Protein AF-0000000086613962 (afdb_homodimer)

Nearest PDB structures (foldseek):
  6dww-assembly1_A  TM=7.544E-01  e=2.314E-14  Musca domestica
  4d1q-assembly1_H-2  TM=7.057E-01  e=2.034E-14  Musca domestica
  4d1q-assembly1_A-2  TM=7.268E-01  e=8.062E-14  Musca domestica
  5hoo-assembly1_B  TM=3.182E-01  e=1.825E-01  Drosophila mauritiana
  3k9j-assembly3_B  TM=3.219E-01  e=1.989E-01  Homo sapiens

Foldseek 3Di:
DCPPPDPDPPDDPPPPDPPPDDLDLLNLCVQWAWDDDPPDDDDDPFFIWIHGNLPQDPDTDGHDSQLSLCQDQRDPPPDDRPPHHHRPRADPVNNVVVVVSNVVSCVVVPPVPPPPPDDPPPPDPPPVVVVVVVVVVCVVVVVVVVVVVVVVVCVVVVNDPLLCLDPVVVVVVVDVVPDDPPDDDDDPVCVLPVVLVVLLVVLVVLCVVVLVCLLQQFWEWEKEWDAAPVRFIKMWIWIFGLLFIATDFIDGQRVPDLALVVVLVVVVVVCVVSPVLSHQEYEYALDPRPVSNQVVNCVVQVNYHYFYFPLNLLLVLLVCLLPPPDPVSPLNVVLLVLLQLLLCVQVVDPLSVVLLVVQDVAHQDHQDPVDRPSSLVNLVVCLVCLVSLLCSCPDPSLVVDDADPVCNVSSVSSNCLSPDPVSSVSSVLSNQLCVLSVVLSVVQLHSHQCLLCNVVSLQLSLLSNCVSCVVPVPSNVVSVVSSVVSCVSGDALLSLLSNLLQLQLLAPVNQPDAGRNGDTRDRSCPDPVSVVSPLVSLVRNDVDVVLSVLLVVVSVCCSVCHDLCVPPVLNVCSNPDGSLVSLVVRVVVRPSNSSVNSHSSRYHNRNNVNVLLVVLLCVQCDPVNVVDDPVSSRSVSSSVVSVLSSLCPDPCSVSSVVSSPSPPVVQVSPDPVVVVVVVVPPDPPPCPPPPPPCPVPPPPDDDDDDDDDDDDDDDDDDDPDDCVDDDVDDDPDDDPDDD/DPPPDDPPPDDDPPPPDPPPDDLDLLNLCVQWAFDDDPPPDDDDPFFTWIHGNLPQDPDTDGHDSQLSLCQDQRDPPPDDRPPHHHRPSQDPVNNVVVVVSNVVSCVVVVPVPVPPDDPPPPPDPPPVVVVVVVVVVVVVVVVVVVVVVVVVVCVVVVNDPLLCLDPVVVVVVVPVVPDDPPDDDDDPVCVLPVVLVVLLVVLVVLCVVVLVCLLQQFWEWEKEWDAAPVRFIKIWIWIFFQLFIATDFIDGQRVPDLALVVVLVVVVVVCVVSPVLSHQEYEYALDPRPVSNQVVNCVVQVNYHYFYFPLNLLLVLLVCLLPPPDPVSPLNVVLLVLLQLLLCVQVVDPLSVVLLVVQDVAHQDHQDPVDRPSSLVNLVVCLVCLVSLLCSCPDPSLVVDDADPVCNVSSVSSNCLSPDPVSNVSSVLSNQLCVLSVVLSVVQLHSHQCLLCNVVSLQLSLLSNCVSCVVPVPSNVVSVVSSVVSCVSGDALLSLLSNLLQLQLLAPVNQVDAGRNGDTRDRSCPDPVSVVSPLVSLVRNDVDVVLSVLLVVVSVCCSVCHDLNVDPVLNVCSNPDGSLVSCVVRVVVRVSNSSVNSNSSRYHNRNNVNVLLVVLLCVQCDPVNVVDDPVSSRSVSSSVVSVLSSLCPDPCSVSSVVSSPSPPVVVVSPDPVVVVVVVVVPPPPPDPPPPVPCPVPVPDDDDDDDDDDDDDDYDDDDDDDDPPPVPPPDDPPDDPDDD

Radius of gyration: 42.51 Å; Cα contacts (8 Å, |Δi|>4): 1776; chains: 2; bounding box: 122×171×122 Å

InterPro domains:
  IPR007021 Domain of unknown function DUF659 [PF04937] (186-340)
  IPR008906 HAT, C-terminal dimerisation domain [PF05699] (574-642)
  IPR012337 Ribonuclease H-like superfamily [SSF53098] (216-646)

Secondary structure (DSSP, 8-state):
------------------------S-GGGGGEEEE-----SSS-----EEEETT-S-SSPEE--HHHHHHHHT-PPTTSPP-S-PPPTT--HHHHHHHHHHHHHHHHHHGGGGG------------THHHHHHHHHHHHHHHHHHHHHHHHHHHHHTT--GGGGGSHHHHHHHHHHHHSPTT--PPPHHHHHTHHHHHHHHHHHHHHHHHHHTHHHH-EEEEEEEEE-TT--EEEEEEEEETTEEEEEEEEE-TTS---HHHHHHHHHHHHHHH-GGGEEEEEE-S-HHHHHHHHHHHHHSTT-EEEE-HHHHHHHHHHHHHT--SGGGHHHHHHHHHHHHHHHHHHHSHHHHHHHHHH-SSPP----TTSTTHHHHHHHHHHHTHHHHHHHHHSHHHHHSPPPSS-THHHHHHHHHHH-HHHHHHHHHHHHHHHHHHHHHHHHSSSS--GGGHHHHHHHHHHHHHHHTTT-HHHHHHHHHHHHHHHHHH--HHHHHHHHT-GGGGSHHHHTSPPTTS-----GGGSHHHHHHHHHHHHHH---HHHHHHHHHHHHHHHTT-GGGGSHHHHHHHHHS-HHHHHHHHGGGSHHHHHHHHHHHT-----HHHHHHHHHHHHHS-STTTT--HHHHHHHHHHHHHHHHHHTTSTTGGGGTTT-----GGGTTS-HHHHHHHHHHHH---------------------------------------TT---S-----------/------------------------S-GGGGGEEEE-----SSS-----EEEETT-S-SSPEE--HHHHHHHHT-PPTTSPP-S----TTS-HHHHHHHHHHHHHHHHHHGGGGG------------THHHHHHHHHHHHHHHHHHHHHHHHHHHHHTT--GGGGGSHHHHHHHHHHHTSPTT--PPPHHHHHTHHHHHHHHHHHHHTHHHHHTHHHH-EEEEEEEEE-TT--EEEEEEEEETTEEEEEEEEE-TTS---HHHHHHHHHHHHHHH-GGGEEEEEE-S-HHHHHHHHHHHHHSTT-EEEE-HHHHHHHHHHHHHT--SGGGHHHHHHHHHHHHHHHHHHHSHHHHHHHHHH-SSPP----TTSTTHHHHHHHHHHHTHHHHHHHHHSHHHHHSPPPSS-THHHHHHHHHHH-HHHHHHHHHHHHHHHHHHHHHHHHSSSS--GGGHHHHHHHHHHHHHHHTTT-HHHHHHHHHHHHHHHHHH--HHHHHHHHT-GGGGSHHHHTSPPTTS-----GGGSHHHHHH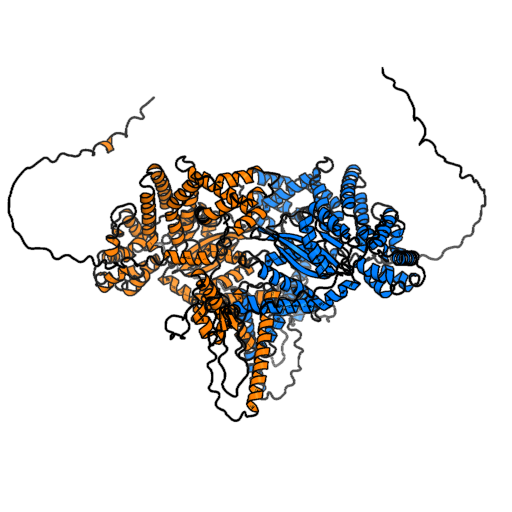HHHHHHHH---HHHHHHHHHHHHHHHTT-GGGGSHHHHHHHHHS-HHHHHHHHGGGSHHHHHHHHHHHT-----HHHHHHHHHHHHHS-GGGTT--HHHHHHHHHHHHHHHHHHTTSTTGGGGTTT-----GGGTTS-HHHHHHHHHHHH----TT-----------------------------------TTGGGS-TT------

Structure (mmCIF, N/CA/C/O backbone):
data_AF-0000000086613962-model_v1
#
loop_
_entity.id
_entity.type
_entity.pdbx_description
1 polymer 'DUF659 domain-containing protein'
#
loop_
_atom_site.group_PDB
_atom_site.id
_atom_site.type_symbol
_atom_site.label_atom_id
_atom_site.label_alt_id
_atom_site.label_comp_id
_atom_site.label_asym_id
_atom_site.label_entity_id
_atom_site.label_seq_id
_atom_site.pdbx_PDB_ins_code
_atom_site.Cartn_x
_atom_site.Cartn_y
_atom_site.Cartn_z
_atom_site.occupancy
_atom_site.B_iso_or_equiv
_atom_site.auth_seq_id
_atom_site.auth_comp_id
_atom_site.auth_asym_id
_atom_site.auth_atom_id
_atom_site.pdbx_PDB_model_num
ATOM 1 N N . MET A 1 1 ? -9.891 -33.281 -58.125 1 18.77 1 MET A N 1
ATOM 2 C CA . MET A 1 1 ? -9.953 -32.562 -59.375 1 18.77 1 MET A CA 1
ATOM 3 C C . MET A 1 1 ? -8.672 -31.75 -59.594 1 18.77 1 MET A C 1
ATOM 5 O O . MET A 1 1 ? -8.023 -31.328 -58.656 1 18.77 1 MET A O 1
ATOM 9 N N . ASP A 1 2 ? -8.07 -31.812 -60.844 1 21.56 2 ASP A N 1
ATOM 10 C CA . ASP A 1 2 ? -6.754 -31.625 -61.438 1 21.56 2 ASP A CA 1
ATOM 11 C C . ASP A 1 2 ? -6.387 -30.141 -61.5 1 21.56 2 ASP A C 1
ATOM 13 O O . ASP A 1 2 ? -5.426 -29.766 -62.188 1 21.56 2 ASP A O 1
ATOM 17 N N . LEU A 1 3 ? -7.367 -29.234 -61.094 1 21.19 3 LEU A N 1
ATOM 18 C CA . LEU A 1 3 ? -7.285 -27.922 -61.719 1 21.19 3 LEU A CA 1
ATOM 19 C C . LEU A 1 3 ? -5.906 -27.297 -61.5 1 21.19 3 LEU A C 1
ATOM 21 O O . LEU A 1 3 ? -5.375 -27.328 -60.375 1 21.19 3 LEU A O 1
ATOM 25 N N . ASP A 1 4 ? -5.148 -27.047 -62.5 1 21.02 4 ASP A N 1
ATOM 26 C CA . ASP A 1 4 ? -3.822 -26.656 -62.969 1 21.02 4 ASP A CA 1
ATOM 27 C C . ASP A 1 4 ? -3.479 -25.234 -62.562 1 21.02 4 ASP A C 1
ATOM 29 O O . ASP A 1 4 ? -2.514 -24.656 -63.062 1 21.02 4 ASP A O 1
ATOM 33 N N . GLN A 1 5 ? -4.359 -24.578 -61.719 1 21.78 5 GLN A N 1
ATOM 34 C CA . GLN A 1 5 ? -4.422 -23.141 -61.906 1 21.78 5 GLN A CA 1
ATOM 35 C C . GLN A 1 5 ? -3.057 -22.484 -61.688 1 21.78 5 GLN A C 1
ATOM 37 O O . GLN A 1 5 ? -2.312 -22.891 -60.781 1 21.78 5 GLN A O 1
ATOM 42 N N . SER A 1 6 ? -2.604 -21.812 -62.688 1 22.75 6 SER A N 1
ATOM 43 C CA . SER A 1 6 ? -1.377 -21.125 -63.062 1 22.75 6 SER A CA 1
ATOM 44 C C . SER A 1 6 ? -0.992 -20.047 -62.062 1 22.75 6 SER A C 1
ATOM 46 O O . SER A 1 6 ? -1.781 -19.141 -61.75 1 22.75 6 SER A O 1
ATOM 48 N N . ILE A 1 7 ? -0.251 -20.328 -60.969 1 22.7 7 ILE A N 1
ATOM 49 C CA . ILE A 1 7 ? 0.154 -19.594 -59.781 1 22.7 7 ILE A CA 1
ATOM 50 C C . ILE A 1 7 ? 1.069 -18.438 -60.188 1 22.7 7 ILE A C 1
ATOM 52 O O . ILE A 1 7 ? 2.186 -18.656 -60.656 1 22.7 7 ILE A O 1
ATOM 56 N N . HIS A 1 8 ? 0.434 -17.422 -60.938 1 21.61 8 HIS A N 1
ATOM 57 C CA . HIS A 1 8 ? 1.252 -16.328 -61.438 1 21.61 8 HIS A CA 1
ATOM 58 C C . HIS A 1 8 ? 2.1 -15.711 -60.344 1 21.61 8 HIS A C 1
ATOM 60 O O . HIS A 1 8 ? 1.687 -15.68 -59.188 1 21.61 8 HIS A O 1
ATOM 66 N N . SER A 1 9 ? 3.373 -15.492 -60.531 1 23.2 9 SER A N 1
ATOM 67 C CA . SER A 1 9 ? 4.605 -15.125 -59.844 1 23.2 9 SER A CA 1
ATOM 68 C C . SER A 1 9 ? 4.594 -13.656 -59.438 1 23.2 9 SER A C 1
ATOM 70 O O . SER A 1 9 ? 5.641 -13.078 -59.125 1 23.2 9 SER A O 1
ATOM 72 N N . GLU A 1 10 ? 3.412 -13.07 -59 1 22.53 10 GLU A N 1
ATOM 73 C CA . GLU A 1 10 ? 3.453 -11.609 -58.969 1 22.53 10 GLU A CA 1
ATOM 74 C C . GLU A 1 10 ? 4.652 -11.109 -58.156 1 22.53 10 GLU A C 1
ATOM 76 O O . GLU A 1 10 ? 5.02 -11.703 -57.156 1 22.53 10 GLU A O 1
ATOM 81 N N . GLU A 1 11 ? 5.43 -10.188 -58.719 1 22.3 11 GLU A N 1
ATOM 82 C CA . GLU A 1 11 ? 6.66 -9.438 -58.5 1 22.3 11 GLU A CA 1
ATOM 83 C C . GLU A 1 11 ? 6.578 -8.633 -57.219 1 22.3 11 GLU A C 1
ATOM 85 O O . GLU A 1 11 ? 5.559 -8.008 -56.938 1 22.3 11 GLU A O 1
ATOM 90 N N . GLU A 1 12 ? 7.316 -8.961 -56.156 1 22.47 12 GLU A N 1
ATOM 91 C CA . GLU A 1 12 ? 7.496 -8.523 -54.781 1 22.47 12 GLU A CA 1
ATOM 92 C C . GLU A 1 12 ? 7.867 -7.047 -54.719 1 22.47 12 GLU A C 1
ATOM 94 O O . GLU A 1 12 ? 8.93 -6.648 -55.188 1 22.47 12 GLU A O 1
ATOM 99 N N . ASP A 1 13 ? 6.938 -6.094 -55.031 1 24.02 13 ASP A N 1
ATOM 100 C CA . ASP A 1 13 ? 7.262 -4.672 -54.969 1 24.02 13 ASP A CA 1
ATOM 101 C C . ASP A 1 13 ? 7.895 -4.309 -53.625 1 24.02 13 ASP A C 1
ATOM 103 O O . ASP A 1 13 ? 7.41 -4.727 -52.562 1 24.02 13 ASP A O 1
ATOM 107 N N . ASP A 1 14 ? 9.148 -3.871 -53.594 1 24.06 14 ASP A N 1
ATOM 108 C CA . ASP A 1 14 ? 10.094 -3.439 -52.562 1 24.06 14 ASP A CA 1
ATOM 109 C C . ASP A 1 14 ? 9.539 -2.262 -51.75 1 24.06 14 ASP A C 1
ATOM 111 O O . ASP A 1 14 ? 9.281 -1.192 -52.312 1 24.06 14 ASP A O 1
ATOM 115 N N . ILE A 1 15 ? 8.531 -2.41 -50.906 1 27.62 15 ILE A N 1
ATOM 116 C CA . ILE A 1 15 ? 8.008 -1.311 -50.125 1 27.62 15 ILE A CA 1
ATOM 117 C C . ILE A 1 15 ? 9.156 -0.613 -49.375 1 27.62 15 ILE A C 1
ATOM 119 O O . ILE A 1 15 ? 9.906 -1.25 -48.625 1 27.62 15 ILE A O 1
ATOM 123 N N . GLN A 1 16 ? 9.664 0.506 -49.938 1 24.83 16 GLN A N 1
ATOM 124 C CA . GLN A 1 16 ? 10.656 1.443 -49.438 1 24.83 16 GLN A CA 1
ATOM 125 C C . GLN A 1 16 ? 10.391 1.8 -48 1 24.83 16 GLN A C 1
ATOM 127 O O . GLN A 1 16 ? 9.258 2.117 -47.625 1 24.83 16 GLN A O 1
ATOM 132 N N . GLU A 1 17 ? 11.188 1.311 -47.125 1 27.25 17 GLU A N 1
ATOM 133 C CA . GLU A 1 17 ? 11.258 1.518 -45.688 1 27.25 17 GLU A CA 1
ATOM 134 C C . GLU A 1 17 ? 11.156 3 -45.344 1 27.25 17 GLU A C 1
ATOM 136 O O . GLU A 1 17 ? 11.938 3.812 -45.844 1 27.25 17 GLU A O 1
ATOM 141 N N . ASP A 1 18 ? 9.984 3.57 -45.188 1 28.91 18 ASP A N 1
ATOM 142 C CA . ASP A 1 18 ? 9.773 4.926 -44.656 1 28.91 18 ASP A CA 1
ATOM 143 C C . ASP A 1 18 ? 10.703 5.223 -43.5 1 28.91 18 ASP A C 1
ATOM 145 O O . ASP A 1 18 ? 10.711 4.488 -42.5 1 28.91 18 ASP A O 1
ATOM 149 N N . ASP A 1 19 ? 11.867 5.82 -43.719 1 29.89 19 ASP A N 1
ATOM 150 C CA . ASP A 1 19 ? 12.898 6.305 -42.812 1 29.89 19 ASP A CA 1
ATOM 151 C C . ASP A 1 19 ? 12.281 7.066 -41.625 1 29.89 19 ASP A C 1
ATOM 153 O O . ASP A 1 19 ? 11.57 8.047 -41.844 1 29.89 19 ASP A O 1
ATOM 157 N N . ILE A 1 20 ? 11.852 6.43 -40.688 1 34.34 20 ILE A N 1
ATOM 158 C CA . ILE A 1 20 ? 11.484 7.086 -39.438 1 34.34 20 ILE A CA 1
ATOM 159 C C . ILE A 1 20 ? 12.523 8.148 -39.094 1 34.34 20 ILE A C 1
ATOM 161 O O . ILE A 1 20 ? 13.695 7.836 -38.875 1 34.34 20 ILE A O 1
ATOM 165 N N . GLU A 1 21 ? 12.328 9.336 -39.562 1 36.06 21 GLU A N 1
ATOM 166 C CA . GLU A 1 21 ? 13.156 10.516 -39.344 1 36.06 21 GLU A CA 1
ATOM 167 C C . GLU A 1 21 ? 13.539 10.688 -37.875 1 36.06 21 GLU A C 1
ATOM 169 O O . GLU A 1 21 ? 12.68 10.656 -37 1 36.06 21 GLU A O 1
ATOM 174 N N . GLU A 1 22 ? 14.664 10.406 -37.531 1 41.59 22 GLU A N 1
ATOM 175 C CA . GLU A 1 22 ? 15.281 10.633 -36.219 1 41.59 22 GLU A CA 1
ATOM 176 C C . GLU A 1 22 ? 15.031 12.062 -35.75 1 41.59 22 GLU A C 1
ATOM 178 O O . GLU A 1 22 ? 15.047 13 -36.531 1 41.59 22 GLU A O 1
ATOM 183 N N . PRO A 1 23 ? 14.5 12.297 -34.625 1 47.81 23 PRO A N 1
ATOM 184 C CA . PRO A 1 23 ? 14.266 13.648 -34.094 1 47.81 23 PRO A CA 1
ATOM 185 C C . PRO A 1 23 ? 15.523 14.508 -34.094 1 47.81 23 PRO A C 1
ATOM 187 O O . PRO A 1 23 ? 16.594 14.047 -33.656 1 47.81 23 PRO A O 1
ATOM 190 N N . SER A 1 24 ? 15.758 15.43 -34.906 1 61.28 24 SER A N 1
ATOM 191 C CA . SER A 1 24 ? 16.891 16.312 -35.125 1 61.28 24 SER A CA 1
ATOM 192 C C . SER A 1 24 ? 16.781 17.578 -34.281 1 61.28 24 SER A C 1
ATOM 194 O O . SER A 1 24 ? 15.688 17.984 -33.906 1 61.28 24 SER A O 1
ATOM 196 N N . ALA A 1 25 ? 17.891 18.156 -33.812 1 67.62 25 ALA A N 1
ATOM 197 C CA . ALA A 1 25 ? 18.016 19.422 -33.062 1 67.62 25 ALA A CA 1
ATOM 198 C C . ALA A 1 25 ? 17.422 20.578 -33.875 1 67.62 25 ALA A C 1
ATOM 200 O O . ALA A 1 25 ? 17.125 21.641 -33.312 1 67.62 25 ALA A O 1
ATOM 201 N N . THR A 1 26 ? 17.172 20.312 -35.125 1 74.81 26 THR A N 1
ATOM 202 C CA . THR A 1 26 ? 16.641 21.297 -36.062 1 74.81 26 THR A CA 1
ATOM 203 C C . THR A 1 26 ? 15.406 20.75 -36.781 1 74.81 26 THR A C 1
ATOM 205 O O . THR A 1 26 ? 15.453 20.438 -37.969 1 74.81 26 THR A O 1
ATOM 208 N N . PRO A 1 27 ? 14.312 20.672 -36 1 79.25 27 PRO A N 1
ATOM 209 C CA . PRO A 1 27 ? 13.148 19.922 -36.5 1 79.25 27 PRO A CA 1
ATOM 210 C C . PRO A 1 27 ? 12.438 20.609 -37.656 1 79.25 27 PRO A C 1
ATOM 212 O O . PRO A 1 27 ? 11.734 19.969 -38.438 1 79.25 27 PRO A O 1
ATOM 215 N N . LEU A 1 28 ? 12.648 21.828 -37.75 1 81.88 28 LEU A N 1
ATOM 216 C CA . LEU A 1 28 ? 11.875 22.594 -38.719 1 81.88 28 LEU A CA 1
ATOM 217 C C . LEU A 1 28 ? 12.367 22.312 -40.125 1 81.88 28 LEU A C 1
ATOM 219 O O . LEU A 1 28 ? 11.695 22.656 -41.125 1 81.88 28 LEU A O 1
ATOM 223 N N . TRP A 1 29 ? 13.484 21.594 -40.281 1 80.38 29 TRP A N 1
ATOM 224 C CA . TRP A 1 29 ? 14.031 21.219 -41.594 1 80.38 29 TRP A CA 1
ATOM 225 C C . TRP A 1 29 ? 13.086 20.281 -42.312 1 80.38 29 TRP A C 1
ATOM 227 O O . TRP A 1 29 ? 13.047 20.266 -43.562 1 80.38 29 TRP A O 1
ATOM 237 N N . LYS A 1 30 ? 12.344 19.578 -41.594 1 79.5 30 LYS A N 1
ATOM 238 C CA . LYS A 1 30 ? 11.484 18.578 -42.219 1 79.5 30 LYS A CA 1
ATOM 239 C C . LYS A 1 30 ? 10.352 19.219 -43 1 79.5 30 LYS A C 1
ATOM 241 O O . LYS A 1 30 ? 9.766 18.578 -43.875 1 79.5 30 LYS A O 1
ATOM 246 N N . TYR A 1 31 ? 10.133 20.453 -42.75 1 82.19 31 TYR A N 1
ATOM 247 C CA . TYR A 1 31 ? 9.023 21.156 -43.375 1 82.19 31 TYR A CA 1
ATOM 248 C C . TYR A 1 31 ? 9.508 21.938 -44.594 1 82.19 31 TYR A C 1
ATOM 250 O O . TYR A 1 31 ? 8.727 22.656 -45.219 1 82.19 31 TYR A O 1
ATOM 258 N N . VAL A 1 32 ? 10.789 21.75 -44.812 1 82.94 32 VAL A N 1
ATOM 259 C CA . VAL A 1 32 ? 11.352 22.391 -46 1 82.94 32 VAL A CA 1
ATOM 260 C C . VAL A 1 32 ? 12.156 21.375 -46.812 1 82.94 32 VAL A C 1
ATOM 262 O O . VAL A 1 32 ? 12.664 20.406 -46.25 1 82.94 32 VAL A O 1
ATOM 265 N N . THR A 1 33 ? 12.203 21.516 -48.125 1 80.75 33 THR A N 1
ATOM 266 C CA . THR A 1 33 ? 13.008 20.672 -49 1 80.75 33 THR A CA 1
ATOM 267 C C . THR A 1 33 ? 14.289 21.375 -49.406 1 80.75 33 THR A C 1
ATOM 269 O O . THR A 1 33 ? 14.25 22.469 -50 1 80.75 33 THR A O 1
ATOM 272 N N . LYS A 1 34 ? 15.383 20.766 -49 1 77.81 34 LYS A N 1
ATOM 273 C CA . LYS A 1 34 ? 16.688 21.297 -49.375 1 77.81 34 LYS A CA 1
ATOM 274 C C . LYS A 1 34 ? 16.938 21.109 -50.875 1 77.81 34 LYS A C 1
ATOM 276 O O . LYS A 1 34 ? 16.734 20.031 -51.406 1 77.81 34 LYS A O 1
ATOM 281 N N . VAL A 1 35 ? 17.109 22.156 -51.562 1 75.94 35 VAL A N 1
ATOM 282 C CA . VAL A 1 35 ? 17.422 22.109 -52.969 1 75.94 35 VAL A CA 1
ATOM 283 C C . VAL A 1 35 ? 18.938 21.969 -53.156 1 75.94 35 VAL A C 1
ATOM 285 O O . VAL A 1 35 ? 19.719 22.734 -52.562 1 75.94 35 VAL A O 1
ATOM 288 N N . PRO A 1 36 ? 19.359 20.797 -53.656 1 64.31 36 PRO A N 1
ATOM 289 C CA . PRO A 1 36 ? 20.781 20.594 -53.875 1 64.31 36 PRO A CA 1
ATOM 290 C C . PRO A 1 36 ? 21.375 21.672 -54.781 1 64.31 36 PRO A C 1
ATOM 292 O O . PRO A 1 36 ? 20.781 22.031 -55.812 1 64.31 36 PRO A O 1
ATOM 295 N N . VAL A 1 37 ? 22.172 22.516 -54.219 1 55.16 37 VAL A N 1
ATOM 296 C CA . VAL A 1 37 ? 22.875 23.453 -55.094 1 55.16 37 VAL A CA 1
ATOM 297 C C . VAL A 1 37 ? 23.938 22.719 -55.906 1 55.16 37 VAL A C 1
ATOM 299 O O . VAL A 1 37 ? 24.609 21.828 -55.375 1 55.16 37 VAL A O 1
ATOM 302 N N . GLU A 1 38 ? 23.891 22.734 -57.188 1 48.16 38 GLU A N 1
ATOM 303 C CA . GLU A 1 38 ? 24.906 22.203 -58.062 1 48.16 38 GLU A CA 1
ATOM 304 C C . GLU A 1 38 ? 26.297 22.719 -57.656 1 48.16 38 GLU A C 1
ATOM 306 O O . GLU A 1 38 ? 26.469 23.891 -57.375 1 48.16 38 GLU A O 1
ATOM 311 N N . LYS A 1 39 ? 27.203 21.828 -57.281 1 46.12 39 LYS A N 1
ATOM 312 C CA . LYS A 1 39 ? 28.609 22.016 -56.906 1 46.12 39 LYS A CA 1
ATOM 313 C C . LYS A 1 39 ? 29.344 22.844 -57.969 1 46.12 39 LYS A C 1
ATOM 315 O O . LYS A 1 39 ? 30.172 22.312 -58.719 1 46.12 39 LYS A O 1
ATOM 320 N N . GLY A 1 40 ? 28.703 23.672 -58.625 1 36.06 40 GLY A N 1
ATOM 321 C CA . GLY A 1 40 ? 29.719 24.188 -59.562 1 36.06 40 GLY A CA 1
ATOM 322 C C . GLY A 1 40 ? 30.984 24.609 -58.875 1 36.06 40 GLY A C 1
ATOM 323 O O . GLY A 1 40 ? 31.938 23.844 -58.75 1 36.06 40 GLY A O 1
ATOM 324 N N . SER A 1 41 ? 31.328 25.953 -58.906 1 33.53 41 SER A N 1
ATOM 325 C CA . SER A 1 41 ? 32.656 26.562 -58.844 1 33.53 41 SER A CA 1
ATOM 326 C C . SER A 1 41 ? 33.219 26.469 -57.406 1 33.53 41 SER A C 1
ATOM 328 O O . SER A 1 41 ? 32.469 26.312 -56.469 1 33.53 41 SER A O 1
ATOM 330 N N . LYS A 1 42 ? 34.531 27.266 -57.219 1 34.34 42 LYS A N 1
ATOM 331 C CA . LYS A 1 42 ? 35.594 27.234 -56.188 1 34.34 42 LYS A CA 1
ATOM 332 C C . LYS A 1 42 ? 34.969 27.188 -54.812 1 34.34 42 LYS A C 1
ATOM 334 O O . LYS A 1 42 ? 33.75 27.281 -54.625 1 34.34 42 LYS A O 1
ATOM 339 N N . GLY A 1 43 ? 35.531 27.844 -53.781 1 34.56 43 GLY A N 1
ATOM 340 C CA . GLY A 1 43 ? 35.844 27.828 -52.375 1 34.56 43 GLY A CA 1
ATOM 341 C C . GLY A 1 43 ? 34.625 28.047 -51.5 1 34.56 43 GLY A C 1
ATOM 342 O O . GLY A 1 43 ? 34.75 28.031 -50.25 1 34.56 43 GLY A O 1
ATOM 343 N N . GLY A 1 44 ? 33.719 28.906 -51.969 1 35.94 44 GLY A N 1
ATOM 344 C CA . GLY A 1 44 ? 32.938 29.594 -50.969 1 35.94 44 GLY A CA 1
ATOM 345 C C . GLY A 1 44 ? 31.859 28.734 -50.344 1 35.94 44 GLY A C 1
ATOM 346 O O . GLY A 1 44 ? 31.359 27.797 -50.969 1 35.94 44 GLY A O 1
ATOM 347 N N . GLY A 1 45 ? 31.891 28.422 -49 1 42.38 45 GLY A N 1
ATOM 348 C CA . GLY A 1 45 ? 30.906 27.812 -48.125 1 42.38 45 GLY A CA 1
ATOM 349 C C . GLY A 1 45 ? 29.469 28.109 -48.531 1 42.38 45 GLY A C 1
ATOM 350 O O . GLY A 1 45 ? 28.953 29.188 -48.25 1 42.38 45 GLY A O 1
ATOM 351 N N . GLY A 1 46 ? 29 27.781 -49.781 1 46.19 46 GLY A N 1
ATOM 352 C CA . GLY A 1 46 ? 27.688 28.141 -50.312 1 46.19 46 GLY A CA 1
ATOM 353 C C . GLY A 1 46 ? 26.547 27.766 -49.375 1 46.19 46 GLY A C 1
ATOM 354 O O . GLY A 1 46 ? 26.562 26.703 -48.75 1 46.19 46 GLY A O 1
ATOM 355 N N . SER A 1 47 ? 25.766 28.734 -48.938 1 55.44 47 SER A N 1
ATOM 356 C CA . SER A 1 47 ? 24.625 28.688 -48.031 1 55.44 47 SER A CA 1
ATOM 357 C C . SER A 1 47 ? 23.531 27.766 -48.594 1 55.44 47 SER A C 1
ATOM 359 O O . SER A 1 47 ? 23.266 27.75 -49.781 1 55.44 47 SER A O 1
ATOM 361 N N . ALA A 1 48 ? 23.188 26.656 -48.062 1 68.38 48 ALA A N 1
ATOM 362 C CA . ALA A 1 48 ? 22.094 25.734 -48.375 1 68.38 48 ALA A CA 1
ATOM 363 C C . ALA A 1 48 ? 20.828 26.5 -48.719 1 68.38 48 ALA A C 1
ATOM 365 O O . ALA A 1 48 ? 20.578 27.594 -48.219 1 68.38 48 ALA A O 1
ATOM 366 N N . LYS A 1 49 ? 20.188 26.156 -49.969 1 77.25 49 LYS A N 1
ATOM 367 C CA . LYS A 1 49 ? 18.891 26.734 -50.375 1 77.25 49 LYS A CA 1
ATOM 368 C C . LYS A 1 49 ? 17.75 25.797 -50 1 77.25 49 LYS A C 1
ATOM 370 O O . LYS A 1 49 ? 17.922 24.578 -50 1 77.25 49 LYS A O 1
ATOM 375 N N . PHE A 1 50 ? 16.609 26.406 -49.5 1 83.19 50 PHE A N 1
ATOM 376 C CA . PHE A 1 50 ? 15.477 25.562 -49.125 1 83.19 50 PHE A CA 1
ATOM 377 C C . PHE A 1 50 ? 14.18 26.094 -49.719 1 83.19 50 PHE A C 1
ATOM 379 O O . PHE A 1 50 ? 14.07 27.297 -50 1 83.19 50 PHE A O 1
ATOM 386 N N . ILE A 1 51 ? 13.242 25.156 -50.062 1 81.19 51 ILE A N 1
ATOM 387 C CA . ILE A 1 51 ? 11.883 25.469 -50.5 1 81.19 51 ILE A CA 1
ATOM 388 C C . ILE A 1 51 ? 10.883 25.031 -49.438 1 81.19 51 ILE A C 1
ATOM 390 O O . ILE A 1 51 ? 11.008 23.953 -48.844 1 81.19 51 ILE A O 1
ATOM 394 N N . CYS A 1 52 ? 9.977 25.859 -49.094 1 80.62 52 CYS A N 1
ATOM 395 C CA . CYS A 1 52 ? 8.945 25.578 -48.094 1 80.62 52 CYS A CA 1
ATOM 396 C C . CYS A 1 52 ? 7.969 24.531 -48.594 1 80.62 52 CYS A C 1
ATOM 398 O O . CYS A 1 52 ? 7.379 24.688 -49.688 1 80.62 52 CYS A O 1
ATOM 400 N N . ASN A 1 53 ? 7.742 23.531 -47.906 1 80.44 53 ASN A N 1
ATOM 401 C CA . ASN A 1 53 ? 6.883 22.422 -48.312 1 80.44 53 ASN A CA 1
ATOM 402 C C . ASN A 1 53 ? 5.406 22.812 -48.25 1 80.44 53 ASN A C 1
ATOM 404 O O . ASN A 1 53 ? 4.547 22.062 -48.719 1 80.44 53 ASN A O 1
ATOM 408 N N . PHE A 1 54 ? 5.094 23.969 -47.656 1 79 54 PHE A N 1
ATOM 409 C CA . PHE A 1 54 ? 3.707 24.422 -47.562 1 79 54 PHE A CA 1
ATOM 410 C C . PHE A 1 54 ? 3.295 25.172 -48.812 1 79 54 PHE A C 1
ATOM 412 O O . PHE A 1 54 ? 2.131 25.531 -48.969 1 79 54 PHE A O 1
ATOM 419 N N . GLY A 1 55 ? 4.27 25.391 -49.781 1 77.44 55 GLY A N 1
ATOM 420 C CA . GLY A 1 55 ? 4.004 25.891 -51.094 1 77.44 55 GLY A CA 1
ATOM 421 C C . GLY A 1 55 ? 3.756 27.391 -51.125 1 77.44 55 GLY A C 1
ATOM 422 O O . GLY A 1 55 ? 3.016 27.891 -52 1 77.44 55 GLY A O 1
ATOM 423 N N . CYS A 1 56 ? 4.219 28.156 -50.219 1 76.75 56 CYS A N 1
ATOM 424 C CA . CYS A 1 56 ? 3.977 29.594 -50.188 1 76.75 56 CYS A CA 1
ATOM 425 C C . CYS A 1 56 ? 4.801 30.312 -51.25 1 76.75 56 CYS A C 1
ATOM 427 O O . CYS A 1 56 ? 4.379 31.328 -51.781 1 76.75 56 CYS A O 1
ATOM 429 N N . HIS A 1 57 ? 6.066 29.844 -51.5 1 75.12 57 HIS A N 1
ATOM 430 C CA . HIS A 1 57 ? 6.914 30.438 -52.531 1 75.12 57 HIS A CA 1
ATOM 431 C C . HIS A 1 57 ? 7.617 29.359 -53.344 1 75.12 57 HIS A C 1
ATOM 433 O O . HIS A 1 57 ? 8.07 28.344 -52.812 1 75.12 57 HIS A O 1
ATOM 439 N N . VAL A 1 58 ? 7.602 29.5 -54.719 1 74.44 58 VAL A N 1
ATOM 440 C CA . VAL A 1 58 ? 8.148 28.531 -55.656 1 74.44 58 VAL A CA 1
ATOM 441 C C . VAL A 1 58 ? 9.672 28.672 -55.719 1 74.44 58 VAL A C 1
ATOM 443 O O . VAL A 1 58 ? 10.383 27.703 -56 1 74.44 58 VAL A O 1
ATOM 446 N N . LYS A 1 59 ? 10.219 29.891 -55.5 1 77.5 59 LYS A N 1
ATOM 447 C CA . LYS A 1 59 ? 11.664 30.078 -55.625 1 77.5 59 LYS A CA 1
ATOM 448 C C . LYS A 1 59 ? 12.367 29.734 -54.312 1 77.5 59 LYS A C 1
ATOM 450 O O . LYS A 1 59 ? 11.891 30.094 -53.219 1 77.5 59 LYS A O 1
ATOM 455 N N . PRO A 1 60 ? 13.469 29.062 -54.375 1 77.75 60 PRO A N 1
ATOM 456 C CA . PRO A 1 60 ? 14.172 28.641 -53.188 1 77.75 60 PRO A CA 1
ATOM 457 C C . PRO A 1 60 ? 14.727 29.797 -52.375 1 77.75 60 PRO A C 1
ATOM 459 O O . PRO A 1 60 ? 15.133 30.812 -52.938 1 77.75 60 PRO A O 1
ATOM 462 N N . TYR A 1 61 ? 14.492 29.844 -51.031 1 79.75 61 TYR A N 1
ATOM 463 C CA . TYR A 1 61 ? 15.156 30.766 -50.125 1 79.75 61 TYR A CA 1
ATOM 464 C C . TYR A 1 61 ? 16.594 30.344 -49.844 1 79.75 61 TYR A C 1
ATOM 466 O O . TYR A 1 61 ? 16.906 29.141 -49.875 1 79.75 61 TYR A O 1
ATOM 474 N N . THR A 1 62 ? 17.547 31.234 -49.844 1 74.5 62 THR A N 1
ATOM 475 C CA . THR A 1 62 ? 18.922 30.922 -49.438 1 74.5 62 THR A CA 1
ATOM 476 C C . THR A 1 62 ? 19.031 30.906 -47.906 1 74.5 62 THR A C 1
ATOM 478 O O . THR A 1 62 ? 18.484 31.781 -47.25 1 74.5 62 THR A O 1
ATOM 481 N N . GLY A 1 63 ? 19.469 29.922 -47.25 1 70.06 63 GLY A N 1
ATOM 482 C CA . GLY A 1 63 ? 19.75 30.312 -45.875 1 70.06 63 GLY A CA 1
ATOM 483 C C . GLY A 1 63 ? 19.969 29.125 -44.969 1 70.06 63 GLY A C 1
ATOM 484 O O . GLY A 1 63 ? 19.969 27.984 -45.406 1 70.06 63 GLY A O 1
ATOM 485 N N . SER A 1 64 ? 20.312 29.359 -43.688 1 74.81 64 SER A N 1
ATOM 486 C CA . SER A 1 64 ? 20.578 28.562 -42.5 1 74.81 64 SER A CA 1
ATOM 487 C C . SER A 1 64 ? 19.297 28.219 -41.75 1 74.81 64 SER A C 1
ATOM 489 O O . SER A 1 64 ? 18.219 28.688 -42.125 1 74.81 64 SER A O 1
ATOM 491 N N . TYR A 1 65 ? 19.453 27.312 -40.781 1 77.62 65 TYR A N 1
ATOM 492 C CA . TYR A 1 65 ? 18.312 26.922 -39.969 1 77.62 65 TYR A CA 1
ATOM 493 C C . TYR A 1 65 ? 17.609 28.156 -39.375 1 77.62 65 TYR A C 1
ATOM 495 O O . TYR A 1 65 ? 16.391 28.172 -39.25 1 77.62 65 TYR A O 1
ATOM 503 N N . SER A 1 66 ? 18.359 29.172 -39.125 1 79.69 66 SER A N 1
ATOM 504 C CA . SER A 1 66 ? 17.781 30.391 -38.562 1 79.69 66 SER A CA 1
ATOM 505 C C . SER A 1 66 ? 16.828 31.062 -39.562 1 79.69 66 SER A C 1
ATOM 507 O O . SER A 1 66 ? 15.82 31.625 -39.156 1 79.69 66 SER A O 1
ATOM 509 N N . ARG A 1 67 ? 17.047 30.859 -40.781 1 80.5 67 ARG A N 1
ATOM 510 C CA . ARG A 1 67 ? 16.203 31.453 -41.844 1 80.5 67 ARG A CA 1
ATOM 511 C C . ARG A 1 67 ? 14.969 30.594 -42.094 1 80.5 67 ARG A C 1
ATOM 513 O O . ARG A 1 67 ? 13.883 31.109 -42.344 1 80.5 67 ARG A O 1
ATOM 520 N N . VAL A 1 68 ? 15.172 29.266 -42 1 82.56 68 VAL A N 1
ATOM 521 C CA . VAL A 1 68 ? 14.031 28.359 -42.031 1 82.56 68 VAL A CA 1
ATOM 522 C C . VAL A 1 68 ? 13.07 28.688 -40.906 1 82.56 68 VAL A C 1
ATOM 524 O O . VAL A 1 68 ? 11.859 28.766 -41.125 1 82.56 68 VAL A O 1
ATOM 527 N N . ARG A 1 69 ? 13.711 28.859 -39.781 1 84.19 69 ARG A N 1
ATOM 528 C CA . ARG A 1 69 ? 12.938 29.219 -38.594 1 84.19 69 ARG A CA 1
ATOM 529 C C . ARG A 1 69 ? 12.219 30.547 -38.781 1 84.19 69 ARG A C 1
ATOM 531 O O . ARG A 1 69 ? 11.031 30.672 -38.469 1 84.19 69 ARG A O 1
ATOM 538 N N . ALA A 1 70 ? 12.852 31.531 -39.219 1 84.88 70 ALA A N 1
ATOM 539 C CA . ALA A 1 70 ? 12.297 32.875 -39.469 1 84.88 70 ALA A CA 1
ATOM 540 C C . ALA A 1 70 ? 11.164 32.812 -40.5 1 84.88 70 ALA A C 1
ATOM 542 O O . ALA A 1 70 ? 10.172 33.531 -40.375 1 84.88 70 ALA A O 1
ATOM 543 N N . HIS A 1 71 ? 11.25 31.922 -41.406 1 83.44 71 HIS A N 1
ATOM 544 C CA . HIS A 1 71 ? 10.234 31.734 -42.438 1 83.44 71 HIS A CA 1
ATOM 545 C C . HIS A 1 71 ? 8.984 31.078 -41.875 1 83.44 71 HIS A C 1
ATOM 547 O O . HIS A 1 71 ? 7.867 31.469 -42.188 1 83.44 71 HIS A O 1
ATOM 553 N N . LEU A 1 72 ? 9.188 30.078 -41.062 1 84.88 72 LEU A N 1
ATOM 554 C CA . LEU A 1 72 ? 8.062 29.234 -40.625 1 84.88 72 LEU A CA 1
ATOM 555 C C . LEU A 1 72 ? 7.402 29.797 -39.375 1 84.88 72 LEU A C 1
ATOM 557 O O . LEU A 1 72 ? 6.176 29.797 -39.281 1 84.88 72 LEU A O 1
ATOM 561 N N . ILE A 1 73 ? 8.227 30.25 -38.344 1 84.06 73 ILE A N 1
ATOM 562 C CA . ILE A 1 73 ? 7.637 30.641 -37.062 1 84.06 73 ILE A CA 1
ATOM 563 C C . ILE A 1 73 ? 7.996 32.094 -36.75 1 84.06 73 ILE A C 1
ATOM 565 O O . ILE A 1 73 ? 7.684 32.594 -35.656 1 84.06 73 ILE A O 1
ATOM 569 N N . GLY A 1 74 ? 8.633 32.781 -37.469 1 80.06 74 GLY A N 1
ATOM 570 C CA . GLY A 1 74 ? 8.984 34.188 -37.281 1 80.06 74 GLY A CA 1
ATOM 571 C C . GLY A 1 74 ? 10.258 34.406 -36.5 1 80.06 74 GLY A C 1
ATOM 572 O O . GLY A 1 74 ? 10.828 33.438 -35.969 1 80.06 74 GLY A O 1
ATOM 573 N N . VAL A 1 75 ? 10.789 35.5 -36.406 1 75.5 75 VAL A N 1
ATOM 574 C CA . VAL A 1 75 ? 11.992 35.906 -35.688 1 75.5 75 VAL A CA 1
ATOM 575 C C . VAL A 1 75 ? 11.641 36.188 -34.219 1 75.5 75 VAL A C 1
ATOM 577 O O . VAL A 1 75 ? 10.648 36.875 -33.969 1 75.5 75 VAL A O 1
ATOM 580 N N . PRO A 1 76 ? 12.273 35.5 -33.281 1 68.19 76 PRO A N 1
ATOM 581 C CA . PRO A 1 76 ? 11.984 35.844 -31.875 1 68.19 76 PRO A CA 1
ATOM 582 C C . PRO A 1 76 ? 12.117 37.344 -31.609 1 68.19 76 PRO A C 1
ATOM 584 O O . PRO A 1 76 ? 12.875 38.031 -32.281 1 68.19 76 PRO A O 1
ATOM 587 N N . PRO A 1 77 ? 11.469 37.844 -30.5 1 67.5 77 PRO A N 1
ATOM 588 C CA . PRO A 1 77 ? 11.586 39.25 -30.156 1 67.5 77 PRO A CA 1
ATOM 589 C C . PRO A 1 77 ? 13 39.656 -29.75 1 67.5 77 PRO A C 1
ATOM 591 O O . PRO A 1 77 ? 13.633 38.938 -28.953 1 67.5 77 PRO A O 1
ATOM 594 N N . GLY A 1 78 ? 13.758 40.719 -30.391 1 68.19 78 GLY A N 1
ATOM 595 C CA . GLY A 1 78 ? 15.086 41.219 -30.094 1 68.19 78 GLY A CA 1
ATOM 596 C C . GLY A 1 78 ? 16.125 40.812 -31.109 1 68.19 78 GLY A C 1
ATOM 597 O O . GLY A 1 78 ? 17.281 41.25 -31.031 1 68.19 78 GLY A O 1
ATOM 598 N N . GLN A 1 79 ? 15.734 39.781 -31.953 1 66.44 79 GLN A N 1
ATOM 599 C CA . GLN A 1 79 ? 16.75 39.375 -32.938 1 66.44 79 GLN A CA 1
ATOM 600 C C . GLN A 1 79 ? 16.562 40.125 -34.25 1 66.44 79 GLN A C 1
ATOM 602 O O . GLN A 1 79 ? 15.453 40.562 -34.562 1 66.44 79 GLN A O 1
ATOM 607 N N . LYS A 1 80 ? 17.562 40.375 -35 1 69.19 80 LYS A N 1
ATOM 608 C CA . LYS A 1 80 ? 17.578 41.125 -36.25 1 69.19 80 LYS A CA 1
ATOM 609 C C . LYS A 1 80 ? 16.766 40.406 -37.312 1 69.19 80 LYS A C 1
ATOM 611 O O . LYS A 1 80 ? 16.719 39.156 -37.344 1 69.19 80 LYS A O 1
ATOM 616 N N . LYS A 1 81 ? 16.141 41 -38.188 1 70.06 81 LYS A N 1
ATOM 617 C CA . LYS A 1 81 ? 15.352 40.469 -39.312 1 70.06 81 LYS A CA 1
ATOM 618 C C . LYS A 1 81 ? 16.234 39.688 -40.312 1 70.06 81 LYS A C 1
ATOM 620 O O . LYS A 1 81 ? 17.328 40.156 -40.656 1 70.06 81 LYS A O 1
ATOM 625 N N . GLN A 1 82 ? 15.906 38.406 -40.562 1 71.81 82 GLN A N 1
ATOM 626 C CA . GLN A 1 82 ? 16.766 37.531 -41.375 1 71.81 82 GLN A CA 1
ATOM 627 C C . GLN A 1 82 ? 16.391 37.625 -42.844 1 71.81 82 GLN A C 1
ATOM 629 O O . GLN A 1 82 ? 16.734 36.719 -43.625 1 71.81 82 GLN A O 1
ATOM 634 N N . GLY A 1 83 ? 15.68 38.656 -43.312 1 75 83 GLY A N 1
ATOM 635 C CA . GLY A 1 83 ? 15.391 38.969 -44.719 1 75 83 GLY A CA 1
ATOM 636 C C . GLY A 1 83 ? 14.508 37.906 -45.375 1 75 83 GLY A C 1
ATOM 637 O O . GLY A 1 83 ? 14.539 37.75 -46.594 1 75 83 GLY A O 1
ATOM 638 N N . VAL A 1 84 ? 13.945 37 -44.688 1 78.31 84 VAL A N 1
ATOM 639 C CA . VAL A 1 84 ? 13.031 36 -45.25 1 78.31 84 VAL A CA 1
ATOM 640 C C . VAL A 1 84 ? 11.602 36.312 -44.812 1 78.31 84 VAL A C 1
ATOM 642 O O . VAL A 1 84 ? 11.375 36.656 -43.625 1 78.31 84 VAL A O 1
ATOM 645 N N . GLN A 1 85 ? 10.672 36.25 -45.688 1 79.88 85 GLN A N 1
ATOM 646 C CA . GLN A 1 85 ? 9.266 36.469 -45.406 1 79.88 85 GLN A CA 1
ATOM 647 C C . GLN A 1 85 ? 8.656 35.25 -44.688 1 79.88 85 GLN A C 1
ATOM 649 O O . GLN A 1 85 ? 8.992 34.094 -45.031 1 79.88 85 GLN A O 1
ATOM 654 N N . VAL A 1 86 ? 7.848 35.5 -43.688 1 81.19 86 VAL A N 1
ATOM 655 C CA . VAL A 1 86 ? 7.152 34.438 -43 1 81.19 86 VAL A CA 1
ATOM 656 C C . VAL A 1 86 ? 6.203 33.719 -43.938 1 81.19 86 VAL A C 1
ATOM 658 O O . VAL A 1 86 ? 5.617 34.344 -44.844 1 81.19 86 VAL A O 1
ATOM 661 N N . CYS A 1 87 ? 6.078 32.375 -43.844 1 79 87 CYS A N 1
ATOM 662 C CA . CYS A 1 87 ? 5.25 31.562 -44.719 1 79 87 CYS A CA 1
ATOM 663 C C . CYS A 1 87 ? 3.791 31.984 -44.625 1 79 87 CYS A C 1
ATOM 665 O O . CYS A 1 87 ? 3.182 31.969 -43.562 1 79 87 CYS A O 1
ATOM 667 N N . ALA A 1 88 ? 3.188 32.438 -45.688 1 79.62 88 ALA A N 1
ATOM 668 C CA . ALA A 1 88 ? 1.826 32.969 -45.781 1 79.62 88 ALA A CA 1
ATOM 669 C C . ALA A 1 88 ? 0.803 31.828 -45.719 1 79.62 88 ALA A C 1
ATOM 671 O O . ALA A 1 88 ? -0.389 32.062 -45.531 1 79.62 88 ALA A O 1
ATOM 672 N N . LYS A 1 89 ? 1.202 30.641 -45.812 1 79.12 89 LYS A N 1
ATOM 673 C CA . LYS A 1 89 ? 0.268 29.516 -45.875 1 79.12 89 LYS A CA 1
ATOM 674 C C . LYS A 1 89 ? 0.062 28.906 -44.5 1 79.12 89 LYS A C 1
ATOM 676 O O . LYS A 1 89 ? -0.859 28.125 -44.281 1 79.12 89 LYS A O 1
ATOM 681 N N . LEU A 1 90 ? 0.905 29.234 -43.656 1 77.12 90 LEU A N 1
ATOM 682 C CA . LEU A 1 90 ? 0.763 28.703 -42.312 1 77.12 90 LEU A CA 1
ATOM 683 C C . LEU A 1 90 ? -0.231 29.531 -41.5 1 77.12 90 LEU A C 1
ATOM 685 O O . LEU A 1 90 ? -0.191 30.766 -41.531 1 77.12 90 LEU A O 1
ATOM 689 N N . THR A 1 91 ? -1.236 28.922 -40.906 1 78.31 91 THR A N 1
ATOM 690 C CA . THR A 1 91 ? -2.189 29.562 -40.031 1 78.31 91 THR A CA 1
ATOM 691 C C . THR A 1 91 ? -1.551 29.875 -38.656 1 78.31 91 THR A C 1
ATOM 693 O O . THR A 1 91 ? -0.507 29.312 -38.312 1 78.31 91 THR A O 1
ATOM 696 N N . HIS A 1 92 ? -2.119 30.688 -37.812 1 75.44 92 HIS A N 1
ATOM 697 C CA . HIS A 1 92 ? -1.627 31.016 -36.5 1 75.44 92 HIS A CA 1
ATOM 698 C C . HIS A 1 92 ? -1.503 29.75 -35.625 1 75.44 92 HIS A C 1
ATOM 700 O O . HIS A 1 92 ? -0.566 29.625 -34.844 1 75.44 92 HIS A O 1
ATOM 706 N N . ASP A 1 93 ? -2.35 28.922 -35.875 1 72.62 93 ASP A N 1
ATOM 707 C CA . ASP A 1 93 ? -2.336 27.688 -35.094 1 72.62 93 ASP A CA 1
ATOM 708 C C . ASP A 1 93 ? -1.181 26.781 -35.531 1 72.62 93 ASP A C 1
ATOM 710 O O . ASP A 1 93 ? -0.55 26.125 -34.719 1 72.62 93 ASP A O 1
ATOM 714 N N . ASP A 1 94 ? -0.913 26.797 -36.812 1 76.94 94 ASP A N 1
ATOM 715 C CA . ASP A 1 94 ? 0.217 26.016 -37.312 1 76.94 94 ASP A CA 1
ATOM 716 C C . ASP A 1 94 ? 1.539 26.562 -36.781 1 76.94 94 ASP A C 1
ATOM 718 O O . ASP A 1 94 ? 2.426 25.797 -36.406 1 76.94 94 ASP A O 1
ATOM 722 N N . ILE A 1 95 ? 1.569 27.781 -36.688 1 78.81 95 ILE A N 1
ATOM 723 C CA . ILE A 1 95 ? 2.77 28.453 -36.219 1 78.81 95 ILE A CA 1
ATOM 724 C C . ILE A 1 95 ? 2.994 28.141 -34.75 1 78.81 95 ILE A C 1
ATOM 726 O O . ILE A 1 95 ? 4.121 27.859 -34.344 1 78.81 95 ILE A O 1
ATOM 730 N N . GLU A 1 96 ? 2.037 28.078 -34.031 1 77.38 96 GLU A N 1
ATOM 731 C CA . GLU A 1 96 ? 2.15 27.75 -32.594 1 77.38 96 GLU A CA 1
ATOM 732 C C . GLU A 1 96 ? 2.549 26.281 -32.406 1 77.38 96 GLU A C 1
ATOM 734 O O . GLU A 1 96 ? 3.326 25.969 -31.516 1 77.38 96 GLU A O 1
ATOM 739 N N . LEU A 1 97 ? 2.129 25.438 -33.219 1 77.44 97 LEU A N 1
ATOM 740 C CA . LEU A 1 97 ? 2.523 24.031 -33.156 1 77.44 97 LEU A CA 1
ATOM 741 C C . LEU A 1 97 ? 3.992 23.859 -33.531 1 77.44 97 LEU A C 1
ATOM 743 O O . LEU A 1 97 ? 4.711 23.078 -32.906 1 77.44 97 LEU A O 1
ATOM 747 N N . LEU A 1 98 ? 4.426 24.609 -34.469 1 79.5 98 LEU A N 1
ATOM 748 C CA . LEU A 1 98 ? 5.824 24.562 -34.875 1 79.5 98 LEU A CA 1
ATOM 749 C C . LEU A 1 98 ? 6.723 25.203 -33.812 1 79.5 98 LEU A C 1
ATOM 751 O O . LEU A 1 98 ? 7.82 24.703 -33.562 1 79.5 98 LEU A O 1
ATOM 755 N N . LYS A 1 99 ? 6.234 26.203 -33.156 1 78.56 99 LYS A N 1
ATOM 756 C CA . LYS A 1 99 ? 6.934 26.781 -32.031 1 78.56 99 LYS A CA 1
ATOM 757 C C . LYS A 1 99 ? 7.062 25.781 -30.875 1 78.56 99 LYS A C 1
ATOM 759 O O . LYS A 1 99 ? 8.117 25.672 -30.25 1 78.56 99 LYS A O 1
ATOM 764 N N . LYS A 1 100 ? 6.086 25.109 -30.703 1 75.75 100 LYS A N 1
ATOM 765 C CA . LYS A 1 100 ? 6.102 24.078 -29.672 1 75.75 100 LYS A CA 1
ATOM 766 C C . LYS A 1 100 ? 7.059 22.953 -30.031 1 75.75 100 LYS A C 1
ATOM 768 O O . LYS A 1 100 ? 7.801 22.453 -29.188 1 75.75 100 LYS A O 1
ATOM 773 N N . GLU A 1 101 ? 7.043 22.594 -31.203 1 76.56 101 GLU A N 1
ATOM 774 C CA . GLU A 1 101 ? 7.973 21.562 -31.656 1 76.56 101 GLU A CA 1
ATOM 775 C C . GLU A 1 101 ? 9.422 22.031 -31.547 1 76.56 101 GLU A C 1
ATOM 777 O O . GLU A 1 101 ? 10.297 21.266 -31.125 1 76.56 101 GLU A O 1
ATOM 782 N N . GLU A 1 102 ? 9.641 23.234 -31.859 1 76.56 102 GLU A N 1
ATOM 783 C CA . GLU A 1 102 ? 10.969 23.812 -31.672 1 76.56 102 GLU A CA 1
ATOM 784 C C . GLU A 1 102 ? 11.328 23.922 -30.203 1 76.56 102 GLU A C 1
ATOM 786 O O . GLU A 1 102 ? 12.453 23.609 -29.797 1 76.56 102 GLU A O 1
ATOM 791 N N . SER A 1 103 ? 10.422 24.391 -29.406 1 73.56 103 SER A N 1
ATOM 792 C CA . SER A 1 103 ? 10.641 24.484 -27.969 1 73.56 103 SER A CA 1
ATOM 793 C C . SER A 1 103 ? 10.867 23.094 -27.359 1 73.56 103 SER A C 1
ATOM 795 O O . SER A 1 103 ? 11.727 22.938 -26.484 1 73.56 103 SER A O 1
ATOM 797 N N . ASP A 1 104 ? 10.219 22.172 -27.812 1 68 104 ASP A N 1
ATOM 798 C CA . ASP A 1 104 ? 10.391 20.781 -27.359 1 68 104 ASP A CA 1
ATOM 799 C C . ASP A 1 104 ? 11.742 20.234 -27.797 1 68 104 ASP A C 1
ATOM 801 O O . ASP A 1 104 ? 12.414 19.547 -27.031 1 68 104 ASP A O 1
ATOM 805 N N . ALA A 1 105 ? 12.164 20.547 -28.969 1 69.75 105 ALA A N 1
ATOM 806 C CA . ALA A 1 105 ? 13.484 20.156 -29.453 1 69.75 105 ALA A CA 1
ATOM 807 C C . ALA A 1 105 ? 14.586 20.906 -28.703 1 69.75 105 ALA A C 1
ATOM 809 O O . ALA A 1 105 ? 15.602 20.328 -28.328 1 69.75 105 ALA A O 1
ATOM 810 N N . LYS A 1 106 ? 14.438 22.141 -28.438 1 66.06 106 LYS A N 1
ATOM 811 C CA . LYS A 1 106 ? 15.383 22.938 -27.641 1 66.06 106 LYS A CA 1
ATOM 812 C C . LYS A 1 106 ? 15.477 22.406 -26.219 1 66.06 106 LYS A C 1
ATOM 814 O O . LYS A 1 106 ? 16.562 22.359 -25.641 1 66.06 106 LYS A O 1
ATOM 819 N N . ARG A 1 107 ? 14.406 22.172 -25.641 1 61.12 107 ARG A N 1
ATOM 820 C CA . ARG A 1 107 ? 14.367 21.594 -24.312 1 61.12 107 ARG A CA 1
ATOM 821 C C . ARG A 1 107 ? 15.039 20.219 -24.281 1 61.12 107 ARG A C 1
ATOM 823 O O . ARG A 1 107 ? 15.758 19.891 -23.328 1 61.12 107 ARG A O 1
ATOM 830 N N . MET A 1 108 ? 14.812 19.484 -25.328 1 55.88 108 MET A N 1
ATOM 831 C CA . MET A 1 108 ? 15.391 18.141 -25.438 1 55.88 108 MET A CA 1
ATOM 832 C C . MET A 1 108 ? 16.875 18.219 -25.781 1 55.88 108 MET A C 1
ATOM 834 O O . MET A 1 108 ? 17.672 17.438 -25.266 1 55.88 108 MET A O 1
ATOM 838 N N . PHE A 1 109 ? 17.312 19.234 -26.641 1 51.72 109 PHE A N 1
ATOM 839 C CA . PHE A 1 109 ? 18.688 19.312 -27.109 1 51.72 109 PHE A CA 1
ATOM 840 C C . PHE A 1 109 ? 19.375 20.578 -26.594 1 51.72 109 PHE A C 1
ATOM 842 O O . PHE A 1 109 ? 20.594 20.734 -26.719 1 51.72 109 PHE A O 1
ATOM 849 N N . GLY A 1 110 ? 18.672 21.453 -26 1 43.47 110 GLY A N 1
ATOM 850 C CA . GLY A 1 110 ? 19.141 22.797 -25.75 1 43.47 110 GLY A CA 1
ATOM 851 C C . GLY A 1 110 ? 20.078 22.891 -24.562 1 43.47 110 GLY A C 1
ATOM 852 O O . GLY A 1 110 ? 20.688 23.938 -24.328 1 43.47 110 GLY A O 1
ATOM 853 N N . ASN A 1 111 ? 20.062 22.141 -23.5 1 36.62 111 ASN A N 1
ATOM 854 C CA . ASN A 1 111 ? 20.891 22.578 -22.391 1 36.62 111 ASN A CA 1
ATOM 855 C C . ASN A 1 111 ? 22.375 22.641 -22.781 1 36.62 111 ASN A C 1
ATOM 857 O O . ASN A 1 111 ? 23.234 22.781 -21.922 1 36.62 111 ASN A O 1
ATOM 861 N N . SER A 1 112 ? 22.734 22.266 -23.969 1 34.19 112 SER A N 1
ATOM 862 C CA . SER A 1 112 ? 24.172 22.344 -24.156 1 34.19 112 SER A CA 1
ATOM 863 C C . SER A 1 112 ? 24.625 23.781 -24.422 1 34.19 112 SER A C 1
ATOM 865 O O . SER A 1 112 ? 25.656 24.016 -25.031 1 34.19 112 SER A O 1
ATOM 867 N N . LYS A 1 113 ? 23.844 24.797 -24.219 1 32.66 113 LYS A N 1
ATOM 868 C CA . LYS A 1 113 ? 24.375 26.094 -24.625 1 32.66 113 LYS A CA 1
ATOM 869 C C . LYS A 1 113 ? 25.609 26.469 -23.812 1 32.66 113 LYS A C 1
ATOM 871 O O . LYS A 1 113 ? 26.234 27.5 -24.078 1 32.66 113 LYS A O 1
ATOM 876 N N . ALA A 1 114 ? 25.781 26.094 -22.625 1 30.42 114 ALA A N 1
ATOM 877 C CA . ALA A 1 114 ? 26.922 26.766 -22 1 30.42 114 ALA A CA 1
ATOM 878 C C . ALA A 1 114 ? 28.219 26.391 -22.703 1 30.42 114 ALA A C 1
ATOM 880 O O . ALA A 1 114 ? 29.312 26.672 -22.188 1 30.42 114 ALA A O 1
ATOM 881 N N . ARG A 1 115 ? 28.25 25.594 -23.703 1 28.25 115 ARG A N 1
ATOM 882 C CA . ARG A 1 115 ? 29.625 25.531 -24.188 1 28.25 115 ARG A CA 1
ATOM 883 C C . ARG A 1 115 ? 30 26.812 -24.922 1 28.25 115 ARG A C 1
ATOM 885 O O . ARG A 1 115 ? 29.391 27.156 -25.938 1 28.25 115 ARG A O 1
ATOM 892 N N . LYS A 1 116 ? 30.406 27.859 -24.172 1 27.64 116 LYS A N 1
ATOM 893 C CA . LYS A 1 116 ? 31.125 29.031 -24.688 1 27.64 116 LYS A CA 1
ATOM 894 C C . LYS A 1 116 ? 32 28.656 -25.875 1 27.64 116 LYS A C 1
ATOM 896 O O . LYS A 1 116 ? 32.656 27.594 -25.859 1 27.64 116 LYS A O 1
ATOM 901 N N . LYS A 1 117 ? 31.875 29.156 -26.953 1 25.95 117 LYS A N 1
ATOM 902 C CA . LYS A 1 117 ? 32.656 29.219 -28.188 1 25.95 117 LYS A CA 1
ATOM 903 C C . LYS A 1 117 ? 34.125 29.5 -27.891 1 25.95 117 LYS A C 1
ATOM 905 O O . LYS A 1 117 ? 34.469 30.625 -27.516 1 25.95 117 LYS A O 1
ATOM 910 N N . LEU A 1 118 ? 34.938 28.656 -27.297 1 26.42 118 LEU A N 1
ATOM 911 C CA . LEU A 1 118 ? 36.375 28.922 -27.266 1 26.42 118 LEU A CA 1
ATOM 912 C C . LEU A 1 118 ? 36.906 29.219 -28.656 1 26.42 118 LEU A C 1
ATOM 914 O O . LEU A 1 118 ? 36.5 28.578 -29.625 1 26.42 118 LEU A O 1
ATOM 918 N N . PRO A 1 119 ? 37.375 30.328 -28.875 1 25.62 119 PRO A N 1
ATOM 919 C CA . PRO A 1 119 ? 38.031 30.75 -30.125 1 25.62 119 PRO A CA 1
ATOM 920 C C . PRO A 1 119 ? 39 29.688 -30.656 1 25.62 119 PRO A C 1
ATOM 922 O O . PRO A 1 119 ? 39.656 29.016 -29.891 1 25.62 119 PRO A O 1
ATOM 925 N N . ILE A 1 120 ? 38.781 29.094 -31.797 1 27.06 120 ILE A N 1
ATOM 926 C CA . ILE A 1 120 ? 39.562 28.125 -32.562 1 27.06 120 ILE A CA 1
ATOM 927 C C . ILE A 1 120 ? 40.938 28.703 -32.812 1 27.06 120 ILE A C 1
ATOM 929 O O . ILE A 1 120 ? 41.156 29.484 -33.75 1 27.06 120 ILE A O 1
ATOM 933 N N . GLU A 1 121 ? 41.625 29.422 -31.906 1 26.19 121 GLU A N 1
ATOM 934 C CA . GLU A 1 121 ? 43 29.766 -32.312 1 26.19 121 GLU A CA 1
ATOM 935 C C . GLU A 1 121 ? 43.75 28.516 -32.75 1 26.19 121 GLU A C 1
ATOM 937 O O . GLU A 1 121 ? 43.562 27.438 -32.188 1 26.19 121 GLU A O 1
ATOM 942 N N . HIS A 1 122 ? 44.312 28.469 -34 1 25.98 122 HIS A N 1
ATOM 943 C CA . HIS A 1 122 ? 45.156 27.578 -34.781 1 25.98 122 HIS A CA 1
ATOM 944 C C . HIS A 1 122 ? 46.312 27.016 -33.938 1 25.98 122 HIS A C 1
ATOM 946 O O . HIS A 1 122 ? 47.469 27.406 -34.156 1 25.98 122 HIS A O 1
ATOM 952 N N . GLN A 1 123 ? 46.281 27 -32.594 1 27 123 GLN A N 1
ATOM 953 C CA . GLN A 1 123 ? 47.562 26.578 -32 1 27 123 GLN A CA 1
ATOM 954 C C . GLN A 1 123 ? 47.938 25.188 -32.469 1 27 123 GLN A C 1
ATOM 956 O O . GLN A 1 123 ? 47.094 24.391 -32.875 1 27 123 GLN A O 1
ATOM 961 N N . VAL A 1 124 ? 49.312 24.906 -32.719 1 28.69 124 VAL A N 1
ATOM 962 C CA . VAL A 1 124 ? 50.156 23.734 -33 1 28.69 124 VAL A CA 1
ATOM 963 C C . VAL A 1 124 ? 49.688 22.562 -32.125 1 28.69 124 VAL A C 1
ATOM 965 O O . VAL A 1 124 ? 49.625 22.688 -30.906 1 28.69 124 VAL A O 1
ATOM 968 N N . CYS A 1 125 ? 48.844 21.719 -32.625 1 28.41 125 CYS A N 1
ATOM 969 C CA . CYS A 1 125 ? 48.156 20.562 -32.125 1 28.41 125 CYS A CA 1
ATOM 970 C C . CYS A 1 125 ? 49.125 19.578 -31.469 1 28.41 125 CYS A C 1
ATOM 972 O O . CYS A 1 125 ? 49.844 18.844 -32.156 1 28.41 125 CYS A O 1
ATOM 974 N N . ASP A 1 126 ? 49.875 20.047 -30.438 1 27.83 126 ASP A N 1
ATOM 975 C CA . ASP A 1 126 ? 50.844 19.156 -29.781 1 27.83 126 ASP A CA 1
ATOM 976 C C . ASP A 1 126 ? 50.156 17.844 -29.375 1 27.83 126 ASP A C 1
ATOM 978 O O . ASP A 1 126 ? 48.938 17.812 -29.156 1 27.83 126 ASP A O 1
ATOM 982 N N . GLN A 1 127 ? 50.875 16.625 -29.406 1 30.8 127 GLN A N 1
ATOM 983 C CA . GLN A 1 127 ? 50.625 15.211 -29.125 1 30.8 127 GLN A CA 1
ATOM 984 C C . GLN A 1 127 ? 49.781 15.047 -27.844 1 30.8 127 GLN A C 1
ATOM 986 O O . GLN A 1 127 ? 49.281 13.961 -27.578 1 30.8 127 GLN A O 1
ATOM 991 N N . ALA A 1 128 ? 49.844 15.984 -26.938 1 33.19 128 ALA A N 1
ATOM 992 C CA . ALA A 1 128 ? 49.188 15.898 -25.641 1 33.19 128 ALA A CA 1
ATOM 993 C C . ALA A 1 128 ? 47.656 15.969 -25.812 1 33.19 128 ALA A C 1
ATOM 995 O O . ALA A 1 128 ? 46.906 15.602 -24.906 1 33.19 128 ALA A O 1
ATOM 996 N N . THR A 1 129 ? 47.156 16.547 -26.844 1 35.22 129 THR A N 1
ATOM 997 C CA . THR A 1 129 ? 45.719 16.828 -26.984 1 35.22 129 THR A CA 1
ATOM 998 C C . THR A 1 129 ? 44.969 15.562 -27.359 1 35.22 129 THR A C 1
ATOM 1000 O O . THR A 1 129 ? 43.75 15.469 -27.156 1 35.22 129 THR A O 1
ATOM 1003 N N . VAL A 1 130 ? 45.594 14.727 -28.125 1 34.78 130 VAL A N 1
ATOM 1004 C CA . VAL A 1 130 ? 44.906 13.492 -28.469 1 34.78 130 VAL A CA 1
ATOM 1005 C C . VAL A 1 130 ? 44.719 12.633 -27.234 1 34.78 130 VAL A C 1
ATOM 1007 O O . VAL A 1 130 ? 43.719 11.953 -27.078 1 34.78 130 VAL A O 1
ATOM 1010 N N . LYS A 1 131 ? 45.75 12.484 -26.344 1 37.22 131 LYS A N 1
ATOM 1011 C CA . LYS A 1 131 ? 45.594 11.758 -25.094 1 37.22 131 LYS A CA 1
ATOM 1012 C C . LYS A 1 131 ? 44.5 12.375 -24.234 1 37.22 131 LYS A C 1
ATOM 1014 O O . LYS A 1 131 ? 43.812 11.664 -23.469 1 37.22 131 LYS A O 1
ATOM 1019 N N . GLY A 1 132 ? 44.281 13.602 -24.234 1 35.88 132 GLY A N 1
ATOM 1020 C CA . GLY A 1 132 ? 43.219 14.25 -23.5 1 35.88 132 GLY A CA 1
ATOM 1021 C C . GLY A 1 132 ? 41.844 13.875 -24 1 35.88 132 GLY A C 1
ATOM 1022 O O . GLY A 1 132 ? 40.938 13.672 -23.203 1 35.88 132 GLY A O 1
ATOM 1023 N N . THR A 1 133 ? 41.688 13.781 -25.312 1 43.81 133 THR A N 1
ATOM 1024 C CA . THR A 1 133 ? 40.375 13.43 -25.891 1 43.81 133 THR A CA 1
ATOM 1025 C C . THR A 1 133 ? 40.062 11.961 -25.625 1 43.81 133 THR A C 1
ATOM 1027 O O . THR A 1 133 ? 38.906 11.617 -25.344 1 43.81 133 THR A O 1
ATOM 1030 N N . VAL A 1 134 ? 41.031 11.102 -25.859 1 42 134 VAL A N 1
ATOM 1031 C CA . VAL A 1 134 ? 40.844 9.695 -25.547 1 42 134 VAL A CA 1
ATOM 1032 C C . VAL A 1 134 ? 40.594 9.539 -24.047 1 42 134 VAL A C 1
ATOM 1034 O O . VAL A 1 134 ? 39.719 8.773 -23.625 1 42 134 VAL A O 1
ATOM 1037 N N . ASP A 1 135 ? 41.375 10.227 -23.281 1 45.38 135 ASP A N 1
ATOM 1038 C CA . ASP A 1 135 ? 41.156 10.195 -21.844 1 45.38 135 ASP A CA 1
ATOM 1039 C C . ASP A 1 135 ? 39.781 10.75 -21.469 1 45.38 135 ASP A C 1
ATOM 1041 O O . ASP A 1 135 ? 39.125 10.219 -20.578 1 45.38 135 ASP A O 1
ATOM 1045 N N . ASN A 1 136 ? 39.406 11.75 -22.203 1 48.66 136 ASN A N 1
ATOM 1046 C CA . ASN A 1 136 ? 38.094 12.32 -21.969 1 48.66 136 ASN A CA 1
ATOM 1047 C C . ASN A 1 136 ? 36.969 11.352 -22.406 1 48.66 136 ASN A C 1
ATOM 1049 O O . ASN A 1 136 ? 35.969 11.227 -21.734 1 48.66 136 ASN A O 1
ATOM 1053 N N . MET A 1 137 ? 37.188 10.719 -23.625 1 46.41 137 MET A N 1
ATOM 1054 C CA . MET A 1 137 ? 36.219 9.734 -24.078 1 46.41 137 MET A CA 1
ATOM 1055 C C . MET A 1 137 ? 36.125 8.562 -23.109 1 46.41 137 MET A C 1
ATOM 1057 O O . MET A 1 137 ? 35.031 8.047 -22.844 1 46.41 137 MET A O 1
ATOM 1061 N N . PHE A 1 138 ? 37.312 8.117 -22.688 1 46.59 138 PHE A N 1
ATOM 1062 C CA . PHE A 1 138 ? 37.312 7.059 -21.688 1 46.59 138 PHE A CA 1
ATOM 1063 C C . PHE A 1 138 ? 36.656 7.52 -20.391 1 46.59 138 PHE A C 1
ATOM 1065 O O . PHE A 1 138 ? 35.938 6.742 -19.75 1 46.59 138 PHE A O 1
ATOM 1072 N N . HIS A 1 139 ? 36.875 8.812 -20.234 1 57.12 139 HIS A N 1
ATOM 1073 C CA . HIS A 1 139 ? 36.25 9.359 -19.031 1 57.12 139 HIS A CA 1
ATOM 1074 C C . HIS A 1 139 ? 34.719 9.438 -19.203 1 57.12 139 HIS A C 1
ATOM 1076 O O . HIS A 1 139 ? 33.969 9.164 -18.25 1 57.12 139 HIS A O 1
ATOM 1082 N N . ILE A 1 140 ? 34.344 9.805 -20.438 1 58.09 140 ILE A N 1
ATOM 1083 C CA . ILE A 1 140 ? 32.938 9.922 -20.688 1 58.09 140 ILE A CA 1
ATOM 1084 C C . ILE A 1 140 ? 32.281 8.539 -20.656 1 58.09 140 ILE A C 1
ATOM 1086 O O . ILE A 1 140 ? 31.219 8.352 -20.062 1 58.09 140 ILE A O 1
ATOM 1090 N N . THR A 1 141 ? 33.031 7.641 -21.328 1 67.19 141 THR A N 1
ATOM 1091 C CA . THR A 1 141 ? 32.5 6.281 -21.359 1 67.19 141 THR A CA 1
ATOM 1092 C C . THR A 1 141 ? 32.438 5.684 -19.953 1 67.19 141 THR A C 1
ATOM 1094 O O . THR A 1 141 ? 31.5 4.973 -19.609 1 67.19 141 THR A O 1
ATOM 1097 N N . ARG A 1 142 ? 33.438 6.113 -19.234 1 75.62 142 ARG A N 1
ATOM 1098 C CA . ARG A 1 142 ? 33.469 5.598 -17.875 1 75.62 142 ARG A CA 1
ATOM 1099 C C . ARG A 1 142 ? 32.344 6.199 -17.031 1 75.62 142 ARG A C 1
ATOM 1101 O O . ARG A 1 142 ? 31.719 5.496 -16.234 1 75.62 142 ARG A O 1
ATOM 1108 N N . ARG A 1 143 ? 32.094 7.418 -17.359 1 86.56 143 ARG A N 1
ATOM 1109 C CA . ARG A 1 143 ? 31.016 8.086 -16.625 1 86.56 143 ARG A CA 1
ATOM 1110 C C . ARG A 1 143 ? 29.656 7.48 -16.969 1 86.56 143 ARG A C 1
ATOM 1112 O O . ARG A 1 143 ? 28.812 7.277 -16.078 1 86.56 143 ARG A O 1
ATOM 1119 N N . GLU A 1 144 ? 29.516 7.207 -18.188 1 88.94 144 GLU A N 1
ATOM 1120 C CA . GLU A 1 144 ? 28.25 6.629 -18.625 1 88.94 144 GLU A CA 1
ATOM 1121 C C . GLU A 1 144 ? 28.047 5.234 -18.047 1 88.94 144 GLU A C 1
ATOM 1123 O O . GLU A 1 144 ? 26.906 4.844 -17.734 1 88.94 144 GLU A O 1
ATOM 1128 N N . ASP A 1 145 ? 29.125 4.59 -17.922 1 91.75 145 ASP A N 1
ATOM 1129 C CA . ASP A 1 145 ? 29.047 3.256 -17.344 1 91.75 145 ASP A CA 1
ATOM 1130 C C . ASP A 1 145 ? 28.625 3.322 -15.875 1 91.75 145 ASP A C 1
ATOM 1132 O O . ASP A 1 145 ? 27.844 2.498 -15.406 1 91.75 145 ASP A O 1
ATOM 1136 N N . VAL A 1 146 ? 29.203 4.297 -15.188 1 95.25 146 VAL A N 1
ATOM 1137 C CA . VAL A 1 146 ? 28.844 4.473 -13.789 1 95.25 146 VAL A CA 1
ATOM 1138 C C . VAL A 1 146 ? 27.375 4.871 -13.672 1 95.25 146 VAL A C 1
ATOM 1140 O O . VAL A 1 146 ? 26.641 4.348 -12.828 1 95.25 146 VAL A O 1
ATOM 1143 N N . ASP A 1 147 ? 26.953 5.766 -14.57 1 96.12 147 ASP A N 1
ATOM 1144 C CA . ASP A 1 147 ? 25.562 6.191 -14.594 1 96.12 147 ASP A CA 1
ATOM 1145 C C . ASP A 1 147 ? 24.625 5 -14.789 1 96.12 147 ASP A C 1
ATOM 1147 O O . ASP A 1 147 ? 23.594 4.898 -14.125 1 96.12 147 ASP A O 1
ATOM 1151 N N . GLN A 1 148 ? 25 4.145 -15.672 1 95.81 148 GLN A N 1
ATOM 1152 C CA . GLN A 1 148 ? 24.172 2.986 -15.984 1 95.81 148 GLN A CA 1
ATOM 1153 C C . GLN A 1 148 ? 24.109 2.018 -14.812 1 95.81 148 GLN A C 1
ATOM 1155 O O . GLN A 1 148 ? 23.078 1.397 -14.555 1 95.81 148 GLN A O 1
ATOM 1160 N N . LYS A 1 149 ? 25.234 1.883 -14.148 1 96.06 149 LYS A N 1
ATOM 1161 C CA . LYS A 1 149 ? 25.266 0.997 -12.992 1 96.06 149 LYS A CA 1
ATOM 1162 C C . LYS A 1 149 ? 24.375 1.537 -11.867 1 96.06 149 LYS A C 1
ATOM 1164 O O . LYS A 1 149 ? 23.703 0.77 -11.18 1 96.06 149 LYS A O 1
ATOM 1169 N N . ILE A 1 150 ? 24.391 2.822 -11.672 1 96.81 150 ILE A N 1
ATOM 1170 C CA . ILE A 1 150 ? 23.516 3.463 -10.688 1 96.81 150 ILE A CA 1
ATOM 1171 C C . ILE A 1 150 ? 22.062 3.229 -11.062 1 96.81 150 ILE A C 1
ATOM 1173 O O . ILE A 1 150 ? 21.266 2.779 -10.234 1 96.81 150 ILE A O 1
ATOM 1177 N N . ALA A 1 151 ? 21.734 3.496 -12.289 1 96.94 151 ALA A N 1
ATOM 1178 C CA . ALA A 1 151 ? 20.359 3.352 -12.766 1 96.94 151 ALA A CA 1
ATOM 1179 C C . ALA A 1 151 ? 19.906 1.901 -12.664 1 96.94 151 ALA A C 1
ATOM 1181 O O . ALA A 1 151 ? 18.781 1.633 -12.227 1 96.94 151 ALA A O 1
ATOM 1182 N N . SER A 1 152 ? 20.75 0.983 -13.023 1 96.25 152 SER A N 1
ATOM 1183 C CA . SER A 1 152 ? 20.438 -0.439 -12.969 1 96.25 152 SER A CA 1
ATOM 1184 C C . SER A 1 152 ? 20.078 -0.87 -11.547 1 96.25 152 SER A C 1
ATOM 1186 O O . SER A 1 152 ? 19.172 -1.68 -11.344 1 96.25 152 SER A O 1
ATOM 1188 N N . CYS A 1 153 ? 20.797 -0.335 -10.625 1 96.75 153 CYS A N 1
ATOM 1189 C CA . CYS A 1 153 ? 20.547 -0.66 -9.227 1 96.75 153 CYS A CA 1
ATOM 1190 C C . CYS A 1 153 ? 19.172 -0.157 -8.805 1 96.75 153 CYS A C 1
ATOM 1192 O O . CYS A 1 153 ? 18.422 -0.871 -8.125 1 96.75 153 CYS A O 1
ATOM 1194 N N . LEU A 1 154 ? 18.875 1.048 -9.203 1 96.12 154 LEU A N 1
ATOM 1195 C CA . LEU A 1 154 ? 17.578 1.624 -8.844 1 96.12 154 LEU A CA 1
ATOM 1196 C C . LEU A 1 154 ? 16.438 0.826 -9.461 1 96.12 154 LEU A C 1
ATOM 1198 O O . LEU A 1 154 ? 15.43 0.554 -8.797 1 96.12 154 LEU A O 1
ATOM 1202 N N . TYR A 1 155 ? 16.609 0.384 -10.734 1 95.69 155 TYR A N 1
ATOM 1203 C CA . TYR A 1 155 ? 15.57 -0.346 -11.445 1 95.69 155 TYR A CA 1
ATOM 1204 C C . TYR A 1 155 ? 15.383 -1.739 -10.859 1 95.69 155 TYR A C 1
ATOM 1206 O O . TYR A 1 155 ? 14.25 -2.17 -10.617 1 95.69 155 TYR A O 1
ATOM 1214 N N . GLN A 1 156 ? 16.453 -2.416 -10.594 1 93.38 156 GLN A N 1
ATOM 1215 C CA . GLN A 1 156 ? 16.422 -3.799 -10.125 1 93.38 156 GLN A CA 1
ATOM 1216 C C . GLN A 1 156 ? 15.789 -3.896 -8.742 1 93.38 156 GLN A C 1
ATOM 1218 O O . GLN A 1 156 ? 15.188 -4.914 -8.398 1 93.38 156 GLN A O 1
ATOM 1223 N N . ASN A 1 157 ? 15.906 -2.84 -7.977 1 92.88 157 ASN A N 1
ATOM 1224 C CA . ASN A 1 157 ? 15.414 -2.885 -6.605 1 92.88 157 ASN A CA 1
ATOM 1225 C C . ASN A 1 157 ? 14.117 -2.094 -6.449 1 92.88 157 ASN A C 1
ATOM 1227 O O . ASN A 1 157 ? 13.594 -1.957 -5.34 1 92.88 157 ASN A O 1
ATOM 1231 N N . GLY A 1 158 ? 13.602 -1.594 -7.52 1 90.38 158 GLY A N 1
ATOM 1232 C CA . GLY A 1 158 ? 12.336 -0.882 -7.492 1 90.38 158 GLY A CA 1
ATOM 1233 C C . GLY A 1 158 ? 12.383 0.39 -6.668 1 90.38 158 GLY A C 1
ATOM 1234 O O . GLY A 1 158 ? 11.406 0.743 -6.008 1 90.38 158 GLY A O 1
ATOM 1235 N N . VAL A 1 159 ? 13.484 1.089 -6.582 1 92.81 159 VAL A N 1
ATOM 1236 C CA . VAL A 1 159 ? 13.656 2.309 -5.797 1 92.81 159 VAL A CA 1
ATOM 1237 C C . VAL A 1 159 ? 13.102 3.502 -6.574 1 92.81 159 VAL A C 1
ATOM 1239 O O . VAL A 1 159 ? 13.414 3.68 -7.754 1 92.81 159 VAL A O 1
ATOM 1242 N N . PRO A 1 160 ? 12.227 4.324 -5.957 1 89.56 160 PRO A N 1
ATOM 1243 C CA . PRO A 1 160 ? 11.75 5.527 -6.637 1 89.56 160 PRO A CA 1
ATOM 1244 C C . PRO A 1 160 ? 12.883 6.445 -7.082 1 89.56 160 PRO A C 1
ATOM 1246 O O . PRO A 1 160 ? 13.875 6.602 -6.359 1 89.56 160 PRO A O 1
ATOM 1249 N N . PHE A 1 161 ? 12.758 7.129 -8.203 1 91.69 161 PHE A N 1
ATOM 1250 C CA . PHE A 1 161 ? 13.82 7.918 -8.812 1 91.69 161 PHE A CA 1
ATOM 1251 C C . PHE A 1 161 ? 14.055 9.203 -8.031 1 91.69 161 PHE A C 1
ATOM 1253 O O . PHE A 1 161 ? 15.102 9.836 -8.172 1 91.69 161 PHE A O 1
ATOM 1260 N N . ASN A 1 162 ? 13.078 9.578 -7.215 1 89.81 162 ASN A N 1
ATOM 1261 C CA . ASN A 1 162 ? 13.203 10.805 -6.434 1 89.81 162 ASN A CA 1
ATOM 1262 C C . ASN A 1 162 ? 14.43 10.766 -5.523 1 89.81 162 ASN A C 1
ATOM 1264 O O . ASN A 1 162 ? 14.898 11.805 -5.059 1 89.81 162 ASN A O 1
ATOM 1268 N N . ILE A 1 163 ? 14.984 9.578 -5.289 1 93.19 163 ILE A N 1
ATOM 1269 C CA . ILE A 1 163 ? 16.125 9.406 -4.398 1 93.19 163 ILE A CA 1
ATOM 1270 C C . ILE A 1 163 ? 17.328 10.172 -4.945 1 93.19 163 ILE A C 1
ATOM 1272 O O . ILE A 1 163 ? 18.141 10.688 -4.176 1 93.19 163 ILE A O 1
ATOM 1276 N N . VAL A 1 164 ? 17.469 10.305 -6.246 1 95 164 VAL A N 1
ATOM 1277 C CA . VAL A 1 164 ? 18.641 10.938 -6.848 1 95 164 VAL A CA 1
ATOM 1278 C C . VAL A 1 164 ? 18.594 12.445 -6.629 1 95 164 VAL A C 1
ATOM 1280 O O . VAL A 1 164 ? 19.594 13.133 -6.773 1 95 164 VAL A O 1
ATOM 1283 N N . ARG A 1 165 ? 17.406 12.938 -6.27 1 92.31 165 ARG A N 1
ATOM 1284 C CA . ARG A 1 165 ? 17.234 14.359 -5.996 1 92.31 165 ARG A CA 1
ATOM 1285 C C . ARG A 1 165 ? 17.547 14.68 -4.535 1 92.31 165 ARG A C 1
ATOM 1287 O O . ARG A 1 165 ? 17.625 15.844 -4.148 1 92.31 165 ARG A O 1
ATOM 1294 N N . SER A 1 166 ? 17.688 13.703 -3.725 1 93.25 166 SER A N 1
ATOM 1295 C CA . SER A 1 166 ? 17.828 13.906 -2.287 1 93.25 166 SER A CA 1
ATOM 1296 C C . SER A 1 166 ? 19.234 14.398 -1.938 1 93.25 166 SER A C 1
ATOM 1298 O O . SER A 1 166 ? 20.203 14 -2.57 1 93.25 166 SER A O 1
ATOM 1300 N N . PRO A 1 167 ? 19.359 15.289 -0.949 1 92.81 167 PRO A N 1
ATOM 1301 C CA . PRO A 1 167 ? 20.672 15.742 -0.504 1 92.81 167 PRO A CA 1
ATOM 1302 C C . PRO A 1 167 ? 21.547 14.609 0.03 1 92.81 167 PRO A C 1
ATOM 1304 O O . PRO A 1 167 ? 22.766 14.617 -0.16 1 92.81 167 PRO A O 1
ATOM 1307 N N . SER A 1 168 ? 20.906 13.609 0.649 1 94.31 168 SER A N 1
ATOM 1308 C CA . SER A 1 168 ? 21.656 12.492 1.203 1 94.31 168 SER A CA 1
ATOM 1309 C C . SER A 1 168 ? 22.234 11.617 0.099 1 94.31 168 SER A C 1
ATOM 1311 O O . SER A 1 168 ? 23.266 10.961 0.293 1 94.31 168 SER A O 1
ATOM 1313 N N . TRP A 1 169 ? 21.547 11.547 -1.048 1 96.12 169 TRP A N 1
ATOM 1314 C CA . TRP A 1 169 ? 22.094 10.812 -2.191 1 96.12 169 TRP A CA 1
ATOM 1315 C C . TRP A 1 169 ? 23.375 11.461 -2.697 1 96.12 169 TRP A C 1
ATOM 1317 O O . TRP A 1 169 ? 24.344 10.773 -2.994 1 96.12 169 TRP A O 1
ATOM 1327 N N . ALA A 1 170 ? 23.344 12.797 -2.812 1 93.88 170 ALA A N 1
ATOM 1328 C CA . ALA A 1 170 ? 24.547 13.523 -3.215 1 93.88 170 ALA A CA 1
ATOM 1329 C C . ALA A 1 170 ? 25.688 13.258 -2.246 1 93.88 170 ALA A C 1
ATOM 1331 O O . ALA A 1 170 ? 26.828 13.047 -2.67 1 93.88 170 ALA A O 1
ATOM 1332 N N . ASP A 1 171 ? 25.359 13.281 -0.954 1 94.12 171 ASP A N 1
ATOM 1333 C CA . ASP A 1 171 ? 26.359 13.016 0.073 1 94.12 171 ASP A CA 1
ATOM 1334 C C . ASP A 1 171 ? 26.906 11.594 -0.047 1 94.12 171 ASP A C 1
ATOM 1336 O O . ASP A 1 171 ? 28.109 11.359 0.131 1 94.12 171 ASP A O 1
ATOM 1340 N N . LEU A 1 172 ? 26.016 10.633 -0.283 1 96.56 172 LEU A N 1
ATOM 1341 C CA . LEU A 1 172 ? 26.391 9.234 -0.441 1 96.56 172 LEU A CA 1
ATOM 1342 C C . LEU A 1 172 ? 27.344 9.055 -1.615 1 96.56 172 LEU A C 1
ATOM 1344 O O . LEU A 1 172 ? 28.375 8.398 -1.484 1 96.56 172 LEU A O 1
ATOM 1348 N N . VAL A 1 173 ? 27.016 9.609 -2.783 1 96.5 173 VAL A N 1
ATOM 1349 C CA . VAL A 1 173 ? 27.828 9.469 -3.986 1 96.5 173 VAL A CA 1
ATOM 1350 C C . VAL A 1 173 ? 29.219 10.086 -3.75 1 96.5 173 VAL A C 1
ATOM 1352 O O . VAL A 1 173 ? 30.234 9.469 -4.07 1 96.5 173 VAL A O 1
ATOM 1355 N N . HIS A 1 174 ? 29.219 11.266 -3.16 1 94.94 174 HIS A N 1
ATOM 1356 C CA . HIS A 1 174 ? 30.469 11.938 -2.859 1 94.94 174 HIS A CA 1
ATOM 1357 C C . HIS A 1 174 ? 31.312 11.109 -1.896 1 94.94 174 HIS A C 1
ATOM 1359 O O . HIS A 1 174 ? 32.531 10.953 -2.094 1 94.94 174 HIS A O 1
ATOM 1365 N N . ALA A 1 175 ? 30.672 10.578 -0.877 1 95.94 175 ALA A N 1
ATOM 1366 C CA . ALA A 1 175 ? 31.391 9.805 0.144 1 95.94 175 ALA A CA 1
ATOM 1367 C C . ALA A 1 175 ? 31.984 8.531 -0.445 1 95.94 175 ALA A C 1
ATOM 1369 O O . ALA A 1 175 ? 33.156 8.203 -0.172 1 95.94 175 ALA A O 1
ATOM 1370 N N . ILE A 1 176 ? 31.25 7.801 -1.245 1 96 176 ILE A N 1
ATOM 1371 C CA . ILE A 1 176 ? 31.734 6.562 -1.842 1 96 176 ILE A CA 1
ATOM 1372 C C . ILE A 1 176 ? 32.875 6.875 -2.816 1 96 176 ILE A C 1
ATOM 1374 O O . ILE A 1 176 ? 33.875 6.156 -2.869 1 96 176 ILE A O 1
ATOM 1378 N N . ASN A 1 177 ? 32.688 7.906 -3.646 1 94.38 177 ASN A N 1
ATOM 1379 C CA . ASN A 1 177 ? 33.688 8.289 -4.633 1 94.38 177 ASN A CA 1
ATOM 1380 C C . ASN A 1 177 ? 35.031 8.656 -3.975 1 94.38 177 ASN A C 1
ATOM 1382 O O . ASN A 1 177 ? 36.094 8.414 -4.539 1 94.38 177 ASN A O 1
ATOM 1386 N N . THR A 1 178 ? 34.969 9.242 -2.754 1 92.62 178 THR A N 1
ATOM 1387 C CA . THR A 1 178 ? 36.156 9.688 -2.059 1 92.62 178 THR A CA 1
ATOM 1388 C C . THR A 1 178 ? 36.656 8.617 -1.085 1 92.62 178 THR A C 1
ATOM 1390 O O . THR A 1 178 ? 37.656 8.797 -0.408 1 92.62 178 THR A O 1
ATOM 1393 N N . ALA A 1 179 ? 36 7.527 -0.967 1 93.62 179 ALA A N 1
ATOM 1394 C CA . ALA A 1 179 ? 36.375 6.441 -0.075 1 93.62 179 ALA A CA 1
ATOM 1395 C C . ALA A 1 179 ? 37.625 5.73 -0.591 1 93.62 179 ALA A C 1
ATOM 1397 O O . ALA A 1 179 ? 38 5.879 -1.76 1 93.62 179 ALA A O 1
ATOM 1398 N N . PRO A 1 180 ? 38.281 5.023 0.303 1 89.31 180 PRO A N 1
ATOM 1399 C CA . PRO A 1 180 ? 39.438 4.258 -0.161 1 89.31 180 PRO A CA 1
ATOM 1400 C C . PRO A 1 180 ? 39.062 3.234 -1.236 1 89.31 180 PRO A C 1
ATOM 1402 O O . PRO A 1 180 ? 37.969 2.689 -1.229 1 89.31 180 PRO A O 1
ATOM 1405 N N . LYS A 1 181 ? 40 3.053 -2.16 1 89.12 181 LYS A N 1
ATOM 1406 C CA . LYS A 1 181 ? 39.781 2.09 -3.23 1 89.12 181 LYS A CA 1
ATOM 1407 C C . LYS A 1 181 ? 39.469 0.702 -2.67 1 89.12 181 LYS A C 1
ATOM 1409 O O . LYS A 1 181 ? 40.125 0.262 -1.716 1 89.12 181 LYS A O 1
ATOM 1414 N N . GLY A 1 182 ? 38.5 0.095 -3.258 1 90.06 182 GLY A N 1
ATOM 1415 C CA . GLY A 1 182 ? 38.094 -1.227 -2.793 1 90.06 182 GLY A CA 1
ATOM 1416 C C . GLY A 1 182 ? 37.094 -1.189 -1.654 1 90.06 182 GLY A C 1
ATOM 1417 O O . GLY A 1 182 ? 36.875 -2.203 -0.994 1 90.06 182 GLY A O 1
ATOM 1418 N N . TYR A 1 183 ? 36.594 -0.029 -1.454 1 93.12 183 TYR A N 1
ATOM 1419 C CA . TYR A 1 183 ? 35.594 0.14 -0.396 1 93.12 183 TYR A CA 1
ATOM 1420 C C . TYR A 1 183 ? 34.438 -0.814 -0.59 1 93.12 183 TYR A C 1
ATOM 1422 O O . TYR A 1 183 ? 33.938 -0.991 -1.71 1 93.12 183 TYR A O 1
ATOM 1430 N N . LYS A 1 184 ? 34.031 -1.431 0.557 1 91.5 184 LYS A N 1
ATOM 1431 C CA . LYS A 1 184 ? 32.844 -2.295 0.555 1 91.5 184 LYS A CA 1
ATOM 1432 C C . LYS A 1 184 ? 31.734 -1.704 1.413 1 91.5 184 LYS A C 1
ATOM 1434 O O . LYS A 1 184 ? 31.984 -1.231 2.525 1 91.5 184 LYS A O 1
ATOM 1439 N N . SER A 1 185 ? 30.547 -1.762 0.916 1 94.31 185 SER A N 1
ATOM 1440 C CA . SER A 1 185 ? 29.359 -1.227 1.592 1 94.31 185 SER A CA 1
ATOM 1441 C C . SER A 1 185 ? 29.078 -1.99 2.879 1 94.31 185 SER A C 1
ATOM 1443 O O . SER A 1 185 ? 29.484 -3.145 3.029 1 94.31 185 SER A O 1
ATOM 1445 N N . PRO A 1 186 ? 28.438 -1.277 3.848 1 94.81 186 PRO A N 1
ATOM 1446 C CA . PRO A 1 186 ? 28.016 -1.999 5.055 1 94.81 186 PRO A CA 1
ATOM 1447 C C . PRO A 1 186 ? 27.016 -3.113 4.762 1 94.81 186 PRO A C 1
ATOM 1449 O O . PRO A 1 186 ? 26.266 -3.033 3.785 1 94.81 186 PRO A O 1
ATOM 1452 N N . ASN A 1 187 ? 27.062 -4.133 5.602 1 92.88 187 ASN A N 1
ATOM 1453 C CA . ASN A 1 187 ? 26.156 -5.262 5.391 1 92.88 187 ASN A CA 1
ATOM 1454 C C . ASN A 1 187 ? 24.766 -4.977 5.93 1 92.88 187 ASN A C 1
ATOM 1456 O O . ASN A 1 187 ? 24.531 -3.93 6.539 1 92.88 187 ASN A O 1
ATOM 1460 N N . TYR A 1 188 ? 23.891 -5.863 5.625 1 93.25 188 TYR A N 1
ATOM 1461 C CA . TYR A 1 188 ? 22.469 -5.754 5.949 1 93.25 188 TYR A CA 1
ATOM 1462 C C . TYR A 1 188 ? 22.266 -5.582 7.449 1 93.25 188 TYR A C 1
ATOM 1464 O O . TYR A 1 188 ? 21.5 -4.715 7.883 1 93.25 188 TYR A O 1
ATOM 1472 N N . GLU A 1 189 ? 22.953 -6.266 8.305 1 92.44 189 GLU A N 1
ATOM 1473 C CA . GLU A 1 189 ? 22.766 -6.227 9.758 1 92.44 189 GLU A CA 1
ATOM 1474 C C . GLU A 1 189 ? 23.281 -4.914 10.344 1 92.44 189 GLU A C 1
ATOM 1476 O O . GLU A 1 189 ? 22.656 -4.34 11.234 1 92.44 189 GLU A O 1
ATOM 1481 N N . LYS A 1 190 ? 24.344 -4.461 9.828 1 94.81 190 LYS A N 1
ATOM 1482 C CA . LYS A 1 190 ? 24.922 -3.209 10.305 1 94.81 190 LYS A CA 1
ATOM 1483 C C . LYS A 1 190 ? 24 -2.027 10.016 1 94.81 190 LYS A C 1
ATOM 1485 O O . LYS A 1 190 ? 23.812 -1.15 10.859 1 94.81 190 LYS A O 1
ATOM 1490 N N . VAL A 1 191 ? 23.391 -2.01 8.859 1 95.44 191 VAL A N 1
ATOM 1491 C CA . VAL A 1 191 ? 22.547 -0.904 8.43 1 95.44 191 VAL A CA 1
ATOM 1492 C C . VAL A 1 191 ? 21.266 -0.882 9.266 1 95.44 191 VAL A C 1
ATOM 1494 O O . VAL A 1 191 ? 20.734 0.188 9.57 1 95.44 191 VAL A O 1
ATOM 1497 N N . ARG A 1 192 ? 20.766 -2.037 9.695 1 92.88 192 ARG A N 1
ATOM 1498 C CA . ARG A 1 192 ? 19.453 -2.102 10.344 1 92.88 192 ARG A CA 1
ATOM 1499 C C . ARG A 1 192 ? 19.578 -1.921 11.852 1 92.88 192 ARG A C 1
ATOM 1501 O O . ARG A 1 192 ? 18.594 -1.677 12.539 1 92.88 192 ARG A O 1
ATOM 1508 N N . THR A 1 193 ? 20.781 -2.002 12.406 1 93.88 193 THR A N 1
ATOM 1509 C CA . THR A 1 193 ? 20.938 -1.975 13.852 1 93.88 193 THR A CA 1
ATOM 1510 C C . THR A 1 193 ? 21.844 -0.827 14.289 1 93.88 193 THR A C 1
ATOM 1512 O O . THR A 1 193 ? 21.391 0.309 14.438 1 93.88 193 THR A O 1
ATOM 1515 N N . SER A 1 194 ? 23.172 -1.072 14.203 1 94.69 194 SER A N 1
ATOM 1516 C CA . SER A 1 194 ? 24.141 -0.155 14.797 1 94.69 194 SER A CA 1
ATOM 1517 C C . SER A 1 194 ? 24.141 1.191 14.078 1 94.69 194 SER A C 1
ATOM 1519 O O . SER A 1 194 ? 24.156 2.242 14.727 1 94.69 194 SER A O 1
ATOM 1521 N N . LEU A 1 195 ? 24.188 1.16 12.805 1 96.81 195 LEU A N 1
ATOM 1522 C CA . LEU A 1 195 ? 24.219 2.418 12.062 1 96.81 195 LEU A CA 1
ATOM 1523 C C . LEU A 1 195 ? 22.922 3.205 12.273 1 96.81 195 LEU A C 1
ATOM 1525 O O . LEU A 1 195 ? 22.938 4.438 12.281 1 96.81 195 LEU A O 1
ATOM 1529 N N . LEU A 1 196 ? 21.781 2.529 12.398 1 96.56 196 LEU A N 1
ATOM 1530 C CA . LEU A 1 196 ? 20.516 3.197 12.656 1 96.56 196 LEU A CA 1
ATOM 1531 C C . LEU A 1 196 ? 20.516 3.859 14.023 1 96.56 196 LEU A C 1
ATOM 1533 O O . LEU A 1 196 ? 20.047 4.996 14.172 1 96.56 196 LEU A O 1
ATOM 1537 N N . ASP A 1 197 ? 21.016 3.135 15.047 1 96.38 197 ASP A N 1
ATOM 1538 C CA . ASP A 1 197 ? 21.109 3.697 16.391 1 96.38 197 ASP A CA 1
ATOM 1539 C C . ASP A 1 197 ? 21.984 4.949 16.406 1 96.38 197 ASP A C 1
ATOM 1541 O O . ASP A 1 197 ? 21.625 5.957 17.016 1 96.38 197 ASP A O 1
ATOM 1545 N N . LYS A 1 198 ? 23.062 4.824 15.711 1 96.06 198 LYS A N 1
ATOM 1546 C CA . LYS A 1 198 ? 23.969 5.965 15.625 1 96.06 198 LYS A CA 1
ATOM 1547 C C . LYS A 1 198 ? 23.297 7.145 14.922 1 96.06 198 LYS A C 1
ATOM 1549 O O . LYS A 1 198 ? 23.469 8.297 15.32 1 96.06 198 LYS A O 1
ATOM 1554 N N . GLU A 1 199 ? 22.562 6.832 13.844 1 96.81 199 GLU A N 1
ATOM 1555 C CA . GLU A 1 199 ? 21.891 7.887 13.094 1 96.81 199 GLU A CA 1
ATOM 1556 C C . GLU A 1 199 ? 20.828 8.57 13.953 1 96.81 199 GLU A C 1
ATOM 1558 O O . GLU A 1 199 ? 20.641 9.789 13.859 1 96.81 199 GLU A O 1
ATOM 1563 N N . GLN A 1 200 ? 20.078 7.824 14.727 1 96.62 200 GLN A N 1
ATOM 1564 C CA . GLN A 1 200 ? 19.062 8.398 15.609 1 96.62 200 GLN A CA 1
ATOM 1565 C C . GLN A 1 200 ? 19.688 9.398 16.578 1 96.62 200 GLN A C 1
ATOM 1567 O O . GLN A 1 200 ? 19.141 10.477 16.812 1 96.62 200 GLN A O 1
ATOM 1572 N N . ILE A 1 201 ? 20.812 9.039 17.109 1 96.31 201 ILE A N 1
ATOM 1573 C CA . ILE A 1 201 ? 21.516 9.906 18.047 1 96.31 201 ILE A CA 1
ATOM 1574 C C . ILE A 1 201 ? 21.984 11.172 17.328 1 96.31 201 ILE A C 1
ATOM 1576 O O . ILE A 1 201 ? 21.844 12.281 17.859 1 96.31 201 ILE A O 1
ATOM 1580 N N . LYS A 1 202 ? 22.484 10.969 16.188 1 95.69 202 LYS A N 1
ATOM 1581 C CA . LYS A 1 202 ? 22.953 12.102 15.398 1 95.69 202 LYS A CA 1
ATOM 1582 C C . LYS A 1 202 ? 21.812 13.07 15.117 1 95.69 202 LYS A C 1
ATOM 1584 O O . LYS A 1 202 ? 21.969 14.289 15.242 1 95.69 202 LYS A O 1
ATOM 1589 N N . VAL A 1 203 ? 20.719 12.539 14.664 1 96.5 203 VAL A N 1
ATOM 1590 C CA . VAL A 1 203 ? 19.562 13.367 14.352 1 96.5 203 VAL A CA 1
ATOM 1591 C C . VAL A 1 203 ? 19.062 14.07 15.617 1 96.5 203 VAL A C 1
ATOM 1593 O O . VAL A 1 203 ? 18.734 15.258 15.586 1 96.5 203 VAL A O 1
ATOM 1596 N N . GLN A 1 204 ? 19.031 13.359 16.734 1 95.88 204 GLN A N 1
ATOM 1597 C CA . GLN A 1 204 ? 18.625 13.945 18.016 1 95.88 204 GLN A CA 1
ATOM 1598 C C . GLN A 1 204 ? 19.516 15.133 18.391 1 95.88 204 GLN A C 1
ATOM 1600 O O . GLN A 1 204 ? 19.016 16.172 18.828 1 95.88 204 GLN A O 1
ATOM 1605 N N . GLN A 1 205 ? 20.75 14.977 18.156 1 95.44 205 GLN A N 1
ATOM 1606 C CA . GLN A 1 205 ? 21.703 16.047 18.453 1 95.44 205 GLN A CA 1
ATOM 1607 C C . GLN A 1 205 ? 21.516 17.234 17.516 1 95.44 205 GLN A C 1
ATOM 1609 O O . GLN A 1 205 ? 21.578 18.391 17.938 1 95.44 205 GLN A O 1
ATOM 1614 N N . ALA A 1 206 ? 21.266 16.875 16.297 1 95.44 206 ALA A N 1
ATOM 1615 C CA . ALA A 1 206 ? 21.094 17.922 15.297 1 95.44 206 ALA A CA 1
ATOM 1616 C C . ALA A 1 206 ? 19.812 18.719 15.562 1 95.44 206 ALA A C 1
ATOM 1618 O O . ALA A 1 206 ? 19.688 19.859 15.125 1 95.44 206 ALA A O 1
ATOM 1619 N N . LEU A 1 207 ? 18.828 18.172 16.281 1 96.31 207 LEU A N 1
ATOM 1620 C CA . LEU A 1 207 ? 17.562 18.828 16.578 1 96.31 207 LEU A CA 1
ATOM 1621 C C . LEU A 1 207 ? 17.703 19.781 17.75 1 96.31 207 LEU A C 1
ATOM 1623 O O . LEU A 1 207 ? 16.844 20.625 17.969 1 96.31 207 LEU A O 1
ATOM 1627 N N . THR A 1 208 ? 18.766 19.75 18.484 1 94.12 208 THR A N 1
ATOM 1628 C CA . THR A 1 208 ? 18.938 20.469 19.734 1 94.12 208 THR A CA 1
ATOM 1629 C C . THR A 1 208 ? 18.844 21.984 19.5 1 94.12 208 THR A C 1
ATOM 1631 O O . THR A 1 208 ? 18.172 22.688 20.266 1 94.12 208 THR A O 1
ATOM 1634 N N . PRO A 1 209 ? 19.484 22.484 18.453 1 92.06 209 PRO A N 1
ATOM 1635 C CA . PRO A 1 209 ? 19.359 23.922 18.234 1 92.06 209 PRO A CA 1
ATOM 1636 C C . PRO A 1 209 ? 17.906 24.359 18 1 92.06 209 PRO A C 1
ATOM 1638 O O . PRO A 1 209 ? 17.516 25.453 18.422 1 92.06 209 PRO A O 1
ATOM 1641 N N . LEU A 1 210 ? 17.141 23.562 17.359 1 92.75 210 LEU A N 1
ATOM 1642 C CA . LEU A 1 210 ? 15.734 23.891 17.141 1 92.75 210 LEU A CA 1
ATOM 1643 C C . LEU A 1 210 ? 14.945 23.812 18.453 1 92.75 210 LEU A C 1
ATOM 1645 O O . LEU A 1 210 ? 14.047 24.625 18.688 1 92.75 210 LEU A O 1
ATOM 1649 N N . MET A 1 211 ? 15.32 22.906 19.266 1 94.94 211 MET A N 1
ATOM 1650 C CA . MET A 1 211 ? 14.617 22.703 20.531 1 94.94 211 MET A CA 1
ATOM 1651 C C . MET A 1 211 ? 14.938 23.812 21.516 1 94.94 211 MET A C 1
ATOM 1653 O O . MET A 1 211 ? 14.133 24.109 22.406 1 94.94 211 MET A O 1
ATOM 1657 N N . GLN A 1 212 ? 16.062 24.422 21.375 1 93.06 212 GLN A N 1
ATOM 1658 C CA . GLN A 1 212 ? 16.438 25.531 22.25 1 93.06 212 GLN A CA 1
ATOM 1659 C C . GLN A 1 212 ? 15.508 26.734 22.031 1 93.06 212 GLN A C 1
ATOM 1661 O O . GLN A 1 212 ? 15.297 27.516 22.953 1 93.06 212 GLN A O 1
ATOM 1666 N N . ASP A 1 213 ? 14.922 26.797 20.938 1 92.88 213 ASP A N 1
ATOM 1667 C CA . ASP A 1 213 ? 14.016 27.891 20.609 1 92.88 213 ASP A CA 1
ATOM 1668 C C . ASP A 1 213 ? 12.648 27.688 21.25 1 92.88 213 ASP A C 1
ATOM 1670 O O . ASP A 1 213 ? 11.805 28.578 21.234 1 92.88 213 ASP A O 1
ATOM 1674 N N . TRP A 1 214 ? 12.43 26.547 21.922 1 96.56 214 TRP A N 1
ATOM 1675 C CA . TRP A 1 214 ? 11.133 26.219 22.484 1 96.56 214 TRP A CA 1
ATOM 1676 C C . TRP A 1 214 ? 10.781 27.172 23.625 1 96.56 214 TRP A C 1
ATOM 1678 O O . TRP A 1 214 ? 9.602 27.484 23.844 1 96.56 214 TRP A O 1
ATOM 1688 N N . SER A 1 215 ? 11.758 27.703 24.312 1 94.94 215 SER A N 1
ATOM 1689 C CA . SER A 1 215 ? 11.5 28.609 25.422 1 94.94 215 SER A CA 1
ATOM 1690 C C . SER A 1 215 ? 10.992 29.953 24.922 1 94.94 215 SER A C 1
ATOM 1692 O O . SER A 1 215 ? 10.195 30.625 25.594 1 94.94 215 SER A O 1
ATOM 1694 N N . THR A 1 216 ? 11.344 30.297 23.719 1 94.69 216 THR A N 1
ATOM 1695 C CA . THR A 1 216 ? 10.992 31.594 23.156 1 94.69 216 THR A CA 1
ATOM 1696 C C . THR A 1 216 ? 9.633 31.531 22.453 1 94.69 216 THR A C 1
ATOM 1698 O O . THR A 1 216 ? 8.805 32.438 22.609 1 94.69 216 THR A O 1
ATOM 1701 N N . HIS A 1 217 ? 9.414 30.5 21.766 1 95.94 217 HIS A N 1
ATOM 1702 C CA . HIS A 1 217 ? 8.25 30.453 20.891 1 95.94 217 HIS A CA 1
ATOM 1703 C C . HIS A 1 217 ? 7.16 29.547 21.453 1 95.94 217 HIS A C 1
ATOM 1705 O O . HIS A 1 217 ? 6.047 29.5 20.922 1 95.94 217 HIS A O 1
ATOM 1711 N N . GLY A 1 218 ? 7.43 28.859 22.516 1 96.94 218 GLY A N 1
ATOM 1712 C CA . GLY A 1 218 ? 6.461 27.922 23.062 1 96.94 218 GLY A CA 1
ATOM 1713 C C . GLY A 1 218 ? 6.238 26.719 22.172 1 96.94 218 GLY A C 1
ATOM 1714 O O . GLY A 1 218 ? 6.738 26.656 21.047 1 96.94 218 GLY A O 1
ATOM 1715 N N . VAL A 1 219 ? 5.543 25.703 22.688 1 98.06 219 VAL A N 1
ATOM 1716 C CA . VAL A 1 219 ? 5.371 24.453 21.953 1 98.06 219 VAL A CA 1
ATOM 1717 C C . VAL A 1 219 ? 3.914 24 22.016 1 98.06 219 VAL A C 1
ATOM 1719 O O . VAL A 1 219 ? 3.285 24.078 23.078 1 98.06 219 VAL A O 1
ATOM 1722 N N . SER A 1 220 ? 3.369 23.672 20.891 1 97.75 220 SER A N 1
ATOM 1723 C CA . SER A 1 220 ? 2.135 22.891 20.828 1 97.75 220 SER A CA 1
ATOM 1724 C C . SER A 1 220 ? 2.422 21.406 20.719 1 97.75 220 SER A C 1
ATOM 1726 O O . SER A 1 220 ? 3.059 20.953 19.766 1 97.75 220 SER A O 1
ATOM 1728 N N . ILE A 1 221 ? 1.969 20.656 21.672 1 98.19 221 ILE A N 1
ATOM 1729 C CA . ILE A 1 221 ? 2.064 19.203 21.578 1 98.19 221 ILE A CA 1
ATOM 1730 C C . ILE A 1 221 ? 0.876 18.656 20.781 1 98.19 221 ILE A C 1
ATOM 1732 O O . ILE A 1 221 ? -0.279 18.906 21.141 1 98.19 221 ILE A O 1
ATOM 1736 N N . ILE A 1 222 ? 1.181 18 19.734 1 97.31 222 ILE A N 1
ATOM 1737 C CA . ILE A 1 222 ? 0.145 17.469 18.859 1 97.31 222 ILE A CA 1
ATOM 1738 C C . ILE A 1 222 ? 0.174 15.945 18.875 1 97.31 222 ILE A C 1
ATOM 1740 O O . ILE A 1 222 ? 1.246 15.336 18.844 1 97.31 222 ILE A O 1
ATOM 1744 N N . SER A 1 223 ? -0.974 15.344 18.969 1 96.38 223 SER A N 1
ATOM 1745 C CA . SER A 1 223 ? -1.058 13.891 19 1 96.38 223 SER A CA 1
ATOM 1746 C C . SER A 1 223 ? -2.266 13.383 18.219 1 96.38 223 SER A C 1
ATOM 1748 O O . SER A 1 223 ? -3.287 14.062 18.141 1 96.38 223 SER A O 1
ATOM 1750 N N . ASP A 1 224 ? -2.109 12.281 17.609 1 93.69 224 ASP A N 1
ATOM 1751 C CA . ASP A 1 224 ? -3.162 11.625 16.844 1 93.69 224 ASP A CA 1
ATOM 1752 C C . ASP A 1 224 ? -3.02 10.109 16.891 1 93.69 224 ASP A C 1
ATOM 1754 O O . ASP A 1 224 ? -1.932 9.594 17.156 1 93.69 224 ASP A O 1
ATOM 1758 N N . GLY A 1 225 ? -4.148 9.453 16.766 1 91.62 225 GLY A N 1
ATOM 1759 C CA . GLY A 1 225 ? -4.148 8 16.75 1 91.62 225 GLY A CA 1
ATOM 1760 C C . GLY A 1 225 ? -4.223 7.406 15.359 1 91.62 225 GLY A C 1
ATOM 1761 O O . GLY A 1 225 ? -4.812 8 14.461 1 91.62 225 GLY A O 1
ATOM 1762 N N . TRP A 1 226 ? -3.609 6.227 15.234 1 89.12 226 TRP A N 1
ATOM 1763 C CA . TRP A 1 226 ? -3.607 5.5 13.969 1 89.12 226 TRP A CA 1
ATOM 1764 C C . TRP A 1 226 ? -3.412 4.004 14.195 1 89.12 226 TRP A C 1
ATOM 1766 O O . TRP A 1 226 ? -2.836 3.596 15.211 1 89.12 226 TRP A O 1
ATOM 1776 N N . SER A 1 227 ? -3.939 3.213 13.328 1 86.81 227 SER A N 1
ATOM 1777 C CA . SER A 1 227 ? -3.695 1.774 13.344 1 86.81 227 SER A CA 1
ATOM 1778 C C . SER A 1 227 ? -2.857 1.341 12.148 1 86.81 227 SER A C 1
ATOM 1780 O O . SER A 1 227 ? -3.125 1.748 11.016 1 86.81 227 SER A O 1
ATOM 1782 N N . ASN A 1 228 ? -1.875 0.546 12.406 1 83.62 228 ASN A N 1
ATOM 1783 C CA . ASN A 1 228 ? -1.019 0.091 11.32 1 83.62 228 ASN A CA 1
ATOM 1784 C C . ASN A 1 228 ? -1.625 -1.104 10.586 1 83.62 228 ASN A C 1
ATOM 1786 O O . ASN A 1 228 ? -2.775 -1.47 10.836 1 83.62 228 ASN A O 1
ATOM 1790 N N . LEU A 1 229 ? -0.847 -1.633 9.664 1 75.44 229 LEU A N 1
ATOM 1791 C CA . LEU A 1 229 ? -1.321 -2.717 8.812 1 75.44 229 LEU A CA 1
ATOM 1792 C C . LEU A 1 229 ? -1.63 -3.963 9.633 1 75.44 229 LEU A C 1
ATOM 1794 O O . LEU A 1 229 ? -2.469 -4.777 9.242 1 75.44 229 LEU A O 1
ATOM 1798 N N . ARG A 1 230 ? -1.001 -4.117 10.75 1 77 230 ARG A N 1
ATOM 1799 C CA . ARG A 1 230 ? -1.218 -5.266 11.625 1 77 230 ARG A CA 1
ATOM 1800 C C . ARG A 1 230 ? -2.354 -5.004 12.609 1 77 230 ARG A C 1
ATOM 1802 O O . ARG A 1 230 ? -2.564 -5.777 13.547 1 77 230 ARG A O 1
ATOM 1809 N N . ASN A 1 231 ? -2.947 -3.809 12.484 1 79.44 231 ASN A N 1
ATOM 1810 C CA . ASN A 1 231 ? -4.066 -3.377 13.32 1 79.44 231 ASN A CA 1
ATOM 1811 C C . ASN A 1 231 ? -3.615 -3.08 14.75 1 79.44 231 ASN A C 1
ATOM 1813 O O . ASN A 1 231 ? -4.355 -3.332 15.703 1 79.44 231 ASN A O 1
ATOM 1817 N N . GLU A 1 232 ? -2.449 -2.801 14.828 1 86.12 232 GLU A N 1
ATOM 1818 C CA . GLU A 1 232 ? -1.951 -2.295 16.109 1 86.12 232 GLU A CA 1
ATOM 1819 C C . GLU A 1 232 ? -2.244 -0.805 16.25 1 86.12 232 GLU A C 1
ATOM 1821 O O . GLU A 1 232 ? -2.072 -0.032 15.312 1 86.12 232 GLU A O 1
ATOM 1826 N N . ALA A 1 233 ? -2.721 -0.462 17.406 1 90.12 233 ALA A N 1
ATOM 1827 C CA . ALA A 1 233 ? -3.062 0.935 17.656 1 90.12 233 ALA A CA 1
ATOM 1828 C C . ALA A 1 233 ? -1.835 1.731 18.094 1 90.12 233 ALA A C 1
ATOM 1830 O O . ALA A 1 233 ? -1.128 1.336 19.031 1 90.12 233 ALA A O 1
ATOM 1831 N N . LEU A 1 234 ? -1.618 2.811 17.406 1 92.38 234 LEU A N 1
ATOM 1832 C CA . LEU A 1 234 ? -0.488 3.68 17.719 1 92.38 234 LEU A CA 1
ATOM 1833 C C . LEU A 1 234 ? -0.954 5.109 17.969 1 92.38 234 LEU A C 1
ATOM 1835 O O . LEU A 1 234 ? -1.974 5.539 17.422 1 92.38 234 LEU A O 1
ATOM 1839 N N . VAL A 1 235 ? -0.277 5.859 18.844 1 94.44 235 VAL A N 1
ATOM 1840 C CA . VAL A 1 235 ? -0.48 7.285 19.094 1 94.44 235 VAL A CA 1
ATOM 1841 C C . VAL A 1 235 ? 0.846 8.031 18.969 1 94.44 235 VAL A C 1
ATOM 1843 O O . VAL A 1 235 ? 1.837 7.664 19.609 1 94.44 235 VAL A O 1
ATOM 1846 N N . ASN A 1 236 ? 0.848 8.938 18.078 1 95.38 236 ASN A N 1
ATOM 1847 C CA . ASN A 1 236 ? 2.094 9.672 17.922 1 95.38 236 ASN A CA 1
ATOM 1848 C C . ASN A 1 236 ? 2.076 10.984 18.703 1 95.38 236 ASN A C 1
ATOM 1850 O O . ASN A 1 236 ? 1.016 11.445 19.125 1 95.38 236 ASN A O 1
ATOM 1854 N N . VAL A 1 237 ? 3.219 11.492 19 1 96.94 237 VAL A N 1
ATOM 1855 C CA . VAL A 1 237 ? 3.42 12.758 19.688 1 96.94 237 VAL A CA 1
ATOM 1856 C C . VAL A 1 237 ? 4.383 13.641 18.891 1 96.94 237 VAL A C 1
ATOM 1858 O O . VAL A 1 237 ? 5.512 13.234 18.609 1 96.94 237 VAL A O 1
ATOM 1861 N N . MET A 1 238 ? 3.871 14.781 18.578 1 97.19 238 MET A N 1
ATOM 1862 C CA . MET A 1 238 ? 4.66 15.773 17.844 1 97.19 238 MET A CA 1
ATOM 1863 C C . MET A 1 238 ? 4.844 17.031 18.672 1 97.19 238 MET A C 1
ATOM 1865 O O . MET A 1 238 ? 3.959 17.406 19.453 1 97.19 238 MET A O 1
ATOM 1869 N N . ALA A 1 239 ? 5.949 17.641 18.578 1 97.56 239 ALA A N 1
ATOM 1870 C CA . ALA A 1 239 ? 6.191 18.969 19.141 1 97.56 239 ALA A CA 1
ATOM 1871 C C . ALA A 1 239 ? 6.324 20.016 18.047 1 97.56 239 ALA A C 1
ATOM 1873 O O . ALA A 1 239 ? 7.227 19.953 17.203 1 97.56 239 ALA A O 1
ATOM 1874 N N . VAL A 1 240 ? 5.406 20.953 18.031 1 96.75 240 VAL A N 1
ATOM 1875 C CA . VAL A 1 240 ? 5.398 21.969 16.984 1 96.75 240 VAL A CA 1
ATOM 1876 C C . VAL A 1 240 ? 5.676 23.344 17.594 1 96.75 240 VAL A C 1
ATOM 1878 O O . VAL A 1 240 ? 5.008 23.766 18.547 1 96.75 240 VAL A O 1
ATOM 1881 N N . SER A 1 241 ? 6.672 24.047 17.094 1 95.12 241 SER A N 1
ATOM 1882 C CA . SER A 1 241 ? 7.051 25.375 17.531 1 95.12 241 SER A CA 1
ATOM 1883 C C . SER A 1 241 ? 7.418 26.266 16.344 1 95.12 241 SER A C 1
ATOM 1885 O O . SER A 1 241 ? 8.375 25.969 15.617 1 95.12 241 SER A O 1
ATOM 1887 N N . GLY A 1 242 ? 6.703 27.297 16.125 1 91.31 242 GLY A N 1
ATOM 1888 C CA . GLY A 1 242 ? 7.016 28.234 15.047 1 91.31 242 GLY A CA 1
ATOM 1889 C C . GLY A 1 242 ? 6.914 27.594 13.672 1 91.31 242 GLY A C 1
ATOM 1890 O O . GLY A 1 242 ? 7.758 27.844 12.805 1 91.31 242 GLY A O 1
ATOM 1891 N N . GLY A 1 243 ? 6.012 26.688 13.539 1 89.62 243 GLY A N 1
ATOM 1892 C CA . GLY A 1 243 ? 5.816 26.031 12.25 1 89.62 243 GLY A CA 1
ATOM 1893 C C . GLY A 1 243 ? 6.734 24.844 12.031 1 89.62 243 GLY A C 1
ATOM 1894 O O . GLY A 1 243 ? 6.684 24.203 10.977 1 89.62 243 GLY A O 1
ATOM 1895 N N . ARG A 1 244 ? 7.598 24.578 12.93 1 92.62 244 ARG A N 1
ATOM 1896 C CA . ARG A 1 244 ? 8.516 23.438 12.859 1 92.62 244 ARG A CA 1
ATOM 1897 C C . ARG A 1 244 ? 7.988 22.266 13.672 1 92.62 244 ARG A C 1
ATOM 1899 O O . ARG A 1 244 ? 7.914 22.328 14.898 1 92.62 244 ARG A O 1
ATOM 1906 N N . ALA A 1 245 ? 7.68 21.188 12.938 1 95.31 245 ALA A N 1
ATOM 1907 C CA . ALA A 1 245 ? 7.125 20 13.594 1 95.31 245 ALA A CA 1
ATOM 1908 C C . ALA A 1 245 ? 8.188 18.922 13.781 1 95.31 245 ALA A C 1
ATOM 1910 O O . ALA A 1 245 ? 8.82 18.5 12.812 1 95.31 245 ALA A O 1
ATOM 1911 N N . ILE A 1 246 ? 8.453 18.562 14.977 1 96.94 246 ILE A N 1
ATOM 1912 C CA . ILE A 1 246 ? 9.414 17.531 15.312 1 96.94 246 ILE A CA 1
ATOM 1913 C C . ILE A 1 246 ? 8.68 16.266 15.773 1 96.94 246 ILE A C 1
ATOM 1915 O O . ILE A 1 246 ? 7.797 16.344 16.641 1 96.94 246 ILE A O 1
ATOM 1919 N N . PHE A 1 247 ? 9.008 15.219 15.164 1 97.19 247 PHE A N 1
ATOM 1920 C CA . PHE A 1 247 ? 8.492 13.938 15.641 1 97.19 247 PHE A CA 1
ATOM 1921 C C . PHE A 1 247 ? 9.25 13.469 16.875 1 97.19 247 PHE A C 1
ATOM 1923 O O . PHE A 1 247 ? 10.469 13.273 16.812 1 97.19 247 PHE A O 1
ATOM 1930 N N . ILE A 1 248 ? 8.484 13.234 17.906 1 96.44 248 ILE A N 1
ATOM 1931 C CA . ILE A 1 248 ? 9.117 12.844 19.172 1 96.44 248 ILE A CA 1
ATOM 1932 C C . ILE A 1 248 ? 9.102 11.32 19.297 1 96.44 248 ILE A C 1
ATOM 1934 O O . ILE A 1 248 ? 10.156 10.688 19.375 1 96.44 248 ILE A O 1
ATOM 1938 N N . ARG A 1 249 ? 7.859 10.805 19.281 1 94.75 249 ARG A N 1
ATOM 1939 C CA . ARG A 1 249 ? 7.73 9.367 19.484 1 94.75 249 ARG A CA 1
ATOM 1940 C C . ARG A 1 249 ? 6.336 8.883 19.094 1 94.75 249 ARG A C 1
ATOM 1942 O O . ARG A 1 249 ? 5.414 9.688 18.953 1 94.75 249 ARG A O 1
ATOM 1949 N N . ALA A 1 250 ? 6.258 7.586 18.828 1 94.75 250 ALA A N 1
ATOM 1950 C CA . ALA A 1 250 ? 4.977 6.898 18.656 1 94.75 250 ALA A CA 1
ATOM 1951 C C . ALA A 1 250 ? 4.812 5.785 19.688 1 94.75 250 ALA A C 1
ATOM 1953 O O . ALA A 1 250 ? 5.723 4.977 19.891 1 94.75 250 ALA A O 1
ATOM 1954 N N . TYR A 1 251 ? 3.68 5.801 20.391 1 92.75 251 TYR A N 1
ATOM 1955 C CA . TYR A 1 251 ? 3.408 4.801 21.422 1 92.75 251 TYR A CA 1
ATOM 1956 C C . TYR A 1 251 ? 2.445 3.738 20.906 1 92.75 251 TYR A C 1
ATOM 1958 O O . TYR A 1 251 ? 1.427 4.062 20.281 1 92.75 251 TYR A O 1
ATOM 1966 N N . GLU A 1 252 ? 2.814 2.529 21.062 1 89.94 252 GLU A N 1
ATOM 1967 C CA . GLU A 1 252 ? 1.846 1.46 20.844 1 89.94 252 GLU A CA 1
ATOM 1968 C C . GLU A 1 252 ? 0.886 1.333 22.016 1 89.94 252 GLU A C 1
ATOM 1970 O O . GLU A 1 252 ? 1.311 1.085 23.156 1 89.94 252 GLU A O 1
ATOM 1975 N N . VAL A 1 253 ? -0.36 1.48 21.75 1 90.56 253 VAL A N 1
ATOM 1976 C CA . VAL A 1 253 ? -1.326 1.518 22.844 1 90.56 253 VAL A CA 1
ATOM 1977 C C . VAL A 1 253 ? -2.375 0.426 22.656 1 90.56 253 VAL A C 1
ATOM 1979 O O . VAL A 1 253 ? -3.525 0.577 23.078 1 90.56 253 VAL A O 1
ATOM 1982 N N . SER A 1 254 ? -2.055 -0.565 21.984 1 85.25 254 SER A N 1
ATOM 1983 C CA . SER A 1 254 ? -3.002 -1.634 21.688 1 85.25 254 SER A CA 1
ATOM 1984 C C . SER A 1 254 ? -3.533 -2.275 22.969 1 85.25 254 SER A C 1
ATOM 1986 O O . SER A 1 254 ? -4.703 -2.648 23.031 1 85.25 254 SER A O 1
ATOM 1988 N N . ALA A 1 255 ? -2.711 -2.34 24 1 81.81 255 ALA A N 1
ATOM 1989 C CA . ALA A 1 255 ? -3.062 -3.039 25.234 1 81.81 255 ALA A CA 1
ATOM 1990 C C . ALA A 1 255 ? -3.684 -2.082 26.25 1 81.81 255 ALA A C 1
ATOM 1992 O O . ALA A 1 255 ? -4.098 -2.502 27.328 1 81.81 255 ALA A O 1
ATOM 1993 N N . VAL A 1 256 ? -3.744 -0.84 25.875 1 83 256 VAL A N 1
ATOM 1994 C CA . VAL A 1 256 ? -4.238 0.167 26.812 1 83 256 VAL A CA 1
ATOM 1995 C C . VAL A 1 256 ? -5.574 0.719 26.312 1 83 256 VAL A C 1
ATOM 1997 O O . VAL A 1 256 ? -5.742 0.972 25.125 1 83 256 VAL A O 1
ATOM 2000 N N . GLU A 1 257 ? -6.453 0.759 27.219 1 80.88 257 GLU A N 1
ATOM 2001 C CA . GLU A 1 257 ? -7.734 1.36 26.859 1 80.88 257 GLU A CA 1
ATOM 2002 C C . GLU A 1 257 ? -7.574 2.842 26.531 1 80.88 257 GLU A C 1
ATOM 2004 O O . GLU A 1 257 ? -6.844 3.561 27.219 1 80.88 257 GLU A O 1
ATOM 2009 N N . LYS A 1 258 ? -8.203 3.219 25.531 1 83.44 258 LYS A N 1
ATOM 2010 C CA . LYS A 1 258 ? -8.102 4.605 25.094 1 83.44 258 LYS A CA 1
ATOM 2011 C C . LYS A 1 258 ? -9.055 5.504 25.891 1 83.44 258 LYS A C 1
ATOM 2013 O O . LYS A 1 258 ? -9.844 6.242 25.297 1 83.44 258 LYS A O 1
ATOM 2018 N N . ASN A 1 259 ? -8.906 5.473 27.156 1 87.38 259 ASN A N 1
ATOM 2019 C CA . ASN A 1 259 ? -9.703 6.367 27.984 1 87.38 259 ASN A CA 1
ATOM 2020 C C . ASN A 1 259 ? -8.961 7.668 28.281 1 87.38 259 ASN A C 1
ATOM 2022 O O . ASN A 1 259 ? -7.797 7.824 27.906 1 87.38 259 ASN A O 1
ATOM 2026 N N . ALA A 1 260 ? -9.648 8.586 28.875 1 93.81 260 ALA A N 1
ATOM 2027 C CA . ALA A 1 260 ? -9.125 9.922 29.109 1 93.81 260 ALA A CA 1
ATOM 2028 C C . ALA A 1 260 ? -7.871 9.883 29.984 1 93.81 260 ALA A C 1
ATOM 2030 O O . ALA A 1 260 ? -6.895 10.578 29.703 1 93.81 260 ALA A O 1
ATOM 2031 N N . ALA A 1 261 ? -7.844 9.031 30.953 1 94.25 261 ALA A N 1
ATOM 2032 C CA . ALA A 1 261 ? -6.727 8.945 31.891 1 94.25 261 ALA A CA 1
ATOM 2033 C C . ALA A 1 261 ? -5.465 8.445 31.188 1 94.25 261 ALA A C 1
ATOM 2035 O O . ALA A 1 261 ? -4.383 9.008 31.375 1 94.25 261 ALA A O 1
ATOM 2036 N N . ASN A 1 262 ? -5.613 7.398 30.406 1 92.81 262 ASN A N 1
ATOM 2037 C CA . ASN A 1 262 ? -4.465 6.824 29.719 1 92.81 262 ASN A CA 1
ATOM 2038 C C . ASN A 1 262 ? -3.916 7.773 28.656 1 92.81 262 ASN A C 1
ATOM 2040 O O . ASN A 1 262 ? -2.701 7.863 28.469 1 92.81 262 ASN A O 1
ATOM 2044 N N . ILE A 1 263 ? -4.801 8.422 27.969 1 94.12 263 ILE A N 1
ATOM 2045 C CA . ILE A 1 263 ? -4.367 9.398 26.984 1 94.12 263 ILE A CA 1
ATOM 2046 C C . ILE A 1 263 ? -3.617 10.539 27.672 1 94.12 263 ILE A C 1
ATOM 2048 O O . ILE A 1 263 ? -2.566 10.977 27.188 1 94.12 263 ILE A O 1
ATOM 2052 N N . ALA A 1 264 ? -4.195 11.031 28.781 1 96.88 264 ALA A N 1
ATOM 2053 C CA . ALA A 1 264 ? -3.543 12.094 29.531 1 96.88 264 ALA A CA 1
ATOM 2054 C C . ALA A 1 264 ? -2.148 11.672 29.984 1 96.88 264 ALA A C 1
ATOM 2056 O O . ALA A 1 264 ? -1.205 12.461 29.938 1 96.88 264 ALA A O 1
ATOM 2057 N N . GLU A 1 265 ? -2.045 10.414 30.406 1 95.75 265 GLU A N 1
ATOM 2058 C CA . GLU A 1 265 ? -0.753 9.914 30.859 1 95.75 265 GLU A CA 1
ATOM 2059 C C . GLU A 1 265 ? 0.282 9.953 29.75 1 95.75 265 GLU A C 1
ATOM 2061 O O . GLU A 1 265 ? 1.44 10.305 29.969 1 95.75 265 GLU A O 1
ATOM 2066 N N . LEU A 1 266 ? -0.12 9.562 28.625 1 94.81 266 LEU A N 1
ATOM 2067 C CA . LEU A 1 266 ? 0.767 9.602 27.469 1 94.81 266 LEU A CA 1
ATOM 2068 C C . LEU A 1 266 ? 1.192 11.031 27.156 1 94.81 266 LEU A C 1
ATOM 2070 O O . LEU A 1 266 ? 2.361 11.281 26.859 1 94.81 266 LEU A O 1
ATOM 2074 N N . LEU A 1 267 ? 0.302 11.953 27.234 1 96.69 267 LEU A N 1
ATOM 2075 C CA . LEU A 1 267 ? 0.579 13.352 26.922 1 96.69 267 LEU A CA 1
ATOM 2076 C C . LEU A 1 267 ? 1.407 14 28.016 1 96.69 267 LEU A C 1
ATOM 2078 O O . LEU A 1 267 ? 2.184 14.922 27.75 1 96.69 267 LEU A O 1
ATOM 2082 N N . PHE A 1 268 ? 1.267 13.516 29.312 1 97.5 268 PHE A N 1
ATOM 2083 C CA . PHE A 1 268 ? 2.109 13.984 30.406 1 97.5 268 PHE A CA 1
ATOM 2084 C C . PHE A 1 268 ? 3.576 13.688 30.125 1 97.5 268 PHE A C 1
ATOM 2086 O O . PHE A 1 268 ? 4.449 14.523 30.391 1 97.5 268 PHE A O 1
ATOM 2093 N N . LYS A 1 269 ? 3.768 12.508 29.562 1 96.12 269 LYS A N 1
ATOM 2094 C CA . LYS A 1 269 ? 5.141 12.156 29.203 1 96.12 269 LYS A CA 1
ATOM 2095 C C . LYS A 1 269 ? 5.719 13.133 28.188 1 96.12 269 LYS A C 1
ATOM 2097 O O . LYS A 1 269 ? 6.891 13.508 28.266 1 96.12 269 LYS A O 1
ATOM 2102 N N . ALA A 1 270 ? 4.891 13.492 27.266 1 96.44 270 ALA A N 1
ATOM 2103 C CA . ALA A 1 270 ? 5.312 14.453 26.25 1 96.44 270 ALA A CA 1
ATOM 2104 C C . ALA A 1 270 ? 5.57 15.828 26.859 1 96.44 270 ALA A C 1
ATOM 2106 O O . ALA A 1 270 ? 6.551 16.5 26.516 1 96.44 270 ALA A O 1
ATOM 2107 N N . ILE A 1 271 ? 4.707 16.281 27.734 1 97.81 271 ILE A N 1
ATOM 2108 C CA . ILE A 1 271 ? 4.832 17.578 28.406 1 97.81 271 ILE A CA 1
ATOM 2109 C C . ILE A 1 271 ? 6.117 17.609 29.219 1 97.81 271 ILE A C 1
ATOM 2111 O O . ILE A 1 271 ? 6.852 18.594 29.203 1 97.81 271 ILE A O 1
ATOM 2115 N N . ASP A 1 272 ? 6.387 16.5 29.875 1 97.19 272 ASP A N 1
ATOM 2116 C CA . ASP A 1 272 ? 7.605 16.406 30.672 1 97.19 272 ASP A CA 1
ATOM 2117 C C . ASP A 1 272 ? 8.852 16.453 29.797 1 97.19 272 ASP A C 1
ATOM 2119 O O . ASP A 1 272 ? 9.844 17.094 30.141 1 97.19 272 ASP A O 1
ATOM 2123 N N . TYR A 1 273 ? 8.758 15.781 28.75 1 96.06 273 TYR A N 1
ATOM 2124 C CA . TYR A 1 273 ? 9.883 15.742 27.828 1 96.06 273 TYR A CA 1
ATOM 2125 C C . TYR A 1 273 ? 10.188 17.141 27.281 1 96.06 273 TYR A C 1
ATOM 2127 O O . TYR A 1 273 ? 11.352 17.547 27.203 1 96.06 273 TYR A O 1
ATOM 2135 N N . VAL A 1 274 ? 9.195 17.891 26.828 1 96.81 274 VAL A N 1
ATOM 2136 C CA . VAL A 1 274 ? 9.344 19.219 26.25 1 96.81 274 VAL A CA 1
ATOM 2137 C C . VAL A 1 274 ? 9.68 20.234 27.344 1 96.81 274 VAL A C 1
ATOM 2139 O O . VAL A 1 274 ? 10.383 21.219 27.094 1 96.81 274 VAL A O 1
ATOM 2142 N N . GLY A 1 275 ? 9.305 19.969 28.547 1 96.62 275 GLY A N 1
ATOM 2143 C CA . GLY A 1 275 ? 9.336 20.922 29.641 1 96.62 275 GLY A CA 1
ATOM 2144 C C . GLY A 1 275 ? 8.031 21.688 29.812 1 96.62 275 GLY A C 1
ATOM 2145 O O . GLY A 1 275 ? 7.645 22.469 28.938 1 96.62 275 GLY A O 1
ATOM 2146 N N . PRO A 1 276 ? 7.363 21.5 30.875 1 96.31 276 PRO A N 1
ATOM 2147 C CA . PRO A 1 276 ? 6.027 22.078 31.062 1 96.31 276 PRO A CA 1
ATOM 2148 C C . PRO A 1 276 ? 5.996 23.578 30.844 1 96.31 276 PRO A C 1
ATOM 2150 O O . PRO A 1 276 ? 5 24.109 30.344 1 96.31 276 PRO A O 1
ATOM 2153 N N . SER A 1 277 ? 7.062 24.266 31.172 1 94.69 277 SER A N 1
ATOM 2154 C CA . SER A 1 277 ? 7.094 25.719 31.016 1 94.69 277 SER A CA 1
ATOM 2155 C C . SER A 1 277 ? 7.113 26.141 29.547 1 94.69 277 SER A C 1
ATOM 2157 O O . SER A 1 277 ? 6.762 27.266 29.219 1 94.69 277 SER A O 1
ATOM 2159 N N . ASN A 1 278 ? 7.508 25.219 28.672 1 96.94 278 ASN A N 1
ATOM 2160 C CA . ASN A 1 278 ? 7.582 25.5 27.25 1 96.94 278 ASN A CA 1
ATOM 2161 C C . ASN A 1 278 ? 6.262 25.203 26.547 1 96.94 278 ASN A C 1
ATOM 2163 O O . ASN A 1 278 ? 6.031 25.656 25.422 1 96.94 278 ASN A O 1
ATOM 2167 N N . VAL A 1 279 ? 5.41 24.438 27.188 1 98.06 279 VAL A N 1
ATOM 2168 C CA . VAL A 1 279 ? 4.195 23.953 26.531 1 98.06 279 VAL A CA 1
ATOM 2169 C C . VAL A 1 279 ? 3.084 25 26.688 1 98.06 279 VAL A C 1
ATOM 2171 O O . VAL A 1 279 ? 2.771 25.422 27.797 1 98.06 279 VAL A O 1
ATOM 2174 N N . VAL A 1 280 ? 2.516 25.375 25.594 1 97.69 280 VAL A N 1
ATOM 2175 C CA . VAL A 1 280 ? 1.421 26.344 25.594 1 97.69 280 VAL A CA 1
ATOM 2176 C C . VAL A 1 280 ? 0.086 25.609 25.484 1 97.69 280 VAL A C 1
ATOM 2178 O O . VAL A 1 280 ? -0.887 25.969 26.156 1 97.69 280 VAL A O 1
ATOM 2181 N N . GLN A 1 281 ? 0.135 24.609 24.641 1 97.5 281 GLN A N 1
ATOM 2182 C CA . GLN A 1 281 ? -1.12 23.875 24.469 1 97.5 281 GLN A CA 1
ATOM 2183 C C . GLN A 1 281 ? -0.869 22.453 23.984 1 97.5 281 GLN A C 1
ATOM 2185 O O . GLN A 1 281 ? 0.226 22.125 23.516 1 97.5 281 GLN A O 1
ATOM 2190 N N . VAL A 1 282 ? -1.921 21.641 24.141 1 97.5 282 VAL A N 1
ATOM 2191 C CA . VAL A 1 282 ? -2.025 20.297 23.578 1 97.5 282 VAL A CA 1
ATOM 2192 C C . VAL A 1 282 ? -3.17 20.25 22.562 1 97.5 282 VAL A C 1
ATOM 2194 O O . VAL A 1 282 ? -4.289 20.672 22.859 1 97.5 282 VAL A O 1
ATOM 2197 N N . VAL A 1 283 ? -2.82 19.828 21.375 1 96.31 283 VAL A N 1
ATOM 2198 C CA . VAL A 1 283 ? -3.82 19.766 20.312 1 96.31 283 VAL A CA 1
ATOM 2199 C C . VAL A 1 283 ? -4.09 18.312 19.938 1 96.31 283 VAL A C 1
ATOM 2201 O O . VAL A 1 283 ? -3.16 17.578 19.609 1 96.31 283 VAL A O 1
ATOM 2204 N N . THR A 1 284 ? -5.262 17.812 19.969 1 94.44 284 THR A N 1
ATOM 2205 C CA . THR A 1 284 ? -5.688 16.469 19.562 1 94.44 284 THR A CA 1
ATOM 2206 C C . THR A 1 284 ? -6.957 16.531 18.719 1 94.44 284 THR A C 1
ATOM 2208 O O . THR A 1 284 ? -7.422 17.625 18.375 1 94.44 284 THR A O 1
ATOM 2211 N N . ASP A 1 285 ? -7.402 15.422 18.312 1 86.06 285 ASP A N 1
ATOM 2212 C CA . ASP A 1 285 ? -8.695 15.445 17.625 1 86.06 285 ASP A CA 1
ATOM 2213 C C . ASP A 1 285 ? -9.82 15.781 18.609 1 86.06 285 ASP A C 1
ATOM 2215 O O . ASP A 1 285 ? -9.578 16 19.797 1 86.06 285 ASP A O 1
ATOM 2219 N N . ASN A 1 286 ? -11.016 15.898 18.172 1 84.25 286 ASN A N 1
ATOM 2220 C CA . ASN A 1 286 ? -12.133 16.406 18.969 1 84.25 286 ASN A CA 1
ATOM 2221 C C . ASN A 1 286 ? -12.922 15.266 19.609 1 84.25 286 ASN A C 1
ATOM 2223 O O . ASN A 1 286 ? -14.062 15.453 20.031 1 84.25 286 ASN A O 1
ATOM 2227 N N . ALA A 1 287 ? -12.297 14.125 19.719 1 85.19 287 ALA A N 1
ATOM 2228 C CA . ALA A 1 287 ? -13 13 20.328 1 85.19 287 ALA A CA 1
ATOM 2229 C C . ALA A 1 287 ? -13.266 13.266 21.812 1 85.19 287 ALA A C 1
ATOM 2231 O O . ALA A 1 287 ? -12.523 14 22.453 1 85.19 287 ALA A O 1
ATOM 2232 N N . ALA A 1 288 ? -14.312 12.711 22.359 1 86.81 288 ALA A N 1
ATOM 2233 C CA . ALA A 1 288 ? -14.742 12.945 23.734 1 86.81 288 ALA A CA 1
ATOM 2234 C C . ALA A 1 288 ? -13.656 12.531 24.719 1 86.81 288 ALA A C 1
ATOM 2236 O O . ALA A 1 288 ? -13.43 13.227 25.719 1 86.81 288 ALA A O 1
ATOM 2237 N N . ASN A 1 289 ? -13.016 11.477 24.422 1 90.56 289 ASN A N 1
ATOM 2238 C CA . ASN A 1 289 ? -11.961 11.016 25.312 1 90.56 289 ASN A CA 1
ATOM 2239 C C . ASN A 1 289 ? -10.766 11.969 25.312 1 90.56 289 ASN A C 1
ATOM 2241 O O . ASN A 1 289 ? -10.133 12.172 26.359 1 90.56 289 ASN A O 1
ATOM 2245 N N . CYS A 1 290 ? -10.469 12.57 24.188 1 92.31 290 CYS A N 1
ATOM 2246 C CA . CYS A 1 290 ? -9.367 13.523 24.094 1 92.31 290 CYS A CA 1
ATOM 2247 C C . CYS A 1 290 ? -9.703 14.805 24.844 1 92.31 290 CYS A C 1
ATOM 2249 O O . CYS A 1 290 ? -8.836 15.391 25.5 1 92.31 290 CYS A O 1
ATOM 2251 N N . LYS A 1 291 ? -10.992 15.227 24.734 1 91.44 291 LYS A N 1
ATOM 2252 C CA . LYS A 1 291 ? -11.438 16.406 25.469 1 91.44 291 LYS A CA 1
ATOM 2253 C C . LYS A 1 291 ? -11.328 16.188 26.969 1 91.44 291 LYS A C 1
ATOM 2255 O O . LYS A 1 291 ? -10.859 17.062 27.703 1 91.44 291 LYS A O 1
ATOM 2260 N N . ALA A 1 292 ? -11.781 15 27.375 1 95 292 ALA A N 1
ATOM 2261 C CA . ALA A 1 292 ? -11.688 14.656 28.781 1 95 292 ALA A CA 1
ATOM 2262 C C . ALA A 1 292 ? -10.234 14.586 29.234 1 95 292 ALA A C 1
ATOM 2264 O O . ALA A 1 292 ? -9.898 14.992 30.344 1 95 292 ALA A O 1
ATOM 2265 N N . ALA A 1 293 ? -9.383 14.062 28.406 1 96.25 293 ALA A N 1
ATOM 2266 C CA . ALA A 1 293 ? -7.953 14.031 28.688 1 96.25 293 ALA A CA 1
ATOM 2267 C C . ALA A 1 293 ? -7.391 15.445 28.812 1 96.25 293 ALA A C 1
ATOM 2269 O O . ALA A 1 293 ? -6.539 15.703 29.672 1 96.25 293 ALA A O 1
ATOM 2270 N N . GLY A 1 294 ? -7.848 16.359 27.969 1 95.31 294 GLY A N 1
ATOM 2271 C CA . GLY A 1 294 ? -7.465 17.75 28.078 1 95.31 294 GLY A CA 1
ATOM 2272 C C . GLY A 1 294 ? -7.812 18.375 29.406 1 95.31 294 GLY A C 1
ATOM 2273 O O . GLY A 1 294 ? -7.031 19.172 29.953 1 95.31 294 GLY A O 1
ATOM 2274 N N . GLY A 1 295 ? -9.008 18.016 29.906 1 95.25 295 GLY A N 1
ATOM 2275 C CA . GLY A 1 295 ? -9.398 18.484 31.234 1 95.25 295 GLY A CA 1
ATOM 2276 C C . GLY A 1 295 ? -8.445 18.047 32.312 1 95.25 295 GLY A C 1
ATOM 2277 O O . GLY A 1 295 ? -8.109 18.828 33.219 1 95.25 295 GLY A O 1
ATOM 2278 N N . ILE A 1 296 ? -8.023 16.844 32.219 1 97.5 296 ILE A N 1
ATOM 2279 C CA . ILE A 1 296 ? -7.094 16.297 33.219 1 97.5 296 ILE A CA 1
ATOM 2280 C C . ILE A 1 296 ? -5.758 17.031 33.125 1 97.5 296 ILE A C 1
ATOM 2282 O O . ILE A 1 296 ? -5.16 17.359 34.156 1 97.5 296 ILE A O 1
ATOM 2286 N N . ILE A 1 297 ? -5.297 17.312 31.984 1 97.19 297 ILE A N 1
ATOM 2287 C CA . ILE A 1 297 ? -4.023 17.984 31.75 1 97.19 297 ILE A CA 1
ATOM 2288 C C . ILE A 1 297 ? -4.082 19.406 32.312 1 97.19 297 ILE A C 1
ATOM 2290 O O . ILE A 1 297 ? -3.146 19.859 32.969 1 97.19 297 ILE A O 1
ATOM 2294 N N . GLN A 1 298 ? -5.184 20.078 32.031 1 95.62 298 GLN A N 1
ATOM 2295 C CA . GLN A 1 298 ? -5.344 21.453 32.469 1 95.62 298 GLN A CA 1
ATOM 2296 C C . GLN A 1 298 ? -5.434 21.562 34 1 95.62 298 GLN A C 1
ATOM 2298 O O . GLN A 1 298 ? -5.086 22.578 34.594 1 95.62 298 GLN A O 1
ATOM 2303 N N . ARG A 1 299 ? -5.863 20.516 34.656 1 95.94 299 ARG A N 1
ATOM 2304 C CA . ARG A 1 299 ? -5.895 20.484 36.125 1 95.94 299 ARG A CA 1
ATOM 2305 C C . ARG A 1 299 ? -4.488 20.359 36.688 1 95.94 299 ARG A C 1
ATOM 2307 O O . ARG A 1 299 ? -4.145 21.047 37.656 1 95.94 299 ARG A O 1
ATOM 2314 N N . LYS A 1 300 ? -3.748 19.531 36.062 1 96.19 300 LYS A N 1
ATOM 2315 C CA . LYS A 1 300 ? -2.383 19.312 36.531 1 96.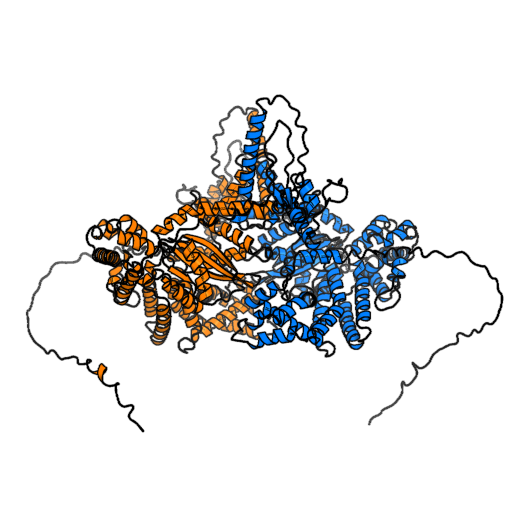19 300 LYS A CA 1
ATOM 2316 C C . LYS A 1 300 ? -1.478 20.484 36.125 1 96.19 300 LYS A C 1
ATOM 2318 O O . LYS A 1 300 ? -0.589 20.875 36.906 1 96.19 300 LYS A O 1
ATOM 2323 N N . HIS A 1 301 ? -1.646 20.938 34.969 1 96.56 301 HIS A N 1
ATOM 2324 C CA . HIS A 1 301 ? -0.932 22.094 34.406 1 96.56 301 HIS A CA 1
ATOM 2325 C C . HIS A 1 301 ? -1.899 23.188 34 1 96.56 301 HIS A C 1
ATOM 2327 O O . HIS A 1 301 ? -2.197 23.328 32.812 1 96.56 301 HIS A O 1
ATOM 2333 N N . PRO A 1 302 ? -2.227 24.078 34.844 1 94.5 302 PRO A N 1
ATOM 2334 C CA . PRO A 1 302 ? -3.289 25.047 34.562 1 94.5 302 PRO A CA 1
ATOM 2335 C C . PRO A 1 302 ? -2.93 26.031 33.469 1 94.5 302 PRO A C 1
ATOM 2337 O O . PRO A 1 302 ? -3.818 26.578 32.812 1 94.5 302 PRO A O 1
ATOM 2340 N N . HIS A 1 303 ? -1.684 26.266 33.219 1 95.38 303 HIS A N 1
ATOM 2341 C CA . HIS A 1 303 ? -1.283 27.219 32.188 1 95.38 303 HIS A CA 1
ATOM 2342 C C . HIS A 1 303 ? -1.366 26.609 30.797 1 95.38 303 HIS A C 1
ATOM 2344 O O . HIS A 1 303 ? -1.315 27.328 29.797 1 95.38 303 HIS A O 1
ATOM 2350 N N . VAL A 1 304 ? -1.479 25.297 30.703 1 97 304 VAL A N 1
ATOM 2351 C CA . VAL A 1 304 ? -1.506 24.594 29.422 1 97 304 VAL A CA 1
ATOM 2352 C C . VAL A 1 304 ? -2.941 24.516 28.906 1 97 304 VAL A C 1
ATOM 2354 O O . VAL A 1 304 ? -3.859 24.188 29.656 1 97 304 VAL A O 1
ATOM 2357 N N . PHE A 1 305 ? -3.119 24.891 27.688 1 97.19 305 PHE A N 1
ATOM 2358 C CA . PHE A 1 305 ? -4.441 24.812 27.078 1 97.19 305 PHE A CA 1
ATOM 2359 C C . PHE A 1 305 ? -4.621 23.484 26.344 1 97.19 305 PHE A C 1
ATOM 2361 O O . PHE A 1 305 ? -3.646 22.875 25.906 1 97.19 305 PHE A O 1
ATOM 2368 N N . TRP A 1 306 ? -5.805 22.969 26.281 1 96.06 306 TRP A N 1
ATOM 2369 C CA . TRP A 1 306 ? -6.184 21.938 25.328 1 96.06 306 TRP A CA 1
ATOM 2370 C C . TRP A 1 306 ? -7.039 22.516 24.203 1 96.06 306 TRP A C 1
ATOM 2372 O O . TRP A 1 306 ? -7.938 23.312 24.453 1 96.06 306 TRP A O 1
ATOM 2382 N N . SER A 1 307 ? -6.723 22.203 23.031 1 93.88 307 SER A N 1
ATOM 2383 C CA . SER A 1 307 ? -7.504 22.656 21.891 1 93.88 307 SER A CA 1
ATOM 2384 C C . SER A 1 307 ? -7.805 21.516 20.938 1 93.88 307 SER A C 1
ATOM 2386 O O . SER A 1 307 ? -6.953 20.656 20.703 1 93.88 307 SER A O 1
ATOM 2388 N N . GLY A 1 308 ? -9.008 21.469 20.438 1 92.81 308 GLY A N 1
ATOM 2389 C CA . GLY A 1 308 ? -9.336 20.547 19.359 1 92.81 308 GLY A CA 1
ATOM 2390 C C . GLY A 1 308 ? -8.828 21.031 18.016 1 92.81 308 GLY A C 1
ATOM 2391 O O . GLY A 1 308 ? -8.797 22.234 17.734 1 92.81 308 GLY A O 1
ATOM 2392 N N . CYS A 1 309 ? -8.438 20.094 17.141 1 92.88 309 CYS A N 1
ATOM 2393 C CA . CYS A 1 309 ? -7.934 20.422 15.82 1 92.88 309 CYS A CA 1
ATOM 2394 C C . CYS A 1 309 ? -8.977 21.188 15.016 1 92.88 309 CYS A C 1
ATOM 2396 O O . CYS A 1 309 ? -10.102 20.719 14.828 1 92.88 309 CYS A O 1
ATOM 2398 N N . LEU A 1 310 ? -8.609 22.344 14.539 1 92.88 310 LEU A N 1
ATOM 2399 C CA . LEU A 1 310 ? -9.508 23.188 13.766 1 92.88 310 LEU A CA 1
ATOM 2400 C C . LEU A 1 310 ? -9.875 22.531 12.438 1 92.88 310 LEU A C 1
ATOM 2402 O O . LEU A 1 310 ? -11.031 22.594 12.008 1 92.88 310 LEU A O 1
ATOM 2406 N N . ALA A 1 311 ? -8.898 21.953 11.766 1 90.31 311 ALA A N 1
ATOM 2407 C CA . ALA A 1 311 ? -9.148 21.281 10.492 1 90.31 311 ALA A CA 1
ATOM 2408 C C . ALA A 1 311 ? -10.148 20.141 10.664 1 90.31 311 ALA A C 1
ATOM 2410 O O . ALA A 1 311 ? -11.062 19.984 9.844 1 90.31 311 ALA A O 1
ATOM 2411 N N . HIS A 1 312 ? -10.023 19.375 11.688 1 89.25 312 HIS A N 1
ATOM 2412 C CA . HIS A 1 312 ? -10.961 18.297 11.961 1 89.25 312 HIS A CA 1
ATOM 2413 C C . HIS A 1 312 ? -12.367 18.828 12.234 1 89.25 312 HIS A C 1
ATOM 2415 O O . HIS A 1 312 ? -13.359 18.234 11.805 1 89.25 312 HIS A O 1
ATOM 2421 N N . THR A 1 313 ? -12.414 19.875 12.961 1 91.56 313 THR A N 1
ATOM 2422 C CA . THR A 1 313 ? -13.695 20.484 13.297 1 91.56 313 THR A CA 1
ATOM 2423 C C . THR A 1 313 ? -14.414 20.953 12.039 1 91.56 313 THR A C 1
ATOM 2425 O O . THR A 1 313 ? -15.617 20.734 11.891 1 91.56 313 THR A O 1
ATOM 2428 N N . LEU A 1 314 ? -13.68 21.609 11.188 1 92.38 314 LEU A N 1
ATOM 2429 C CA . LEU A 1 314 ? -14.266 22.109 9.945 1 92.38 314 LEU A CA 1
ATOM 2430 C C . LEU A 1 314 ? -14.688 20.938 9.047 1 92.38 314 LEU A C 1
ATOM 2432 O O . LEU A 1 314 ? -15.695 21.031 8.336 1 92.38 314 LEU A O 1
ATOM 2436 N N . ASN A 1 315 ? -13.93 19.906 9.062 1 90.25 315 ASN A N 1
ATOM 2437 C CA . ASN A 1 315 ? -14.312 18.703 8.32 1 90.25 315 ASN A CA 1
ATOM 2438 C C . ASN A 1 315 ? -15.609 18.094 8.859 1 90.25 315 ASN A C 1
ATOM 2440 O O . ASN A 1 315 ? -16.453 17.641 8.094 1 90.25 315 ASN A O 1
ATOM 2444 N N . LEU A 1 316 ? -15.75 18.078 10.164 1 89.62 316 LEU A N 1
ATOM 2445 C CA . LEU A 1 316 ? -16.984 17.594 10.781 1 89.62 316 LEU A CA 1
ATOM 2446 C C . LEU A 1 316 ? -18.156 18.5 10.43 1 89.62 316 LEU A C 1
ATOM 2448 O O . LEU A 1 316 ? -19.281 18.016 10.258 1 89.62 316 LEU A O 1
ATOM 2452 N N . LEU A 1 317 ? -17.875 19.781 10.367 1 92.81 317 LEU A N 1
ATOM 2453 C CA . LEU A 1 317 ? -18.906 20.734 9.953 1 92.81 317 LEU A CA 1
ATOM 2454 C C . LEU A 1 317 ? -19.422 20.391 8.562 1 92.81 317 LEU A C 1
ATOM 2456 O O . LEU A 1 317 ? -20.641 20.391 8.336 1 92.81 317 LEU A O 1
ATOM 2460 N N . MET A 1 318 ? -18.5 20.109 7.68 1 90.94 318 MET A N 1
ATOM 2461 C CA . MET A 1 318 ? -18.891 19.719 6.32 1 90.94 318 MET A CA 1
ATOM 2462 C C . MET A 1 318 ? -19.734 18.453 6.336 1 90.94 318 MET A C 1
ATOM 2464 O O . MET A 1 318 ? -20.719 18.359 5.586 1 90.94 318 MET A O 1
ATOM 2468 N N . LYS A 1 319 ? -19.422 17.531 7.148 1 89.06 319 LYS A N 1
ATOM 2469 C CA . LYS A 1 319 ? -20.188 16.297 7.277 1 89.06 319 LYS A CA 1
ATOM 2470 C C . LYS A 1 319 ? -21.578 16.562 7.852 1 89.06 319 LYS A C 1
ATOM 2472 O O . LYS A 1 319 ? -22.547 15.93 7.441 1 89.06 319 LYS A O 1
ATOM 2477 N N . ASP A 1 320 ? -21.609 17.516 8.82 1 91.38 320 ASP A N 1
ATOM 2478 C CA . ASP A 1 320 ? -22.891 17.875 9.414 1 91.38 320 ASP A CA 1
ATOM 2479 C C . ASP A 1 320 ? -23.844 18.453 8.359 1 91.38 320 ASP A C 1
ATOM 2481 O O . ASP A 1 320 ? -25.047 18.172 8.375 1 91.38 320 ASP A O 1
ATOM 2485 N N . ILE A 1 321 ? -23.266 19.203 7.516 1 93.25 321 ILE A N 1
ATOM 2486 C CA . ILE A 1 321 ? -24.062 19.828 6.457 1 93.25 321 ILE A CA 1
ATOM 2487 C C . ILE A 1 321 ? -24.5 18.766 5.461 1 93.25 321 ILE A C 1
ATOM 2489 O O . ILE A 1 321 ? -25.672 18.719 5.066 1 93.25 321 ILE A O 1
ATOM 2493 N N . ALA A 1 322 ? -23.625 17.906 5.109 1 89.38 322 ALA A N 1
ATOM 2494 C CA . ALA A 1 322 ? -23.891 16.891 4.105 1 89.38 322 ALA A CA 1
ATOM 2495 C C . ALA A 1 322 ? -24.891 15.852 4.625 1 89.38 322 ALA A C 1
ATOM 2497 O O . ALA A 1 322 ? -25.688 15.312 3.857 1 89.38 322 ALA A O 1
ATOM 2498 N N . LYS A 1 323 ? -24.922 15.617 5.914 1 87.62 323 LYS A N 1
ATOM 2499 C CA . LYS A 1 323 ? -25.766 14.562 6.473 1 87.62 323 LYS A CA 1
ATOM 2500 C C . LYS A 1 323 ? -26.906 15.148 7.305 1 87.62 323 LYS A C 1
ATOM 2502 O O . LYS A 1 323 ? -27.516 14.438 8.109 1 87.62 323 LYS A O 1
ATOM 2507 N N . SER A 1 324 ? -27.109 16.359 7.168 1 89.56 324 SER A N 1
ATOM 2508 C CA . SER A 1 324 ? -28.172 16.984 7.938 1 89.56 324 SER A CA 1
ATOM 2509 C C . SER A 1 324 ? -29.516 16.312 7.68 1 89.56 324 SER A C 1
ATOM 2511 O O . SER A 1 324 ? -29.828 15.945 6.547 1 89.56 324 SER A O 1
ATOM 2513 N N . LYS A 1 325 ? -30.312 16.141 8.695 1 87.75 325 LYS A N 1
ATOM 2514 C CA . LYS A 1 325 ? -31.625 15.523 8.586 1 87.75 325 LYS A CA 1
ATOM 2515 C C . LYS A 1 325 ? -32.688 16.578 8.289 1 87.75 325 LYS A C 1
ATOM 2517 O O . LYS A 1 325 ? -33.844 16.234 8.008 1 87.75 325 LYS A O 1
ATOM 2522 N N . ASP A 1 326 ? -32.281 17.859 8.375 1 91.94 326 ASP A N 1
ATOM 2523 C CA . ASP A 1 326 ? -33.25 18.922 8.07 1 91.94 326 ASP A CA 1
ATOM 2524 C C . ASP A 1 326 ? -33.594 18.938 6.59 1 91.94 326 ASP A C 1
ATOM 2526 O O . ASP A 1 326 ? -32.719 18.875 5.727 1 91.94 326 ASP A O 1
ATOM 2530 N N . PRO A 1 327 ? -34.812 18.984 6.23 1 92.31 327 PRO A N 1
ATOM 2531 C CA . PRO A 1 327 ? -35.281 18.938 4.836 1 92.31 327 PRO A CA 1
ATOM 2532 C C . PRO A 1 327 ? -34.688 20.062 3.986 1 92.31 327 PRO A C 1
ATOM 2534 O O . PRO A 1 327 ? -34.5 19.906 2.777 1 92.31 327 PRO A O 1
ATOM 2537 N N . ALA A 1 328 ? -34.406 21.219 4.633 1 92.56 328 ALA A N 1
ATOM 2538 C CA . ALA A 1 328 ? -33.906 22.375 3.893 1 92.56 328 ALA A CA 1
ATOM 2539 C C . ALA A 1 328 ? -32.5 22.078 3.357 1 92.56 328 ALA A C 1
ATOM 2541 O O . ALA A 1 328 ? -32.031 22.734 2.406 1 92.56 328 ALA A O 1
ATOM 2542 N N . LEU A 1 329 ? -31.844 21.094 3.957 1 94.44 329 LEU A N 1
ATOM 2543 C CA . LEU A 1 329 ? -30.484 20.766 3.537 1 94.44 329 LEU A CA 1
ATOM 2544 C C . LEU A 1 329 ? -30.422 19.359 2.947 1 94.44 329 LEU A C 1
ATOM 2546 O O . LEU A 1 329 ? -29.328 18.844 2.658 1 94.44 329 LEU A O 1
ATOM 2550 N N . SER A 1 330 ? -31.516 18.75 2.74 1 93.25 330 SER A N 1
ATOM 2551 C CA . SER A 1 330 ? -31.562 17.359 2.262 1 93.25 330 SER A CA 1
ATOM 2552 C C . SER A 1 330 ? -30.969 17.25 0.863 1 93.25 330 SER A C 1
ATOM 2554 O O . SER A 1 330 ? -30.438 16.188 0.498 1 93.25 330 SER A O 1
ATOM 2556 N N . PHE A 1 331 ? -31.078 18.344 0.153 1 94.06 331 PHE A N 1
ATOM 2557 C CA . PHE A 1 331 ? -30.578 18.312 -1.22 1 94.06 331 PHE A CA 1
ATOM 2558 C C . PHE A 1 331 ? -29.078 18.078 -1.25 1 94.06 331 PHE A C 1
ATOM 2560 O O . PHE A 1 331 ? -28.547 17.578 -2.242 1 94.06 331 PHE A O 1
ATOM 2567 N N . VAL A 1 332 ? -28.359 18.391 -0.177 1 94.94 332 VAL A N 1
ATOM 2568 C CA . VAL A 1 332 ? -26.922 18.219 -0.142 1 94.94 332 VAL A CA 1
ATOM 2569 C C . VAL A 1 332 ? -26.562 16.734 -0.118 1 94.94 332 VAL A C 1
ATOM 2571 O O . VAL A 1 332 ? -25.766 16.266 -0.935 1 94.94 332 VAL A O 1
ATOM 2574 N N . ASP A 1 333 ? -27.094 15.961 0.734 1 93.12 333 ASP A N 1
ATOM 2575 C CA . ASP A 1 333 ? -26.828 14.531 0.882 1 93.12 333 ASP A CA 1
ATOM 2576 C C . ASP A 1 333 ? -27.266 13.758 -0.36 1 93.12 333 ASP A C 1
ATOM 2578 O O . ASP A 1 333 ? -26.547 12.875 -0.83 1 93.12 333 ASP A O 1
ATOM 2582 N N . GLU A 1 334 ? -28.406 14.086 -0.808 1 94.5 334 GLU A N 1
ATOM 2583 C CA . GLU A 1 334 ? -28.953 13.398 -1.978 1 94.5 334 GLU A CA 1
ATOM 2584 C C . GLU A 1 334 ? -28.062 13.602 -3.199 1 94.5 334 GLU A C 1
ATOM 2586 O O . GLU A 1 334 ? -27.75 12.648 -3.92 1 94.5 334 GLU A O 1
ATOM 2591 N N . THR A 1 335 ? -27.703 14.836 -3.395 1 95.81 335 THR A N 1
ATOM 2592 C CA . THR A 1 335 ? -26.859 15.164 -4.543 1 95.81 335 THR A CA 1
ATOM 2593 C C . THR A 1 335 ? -25.5 14.5 -4.418 1 95.81 335 THR A C 1
ATOM 2595 O O . THR A 1 335 ? -24.953 13.984 -5.398 1 95.81 335 THR A O 1
ATOM 2598 N N . TYR A 1 336 ? -24.984 14.539 -3.244 1 93.12 336 TYR A N 1
ATOM 2599 C CA . TYR A 1 336 ? -23.688 13.93 -3.008 1 93.12 336 TYR A CA 1
ATOM 2600 C C . TYR A 1 336 ? -23.734 12.422 -3.254 1 93.12 336 TYR A C 1
ATOM 2602 O O . TYR A 1 336 ? -22.828 11.859 -3.867 1 93.12 336 TYR A O 1
ATOM 2610 N N . LYS A 1 337 ? -24.719 11.781 -2.762 1 92.69 337 LYS A N 1
ATOM 2611 C CA . LYS A 1 337 ? -24.875 10.336 -2.939 1 92.69 337 LYS A CA 1
ATOM 2612 C C . LYS A 1 337 ? -24.984 9.977 -4.418 1 92.69 337 LYS A C 1
ATOM 2614 O O . LYS A 1 337 ? -24.406 8.984 -4.863 1 92.69 337 LYS A O 1
ATOM 2619 N N . LYS A 1 338 ? -25.703 10.773 -5.141 1 94.69 338 LYS A N 1
ATOM 2620 C CA . LYS A 1 338 ? -25.844 10.555 -6.582 1 94.69 338 LYS A CA 1
ATOM 2621 C C . LYS A 1 338 ? -24.5 10.727 -7.281 1 94.69 338 LYS A C 1
ATOM 2623 O O . LYS A 1 338 ? -24.125 9.922 -8.141 1 94.69 338 LYS A O 1
ATOM 2628 N N . GLY A 1 339 ? -23.844 11.828 -6.93 1 94.19 339 GLY A N 1
ATOM 2629 C CA . GLY A 1 339 ? -22.516 12.047 -7.5 1 94.19 339 GLY A CA 1
ATOM 2630 C C . GLY A 1 339 ? -21.531 10.945 -7.18 1 94.19 339 GLY A C 1
ATOM 2631 O O . GLY A 1 339 ? -20.797 10.484 -8.055 1 94.19 339 GLY A O 1
ATOM 2632 N N . LYS A 1 340 ? -21.531 10.539 -5.957 1 91.19 340 LYS A N 1
ATOM 2633 C CA . LYS A 1 340 ? -20.656 9.461 -5.5 1 91.19 340 LYS A CA 1
ATOM 2634 C C . LYS A 1 340 ? -20.953 8.164 -6.25 1 91.19 340 LYS A C 1
ATOM 2636 O O . LYS A 1 340 ? -20.031 7.441 -6.637 1 91.19 340 LYS A O 1
ATOM 2641 N N . ALA A 1 341 ? -22.188 7.832 -6.395 1 92.38 341 ALA A N 1
ATOM 2642 C CA . ALA A 1 341 ? -22.594 6.621 -7.102 1 92.38 341 ALA A CA 1
ATOM 2643 C C . ALA A 1 341 ? -22.125 6.656 -8.555 1 92.38 341 ALA A C 1
ATOM 2645 O O . ALA A 1 341 ? -21.688 5.641 -9.102 1 92.38 341 ALA A O 1
ATOM 2646 N N . MET A 1 342 ? -22.281 7.793 -9.141 1 94 342 MET A N 1
ATOM 2647 C CA . MET A 1 342 ? -21.844 7.977 -10.523 1 94 342 MET A CA 1
ATOM 2648 C C . MET A 1 342 ? -20.344 7.75 -10.664 1 94 342 MET A C 1
ATOM 2650 O O . MET A 1 342 ? -19.906 7.016 -11.547 1 94 342 MET A O 1
ATOM 2654 N N . VAL A 1 343 ? -19.594 8.359 -9.781 1 92.5 343 VAL A N 1
ATOM 2655 C CA . VAL A 1 343 ? -18.141 8.227 -9.812 1 92.5 343 VAL A CA 1
ATOM 2656 C C . VAL A 1 343 ? -17.734 6.773 -9.57 1 92.5 343 VAL A C 1
ATOM 2658 O O . VAL A 1 343 ? -16.875 6.242 -10.266 1 92.5 343 VAL A O 1
ATOM 2661 N N . LYS A 1 344 ? -18.344 6.176 -8.602 1 90 344 LYS A N 1
ATOM 2662 C CA . LYS A 1 344 ? -18.062 4.781 -8.273 1 90 344 LYS A CA 1
ATOM 2663 C C . LYS A 1 344 ? -18.328 3.877 -9.477 1 90 344 LYS A C 1
ATOM 2665 O O . LYS A 1 344 ? -17.531 2.99 -9.781 1 90 344 LYS A O 1
ATOM 2670 N N . TYR A 1 345 ? -19.422 4.074 -10.195 1 91.69 345 TYR A N 1
ATOM 2671 C CA . TYR A 1 345 ? -19.781 3.266 -11.359 1 91.69 345 TYR A CA 1
ATOM 2672 C C . TYR A 1 345 ? -18.719 3.4 -12.453 1 91.69 345 TYR A C 1
ATOM 2674 O O . TYR A 1 345 ? -18.25 2.398 -13 1 91.69 345 TYR A O 1
ATOM 2682 N N . ILE A 1 346 ? -18.406 4.59 -12.742 1 91.44 346 ILE A N 1
ATOM 2683 C CA . ILE A 1 346 ? -17.484 4.852 -13.844 1 91.44 346 ILE A CA 1
ATOM 2684 C C . ILE A 1 346 ? -16.094 4.297 -13.508 1 91.44 346 ILE A C 1
ATOM 2686 O O . ILE A 1 346 ? -15.453 3.674 -14.359 1 91.44 346 ILE A O 1
ATOM 2690 N N . LYS A 1 347 ? -15.68 4.488 -12.328 1 88 347 LYS A N 1
ATOM 2691 C CA . LYS A 1 347 ? -14.344 4.059 -11.93 1 88 347 LYS A CA 1
ATOM 2692 C C . LYS A 1 347 ? -14.273 2.543 -11.781 1 88 347 LYS A C 1
ATOM 2694 O O . LYS A 1 347 ? -13.227 1.937 -12.016 1 88 347 LYS A O 1
ATOM 2699 N N . ASN A 1 348 ? -15.359 1.931 -11.391 1 85.44 348 ASN A N 1
ATOM 2700 C CA . ASN A 1 348 ? -15.367 0.495 -11.133 1 85.44 348 ASN A CA 1
ATOM 2701 C C . ASN A 1 348 ? -15.516 -0.308 -12.422 1 85.44 348 ASN A C 1
ATOM 2703 O O . ASN A 1 348 ? -15.281 -1.517 -12.438 1 85.44 348 ASN A O 1
ATOM 2707 N N . HIS A 1 349 ? -15.938 0.324 -13.445 1 86.06 349 HIS A N 1
ATOM 2708 C CA . HIS A 1 349 ? -16.047 -0.32 -14.75 1 86.06 349 HIS A CA 1
ATOM 2709 C C . HIS A 1 349 ? -14.945 0.169 -15.695 1 86.06 349 HIS A C 1
ATOM 2711 O O . HIS A 1 349 ? -14.992 1.306 -16.172 1 86.06 349 HIS A O 1
ATOM 2717 N N . SER A 1 350 ? -14.055 -0.726 -16 1 83.88 350 SER A N 1
ATOM 2718 C CA . SER A 1 350 ? -12.844 -0.371 -16.75 1 83.88 350 SER A CA 1
ATOM 2719 C C . SER A 1 350 ? -13.188 0.22 -18.109 1 83.88 350 SER A C 1
ATOM 2721 O O . SER A 1 350 ? -12.539 1.164 -18.562 1 83.88 350 SER A O 1
ATOM 2723 N N . SER A 1 351 ? -14.219 -0.282 -18.797 1 86.69 351 SER A N 1
ATOM 2724 C CA . SER A 1 351 ? -14.602 0.22 -20.125 1 86.69 351 SER A CA 1
ATOM 2725 C C . SER A 1 351 ? -15.148 1.641 -20.031 1 86.69 351 SER A C 1
ATOM 2727 O O . SER A 1 351 ? -14.844 2.48 -20.891 1 86.69 351 SER A O 1
ATOM 2729 N N . SER A 1 352 ? -15.953 1.818 -18.984 1 89.56 352 SER A N 1
ATOM 2730 C CA . SER A 1 352 ? -16.5 3.158 -18.766 1 89.56 352 SER A CA 1
ATOM 2731 C C . SER A 1 352 ? -15.391 4.156 -18.438 1 89.56 352 SER A C 1
ATOM 2733 O O . SER A 1 352 ? -15.406 5.293 -18.922 1 89.56 352 SER A O 1
ATOM 2735 N N . GLN A 1 353 ? -14.492 3.758 -17.656 1 89.88 353 GLN A N 1
ATOM 2736 C CA . GLN A 1 353 ? -13.375 4.617 -17.266 1 89.88 353 GLN A CA 1
ATOM 2737 C C . GLN A 1 353 ? -12.508 4.961 -18.484 1 89.88 353 GLN A C 1
ATOM 2739 O O . GLN A 1 353 ? -12.07 6.102 -18.625 1 89.88 353 GLN A O 1
ATOM 2744 N N . ALA A 1 354 ? -12.25 3.957 -19.25 1 88.25 354 ALA A N 1
ATOM 2745 C CA . ALA A 1 354 ? -11.453 4.184 -20.453 1 88.25 354 ALA A CA 1
ATOM 2746 C C . ALA A 1 354 ? -12.148 5.164 -21.391 1 88.25 354 ALA A C 1
ATOM 2748 O O . ALA A 1 354 ? -11.5 6.027 -21.984 1 88.25 354 ALA A O 1
ATOM 2749 N N . LEU A 1 355 ? -13.422 4.965 -21.578 1 91.62 355 LEU A N 1
ATOM 2750 C CA . LEU A 1 355 ? -14.195 5.887 -22.406 1 91.62 355 LEU A CA 1
ATOM 2751 C C . LEU A 1 355 ? -14.125 7.305 -21.844 1 91.62 355 LEU A C 1
ATOM 2753 O O . LEU A 1 355 ? -13.938 8.266 -22.609 1 91.62 355 LEU A O 1
ATOM 2757 N N . PHE A 1 356 ? -14.281 7.465 -20.531 1 94 356 PHE A N 1
ATOM 2758 C CA . PHE A 1 356 ? -14.203 8.773 -19.906 1 94 356 PHE A CA 1
ATOM 2759 C C . PHE A 1 356 ? -12.859 9.438 -20.172 1 94 356 PHE A C 1
ATOM 2761 O O . PHE A 1 356 ? -12.797 10.633 -20.469 1 94 356 PHE A O 1
ATOM 2768 N N . LYS A 1 357 ? -11.828 8.688 -20.094 1 89.44 357 LYS A N 1
ATOM 2769 C CA . LYS A 1 357 ? -10.477 9.203 -20.297 1 89.44 357 LYS A CA 1
ATOM 2770 C C . LYS A 1 357 ? -10.289 9.742 -21.703 1 89.44 357 LYS A C 1
ATOM 2772 O O . LYS A 1 357 ? -9.438 10.594 -21.953 1 89.44 357 LYS A O 1
ATOM 2777 N N . SER A 1 358 ? -11.039 9.266 -22.641 1 91.75 358 SER A N 1
ATOM 2778 C CA . SER A 1 358 ? -10.945 9.742 -24.016 1 91.75 358 SER A CA 1
ATOM 2779 C C . SER A 1 358 ? -11.562 11.133 -24.156 1 91.75 358 SER A C 1
ATOM 2781 O O . SER A 1 358 ? -11.273 11.844 -25.125 1 91.75 358 SER A O 1
ATOM 2783 N N . PHE A 1 359 ? -12.375 11.516 -23.188 1 94.12 359 PHE A N 1
ATOM 2784 C CA . PHE A 1 359 ? -13.07 12.797 -23.281 1 94.12 359 PHE A CA 1
ATOM 2785 C C . PHE A 1 359 ? -12.477 13.805 -22.312 1 94.12 359 PHE A C 1
ATOM 2787 O O . PHE A 1 359 ? -12.758 15 -22.391 1 94.12 359 PHE A O 1
ATOM 2794 N N . SER A 1 360 ? -11.719 13.242 -21.375 1 92 360 SER A N 1
ATOM 2795 C CA . SER A 1 360 ? -11.258 14.141 -20.328 1 92 360 SER A CA 1
ATOM 2796 C C . SER A 1 360 ? -9.773 13.938 -20.031 1 92 360 SER A C 1
ATOM 2798 O O . SER A 1 360 ? -9.281 12.805 -20.031 1 92 360 SER A O 1
ATOM 2800 N N . GLN A 1 361 ? -9.109 14.984 -19.734 1 84.44 361 GLN A N 1
ATOM 2801 C CA . GLN A 1 361 ? -7.719 14.914 -19.312 1 84.44 361 GLN A CA 1
ATOM 2802 C C . GLN A 1 361 ? -7.613 14.773 -17.797 1 84.44 361 GLN A C 1
ATOM 2804 O O . GLN A 1 361 ? -6.578 14.352 -17.266 1 84.44 361 GLN A O 1
ATOM 2809 N N . LEU A 1 362 ? -8.68 15.102 -17.125 1 86.69 362 LEU A N 1
ATOM 2810 C CA . LEU A 1 362 ? -8.719 14.992 -15.672 1 86.69 362 LEU A CA 1
ATOM 2811 C C . LEU A 1 362 ? -9.344 13.664 -15.25 1 86.69 362 LEU A C 1
ATOM 2813 O O . LEU A 1 362 ? -10.234 13.148 -15.93 1 86.69 362 LEU A O 1
ATOM 2817 N N . GLN A 1 363 ? -8.875 13.203 -14.148 1 83.94 363 GLN A N 1
ATOM 2818 C CA . GLN A 1 363 ? -9.422 11.953 -13.617 1 83.94 363 GLN A CA 1
ATOM 2819 C C . GLN A 1 363 ? -10.555 12.227 -12.633 1 83.94 363 GLN A C 1
ATOM 2821 O O . GLN A 1 363 ? -10.578 13.273 -11.984 1 83.94 363 GLN A O 1
ATOM 2826 N N . LEU A 1 364 ? -11.414 11.258 -12.617 1 84.94 364 LEU A N 1
ATOM 2827 C CA . LEU A 1 364 ? -12.445 11.305 -11.594 1 84.94 364 LEU A CA 1
ATOM 2828 C C . LEU A 1 364 ? -11.875 10.93 -10.227 1 84.94 364 LEU A C 1
ATOM 2830 O O . LEU A 1 364 ? -10.977 10.094 -10.141 1 84.94 364 LEU A O 1
ATOM 2834 N N . LEU A 1 365 ? -12.344 11.578 -9.203 1 78.19 365 LEU A N 1
ATOM 2835 C CA . LEU A 1 365 ? -11.836 11.344 -7.855 1 78.19 365 LEU A CA 1
ATOM 2836 C C . LEU A 1 365 ? -12.852 10.578 -7.016 1 78.19 365 LEU A C 1
ATOM 2838 O O . LEU A 1 365 ? -14.039 10.891 -7.027 1 78.19 365 LEU A O 1
ATOM 2842 N N . LYS A 1 366 ? -12.242 9.516 -6.406 1 75.06 366 LYS A N 1
ATOM 2843 C CA . LYS A 1 366 ? -13.086 8.758 -5.48 1 75.06 366 LYS A CA 1
ATOM 2844 C C . LYS A 1 366 ? -13.031 9.359 -4.078 1 75.06 366 LYS A C 1
ATOM 2846 O O . LYS A 1 366 ? -12.008 9.906 -3.666 1 75.06 366 LYS A O 1
ATOM 2851 N N . ALA A 1 367 ? -14.125 9.344 -3.439 1 67.19 367 ALA A N 1
ATOM 2852 C CA . ALA A 1 367 ? -14.234 9.844 -2.07 1 67.19 367 ALA A CA 1
ATOM 2853 C C . ALA A 1 367 ? -13.367 9.023 -1.119 1 67.19 367 ALA A C 1
ATOM 2855 O O . ALA A 1 367 ? -13.375 7.789 -1.167 1 67.19 367 ALA A O 1
ATOM 2856 N N . LYS A 1 368 ? -12.312 9.641 -0.526 1 63.16 368 LYS A N 1
ATOM 2857 C CA . LYS A 1 368 ? -11.594 8.977 0.558 1 63.16 368 LYS A CA 1
ATOM 2858 C C . LYS A 1 368 ? -12 9.547 1.915 1 63.16 368 LYS A C 1
ATOM 2860 O O . LYS A 1 368 ? -11.914 10.758 2.139 1 63.16 368 LYS A O 1
ATOM 2865 N N . LYS A 1 369 ? -12.492 8.711 2.748 1 56.59 369 LYS A N 1
ATOM 2866 C CA . LYS A 1 369 ? -13.062 9.109 4.035 1 56.59 369 LYS A CA 1
ATOM 2867 C C . LYS A 1 369 ? -12.031 9.844 4.887 1 56.59 369 LYS A C 1
ATOM 2869 O O . LYS A 1 369 ? -12.383 10.703 5.695 1 56.59 369 LYS A O 1
ATOM 2874 N N . THR A 1 370 ? -10.828 9.609 4.625 1 57.88 370 THR A N 1
ATOM 2875 C CA . THR A 1 370 ? -9.828 10.133 5.547 1 57.88 370 THR A CA 1
ATOM 2876 C C . THR A 1 370 ? -9.359 11.516 5.109 1 57.88 370 THR A C 1
ATOM 2878 O O . THR A 1 370 ? -8.711 12.234 5.875 1 57.88 370 THR A O 1
ATOM 2881 N N . ARG A 1 371 ? -9.891 11.953 4.016 1 59.97 371 ARG A N 1
ATOM 2882 C CA . ARG A 1 371 ? -9.398 13.234 3.529 1 59.97 371 ARG A CA 1
ATOM 2883 C C . ARG A 1 371 ? -10.336 14.367 3.92 1 59.97 371 ARG A C 1
ATOM 2885 O O . ARG A 1 371 ? -11.555 14.266 3.742 1 59.97 371 ARG A O 1
ATOM 2892 N N . PHE A 1 372 ? -9.711 15.367 4.348 1 70 372 PHE A N 1
ATOM 2893 C CA . PHE A 1 372 ? -10.477 16.547 4.738 1 70 372 PHE A CA 1
ATOM 2894 C C . PHE A 1 372 ? -11.125 17.203 3.521 1 70 372 PHE A C 1
ATOM 2896 O O . PHE A 1 372 ? -10.477 17.391 2.49 1 70 372 PHE A O 1
ATOM 2903 N N . GLY A 1 373 ? -12.328 17.438 3.605 1 79.56 373 GLY A N 1
ATOM 2904 C CA . GLY A 1 373 ? -13.031 18.188 2.58 1 79.56 373 GLY A CA 1
ATOM 2905 C C . GLY A 1 373 ? -13.391 17.359 1.369 1 79.56 373 GLY A C 1
ATOM 2906 O O . GLY A 1 373 ? -13.562 17.891 0.269 1 79.56 373 GLY A O 1
ATOM 2907 N N . HIS A 1 374 ? -13.445 16.109 1.546 1 82.38 374 HIS A N 1
ATOM 2908 C CA . HIS A 1 374 ? -13.648 15.203 0.422 1 82.38 374 HIS A CA 1
ATOM 2909 C C . HIS A 1 374 ? -14.961 15.508 -0.297 1 82.38 374 HIS A C 1
ATOM 2911 O O . HIS A 1 374 ? -15.047 15.383 -1.521 1 82.38 374 HIS A O 1
ATOM 2917 N N . HIS A 1 375 ? -15.969 15.977 0.398 1 85.75 375 HIS A N 1
ATOM 2918 C CA . HIS A 1 375 ? -17.25 16.297 -0.221 1 85.75 375 HIS A CA 1
ATOM 2919 C C . HIS A 1 375 ? -17.109 17.422 -1.243 1 85.75 375 HIS A C 1
ATOM 2921 O O . HIS A 1 375 ? -17.625 17.328 -2.357 1 85.75 375 HIS A O 1
ATOM 2927 N N . TYR A 1 376 ? -16.375 18.438 -0.794 1 90.5 376 TYR A N 1
ATOM 2928 C CA . TYR A 1 376 ? -16.172 19.578 -1.685 1 90.5 376 TYR A CA 1
ATOM 2929 C C . TYR A 1 376 ? -15.305 19.188 -2.879 1 90.5 376 TYR A C 1
ATOM 2931 O O . TYR A 1 376 ? -15.609 19.547 -4.02 1 90.5 376 TYR A O 1
ATOM 2939 N N . ILE A 1 377 ? -14.297 18.406 -2.66 1 88.62 377 ILE A N 1
ATOM 2940 C CA . ILE A 1 377 ? -13.328 18.047 -3.691 1 88.62 377 ILE A CA 1
ATOM 2941 C C . ILE A 1 377 ? -14 17.203 -4.766 1 88.62 377 ILE A C 1
ATOM 2943 O O . ILE A 1 377 ? -13.812 17.438 -5.961 1 88.62 377 ILE A O 1
ATOM 2947 N N . VAL A 1 378 ? -14.758 16.266 -4.375 1 89 378 VAL A N 1
ATOM 2948 C CA . VAL A 1 378 ? -15.422 15.352 -5.305 1 89 378 VAL A CA 1
ATOM 2949 C C . VAL A 1 378 ? -16.422 16.141 -6.152 1 89 378 VAL A C 1
ATOM 2951 O O . VAL A 1 378 ? -16.453 16 -7.379 1 89 378 VAL A O 1
ATOM 2954 N N . MET A 1 379 ? -17.234 17 -5.535 1 92.38 379 MET A N 1
ATOM 2955 C CA . MET A 1 379 ? -18.234 17.766 -6.25 1 92.38 379 MET A CA 1
ATOM 2956 C C . MET A 1 379 ? -17.578 18.797 -7.176 1 92.38 379 MET A C 1
ATOM 2958 O O . MET A 1 379 ? -18.062 19.031 -8.281 1 92.38 379 MET A O 1
ATOM 2962 N N . HIS A 1 380 ? -16.562 19.344 -6.664 1 93.88 380 HIS A N 1
ATOM 2963 C CA . HIS A 1 380 ? -15.828 20.328 -7.473 1 93.88 380 HIS A CA 1
ATOM 2964 C C . HIS A 1 380 ? -15.25 19.672 -8.719 1 93.88 380 HIS A C 1
ATOM 2966 O O . HIS A 1 380 ? -15.305 20.25 -9.812 1 93.88 380 HIS A O 1
ATOM 2972 N N . ARG A 1 381 ? -14.695 18.5 -8.578 1 92.81 381 ARG A N 1
ATOM 2973 C CA . ARG A 1 381 ? -14.148 17.766 -9.711 1 92.81 381 ARG A CA 1
ATOM 2974 C C . ARG A 1 381 ? -15.242 17.391 -10.703 1 92.81 381 ARG A C 1
ATOM 2976 O O . ARG A 1 381 ? -15.047 17.484 -11.914 1 92.81 381 ARG A O 1
ATOM 2983 N N . LEU A 1 382 ? -16.359 17 -10.18 1 94.44 382 LEU A N 1
ATOM 2984 C CA . LEU A 1 382 ? -17.484 16.656 -11.039 1 94.44 382 LEU A CA 1
ATOM 2985 C C . LEU A 1 382 ? -17.906 17.844 -11.891 1 94.44 382 LEU A C 1
ATOM 2987 O O . LEU A 1 382 ? -18.156 17.703 -13.086 1 94.44 382 LEU A O 1
ATOM 2991 N N . GLU A 1 383 ? -17.969 18.953 -11.258 1 95.56 383 GLU A N 1
ATOM 2992 C CA . GLU A 1 383 ? -18.359 20.156 -11.977 1 95.56 383 GLU A CA 1
ATOM 2993 C C . GLU A 1 383 ? -17.344 20.5 -13.062 1 95.56 383 GLU A C 1
ATOM 2995 O O . GLU A 1 383 ? -17.703 20.969 -14.148 1 95.56 383 GLU A O 1
ATOM 3000 N N . LYS A 1 384 ? -16.094 20.312 -12.789 1 94.25 384 LYS A N 1
ATOM 3001 C CA . LYS A 1 384 ? -15.031 20.641 -13.727 1 94.25 384 LYS A CA 1
ATOM 3002 C C . LYS A 1 384 ? -15.078 19.734 -14.953 1 94.25 384 LYS A C 1
ATOM 3004 O O . LYS A 1 384 ? -14.734 20.156 -16.062 1 94.25 384 LYS A O 1
ATOM 3009 N N . VAL A 1 385 ? -15.516 18.5 -14.727 1 95.81 385 VAL A N 1
ATOM 3010 C CA . VAL A 1 385 ? -15.484 17.547 -15.836 1 95.81 385 VAL A CA 1
ATOM 3011 C C . VAL A 1 385 ? -16.891 17.328 -16.375 1 95.81 385 VAL A C 1
ATOM 3013 O O . VAL A 1 385 ? -17.172 16.328 -17.016 1 95.81 385 VAL A O 1
ATOM 3016 N N . ARG A 1 386 ? -17.812 18.203 -16.078 1 96.56 386 ARG A N 1
ATOM 3017 C CA . ARG A 1 386 ? -19.203 18.062 -16.484 1 96.56 386 ARG A CA 1
ATOM 3018 C C . ARG A 1 386 ? -19.328 17.906 -18 1 96.56 386 ARG A C 1
ATOM 3020 O O . ARG A 1 386 ? -20.031 17.016 -18.484 1 96.56 386 ARG A O 1
ATOM 3027 N N . SER A 1 387 ? -18.609 18.719 -18.703 1 96 387 SER A N 1
ATOM 3028 C CA . SER A 1 387 ? -18.672 18.688 -20.156 1 96 387 SER A CA 1
ATOM 3029 C C . SER A 1 387 ? -18.188 17.344 -20.703 1 96 387 SER A C 1
ATOM 3031 O O . SER A 1 387 ? -18.797 16.797 -21.625 1 96 387 SER A O 1
ATOM 3033 N N . ALA A 1 388 ? -17.125 16.875 -20.125 1 96.31 388 ALA A N 1
ATOM 3034 C CA . ALA A 1 388 ? -16.594 15.578 -20.547 1 96.31 388 ALA A CA 1
ATOM 3035 C C . ALA A 1 388 ? -17.578 14.453 -20.25 1 96.31 388 ALA A C 1
ATOM 3037 O O . ALA A 1 388 ? -17.75 13.539 -21.062 1 96.31 388 ALA A O 1
ATOM 3038 N N . LEU A 1 389 ? -18.234 14.508 -19.125 1 97.25 389 LEU A N 1
ATOM 3039 C CA . LEU A 1 389 ? -19.219 13.5 -18.75 1 97.25 389 LEU A CA 1
ATOM 3040 C C . LEU A 1 389 ? -20.406 13.5 -19.688 1 97.25 389 LEU A C 1
ATOM 3042 O O . LEU A 1 389 ? -20.875 12.445 -20.125 1 97.25 389 LEU A O 1
ATOM 3046 N N . VAL A 1 390 ? -20.891 14.688 -20.016 1 96.81 390 VAL A N 1
ATOM 3047 C CA . VAL A 1 390 ? -22.016 14.836 -20.906 1 96.81 390 VAL A CA 1
ATOM 3048 C C . VAL A 1 390 ? -21.656 14.305 -22.297 1 96.81 390 VAL A C 1
ATOM 3050 O O . VAL A 1 390 ? -22.422 13.555 -22.906 1 96.81 390 VAL A O 1
ATOM 3053 N N . SER A 1 391 ? -20.453 14.641 -22.75 1 96.56 391 SER A N 1
ATOM 3054 C CA . SER A 1 391 ? -20 14.164 -24.047 1 96.56 391 SER A CA 1
ATOM 3055 C C . SER A 1 391 ? -19.859 12.648 -24.047 1 96.56 391 SER A C 1
ATOM 3057 O O . SER A 1 391 ? -20.172 12 -25.062 1 96.56 391 SER A O 1
ATOM 3059 N N . MET A 1 392 ? -19.422 12.133 -22.984 1 95.88 392 MET A N 1
ATOM 3060 C CA . MET A 1 392 ? -19.234 10.688 -22.859 1 95.88 392 MET A CA 1
ATOM 3061 C C . MET A 1 392 ? -20.547 9.945 -23.016 1 95.88 392 MET A C 1
ATOM 3063 O O . MET A 1 392 ? -20.656 9 -23.797 1 95.88 392 MET A O 1
ATOM 3067 N N . VAL A 1 393 ? -21.594 10.375 -22.344 1 95.56 393 VAL A N 1
ATOM 3068 C CA . VAL A 1 393 ? -22.859 9.648 -22.312 1 95.56 393 VAL A CA 1
ATOM 3069 C C . VAL A 1 393 ? -23.609 9.875 -23.625 1 95.56 393 VAL A C 1
ATOM 3071 O O . VAL A 1 393 ? -24.469 9.07 -24 1 95.56 393 VAL A O 1
ATOM 3074 N N . LEU A 1 394 ? -23.281 10.922 -24.328 1 94.81 394 LEU A N 1
ATOM 3075 C CA . LEU A 1 394 ? -23.922 11.195 -25.625 1 94.81 394 LEU A CA 1
ATOM 3076 C C . LEU A 1 394 ? -23.219 10.461 -26.75 1 94.81 394 LEU A C 1
ATOM 3078 O O . LEU A 1 394 ? -23.734 10.359 -27.859 1 94.81 394 LEU A O 1
ATOM 3082 N N . SER A 1 395 ? -22.078 10.008 -26.484 1 93.94 395 SER A N 1
ATOM 3083 C CA . SER A 1 395 ? -21.312 9.297 -27.5 1 93.94 395 SER A CA 1
ATOM 3084 C C . SER A 1 395 ? -21.969 7.969 -27.859 1 93.94 395 SER A C 1
ATOM 3086 O O . SER A 1 395 ? -22.672 7.375 -27.031 1 93.94 395 SER A O 1
ATOM 3088 N N . SER A 1 396 ? -21.703 7.473 -29.031 1 92.44 396 SER A N 1
ATOM 3089 C CA . SER A 1 396 ? -22.203 6.18 -29.484 1 92.44 396 SER A CA 1
ATOM 3090 C C . SER A 1 396 ? -21.547 5.031 -28.734 1 92.44 396 SER A C 1
ATOM 3092 O O . SER A 1 396 ? -22.172 3.992 -28.516 1 92.44 396 SER A O 1
ATOM 3094 N N . GLN A 1 397 ? -20.375 5.262 -28.328 1 90.5 397 GLN A N 1
ATOM 3095 C CA . GLN A 1 397 ? -19.625 4.238 -27.609 1 90.5 397 GLN A CA 1
ATOM 3096 C C . GLN A 1 397 ? -20.281 3.912 -26.266 1 90.5 397 GLN A C 1
ATOM 3098 O O . GLN A 1 397 ? -20.312 2.754 -25.844 1 90.5 397 GLN A O 1
ATOM 3103 N N . TRP A 1 398 ? -20.828 4.949 -25.625 1 92.62 398 TRP A N 1
ATOM 3104 C CA . TRP A 1 398 ? -21.484 4.738 -24.344 1 92.62 398 TRP A CA 1
ATOM 3105 C C . TRP A 1 398 ? -22.672 3.787 -24.484 1 92.62 398 TRP A C 1
ATOM 3107 O O . TRP A 1 398 ? -22.875 2.916 -23.641 1 92.62 398 TRP A O 1
ATOM 3117 N N . GLY A 1 399 ? -23.375 3.939 -25.516 1 88.88 399 GLY A N 1
ATOM 3118 C CA . GLY A 1 399 ? -24.531 3.092 -25.75 1 88.88 399 GLY A CA 1
ATOM 3119 C C . GLY A 1 399 ? -24.172 1.646 -26.031 1 88.88 399 GLY A C 1
ATOM 3120 O O . GLY A 1 399 ? -24.953 0.736 -25.734 1 88.88 399 GLY A O 1
ATOM 3121 N N . ASN A 1 400 ? -22.953 1.453 -26.453 1 86.12 400 ASN A N 1
ATOM 3122 C CA . ASN A 1 400 ? -22.516 0.12 -26.859 1 86.12 400 ASN A CA 1
ATOM 3123 C C . ASN A 1 400 ? -21.781 -0.598 -25.719 1 86.12 400 ASN A C 1
ATOM 3125 O O . ASN A 1 400 ? -21.406 -1.765 -25.859 1 86.12 400 ASN A O 1
ATOM 3129 N N . LEU A 1 401 ? -21.594 0.092 -24.625 1 86.44 401 LEU A N 1
ATOM 3130 C CA . LEU A 1 401 ? -20.875 -0.542 -23.516 1 86.44 401 LEU A CA 1
ATOM 3131 C C . LEU A 1 401 ? -21.703 -1.681 -22.938 1 86.44 401 LEU A C 1
ATOM 3133 O O . LEU A 1 401 ? -22.938 -1.592 -22.859 1 86.44 401 LEU A O 1
ATOM 3137 N N . ARG A 1 402 ? -20.984 -2.725 -22.547 1 78.38 402 ARG A N 1
ATOM 3138 C CA . ARG A 1 402 ? -21.656 -3.869 -21.922 1 78.38 402 ARG A CA 1
ATOM 3139 C C . ARG A 1 402 ? -22.203 -3.506 -20.547 1 78.38 402 ARG A C 1
ATOM 3141 O O . ARG A 1 402 ? -21.516 -2.834 -19.766 1 78.38 402 ARG A O 1
ATOM 3148 N N . ARG A 1 403 ? -23.391 -3.877 -20.312 1 79.06 403 ARG A N 1
ATOM 3149 C CA . ARG A 1 403 ? -24.016 -3.617 -19.031 1 79.06 403 ARG A CA 1
ATOM 3150 C C . ARG A 1 403 ? -23.797 -4.777 -18.062 1 79.06 403 ARG A C 1
ATOM 3152 O O . ARG A 1 403 ? -23.641 -5.926 -18.484 1 79.06 403 ARG A O 1
ATOM 3159 N N . SER A 1 404 ? -23.516 -4.352 -16.812 1 73.06 404 SER A N 1
ATOM 3160 C CA . SER A 1 404 ? -23.391 -5.402 -15.805 1 73.06 404 SER A CA 1
ATOM 3161 C C . SER A 1 404 ? -24.641 -6.27 -15.75 1 73.06 404 SER A C 1
ATOM 3163 O O . SER A 1 404 ? -25.766 -5.766 -15.891 1 73.06 404 SER A O 1
ATOM 3165 N N . SER A 1 405 ? -24.469 -7.594 -15.594 1 69.06 405 SER A N 1
ATOM 3166 C CA . SER A 1 405 ? -25.594 -8.531 -15.531 1 69.06 405 SER A CA 1
ATOM 3167 C C . SER A 1 405 ? -26.375 -8.375 -14.234 1 69.06 405 SER A C 1
ATOM 3169 O O . SER A 1 405 ? -27.594 -8.523 -14.219 1 69.06 405 SER A O 1
ATOM 3171 N N . SER A 1 406 ? -25.609 -8.008 -13.211 1 68.44 406 SER A N 1
ATOM 3172 C CA . SER A 1 406 ? -26.219 -7.973 -11.883 1 68.44 406 SER A CA 1
ATOM 3173 C C . SER A 1 406 ? -27.016 -6.691 -11.68 1 68.44 406 SER A C 1
ATOM 3175 O O . SER A 1 406 ? -28.047 -6.699 -11 1 68.44 406 SER A O 1
ATOM 3177 N N . ALA A 1 407 ? -26.609 -5.551 -12.281 1 78.81 407 ALA A N 1
ATOM 3178 C CA . ALA A 1 407 ? -27.312 -4.281 -12.07 1 78.81 407 ALA A CA 1
ATOM 3179 C C . ALA A 1 407 ? -27.297 -3.434 -13.344 1 78.81 407 ALA A C 1
ATOM 3181 O O . ALA A 1 407 ? -26.719 -2.342 -13.359 1 78.81 407 ALA A O 1
ATOM 3182 N N . PRO A 1 408 ? -28.047 -3.863 -14.367 1 80.38 408 PRO A N 1
ATOM 3183 C CA . PRO A 1 408 ? -28.031 -3.152 -15.648 1 80.38 408 PRO A CA 1
ATOM 3184 C C . PRO A 1 408 ? -28.609 -1.743 -15.547 1 80.38 408 PRO A C 1
ATOM 3186 O O . PRO A 1 408 ? -28.25 -0.865 -16.328 1 80.38 408 PRO A O 1
ATOM 3189 N N . GLU A 1 409 ? -29.359 -1.565 -14.531 1 87.56 409 GLU A N 1
ATOM 3190 C CA . GLU A 1 409 ? -30.047 -0.28 -14.375 1 87.56 409 GLU A CA 1
ATOM 3191 C C . GLU A 1 409 ? -29.062 0.817 -13.977 1 87.56 409 GLU A C 1
ATOM 3193 O O . GLU A 1 409 ? -29.312 2 -14.211 1 87.56 409 GLU A O 1
ATOM 3198 N N . GLU A 1 410 ? -27.969 0.438 -13.43 1 89.19 410 GLU A N 1
ATOM 3199 C CA . GLU A 1 410 ? -26.984 1.42 -12.961 1 89.19 410 GLU A CA 1
ATOM 3200 C C . GLU A 1 410 ? -26.422 2.229 -14.125 1 89.19 410 GLU A C 1
ATOM 3202 O O . GLU A 1 410 ? -26.156 3.424 -13.977 1 89.19 410 GLU A O 1
ATOM 3207 N N . HIS A 1 411 ? -26.281 1.613 -15.234 1 91.31 411 HIS A N 1
ATOM 3208 C CA . HIS A 1 411 ? -25.75 2.271 -16.422 1 91.31 411 HIS A CA 1
ATOM 3209 C C . HIS A 1 411 ? -26.672 3.395 -16.875 1 91.31 411 HIS A C 1
ATOM 3211 O O . HIS A 1 411 ? -26.219 4.5 -17.172 1 91.31 411 HIS A O 1
ATOM 3217 N N . ASP A 1 412 ? -27.906 3.129 -16.859 1 91.44 412 ASP A N 1
ATOM 3218 C CA . ASP A 1 412 ? -28.906 4.113 -17.281 1 91.44 412 ASP A CA 1
ATOM 3219 C C . ASP A 1 412 ? -29.062 5.211 -16.219 1 91.44 412 ASP A C 1
ATOM 3221 O O . ASP A 1 412 ? -29.266 6.379 -16.562 1 91.44 412 ASP A O 1
ATOM 3225 N N . ASN A 1 413 ? -28.953 4.793 -15.039 1 93.44 413 ASN A N 1
ATOM 3226 C CA . ASN A 1 413 ? -29.047 5.766 -13.953 1 93.44 413 ASN A CA 1
ATOM 3227 C C . ASN A 1 413 ? -27.938 6.801 -14.031 1 93.44 413 ASN A C 1
ATOM 3229 O O . ASN A 1 413 ? -28.156 7.98 -13.734 1 93.44 413 ASN A O 1
ATOM 3233 N N . VAL A 1 414 ? -26.75 6.32 -14.375 1 95.25 414 VAL A N 1
ATOM 3234 C CA . VAL A 1 414 ? -25.609 7.223 -14.5 1 95.25 414 VAL A CA 1
ATOM 3235 C C . VAL A 1 414 ? -25.859 8.219 -15.625 1 95.25 414 VAL A C 1
ATOM 3237 O O . VAL A 1 414 ? -25.625 9.422 -15.469 1 95.25 414 VAL A O 1
ATOM 3240 N N . ARG A 1 415 ? -26.375 7.758 -16.766 1 95 415 ARG A N 1
ATOM 3241 C CA . ARG A 1 415 ? -26.703 8.641 -17.891 1 95 415 ARG A CA 1
ATOM 3242 C C . ARG A 1 415 ? -27.766 9.656 -17.484 1 95 415 ARG A C 1
ATOM 3244 O O . ARG A 1 415 ? -27.641 10.844 -17.781 1 95 415 ARG A O 1
ATOM 3251 N N . ASP A 1 416 ? -28.734 9.211 -16.797 1 95.75 416 ASP A N 1
ATOM 3252 C CA . ASP A 1 416 ? -29.828 10.086 -16.375 1 95.75 416 ASP A CA 1
ATOM 3253 C C . ASP A 1 416 ? -29.328 11.172 -15.43 1 95.75 416 ASP A C 1
ATOM 3255 O O . ASP A 1 416 ? -29.75 12.32 -15.523 1 95.75 416 ASP A O 1
ATOM 3259 N N . THR A 1 417 ? -28.484 10.805 -14.539 1 96.88 417 THR A N 1
ATOM 3260 C CA . THR A 1 417 ? -27.938 11.766 -13.578 1 96.88 417 THR A CA 1
ATOM 3261 C C . THR A 1 417 ? -27.109 12.828 -14.297 1 96.88 417 THR A C 1
ATOM 3263 O O . THR A 1 417 ? -27.25 14.023 -14.008 1 96.88 417 THR A O 1
ATOM 3266 N N . ILE A 1 418 ? -26.297 12.398 -15.195 1 97 418 ILE A N 1
ATOM 3267 C CA . ILE A 1 418 ? -25.391 13.305 -15.914 1 97 418 ILE A CA 1
ATOM 3268 C C . ILE A 1 418 ? -26.203 14.266 -16.781 1 97 418 ILE A C 1
ATOM 3270 O O . ILE A 1 418 ? -25.859 15.438 -16.906 1 97 418 ILE A O 1
ATOM 3274 N N . MET A 1 419 ? -27.328 13.789 -17.281 1 96.69 419 MET A N 1
ATOM 3275 C CA . MET A 1 419 ? -28.125 14.602 -18.188 1 96.69 419 MET A CA 1
ATOM 3276 C C . MET A 1 419 ? -29.125 15.461 -17.406 1 96.69 419 MET A C 1
ATOM 3278 O O . MET A 1 419 ? -29.828 16.297 -17.984 1 96.69 419 MET A O 1
ATOM 3282 N N . ASN A 1 420 ? -29.172 15.297 -16.156 1 96.69 420 ASN A N 1
ATOM 3283 C CA . ASN A 1 420 ? -30.141 16.016 -15.328 1 96.69 420 ASN A CA 1
ATOM 3284 C C . ASN A 1 420 ? -29.625 17.406 -14.953 1 96.69 420 ASN A C 1
ATOM 3286 O O . ASN A 1 420 ? -28.703 17.531 -14.133 1 96.69 420 ASN A O 1
ATOM 3290 N N . ASP A 1 421 ? -30.25 18.406 -15.352 1 96.38 421 ASP A N 1
ATOM 3291 C CA . ASP A 1 421 ? -29.828 19.781 -15.102 1 96.38 421 ASP A CA 1
ATOM 3292 C C . ASP A 1 421 ? -30.016 20.156 -13.633 1 96.38 421 ASP A C 1
ATOM 3294 O O . ASP A 1 421 ? -29.266 20.969 -13.086 1 96.38 421 ASP A O 1
ATOM 3298 N N . ASP A 1 422 ? -31 19.578 -13.102 1 96.88 422 ASP A N 1
ATOM 3299 C CA . ASP A 1 422 ? -31.25 19.859 -11.695 1 96.88 422 ASP A CA 1
ATOM 3300 C C . ASP A 1 422 ? -30.109 19.359 -10.82 1 96.88 422 ASP A C 1
ATOM 3302 O O . ASP A 1 422 ? -29.766 19.984 -9.82 1 96.88 422 ASP A O 1
ATOM 3306 N N . PHE A 1 423 ? -29.594 18.266 -11.234 1 97.06 423 PHE A N 1
ATOM 3307 C CA . PHE A 1 423 ? -28.438 17.734 -10.508 1 97.06 423 PHE A CA 1
ATOM 3308 C C . PHE A 1 423 ? -27.281 18.734 -10.531 1 97.06 423 PHE A C 1
ATOM 3310 O O . PHE A 1 423 ? -26.703 19.031 -9.492 1 97.06 423 PHE A O 1
ATOM 3317 N N . TRP A 1 424 ? -27.031 19.234 -11.648 1 97.88 424 TRP A N 1
ATOM 3318 C CA . TRP A 1 424 ? -25.891 20.125 -11.805 1 97.88 424 TRP A CA 1
ATOM 3319 C C . TRP A 1 424 ? -26.141 21.469 -11.133 1 97.88 424 TRP A C 1
ATOM 3321 O O . TRP A 1 424 ? -25.203 22.094 -10.617 1 97.88 424 TRP A O 1
ATOM 3331 N N . ARG A 1 425 ? -27.359 21.922 -11.094 1 97.06 425 ARG A N 1
ATOM 3332 C CA . ARG A 1 425 ? -27.703 23.141 -10.367 1 97.06 425 ARG A CA 1
ATOM 3333 C C . ARG A 1 425 ? -27.469 22.969 -8.875 1 97.06 425 ARG A C 1
ATOM 3335 O O . ARG A 1 425 ? -26.953 23.875 -8.219 1 97.06 425 ARG A O 1
ATOM 3342 N N . LYS A 1 426 ? -27.859 21.875 -8.438 1 96.88 426 LYS A N 1
ATOM 3343 C CA . LYS A 1 426 ? -27.656 21.578 -7.02 1 96.88 426 LYS A CA 1
ATOM 3344 C C . LYS A 1 426 ? -26.172 21.453 -6.695 1 96.88 426 LYS A C 1
ATOM 3346 O O . LYS A 1 426 ? -25.719 21.891 -5.633 1 96.88 426 LYS A O 1
ATOM 3351 N N . VAL A 1 427 ? -25.391 20.859 -7.602 1 97.38 427 VAL A N 1
ATOM 3352 C CA . VAL A 1 427 ? -23.938 20.75 -7.418 1 97.38 427 VAL A CA 1
ATOM 3353 C C . VAL A 1 427 ? -23.328 22.156 -7.297 1 97.38 427 VAL A C 1
ATOM 3355 O O . VAL A 1 427 ? -22.531 22.406 -6.383 1 97.38 427 VAL A O 1
ATOM 3358 N N . LYS A 1 428 ? -23.719 23.031 -8.125 1 96.94 428 LYS A N 1
ATOM 3359 C CA . LYS A 1 428 ? -23.203 24.391 -8.102 1 96.94 428 LYS A CA 1
ATOM 3360 C C . LYS A 1 428 ? -23.594 25.109 -6.82 1 96.94 428 LYS A C 1
ATOM 3362 O O . LYS A 1 428 ? -22.797 25.844 -6.242 1 96.94 428 LYS A O 1
ATOM 3367 N N . ARG A 1 429 ? -24.797 24.891 -6.43 1 95.75 429 ARG A N 1
ATOM 3368 C CA . ARG A 1 429 ? -25.281 25.516 -5.203 1 95.75 429 ARG A CA 1
ATOM 3369 C C . ARG A 1 429 ? -24.484 25.016 -3.992 1 95.75 429 ARG A C 1
ATOM 3371 O O . ARG A 1 429 ? -24.094 25.812 -3.139 1 95.75 429 ARG A O 1
ATOM 3378 N N . ILE A 1 430 ? -24.25 23.734 -3.953 1 96.12 430 ILE A N 1
ATOM 3379 C CA . ILE A 1 430 ? -23.516 23.125 -2.852 1 96.12 430 ILE A CA 1
ATOM 3380 C C . ILE A 1 430 ? -22.078 23.672 -2.83 1 96.12 430 ILE A C 1
ATOM 3382 O O . ILE A 1 430 ? -21.562 24.016 -1.767 1 96.12 430 ILE A O 1
ATOM 3386 N N . LEU A 1 431 ? -21.5 23.812 -3.969 1 96.69 431 LEU A N 1
ATOM 3387 C CA . LEU A 1 431 ? -20.125 24.312 -4.07 1 96.69 431 LEU A CA 1
ATOM 3388 C C . LEU A 1 431 ? -20.047 25.766 -3.605 1 96.69 431 LEU A C 1
ATOM 3390 O O . LEU A 1 431 ? -19.094 26.141 -2.92 1 96.69 431 LEU A O 1
ATOM 3394 N N . ARG A 1 432 ? -21.047 26.5 -3.904 1 96.06 432 ARG A N 1
ATOM 3395 C CA . ARG A 1 432 ? -21.062 27.906 -3.488 1 96.06 432 ARG A CA 1
ATOM 3396 C C . ARG A 1 432 ? -21.172 28.016 -1.971 1 96.06 432 ARG A C 1
ATOM 3398 O O . ARG A 1 432 ? -20.484 28.844 -1.357 1 96.06 432 ARG A O 1
ATOM 3405 N N . ILE A 1 433 ? -21.969 27.203 -1.431 1 95.19 433 ILE A N 1
ATOM 3406 C CA . ILE A 1 433 ? -22.234 27.266 0.004 1 95.19 433 ILE A CA 1
ATOM 3407 C C . ILE A 1 433 ? -21 26.766 0.768 1 95.19 433 ILE A C 1
ATOM 3409 O O . ILE A 1 433 ? -20.656 27.312 1.814 1 95.19 433 ILE A O 1
ATOM 3413 N N . THR A 1 434 ? -20.328 25.719 0.258 1 95.19 434 THR A N 1
ATOM 3414 C CA . THR A 1 434 ? -19.297 25.031 1.028 1 95.19 434 THR A CA 1
ATOM 3415 C C . THR A 1 434 ? -17.922 25.594 0.691 1 95.19 434 THR A C 1
ATOM 3417 O O . THR A 1 434 ? -16.938 25.312 1.397 1 95.19 434 THR A O 1
ATOM 3420 N N . LYS A 1 435 ? -17.75 26.375 -0.297 1 95.5 435 LYS A N 1
ATOM 3421 C CA . LYS A 1 435 ? -16.469 26.906 -0.728 1 95.5 435 LYS A CA 1
ATOM 3422 C C . LYS A 1 435 ? -15.789 27.672 0.401 1 95.5 435 LYS A C 1
ATOM 3424 O O . LYS A 1 435 ? -14.602 27.469 0.678 1 95.5 435 LYS A O 1
ATOM 3429 N N . PRO A 1 436 ? -16.531 28.609 1.066 1 96.19 436 PRO A N 1
ATOM 3430 C CA . PRO A 1 436 ? -15.875 29.312 2.168 1 96.19 436 PRO A CA 1
ATOM 3431 C C . PRO A 1 436 ? -15.367 28.375 3.256 1 96.19 436 PRO A C 1
ATOM 3433 O O . PRO A 1 436 ? -14.312 28.609 3.85 1 96.19 436 PRO A O 1
ATOM 3436 N N . ILE A 1 437 ? -16.109 27.344 3.531 1 95.25 437 ILE A N 1
ATOM 3437 C CA . ILE A 1 437 ? -15.711 26.359 4.547 1 95.25 437 ILE A CA 1
ATOM 3438 C C . ILE A 1 437 ? -14.453 25.625 4.086 1 95.25 437 ILE A C 1
ATOM 3440 O O . ILE A 1 437 ? -13.531 25.406 4.867 1 95.25 437 ILE A O 1
ATOM 3444 N N . TYR A 1 438 ? -14.438 25.266 2.848 1 94.06 438 TYR A N 1
ATOM 3445 C CA . TYR A 1 438 ? -13.281 24.578 2.289 1 94.06 438 TYR A CA 1
ATOM 3446 C C . TYR A 1 438 ? -12.047 25.469 2.334 1 94.06 438 TYR A C 1
ATOM 3448 O O . TYR A 1 438 ? -10.945 25 2.629 1 94.06 438 TYR A O 1
ATOM 3456 N N . ARG A 1 439 ? -12.242 26.672 2.025 1 93.69 439 ARG A N 1
ATOM 3457 C CA . ARG A 1 439 ? -11.125 27.625 2.088 1 93.69 439 ARG A CA 1
ATOM 3458 C C . ARG A 1 439 ? -10.586 27.734 3.508 1 93.69 439 ARG A C 1
ATOM 3460 O O . ARG A 1 439 ? -9.367 27.781 3.709 1 93.69 439 ARG A O 1
ATOM 3467 N N . MET A 1 440 ? -11.484 27.844 4.441 1 94.88 440 MET A N 1
ATOM 3468 C CA . MET A 1 440 ? -11.078 27.906 5.844 1 94.88 440 MET A CA 1
ATOM 3469 C C . MET A 1 440 ? -10.352 26.625 6.25 1 94.88 440 MET A C 1
ATOM 3471 O O . MET A 1 440 ? -9.398 26.672 7.027 1 94.88 440 MET A O 1
ATOM 3475 N N . LEU A 1 441 ? -10.828 25.531 5.75 1 92.69 441 LEU A N 1
ATOM 3476 C CA . LEU A 1 441 ? -10.188 24.234 6.012 1 92.69 441 LEU A CA 1
ATOM 3477 C C . LEU A 1 441 ? -8.766 24.219 5.469 1 92.69 441 LEU A C 1
ATOM 3479 O O . LEU A 1 441 ? -7.836 23.781 6.152 1 92.69 441 LEU A O 1
ATOM 3483 N N . ARG A 1 442 ? -8.57 24.688 4.328 1 89.38 442 ARG A N 1
ATOM 3484 C CA . ARG A 1 442 ? -7.246 24.75 3.723 1 89.38 442 ARG A CA 1
ATOM 3485 C C . ARG A 1 442 ? -6.34 25.703 4.484 1 89.38 442 ARG A C 1
ATOM 3487 O O . ARG A 1 442 ? -5.145 25.453 4.633 1 89.38 442 ARG A O 1
ATOM 3494 N N . PHE A 1 443 ? -6.934 26.797 4.91 1 91.5 443 PHE A N 1
ATOM 3495 C CA . PHE A 1 443 ? -6.215 27.781 5.707 1 91.5 443 PHE A CA 1
ATOM 3496 C C . PHE A 1 443 ? -5.68 27.156 6.992 1 91.5 443 PHE A C 1
ATOM 3498 O O . PHE A 1 443 ? -4.535 27.406 7.379 1 91.5 443 PHE A O 1
ATOM 3505 N N . SER A 1 444 ? -6.504 26.359 7.562 1 91.12 444 SER A N 1
ATOM 3506 C CA . SER A 1 444 ? -6.141 25.766 8.844 1 91.12 444 SER A CA 1
ATOM 3507 C C . SER A 1 444 ? -5.184 24.594 8.656 1 91.12 444 SER A C 1
ATOM 3509 O O . SER A 1 444 ? -4.383 24.297 9.547 1 91.12 444 SER A O 1
ATOM 3511 N N . ASP A 1 445 ? -5.285 23.922 7.52 1 87.06 445 ASP A N 1
ATOM 3512 C CA . ASP A 1 445 ? -4.473 22.734 7.238 1 87.06 445 ASP A CA 1
ATOM 3513 C C . ASP A 1 445 ? -3.107 23.141 6.68 1 87.06 445 ASP A C 1
ATOM 3515 O O . ASP A 1 445 ? -2.799 22.859 5.52 1 87.06 445 ASP A O 1
ATOM 3519 N N . THR A 1 446 ? -2.379 23.844 7.371 1 83.75 446 THR A N 1
ATOM 3520 C CA . THR A 1 446 ? -1.064 24.328 6.973 1 83.75 446 THR A CA 1
ATOM 3521 C C . THR A 1 446 ? -0.06 24.172 8.109 1 83.75 446 THR A C 1
ATOM 3523 O O . THR A 1 446 ? -0.448 23.984 9.266 1 83.75 446 THR A O 1
ATOM 3526 N N . ASP A 1 447 ? 1.203 24.234 7.809 1 78.44 447 ASP A N 1
ATOM 3527 C CA . ASP A 1 447 ? 2.258 24.172 8.82 1 78.44 447 ASP A CA 1
ATOM 3528 C C . ASP A 1 447 ? 2.646 25.562 9.297 1 78.44 447 ASP A C 1
ATOM 3530 O O . ASP A 1 447 ? 3.418 25.703 10.242 1 78.44 447 ASP A O 1
ATOM 3534 N N . LYS A 1 448 ? 2.023 26.5 8.734 1 84.75 448 LYS A N 1
ATOM 3535 C CA . LYS A 1 448 ? 2.32 27.875 9.117 1 84.75 448 LYS A CA 1
ATOM 3536 C C . LYS A 1 448 ? 1.626 28.25 10.422 1 84.75 448 LYS A C 1
ATOM 3538 O O . LYS A 1 448 ? 0.684 27.578 10.844 1 84.75 448 LYS A O 1
ATOM 3543 N N . THR A 1 449 ? 2.209 29.25 11.016 1 91.81 449 THR A N 1
ATOM 3544 C CA . THR A 1 449 ? 1.623 29.766 12.25 1 91.81 449 THR A CA 1
ATOM 3545 C C . THR A 1 449 ? 0.49 30.734 11.953 1 91.81 449 THR A C 1
ATOM 3547 O O . THR A 1 449 ? 0.737 31.891 11.609 1 91.81 449 THR A O 1
ATOM 3550 N N . VAL A 1 450 ? -0.705 30.234 12.102 1 93.44 450 VAL A N 1
ATOM 3551 C CA . VAL A 1 450 ? -1.814 31.062 11.656 1 93.44 450 VAL A CA 1
ATOM 3552 C C . VAL A 1 450 ? -2.795 31.281 12.812 1 93.44 450 VAL A C 1
ATOM 3554 O O . VAL A 1 450 ? -3.92 31.734 12.602 1 93.44 450 VAL A O 1
ATOM 3557 N N . ILE A 1 451 ? -2.457 30.984 13.992 1 95.81 451 ILE A N 1
ATOM 3558 C CA . ILE A 1 451 ? -3.377 31 15.117 1 95.81 451 ILE A CA 1
ATOM 3559 C C . ILE A 1 451 ? -3.934 32.406 15.305 1 95.81 451 ILE A C 1
ATOM 3561 O O . ILE A 1 451 ? -5.09 32.594 15.695 1 95.81 451 ILE A O 1
ATOM 3565 N N . GLY A 1 452 ? -3.16 33.469 15.008 1 96.06 452 GLY A N 1
ATOM 3566 C CA . GLY A 1 452 ? -3.594 34.844 15.172 1 96.06 452 GLY A CA 1
ATOM 3567 C C . GLY A 1 452 ? -4.664 35.25 14.18 1 96.06 452 GLY A C 1
ATOM 3568 O O . GLY A 1 452 ? -5.355 36.25 14.383 1 96.06 452 GLY A O 1
ATOM 3569 N N . GLU A 1 453 ? -4.844 34.469 13.164 1 95.44 453 GLU A N 1
ATOM 3570 C CA . GLU A 1 453 ? -5.766 34.844 12.102 1 95.44 453 GLU A CA 1
ATOM 3571 C C . GLU A 1 453 ? -7.027 33.969 12.141 1 95.44 453 GLU A C 1
ATOM 3573 O O . GLU A 1 453 ? -7.965 34.219 11.367 1 95.44 453 GLU A O 1
ATOM 3578 N N . VAL A 1 454 ? -7.086 33.062 13.031 1 94.69 454 VAL A N 1
ATOM 3579 C CA . VAL A 1 454 ? -8.164 32.094 13.07 1 94.69 454 VAL A CA 1
ATOM 3580 C C . VAL A 1 454 ? -9.5 32.781 13.297 1 94.69 454 VAL A C 1
ATOM 3582 O O . VAL A 1 454 ? -10.469 32.531 12.594 1 94.69 454 VAL A O 1
ATOM 3585 N N . TYR A 1 455 ? -9.547 33.688 14.289 1 93.62 455 TYR A N 1
ATOM 3586 C CA . TYR A 1 455 ? -10.781 34.375 14.656 1 93.62 455 TYR A CA 1
ATOM 3587 C C . TYR A 1 455 ? -11.328 35.188 13.484 1 93.62 455 TYR A C 1
ATOM 3589 O O . TYR A 1 455 ? -12.5 35.062 13.133 1 93.62 455 TYR A O 1
ATOM 3597 N N . GLU A 1 456 ? -10.484 35.938 12.891 1 93.5 456 GLU A N 1
ATOM 3598 C CA . GLU A 1 456 ? -10.883 36.781 11.766 1 93.5 456 GLU A CA 1
ATOM 3599 C C . GLU A 1 456 ? -11.328 35.938 10.578 1 93.5 456 GLU A C 1
ATOM 3601 O O . GLU A 1 456 ? -12.305 36.25 9.898 1 93.5 456 GLU A O 1
ATOM 3606 N N . GLN A 1 457 ? -10.602 34.875 10.305 1 94.31 457 GLN A N 1
ATOM 3607 C CA . GLN A 1 457 ? -10.93 34.031 9.164 1 94.31 457 GLN A CA 1
ATOM 3608 C C . GLN A 1 457 ? -12.258 33.281 9.375 1 94.31 457 GLN A C 1
ATOM 3610 O O . GLN A 1 457 ? -12.992 33.062 8.422 1 94.31 457 GLN A O 1
ATOM 3615 N N . MET A 1 458 ? -12.531 32.938 10.602 1 93.81 458 MET A N 1
ATOM 3616 C CA . MET A 1 458 ? -13.82 32.312 10.914 1 93.81 458 MET A CA 1
ATOM 3617 C C . MET A 1 458 ? -14.961 33.312 10.672 1 93.81 458 MET A C 1
ATOM 3619 O O . MET A 1 458 ? -16 32.969 10.125 1 93.81 458 MET A O 1
ATOM 3623 N N . ASP A 1 459 ? -14.781 34.562 11.102 1 92.88 459 ASP A N 1
ATOM 3624 C CA . ASP A 1 459 ? -15.766 35.594 10.859 1 92.88 459 ASP A CA 1
ATOM 3625 C C . ASP A 1 459 ? -15.953 35.844 9.367 1 92.88 459 ASP A C 1
ATOM 3627 O O . ASP A 1 459 ? -17.078 36.031 8.898 1 92.88 459 ASP A O 1
ATOM 3631 N N . THR A 1 460 ? -14.859 35.875 8.695 1 94.25 460 THR A N 1
ATOM 3632 C CA . THR A 1 460 ? -14.898 36.062 7.25 1 94.25 460 THR A CA 1
ATOM 3633 C C . THR A 1 460 ? -15.672 34.938 6.578 1 94.25 460 THR A C 1
ATOM 3635 O O . THR A 1 460 ? -16.484 35.156 5.68 1 94.25 460 THR A O 1
ATOM 3638 N N . MET A 1 461 ? -15.398 33.688 6.988 1 96.06 461 MET A N 1
ATOM 3639 C CA . MET A 1 461 ? -16.109 32.531 6.453 1 96.06 461 MET A CA 1
ATOM 3640 C C . MET A 1 461 ? -17.609 32.656 6.652 1 96.06 461 MET A C 1
ATOM 3642 O O . MET A 1 461 ? -18.391 32.469 5.715 1 96.06 461 MET A O 1
ATOM 3646 N N . LEU A 1 462 ? -18.016 33.062 7.855 1 94.44 462 LEU A N 1
ATOM 3647 C CA . LEU A 1 462 ? -19.438 33.188 8.18 1 94.44 462 LEU A CA 1
ATOM 3648 C C . LEU A 1 462 ? -20.062 34.312 7.367 1 94.44 462 LEU A C 1
ATOM 3650 O O . LEU A 1 462 ? -21.203 34.188 6.906 1 94.44 462 LEU A O 1
ATOM 3654 N N . GLY A 1 463 ? -19.328 35.406 7.27 1 95.38 463 GLY A N 1
ATOM 3655 C CA . GLY A 1 463 ? -19.828 36.531 6.461 1 95.38 463 GLY A CA 1
ATOM 3656 C C . GLY A 1 463 ? -20.031 36.156 5.004 1 95.38 463 GLY A C 1
ATOM 3657 O O . GLY A 1 463 ? -21.031 36.562 4.398 1 95.38 463 GLY A O 1
ATOM 3658 N N . GLN A 1 464 ? -19.141 35.406 4.457 1 96.31 464 GLN A N 1
ATOM 3659 C CA . GLN A 1 464 ? -19.25 34.969 3.07 1 96.31 464 GLN A CA 1
ATOM 3660 C C . GLN A 1 464 ? -20.469 34.031 2.879 1 96.31 464 GLN A C 1
ATOM 3662 O O . GLN A 1 464 ? -21.172 34.125 1.87 1 96.31 464 GLN A O 1
ATOM 3667 N N . ILE A 1 465 ? -20.641 33.156 3.824 1 96.5 465 ILE A N 1
ATOM 3668 C CA . ILE A 1 465 ? -21.797 32.25 3.756 1 96.5 465 ILE A CA 1
ATOM 3669 C C . ILE A 1 465 ? -23.078 33.062 3.814 1 96.5 465 ILE A C 1
ATOM 3671 O O . ILE A 1 465 ? -24.047 32.781 3.09 1 96.5 465 ILE A O 1
ATOM 3675 N N . LYS A 1 466 ? -23.094 34.094 4.617 1 95.88 466 LYS A N 1
ATOM 3676 C CA . LYS A 1 466 ? -24.266 34.969 4.73 1 95.88 466 LYS A CA 1
ATOM 3677 C C . LYS A 1 466 ? -24.547 35.656 3.41 1 95.88 466 LYS A C 1
ATOM 3679 O O . LYS A 1 466 ? -25.703 35.75 2.984 1 95.88 466 LYS A O 1
ATOM 3684 N N . ASP A 1 467 ? -23.531 36.125 2.828 1 96.31 467 ASP A N 1
ATOM 3685 C CA . ASP A 1 467 ? -23.672 36.812 1.546 1 96.31 467 ASP A CA 1
ATOM 3686 C C . ASP A 1 467 ? -24.219 35.875 0.482 1 96.31 467 ASP A C 1
ATOM 3688 O O . ASP A 1 467 ? -25.094 36.25 -0.299 1 96.31 467 ASP A O 1
ATOM 3692 N N . ILE A 1 468 ? -23.75 34.656 0.452 1 96.31 468 ILE A N 1
ATOM 3693 C CA . ILE A 1 468 ? -24.125 33.688 -0.543 1 96.31 468 ILE A CA 1
ATOM 3694 C C . ILE A 1 468 ? -25.594 33.281 -0.344 1 96.31 468 ILE A C 1
ATOM 3696 O O . ILE A 1 468 ? -26.328 33.094 -1.315 1 96.31 468 ILE A O 1
ATOM 3700 N N . LEU A 1 469 ? -25.953 33.219 0.873 1 96.12 469 LEU A N 1
ATOM 3701 C CA . LEU A 1 469 ? -27.297 32.719 1.187 1 96.12 469 LEU A CA 1
ATOM 3702 C C . LEU A 1 469 ? -28.219 33.875 1.551 1 96.12 469 LEU A C 1
ATOM 3704 O O . LEU A 1 469 ? -29.172 33.719 2.311 1 96.12 469 LEU A O 1
ATOM 3708 N N . SER A 1 470 ? -27.938 35.062 1.079 1 93.81 470 SER A N 1
ATOM 3709 C CA . SER A 1 470 ? -28.734 36.25 1.381 1 93.81 470 SER A CA 1
ATOM 3710 C C . SER A 1 470 ? -30.188 36.031 0.979 1 93.81 470 SER A C 1
ATOM 3712 O O . SER A 1 470 ? -31.094 36.531 1.643 1 93.81 470 SER A O 1
ATOM 3714 N N . ASN A 1 471 ? -30.391 35.25 -0.076 1 92.94 471 ASN A N 1
ATOM 3715 C CA . ASN A 1 471 ? -31.734 35 -0.596 1 92.94 471 ASN A CA 1
ATOM 3716 C C . ASN A 1 471 ? -32.375 33.781 0.021 1 92.94 471 ASN A C 1
ATOM 3718 O O . ASN A 1 471 ? -33.5 33.375 -0.35 1 92.94 471 ASN A O 1
ATOM 3722 N N . ASP A 1 472 ? -31.703 33.094 0.873 1 94.31 472 ASP A N 1
ATOM 3723 C CA . ASP A 1 472 ? -32.219 31.891 1.508 1 94.31 472 ASP A CA 1
ATOM 3724 C C . ASP A 1 472 ? -31.922 31.891 3.008 1 94.31 472 ASP A C 1
ATOM 3726 O O . ASP A 1 472 ? -31.125 31.078 3.492 1 94.31 472 ASP A O 1
ATOM 3730 N N . PRO A 1 473 ? -32.688 32.625 3.812 1 93.94 473 PRO A N 1
ATOM 3731 C CA . PRO A 1 473 ? -32.406 32.781 5.242 1 93.94 473 PRO A CA 1
ATOM 3732 C C . PRO A 1 473 ? -32.562 31.484 6.027 1 93.94 473 PRO A C 1
ATOM 3734 O O . PRO A 1 473 ? -31.891 31.266 7.039 1 93.94 473 PRO A O 1
ATOM 3737 N N . VAL A 1 474 ? -33.438 30.641 5.559 1 94.44 474 VAL A N 1
ATOM 3738 C CA . VAL A 1 474 ? -33.656 29.375 6.262 1 94.44 474 VAL A CA 1
ATOM 3739 C C . VAL A 1 474 ? -32.406 28.531 6.25 1 94.44 474 VAL A C 1
ATOM 3741 O O . VAL A 1 474 ? -31.938 28.062 7.297 1 94.44 474 VAL A O 1
ATOM 3744 N N . VAL A 1 475 ? -31.844 28.359 5.074 1 95.38 475 VAL A N 1
ATOM 3745 C CA . VAL A 1 475 ? -30.641 27.562 4.938 1 95.38 475 VAL A CA 1
ATOM 3746 C C . VAL A 1 475 ? -29.484 28.234 5.684 1 95.38 475 VAL A C 1
ATOM 3748 O O . VAL A 1 475 ? -28.672 27.562 6.328 1 95.38 475 VAL A O 1
ATOM 3751 N N . TYR A 1 476 ? -29.469 29.516 5.621 1 96 476 TYR A N 1
ATOM 3752 C CA . TYR A 1 476 ? -28.406 30.25 6.32 1 96 476 TYR A CA 1
ATOM 3753 C C . TYR A 1 476 ? -28.5 30.031 7.824 1 96 476 TYR A C 1
ATOM 3755 O O . TYR A 1 476 ? -27.484 29.766 8.484 1 96 476 TYR A O 1
ATOM 3763 N N . ASN A 1 477 ? -29.703 30.203 8.383 1 95.25 477 ASN A N 1
ATOM 3764 C CA . ASN A 1 477 ? -29.875 30.047 9.82 1 95.25 477 ASN A CA 1
ATOM 3765 C C . ASN A 1 477 ? -29.469 28.641 10.289 1 95.25 477 ASN A C 1
ATOM 3767 O O . ASN A 1 477 ? -28.891 28.484 11.367 1 95.25 477 ASN A O 1
ATOM 3771 N N . LEU A 1 478 ? -29.781 27.719 9.453 1 94.94 478 LEU A N 1
ATOM 3772 C CA . LEU A 1 478 ? -29.406 26.344 9.789 1 94.94 478 LEU A CA 1
ATOM 3773 C C . LEU A 1 478 ? -27.891 26.188 9.797 1 94.94 478 LEU A C 1
ATOM 3775 O O . LEU A 1 478 ? -27.328 25.609 10.734 1 94.94 478 LEU A O 1
ATOM 3779 N N . ILE A 1 479 ? -27.219 26.641 8.781 1 95.88 479 ILE A N 1
ATOM 3780 C CA . ILE A 1 479 ? -25.766 26.516 8.672 1 95.88 479 ILE A CA 1
ATOM 3781 C C . ILE A 1 479 ? -25.094 27.344 9.773 1 95.88 479 ILE A C 1
ATOM 3783 O O . ILE A 1 479 ? -24.109 26.906 10.367 1 95.88 479 ILE A O 1
ATOM 3787 N N . HIS A 1 480 ? -25.656 28.531 10.016 1 95.44 480 HIS A N 1
ATOM 3788 C CA . HIS A 1 480 ? -25.141 29.375 11.094 1 95.44 480 HIS A CA 1
ATOM 3789 C C . HIS A 1 480 ? -25.172 28.641 12.43 1 95.44 480 HIS A C 1
ATOM 3791 O O . HIS A 1 480 ? -24.219 28.703 13.203 1 95.44 480 HIS A O 1
ATOM 3797 N N . THR A 1 481 ? -26.25 27.969 12.648 1 95.06 481 THR A N 1
ATOM 3798 C CA . THR A 1 481 ? -26.391 27.219 13.898 1 95.06 481 THR A CA 1
ATOM 3799 C C . THR A 1 481 ? -25.359 26.109 13.984 1 95.06 481 THR A C 1
ATOM 3801 O O . THR A 1 481 ? -24.781 25.859 15.047 1 95.06 481 THR A O 1
ATOM 3804 N N . LEU A 1 482 ? -25.141 25.469 12.891 1 94.69 482 LEU A N 1
ATOM 3805 C CA . LEU A 1 482 ? -24.141 24.391 12.852 1 94.69 482 LEU A CA 1
ATOM 3806 C C . LEU A 1 482 ? -22.75 24.938 13.094 1 94.69 482 LEU A C 1
ATOM 3808 O O . LEU A 1 482 ? -21.953 24.344 13.828 1 94.69 482 LEU A O 1
ATOM 3812 N N . VAL A 1 483 ? -22.422 26.062 12.516 1 94.19 483 VAL A N 1
ATOM 3813 C CA . VAL A 1 483 ? -21.109 26.672 12.656 1 94.19 483 VAL A CA 1
ATOM 3814 C C . VAL A 1 483 ? -20.891 27.109 14.109 1 94.19 483 VAL A C 1
ATOM 3816 O O . VAL A 1 483 ? -19.828 26.859 14.688 1 94.19 483 VAL A O 1
ATOM 3819 N N . VAL A 1 484 ? -21.875 27.766 14.703 1 91.69 484 VAL A N 1
ATOM 3820 C CA . VAL A 1 484 ? -21.781 28.281 16.062 1 91.69 484 VAL A CA 1
ATOM 3821 C C . VAL A 1 484 ? -21.641 27.125 17.047 1 91.69 484 VAL A C 1
ATOM 3823 O O . VAL A 1 484 ? -20.875 27.203 18 1 91.69 484 VAL A O 1
ATOM 3826 N N . ALA A 1 485 ? -22.344 26.078 16.766 1 91 485 ALA A N 1
ATOM 3827 C CA . ALA A 1 485 ? -22.281 24.906 17.641 1 91 485 ALA A CA 1
ATOM 3828 C C . ALA A 1 485 ? -20.859 24.328 17.656 1 91 485 ALA A C 1
ATOM 3830 O O . ALA A 1 485 ? -20.359 23.922 18.703 1 91 485 ALA A O 1
ATOM 3831 N N . ARG A 1 486 ? -20.234 24.25 16.531 1 90.56 486 ARG A N 1
ATOM 3832 C CA . ARG A 1 486 ? -18.875 23.734 16.438 1 90.56 486 ARG A CA 1
ATOM 3833 C C . ARG A 1 486 ? -17.859 24.719 17.016 1 90.56 486 ARG A C 1
ATOM 3835 O O . ARG A 1 486 ? -16.906 24.328 17.672 1 90.56 486 ARG A O 1
ATOM 3842 N N . TRP A 1 487 ? -18.094 25.984 16.797 1 87 487 TRP A N 1
ATOM 3843 C CA . TRP A 1 487 ? -17.219 27.031 17.297 1 87 487 TRP A CA 1
ATOM 3844 C C . TRP A 1 487 ? -17.219 27.062 18.812 1 87 487 TRP A C 1
ATOM 3846 O O . TRP A 1 487 ? -16.172 27.219 19.438 1 87 487 TRP A O 1
ATOM 3856 N N . ASP A 1 488 ? -18.344 26.906 19.344 1 84.12 488 ASP A N 1
ATOM 3857 C CA . ASP A 1 488 ? -18.469 26.953 20.797 1 84.12 488 ASP A CA 1
ATOM 3858 C C . ASP A 1 488 ? -17.688 25.812 21.453 1 84.12 488 ASP A C 1
ATOM 3860 O O . ASP A 1 488 ? -17.141 25.984 22.547 1 84.12 488 ASP A O 1
ATOM 3864 N N . LYS A 1 489 ? -17.594 24.797 20.781 1 80.44 489 LYS A N 1
ATOM 3865 C CA . LYS A 1 489 ? -16.875 23.641 21.312 1 80.44 489 LYS A CA 1
ATOM 3866 C C . LYS A 1 489 ? -15.367 23.797 21.094 1 80.44 489 LYS A C 1
ATOM 3868 O O . LYS A 1 489 ? -14.562 23.25 21.844 1 80.44 489 LYS A O 1
ATOM 3873 N N . MET A 1 490 ? -15.016 24.578 20.141 1 81.75 490 MET A N 1
ATOM 3874 C CA . MET A 1 490 ? -13.625 24.578 19.703 1 81.75 490 MET A CA 1
ATOM 3875 C C . MET A 1 490 ? -12.898 25.828 20.203 1 81.75 490 MET A C 1
ATOM 3877 O O . MET A 1 490 ? -11.688 25.797 20.406 1 81.75 490 MET A O 1
ATOM 3881 N N . ASN A 1 491 ? -13.656 26.922 20.312 1 78.69 491 ASN A N 1
ATOM 3882 C CA . ASN A 1 491 ? -13.016 28.188 20.656 1 78.69 491 ASN A CA 1
ATOM 3883 C C . ASN A 1 491 ? -12.484 28.172 22.078 1 78.69 491 ASN A C 1
ATOM 3885 O O . ASN A 1 491 ? -13.195 27.766 23.016 1 78.69 491 ASN A O 1
ATOM 3889 N N . ILE A 1 492 ? -11.219 28.609 22.141 1 88.75 492 ILE A N 1
ATOM 3890 C CA . ILE A 1 492 ? -10.57 28.688 23.438 1 88.75 492 ILE A CA 1
ATOM 3891 C C . ILE A 1 492 ? -10.016 30.094 23.656 1 88.75 492 ILE A C 1
ATOM 3893 O O . ILE A 1 492 ? -9.82 30.844 22.703 1 88.75 492 ILE A O 1
ATOM 3897 N N . PRO A 1 493 ? -9.797 30.438 24.891 1 95.12 493 PRO A N 1
ATOM 3898 C CA . PRO A 1 493 ? -9.273 31.766 25.203 1 95.12 493 PRO A CA 1
ATOM 3899 C C . PRO A 1 493 ? -7.973 32.062 24.469 1 95.12 493 PRO A C 1
ATOM 3901 O O . PRO A 1 493 ? -7.715 33.219 24.125 1 95.12 493 PRO A O 1
ATOM 3904 N N . LEU A 1 494 ? -7.258 31.078 24.172 1 96.69 494 LEU A N 1
ATOM 3905 C CA . LEU A 1 494 ? -5.98 31.266 23.484 1 96.69 494 LEU A CA 1
ATOM 3906 C C . LEU A 1 494 ? -6.184 31.891 22.109 1 96.69 494 LEU A C 1
ATOM 3908 O O . LEU A 1 494 ? -5.363 32.719 21.672 1 96.69 494 LEU A O 1
ATOM 3912 N N . HIS A 1 495 ? -7.211 31.547 21.406 1 95.81 495 HIS A N 1
ATOM 3913 C CA . HIS A 1 495 ? -7.52 32.125 20.109 1 95.81 495 HIS A CA 1
ATOM 3914 C C . HIS A 1 495 ? -7.793 33.625 20.219 1 95.81 495 HIS A C 1
ATOM 3916 O O . HIS A 1 495 ? -7.383 34.406 19.359 1 95.81 495 HIS A O 1
ATOM 3922 N N . CYS A 1 496 ? -8.484 34 21.234 1 96.56 496 CYS A N 1
ATOM 3923 C CA . CYS A 1 496 ? -8.797 35.406 21.469 1 96.56 496 CYS A CA 1
ATOM 3924 C C . CYS A 1 496 ? -7.531 36.219 21.734 1 96.56 496 CYS A C 1
ATOM 3926 O O . CYS A 1 496 ? -7.359 37.312 21.172 1 96.56 496 CYS A O 1
ATOM 3928 N N . LEU A 1 497 ? -6.746 35.625 22.609 1 98 497 LEU A N 1
ATOM 3929 C CA . LEU A 1 497 ? -5.492 36.312 22.906 1 98 497 LEU A CA 1
ATOM 3930 C C . LEU A 1 497 ? -4.637 36.469 21.656 1 98 497 LEU A C 1
ATOM 3932 O O . LEU A 1 497 ? -4.074 37.531 21.406 1 98 497 LEU A O 1
ATOM 3936 N N . ALA A 1 498 ? -4.547 35.406 20.859 1 98 498 ALA A N 1
ATOM 3937 C CA . ALA A 1 498 ? -3.777 35.469 19.609 1 98 498 ALA A CA 1
ATOM 3938 C C . ALA A 1 498 ? -4.316 36.531 18.672 1 98 498 ALA A C 1
ATOM 3940 O O . ALA A 1 498 ? -3.545 37.25 18.016 1 98 498 ALA A O 1
ATOM 3941 N N . TYR A 1 499 ? -5.574 36.625 18.594 1 97.62 499 TYR A N 1
ATOM 3942 C CA . TYR A 1 499 ? -6.242 37.594 17.734 1 97.62 499 TYR A CA 1
ATOM 3943 C C . TYR A 1 499 ? -5.879 39.031 18.141 1 97.62 499 TYR A C 1
ATOM 3945 O O . TYR A 1 499 ? -5.555 39.844 17.297 1 97.62 499 TYR A O 1
ATOM 3953 N N . VAL A 1 500 ? -5.828 39.281 19.375 1 97.94 500 VAL A N 1
ATOM 3954 C CA . VAL A 1 500 ? -5.574 40.625 19.922 1 97.94 500 VAL A CA 1
ATOM 3955 C C . VAL A 1 500 ? -4.121 41 19.656 1 97.94 500 VAL A C 1
ATOM 3957 O O . VAL A 1 500 ? -3.811 42.188 19.469 1 97.94 500 VAL A O 1
ATOM 3960 N N . LEU A 1 501 ? -3.301 40.062 19.578 1 97.88 501 LEU A N 1
ATOM 3961 C CA . LEU A 1 501 ? -1.867 40.312 19.516 1 97.88 501 LEU A CA 1
ATOM 3962 C C . LEU A 1 501 ? -1.41 40.5 18.078 1 97.88 501 LEU A C 1
ATOM 3964 O O . LEU A 1 501 ? -0.221 40.719 17.828 1 97.88 501 LEU A O 1
ATOM 3968 N N . VAL A 1 502 ? -2.301 40.406 17.094 1 97.75 502 VAL A N 1
ATOM 3969 C CA . VAL A 1 502 ? -1.931 40.625 15.695 1 97.75 502 VAL A CA 1
ATOM 3970 C C . VAL A 1 502 ? -1.993 42.094 15.336 1 97.75 502 VAL A C 1
ATOM 3972 O O . VAL A 1 502 ? -3.074 42.688 15.305 1 97.75 502 VAL A O 1
ATOM 3975 N N . PRO A 1 503 ? -0.892 42.719 14.953 1 96.81 503 PRO A N 1
ATOM 3976 C CA . PRO A 1 503 ? -0.845 44.156 14.695 1 96.81 503 PRO A CA 1
ATOM 3977 C C . PRO A 1 503 ? -1.693 44.562 13.5 1 96.81 503 PRO A C 1
ATOM 3979 O O . PRO A 1 503 ? -2.256 45.656 13.484 1 96.81 503 PRO A O 1
ATOM 3982 N N . ARG A 1 504 ? -1.903 43.812 12.57 1 96 504 ARG A N 1
ATOM 3983 C CA . ARG A 1 504 ? -2.586 44.125 11.32 1 96 504 ARG A CA 1
ATOM 3984 C C . ARG A 1 504 ? -4.023 44.562 11.578 1 96 504 ARG A C 1
ATOM 3986 O O . ARG A 1 504 ? -4.551 45.406 10.867 1 96 504 ARG A O 1
ATOM 3993 N N . TYR A 1 505 ? -4.586 44.125 12.633 1 96.56 505 TYR A N 1
ATOM 3994 C CA . TYR A 1 505 ? -6.012 44.312 12.867 1 96.56 505 TYR A CA 1
ATOM 3995 C C . TYR A 1 505 ? -6.262 45.656 13.539 1 96.56 505 TYR A C 1
ATOM 3997 O O . TYR A 1 505 ? -7.406 46.031 13.812 1 96.56 505 TYR A O 1
ATOM 4005 N N . TYR A 1 506 ? -5.234 46.438 13.734 1 95.19 506 TYR A N 1
ATOM 4006 C CA . TYR A 1 506 ? -5.367 47.75 14.328 1 95.19 506 TYR A CA 1
ATOM 4007 C C . TYR A 1 506 ? -5.074 48.844 13.312 1 95.19 506 TYR A C 1
ATOM 4009 O O . TYR A 1 506 ? -5.082 50.031 13.648 1 95.19 506 TYR A O 1
ATOM 4017 N N . THR A 1 507 ? -4.891 48.438 12.133 1 94 507 THR A N 1
ATOM 4018 C CA . THR A 1 507 ? -4.598 49.406 11.07 1 94 507 THR A CA 1
ATOM 4019 C C . THR A 1 507 ? -5.887 49.938 10.469 1 94 507 THR A C 1
ATOM 4021 O O . THR A 1 507 ? -6.898 49.25 10.398 1 94 507 THR A O 1
ATOM 4024 N N . ASN A 1 508 ? -5.805 51.156 9.984 1 90.25 508 ASN A N 1
ATOM 4025 C CA . ASN A 1 508 ? -6.949 51.75 9.32 1 90.25 508 ASN A CA 1
ATOM 4026 C C . ASN A 1 508 ? -7.281 51.031 8.008 1 90.25 508 ASN A C 1
ATOM 4028 O O . ASN A 1 508 ? -8.453 50.938 7.645 1 90.25 508 ASN A O 1
ATOM 4032 N N . ALA A 1 509 ? -6.312 50.625 7.387 1 90.25 509 ALA A N 1
ATOM 4033 C CA . ALA A 1 509 ? -6.516 49.906 6.129 1 90.25 509 ALA A CA 1
ATOM 4034 C C . ALA A 1 509 ? -7.414 48.688 6.332 1 90.25 509 ALA A C 1
ATOM 4036 O O . ALA A 1 509 ? -8.273 48.406 5.5 1 90.25 509 ALA A O 1
ATOM 4037 N N . TRP A 1 510 ? -7.184 47.969 7.402 1 93.62 510 TRP A N 1
ATOM 4038 C CA . TRP A 1 510 ? -7.984 46.781 7.695 1 93.62 510 TRP A CA 1
ATOM 4039 C C . TRP A 1 510 ? -9.352 47.188 8.242 1 93.62 510 TRP A C 1
ATOM 4041 O O . TRP A 1 510 ? -10.367 46.594 7.875 1 93.62 510 TRP A O 1
ATOM 4051 N N . LEU A 1 511 ? -9.43 48.156 9.055 1 93.56 511 LEU A N 1
ATOM 4052 C CA . LEU A 1 511 ? -10.664 48.562 9.719 1 93.56 511 LEU A CA 1
ATOM 4053 C C . LEU A 1 511 ? -11.656 49.125 8.719 1 93.56 511 LEU A C 1
ATOM 4055 O O . LEU A 1 511 ? -12.867 49.031 8.906 1 93.56 511 LEU A O 1
ATOM 4059 N N . LEU A 1 512 ? -11.195 49.688 7.645 1 91.94 512 LEU A N 1
ATOM 4060 C CA . LEU A 1 512 ? -12.062 50.344 6.668 1 91.94 512 LEU A CA 1
ATOM 4061 C C . LEU A 1 512 ? -12.453 49.375 5.555 1 91.94 512 LEU A C 1
ATOM 4063 O O . LEU A 1 512 ? -13.367 49.656 4.777 1 91.94 512 LEU A O 1
ATOM 4067 N N . LYS A 1 513 ? -11.828 48.312 5.535 1 90.38 513 LYS A N 1
ATOM 4068 C CA . LYS A 1 513 ? -12.18 47.312 4.531 1 90.38 513 LYS A CA 1
ATOM 4069 C C . LYS A 1 513 ? -13.555 46.688 4.816 1 90.38 513 LYS A C 1
ATOM 4071 O O . LYS A 1 513 ? -13.867 46.375 5.965 1 90.38 513 LYS A O 1
ATOM 4076 N N . PRO A 1 514 ? -14.336 46.562 3.824 1 89.94 514 PRO A N 1
ATOM 4077 C CA . PRO A 1 514 ? -15.648 45.938 4.043 1 89.94 514 PRO A CA 1
ATOM 4078 C C . PRO A 1 514 ? -15.562 44.5 4.484 1 89.94 514 PRO A C 1
ATOM 4080 O O . PRO A 1 514 ? -14.703 43.75 4.008 1 89.94 514 PRO A O 1
ATOM 4083 N N . THR A 1 515 ? -16.359 44.188 5.445 1 90.31 515 THR A N 1
ATOM 4084 C CA . THR A 1 515 ? -16.406 42.812 5.945 1 90.31 515 THR A CA 1
ATOM 4085 C C . THR A 1 515 ? -17.484 42 5.203 1 90.31 515 THR A C 1
ATOM 4087 O O . THR A 1 515 ? -18.562 42.5 4.934 1 90.31 515 THR A O 1
ATOM 4090 N N . PRO A 1 516 ? -17.109 40.812 4.82 1 91.69 516 PRO A N 1
ATOM 4091 C CA . PRO A 1 516 ? -18.172 39.938 4.273 1 91.69 516 PRO A CA 1
ATOM 4092 C C . PRO A 1 516 ? -19.344 39.781 5.234 1 91.69 516 PRO A C 1
ATOM 4094 O O . PRO A 1 516 ? -19.141 39.625 6.441 1 91.69 516 PRO A O 1
ATOM 4097 N N . GLY A 1 517 ? -20.609 39.719 4.723 1 89.81 517 GLY A N 1
ATOM 4098 C CA . GLY A 1 517 ? -21.797 39.562 5.535 1 89.81 517 GLY A CA 1
ATOM 4099 C C . GLY A 1 517 ? -22.359 40.906 5.992 1 89.81 517 GLY A C 1
ATOM 4100 O O . GLY A 1 517 ? -23.438 40.969 6.59 1 89.81 517 GLY A O 1
ATOM 4101 N N . GLY A 1 518 ? -21.641 41.906 5.668 1 83.88 518 GLY A N 1
ATOM 4102 C CA . GLY A 1 518 ? -22.094 43.25 6.016 1 83.88 518 GLY A CA 1
ATOM 4103 C C . GLY A 1 518 ? -21.656 43.688 7.395 1 83.88 518 GLY A C 1
ATOM 4104 O O . GLY A 1 518 ? -21.156 42.875 8.188 1 83.88 518 GLY A O 1
ATOM 4105 N N . GLY A 1 519 ? -21.281 44.844 7.648 1 80.69 519 GLY A N 1
ATOM 4106 C CA . GLY A 1 519 ? -20.891 45.406 8.938 1 80.69 519 GLY A CA 1
ATOM 4107 C C . GLY A 1 519 ? -19.547 46.094 8.906 1 80.69 519 GLY A C 1
ATOM 4108 O O . GLY A 1 519 ? -18.938 46.219 7.844 1 80.69 519 GLY A O 1
ATOM 4109 N N . ARG A 1 520 ? -19.234 46.531 10.039 1 86.31 520 ARG A N 1
ATOM 4110 C CA . ARG A 1 520 ? -17.969 47.25 10.172 1 86.31 520 ARG A CA 1
ATOM 4111 C C . ARG A 1 520 ? -16.984 46.469 11.039 1 86.31 520 ARG A C 1
ATOM 4113 O O . ARG A 1 520 ? -17.391 45.812 12.008 1 86.31 520 ARG A O 1
ATOM 4120 N N . ARG A 1 521 ? -15.758 46.406 10.617 1 91.38 521 ARG A N 1
ATOM 4121 C CA . ARG A 1 521 ? -14.703 45.75 11.391 1 91.38 521 ARG A CA 1
ATOM 4122 C C . ARG A 1 521 ? -14.391 46.562 12.656 1 91.38 521 ARG A C 1
ATOM 4124 O O . ARG A 1 521 ? -14.453 47.781 12.664 1 91.38 521 ARG A O 1
ATOM 4131 N N . LYS A 1 522 ? -14.188 45.844 13.656 1 91.62 522 LYS A N 1
ATOM 4132 C CA . LYS A 1 522 ? -13.805 46.438 14.93 1 91.62 522 LYS A CA 1
ATOM 4133 C C . LYS A 1 522 ? -12.445 45.906 15.391 1 91.62 522 LYS A C 1
ATOM 4135 O O . LYS A 1 522 ? -12.047 44.812 15.016 1 91.62 522 LYS A O 1
ATOM 4140 N N . LYS A 1 523 ? -11.789 46.812 16.125 1 95.12 523 LYS A N 1
ATOM 4141 C CA . LYS A 1 523 ? -10.555 46.344 16.734 1 95.12 523 LYS A CA 1
ATOM 4142 C C . LYS A 1 523 ? -10.812 45.125 17.641 1 95.12 523 LYS A C 1
ATOM 4144 O O . LYS A 1 523 ? -11.828 45.062 18.328 1 95.12 523 LYS A O 1
ATOM 4149 N N . PRO A 1 524 ? -9.906 44.156 17.656 1 96.06 524 PRO A N 1
ATOM 4150 C CA . PRO A 1 524 ? -10.133 42.875 18.359 1 96.06 524 PRO A CA 1
ATOM 4151 C C . PRO A 1 524 ? -10.453 43.094 19.828 1 96.06 524 PRO A C 1
ATOM 4153 O O . PRO A 1 524 ? -11.344 42.438 20.375 1 96.06 524 PRO A O 1
ATOM 4156 N N . HIS A 1 525 ? -9.742 44.031 20.516 1 94.12 525 HIS A N 1
ATOM 4157 C CA . HIS A 1 525 ? -9.891 44.188 21.969 1 94.12 525 HIS A CA 1
ATOM 4158 C C . HIS A 1 525 ? -11.227 44.812 22.312 1 94.12 525 HIS A C 1
ATOM 4160 O O . HIS A 1 525 ? -11.648 44.781 23.484 1 94.12 525 HIS A O 1
ATOM 4166 N N . THR A 1 526 ? -11.945 45.438 21.328 1 94 526 THR A N 1
ATOM 4167 C CA . THR A 1 526 ? -13.211 46.125 21.578 1 94 526 THR A CA 1
ATOM 4168 C C . THR A 1 526 ? -14.375 45.125 21.547 1 94 526 THR A C 1
ATOM 4170 O O . THR A 1 526 ? -15.469 45.438 22.016 1 94 526 THR A O 1
ATOM 4173 N N . ASP A 1 527 ? -14.172 44 20.969 1 92.81 527 ASP A N 1
ATOM 4174 C CA . ASP A 1 527 ? -15.188 42.938 20.953 1 92.81 527 ASP A CA 1
ATOM 4175 C C . ASP A 1 527 ? -15.352 42.312 22.344 1 92.81 527 ASP A C 1
ATOM 4177 O O . ASP A 1 527 ? -14.367 41.906 22.969 1 92.81 527 ASP A O 1
ATOM 4181 N N . SER A 1 528 ? -16.516 42.156 22.812 1 93.44 528 SER A N 1
ATOM 4182 C CA . SER A 1 528 ? -16.781 41.719 24.188 1 93.44 528 SER A CA 1
ATOM 4183 C C . SER A 1 528 ? -16.328 40.281 24.391 1 93.44 528 SER A C 1
ATOM 4185 O O . SER A 1 528 ? -15.766 39.938 25.438 1 93.44 528 SER A O 1
ATOM 4187 N N . GLU A 1 529 ? -16.656 39.406 23.453 1 91.69 529 GLU A N 1
ATOM 4188 C CA . GLU A 1 529 ? -16.25 38.031 23.562 1 91.69 529 GLU A CA 1
ATOM 4189 C C . GLU A 1 529 ? -14.719 37.906 23.578 1 91.69 529 GLU A C 1
ATOM 4191 O O . GLU A 1 529 ? -14.164 37.156 24.375 1 91.69 529 GLU A O 1
ATOM 4196 N N . VAL A 1 530 ? -14.055 38.625 22.703 1 95.25 530 VAL A N 1
ATOM 4197 C CA . VAL A 1 530 ? -12.602 38.594 22.594 1 95.25 530 VAL A CA 1
ATOM 4198 C C . VAL A 1 530 ? -11.977 39.156 23.875 1 95.25 530 VAL A C 1
ATOM 4200 O O . VAL A 1 530 ? -10.977 38.625 24.359 1 95.25 530 VAL A O 1
ATOM 4203 N N . GLN A 1 531 ? -12.562 40.219 24.406 1 95.62 531 GLN A N 1
ATOM 4204 C CA . GLN A 1 531 ? -12.047 40.844 25.625 1 95.62 531 GLN A CA 1
ATOM 4205 C C . GLN A 1 531 ? -12.086 39.875 26.797 1 95.62 531 GLN A C 1
ATOM 4207 O O . GLN A 1 531 ? -11.102 39.719 27.531 1 95.62 531 GLN A O 1
ATOM 4212 N N . ARG A 1 532 ? -13.203 39.25 26.938 1 95.31 532 ARG A N 1
ATOM 4213 C CA . ARG A 1 532 ? -13.305 38.25 28 1 95.31 532 ARG A CA 1
ATOM 4214 C C . ARG A 1 532 ? -12.297 37.125 27.781 1 95.31 532 ARG A C 1
ATOM 4216 O O . ARG A 1 532 ? -11.641 36.688 28.734 1 95.31 532 ARG A O 1
ATOM 4223 N N . GLY A 1 533 ? -12.188 36.719 26.578 1 95.56 533 GLY A N 1
ATOM 4224 C CA . GLY A 1 533 ? -11.344 35.562 26.25 1 95.56 533 GLY A CA 1
ATOM 4225 C C . GLY A 1 533 ? -9.867 35.844 26.469 1 95.56 533 GLY A C 1
ATOM 4226 O O . GLY A 1 533 ? -9.156 35 27.047 1 95.56 533 GLY A O 1
ATOM 4227 N N . TYR A 1 534 ? -9.328 37 25.953 1 96.25 534 TYR A N 1
ATOM 4228 C CA . TYR A 1 534 ? -7.887 37.188 26.062 1 96.25 534 TYR A CA 1
ATOM 4229 C C . TYR A 1 534 ? -7.48 37.5 27.5 1 96.25 534 TYR A C 1
ATOM 4231 O O . TYR A 1 534 ? -6.375 37.156 27.922 1 96.25 534 TYR A O 1
ATOM 4239 N N . LEU A 1 535 ? -8.352 38.156 28.344 1 96 535 LEU A N 1
ATOM 4240 C CA . LEU A 1 535 ? -8.055 38.375 29.75 1 96 535 LEU A CA 1
ATOM 4241 C C . LEU A 1 535 ? -7.984 37.031 30.5 1 96 535 LEU A C 1
ATOM 4243 O O . LEU A 1 535 ? -7.102 36.844 31.328 1 96 535 LEU A O 1
ATOM 4247 N N . GLU A 1 536 ? -8.93 36.188 30.141 1 95.88 536 GLU A N 1
ATOM 4248 C CA . GLU A 1 536 ? -8.898 34.844 30.734 1 95.88 536 GLU A CA 1
ATOM 4249 C C . GLU A 1 536 ? -7.609 34.094 30.359 1 95.88 536 GLU A C 1
ATOM 4251 O O . GLU A 1 536 ? -7.02 33.406 31.188 1 95.88 536 GLU A O 1
ATOM 4256 N N . ALA A 1 537 ? -7.207 34.219 29.141 1 97.31 537 ALA A N 1
ATOM 4257 C CA . ALA A 1 537 ? -5.992 33.562 28.656 1 97.31 537 ALA A CA 1
ATOM 4258 C C . ALA A 1 537 ? -4.766 34.062 29.406 1 97.31 537 ALA A C 1
ATOM 4260 O O . ALA A 1 537 ? -3.887 33.281 29.781 1 97.31 537 ALA A O 1
ATOM 4261 N N . ILE A 1 538 ? -4.688 35.375 29.656 1 96.62 538 ILE A N 1
ATOM 4262 C CA . ILE A 1 538 ? -3.557 35.969 30.359 1 96.62 538 ILE A CA 1
ATOM 4263 C C . ILE A 1 538 ? -3.492 35.438 31.781 1 96.62 538 ILE A C 1
ATOM 4265 O O . ILE A 1 538 ? -2.42 35.031 32.25 1 96.62 538 ILE A O 1
ATOM 4269 N N . GLU A 1 539 ? -4.645 35.406 32.406 1 94.75 539 GLU A N 1
ATOM 4270 C CA . GLU A 1 539 ? -4.695 34.906 33.781 1 94.75 539 GLU A CA 1
ATOM 4271 C C . GLU A 1 539 ? -4.297 33.438 33.844 1 94.75 539 GLU A C 1
ATOM 4273 O O . GLU A 1 539 ? -3.695 33 34.844 1 94.75 539 GLU A O 1
ATOM 4278 N N . LYS A 1 540 ? -4.613 32.781 32.844 1 94.56 540 LYS A N 1
ATOM 4279 C CA . LYS A 1 540 ? -4.309 31.344 32.812 1 94.56 540 LYS A CA 1
ATOM 4280 C C . LYS A 1 540 ? -2.824 31.109 32.562 1 94.56 540 LYS A C 1
ATOM 4282 O O . LYS A 1 540 ? -2.215 30.25 33.188 1 94.56 540 LYS A O 1
ATOM 4287 N N . ILE A 1 541 ? -2.229 31.812 31.672 1 95.44 541 ILE A N 1
ATOM 4288 C CA . ILE A 1 541 ? -0.842 31.594 31.266 1 95.44 541 ILE A CA 1
ATOM 4289 C C . ILE A 1 541 ? 0.097 32.125 32.344 1 95.44 541 ILE A C 1
ATOM 4291 O O . ILE A 1 541 ? 1.105 31.5 32.688 1 95.44 541 ILE A O 1
ATOM 4295 N N . ILE A 1 542 ? -0.304 33.344 32.781 1 93.94 542 ILE A N 1
ATOM 4296 C CA . ILE A 1 542 ? 0.533 34.031 33.781 1 93.94 542 ILE A CA 1
ATOM 4297 C C . ILE A 1 542 ? -0.088 33.906 35.156 1 93.94 542 ILE A C 1
ATOM 4299 O O . ILE A 1 542 ? -1.062 34.562 35.5 1 93.94 542 ILE A O 1
ATOM 4303 N N . GLN A 1 543 ? 0.511 33.188 36 1 87.12 543 GLN A N 1
ATOM 4304 C CA . GLN A 1 543 ? -0.049 32.906 37.312 1 87.12 543 GLN A CA 1
ATOM 4305 C C . GLN A 1 543 ? 0.287 34 38.312 1 87.12 543 GLN A C 1
ATOM 4307 O O . GLN A 1 543 ? -0.467 34.25 39.25 1 87.12 543 GLN A O 1
ATOM 4312 N N . ASP A 1 544 ? 1.379 34.719 38.031 1 92 544 ASP A N 1
ATOM 4313 C CA . ASP A 1 544 ? 1.765 35.812 38.906 1 92 544 ASP A CA 1
ATOM 4314 C C . ASP A 1 544 ? 0.929 37.062 38.625 1 92 544 ASP A C 1
ATOM 4316 O O . ASP A 1 544 ? 0.991 37.625 37.531 1 92 544 ASP A O 1
ATOM 4320 N N . PRO A 1 545 ? 0.205 37.5 39.531 1 92.94 545 PRO A N 1
ATOM 4321 C CA . PRO A 1 545 ? -0.69 38.656 39.312 1 92.94 545 PRO A CA 1
ATOM 4322 C C . PRO A 1 545 ? 0.061 39.938 38.906 1 92.94 545 PRO A C 1
ATOM 4324 O O . PRO A 1 545 ? -0.45 40.75 38.156 1 92.94 545 PRO A O 1
ATOM 4327 N N . THR A 1 546 ? 1.211 40.125 39.5 1 94.62 546 THR A N 1
ATOM 4328 C CA . THR A 1 546 ? 1.99 41.312 39.188 1 94.62 546 THR A CA 1
ATOM 4329 C C . THR A 1 546 ? 2.418 41.281 37.719 1 94.62 546 THR A C 1
ATOM 4331 O O . THR A 1 546 ? 2.307 42.312 37.031 1 94.62 546 THR A O 1
ATOM 4334 N N . GLU A 1 547 ? 2.834 40.188 37.406 1 94.12 547 GLU A N 1
ATOM 4335 C CA . GLU A 1 547 ? 3.248 40.062 36 1 94.12 547 GLU A CA 1
ATOM 4336 C C . GLU A 1 547 ? 2.053 40.156 35.062 1 94.12 547 GLU A C 1
ATOM 4338 O O . GLU A 1 547 ? 2.156 40.75 33.969 1 94.12 547 GLU A O 1
ATOM 4343 N N . ALA A 1 548 ? 1 39.594 35.438 1 95.75 548 ALA A N 1
ATOM 4344 C CA . ALA A 1 548 ? -0.225 39.688 34.656 1 95.75 548 ALA A CA 1
ATOM 4345 C C . ALA A 1 548 ? -0.674 41.125 34.5 1 95.75 548 ALA A C 1
ATOM 4347 O O . ALA A 1 548 ? -1.129 41.531 33.438 1 95.75 548 ALA A O 1
ATOM 4348 N N . GLY A 1 549 ? -0.604 41.844 35.594 1 95.19 549 GLY A N 1
ATOM 4349 C CA . GLY A 1 549 ? -0.948 43.281 35.531 1 95.19 549 GLY A CA 1
ATOM 4350 C C . GLY A 1 549 ? -0.071 44.062 34.594 1 95.19 549 GLY A C 1
ATOM 4351 O O . GLY A 1 549 ? -0.56 44.938 33.875 1 95.19 549 GLY A O 1
ATOM 4352 N N . MET A 1 550 ? 1.159 43.719 34.656 1 95.56 550 MET A N 1
ATOM 4353 C CA . MET A 1 550 ? 2.1 44.375 33.75 1 95.56 550 MET A CA 1
ATOM 4354 C C . MET A 1 550 ? 1.749 44.062 32.312 1 95.56 550 MET A C 1
ATOM 4356 O O . MET A 1 550 ? 1.803 44.969 31.453 1 95.56 550 MET A O 1
ATOM 4360 N N . ILE A 1 551 ? 1.416 42.906 31.984 1 96.69 551 ILE A N 1
ATOM 4361 C CA . ILE A 1 551 ? 1.071 42.469 30.625 1 96.69 551 ILE A CA 1
ATOM 4362 C C . ILE A 1 551 ? -0.206 43.188 30.172 1 96.69 551 ILE A C 1
ATOM 4364 O O . ILE A 1 551 ? -0.3 43.625 29.031 1 96.69 551 ILE A O 1
ATOM 4368 N N . ARG A 1 552 ? -1.153 43.312 31.047 1 96.12 552 ARG A N 1
ATOM 4369 C CA . ARG A 1 552 ? -2.391 44 30.719 1 96.12 552 ARG A CA 1
ATOM 4370 C C . ARG A 1 552 ? -2.119 45.469 30.391 1 96.12 552 ARG A C 1
ATOM 4372 O O . ARG A 1 552 ? -2.705 46 29.453 1 96.12 552 ARG A O 1
ATOM 4379 N N . GLN A 1 553 ? -1.261 46.031 31.125 1 95.19 553 GLN A N 1
ATOM 4380 C CA . GLN A 1 553 ? -0.89 47.406 30.844 1 95.19 553 GLN A CA 1
ATOM 4381 C C . GLN A 1 553 ? -0.186 47.531 29.5 1 95.19 553 GLN A C 1
ATOM 4383 O O . GLN A 1 553 ? -0.471 48.438 28.734 1 95.19 553 GLN A O 1
ATOM 4388 N N . GLN A 1 554 ? 0.682 46.625 29.328 1 95.88 554 GLN A N 1
ATOM 4389 C CA . GLN A 1 554 ? 1.423 46.656 28.062 1 95.88 554 GLN A CA 1
ATOM 4390 C C . GLN A 1 554 ? 0.5 46.406 26.875 1 95.88 554 GLN A C 1
ATOM 4392 O O . GLN A 1 554 ? 0.698 46.969 25.797 1 95.88 554 GLN A O 1
ATOM 4397 N N . ILE A 1 555 ? -0.498 45.562 27 1 96.38 555 ILE A N 1
ATOM 4398 C CA . ILE A 1 555 ? -1.494 45.375 25.953 1 96.38 555 ILE A CA 1
ATOM 4399 C C . ILE A 1 555 ? -2.262 46.656 25.703 1 96.38 555 ILE A C 1
ATOM 4401 O O . ILE A 1 555 ? -2.514 47.031 24.547 1 96.38 555 ILE A O 1
ATOM 4405 N N . SER A 1 556 ? -2.605 47.312 26.797 1 95.06 556 SER A N 1
ATOM 4406 C CA . SER A 1 556 ? -3.299 48.594 26.688 1 95.06 556 SER A CA 1
ATOM 4407 C C . SER A 1 556 ? -2.475 49.594 25.891 1 95.06 556 SER A C 1
ATOM 4409 O O . SER A 1 556 ? -3.016 50.344 25.062 1 95.06 556 SER A O 1
ATOM 4411 N N . ASP A 1 557 ? -1.186 49.594 26.172 1 94.88 557 ASP A N 1
ATOM 4412 C CA . ASP A 1 557 ? -0.292 50.469 25.438 1 94.88 557 ASP A CA 1
ATOM 4413 C C . ASP A 1 557 ? -0.233 50.094 23.953 1 94.88 557 ASP A C 1
ATOM 4415 O O . ASP A 1 557 ? -0.212 50.969 23.094 1 94.88 557 ASP A O 1
ATOM 4419 N N . PHE A 1 558 ? -0.199 48.844 23.703 1 95.88 558 PHE A N 1
ATOM 4420 C CA . PHE A 1 558 ? -0.112 48.344 22.344 1 95.88 558 PHE A CA 1
ATOM 4421 C C . PHE A 1 558 ? -1.369 48.688 21.562 1 95.88 558 PHE A C 1
ATOM 4423 O O . PHE A 1 558 ? -1.286 49.219 20.453 1 95.88 558 PHE A O 1
ATOM 4430 N N . VAL A 1 559 ? -2.523 48.406 22.109 1 94.81 559 VAL A N 1
ATOM 4431 C CA . VAL A 1 559 ? -3.777 48.562 21.391 1 94.81 559 VAL A CA 1
ATOM 4432 C C . VAL A 1 559 ? -4.098 50.062 21.219 1 94.81 559 VAL A C 1
ATOM 4434 O O . VAL A 1 559 ? -4.777 50.438 20.266 1 94.81 559 VAL A O 1
ATOM 4437 N N . SER A 1 560 ? -3.576 50.938 22.109 1 91.94 560 SER A N 1
ATOM 4438 C CA . SER A 1 560 ? -3.854 52.375 22.062 1 91.94 560 SER A CA 1
ATOM 4439 C C . SER A 1 560 ? -2.73 53.156 21.375 1 91.94 560 SER A C 1
ATOM 4441 O O . SER A 1 560 ? -2.721 54.375 21.359 1 91.94 560 SER A O 1
ATOM 4443 N N . ASN A 1 561 ? -1.809 52.469 20.859 1 90.38 561 ASN A N 1
ATOM 4444 C CA . ASN A 1 561 ? -0.673 53.062 20.172 1 90.38 561 ASN A CA 1
ATOM 4445 C C . ASN A 1 561 ? 0.032 54.094 21.062 1 90.38 561 ASN A C 1
ATOM 4447 O O . ASN A 1 561 ? 0.198 55.25 20.672 1 90.38 561 ASN A O 1
ATOM 4451 N N . LYS A 1 562 ? 0.493 53.594 22.125 1 89.56 562 LYS A N 1
ATOM 4452 C CA . LYS A 1 562 ? 1.23 54.469 23.031 1 89.56 562 LYS A CA 1
ATOM 4453 C C . LYS A 1 562 ? 2.727 54.188 22.984 1 89.56 562 LYS A C 1
ATOM 4455 O O . LYS A 1 562 ? 3.133 53.031 22.766 1 89.56 562 LYS A O 1
ATOM 4460 N N . GLY A 1 563 ? 3.49 55.25 23.156 1 86.38 563 GLY A N 1
ATOM 4461 C CA . GLY A 1 563 ? 4.934 55.062 23.203 1 86.38 563 GLY A CA 1
ATOM 4462 C C . GLY A 1 563 ? 5.535 54.656 21.891 1 86.38 563 GLY A C 1
ATOM 4463 O O . GLY A 1 563 ? 5.25 55.25 20.844 1 86.38 563 GLY A O 1
ATOM 4464 N N . VAL A 1 564 ? 6.312 53.594 21.953 1 85.56 564 VAL A N 1
ATOM 4465 C CA . VAL A 1 564 ? 7 53.094 20.766 1 85.56 564 VAL A CA 1
ATOM 4466 C C . VAL A 1 564 ? 5.98 52.562 19.766 1 85.56 564 VAL A C 1
ATOM 4468 O O . VAL A 1 564 ? 6.203 52.625 18.562 1 85.56 564 VAL A O 1
ATOM 4471 N N . PHE A 1 565 ? 4.863 52.125 20.172 1 92.06 565 PHE A N 1
ATOM 4472 C CA . PHE A 1 565 ? 3.852 51.531 19.297 1 92.06 565 PHE A CA 1
ATOM 4473 C C . PHE A 1 565 ? 3.195 52.594 18.438 1 92.06 565 PHE A C 1
ATOM 4475 O O . PHE A 1 565 ? 2.533 52.281 17.453 1 92.06 565 PHE A O 1
ATOM 4482 N N . ALA A 1 566 ? 3.457 53.875 18.859 1 90.44 566 ALA A N 1
ATOM 4483 C CA . ALA A 1 566 ? 2.852 54.969 18.141 1 90.44 566 ALA A CA 1
ATOM 4484 C C . ALA A 1 566 ? 3.793 55.5 17.062 1 90.44 566 ALA A C 1
ATOM 4486 O O . ALA A 1 566 ? 3.395 56.312 16.219 1 90.44 566 ALA A O 1
ATOM 4487 N N . GLN A 1 567 ? 5.016 55.031 17.109 1 92.81 567 GLN A N 1
ATOM 4488 C CA . GLN A 1 567 ? 5.953 55.5 16.094 1 92.81 567 GLN A CA 1
ATOM 4489 C C . GLN A 1 567 ? 5.426 55.219 14.695 1 92.81 567 GLN A C 1
ATOM 4491 O O . GLN A 1 567 ? 4.855 54.156 14.438 1 92.81 567 GLN A O 1
ATOM 4496 N N . PRO A 1 568 ? 5.613 56.188 13.844 1 92.12 568 PRO A N 1
ATOM 4497 C CA . PRO A 1 568 ? 5.051 56.062 12.5 1 92.12 568 PRO A CA 1
ATOM 4498 C C . PRO A 1 568 ? 5.52 54.781 11.781 1 92.12 568 PRO A C 1
ATOM 4500 O O . PRO A 1 568 ? 4.73 54.156 11.086 1 92.12 568 PRO A O 1
ATOM 4503 N N . GLN A 1 569 ? 6.754 54.5 11.969 1 92.81 569 GLN A N 1
ATOM 4504 C CA . GLN A 1 569 ? 7.273 53.281 11.32 1 92.81 569 GLN A CA 1
ATOM 4505 C C . GLN A 1 569 ? 6.609 52.031 11.867 1 92.81 569 GLN A C 1
ATOM 4507 O O . GLN A 1 569 ? 6.297 51.094 11.109 1 92.81 569 GLN A O 1
ATOM 4512 N N . ALA A 1 570 ? 6.422 51.969 13.078 1 94.25 570 ALA A N 1
ATOM 4513 C CA . ALA A 1 570 ? 5.777 50.812 13.727 1 94.25 570 ALA A CA 1
ATOM 4514 C C . ALA A 1 570 ? 4.332 50.688 13.258 1 94.25 570 ALA A C 1
ATOM 4516 O O . ALA A 1 570 ? 3.863 49.562 13.031 1 94.25 570 ALA A O 1
ATOM 4517 N N . VAL A 1 571 ? 3.709 51.781 13.18 1 93.38 571 VAL A N 1
ATOM 4518 C CA . VAL A 1 571 ? 2.314 51.781 12.758 1 93.38 571 VAL A CA 1
ATOM 4519 C C . VAL A 1 571 ? 2.221 51.375 11.289 1 93.38 571 VAL A C 1
ATOM 4521 O O . VAL A 1 571 ? 1.34 50.594 10.922 1 93.38 571 VAL A O 1
ATOM 4524 N N . HIS A 1 572 ? 3.051 51.844 10.508 1 93.44 572 HIS A N 1
ATOM 4525 C CA . HIS A 1 572 ? 3.053 51.5 9.094 1 93.44 572 HIS A CA 1
ATOM 4526 C C . HIS A 1 572 ? 3.34 50.031 8.883 1 93.44 572 HIS A C 1
ATOM 4528 O O . HIS A 1 572 ? 2.705 49.375 8.055 1 93.44 572 HIS A O 1
ATOM 4534 N N . ASP A 1 573 ? 4.234 49.469 9.617 1 94.88 573 ASP A N 1
ATOM 4535 C CA . ASP A 1 573 ? 4.695 48.094 9.445 1 94.88 573 ASP A CA 1
ATOM 4536 C C . ASP A 1 573 ? 3.648 47.094 9.938 1 94.88 573 ASP A C 1
ATOM 4538 O O . ASP A 1 573 ? 3.725 45.906 9.625 1 94.88 573 ASP A O 1
ATOM 4542 N N . ARG A 1 574 ? 2.66 47.531 10.672 1 95.38 574 ARG A N 1
ATOM 4543 C CA . ARG A 1 574 ? 1.581 46.656 11.117 1 95.38 574 ARG A CA 1
ATOM 4544 C C . ARG A 1 574 ? 0.853 46.062 9.922 1 95.38 574 ARG A C 1
ATOM 4546 O O . ARG A 1 574 ? 0.357 44.906 10.008 1 95.38 574 ARG A O 1
ATOM 4553 N N . ALA A 1 575 ? 0.833 46.781 8.828 1 92.5 575 ALA A N 1
ATOM 4554 C CA . ALA A 1 575 ? 0.066 46.344 7.664 1 92.5 575 ALA A CA 1
ATOM 4555 C C . ALA A 1 575 ? 0.896 45.438 6.762 1 92.5 575 ALA A C 1
ATOM 4557 O O . ALA A 1 575 ? 0.347 44.594 6.035 1 92.5 575 ALA A O 1
ATOM 4558 N N . THR A 1 576 ? 2.113 45.469 6.848 1 92.38 576 THR A N 1
ATOM 4559 C CA . THR A 1 576 ? 2.939 44.844 5.836 1 92.38 576 THR A CA 1
ATOM 4560 C C . THR A 1 576 ? 3.686 43.625 6.422 1 92.38 576 THR A C 1
ATOM 4562 O O . THR A 1 576 ? 3.984 42.688 5.711 1 92.38 576 THR A O 1
ATOM 4565 N N . MET A 1 577 ? 3.973 43.688 7.676 1 93.62 577 MET A N 1
ATOM 4566 C CA . MET A 1 577 ? 4.762 42.625 8.289 1 93.62 577 MET A CA 1
ATOM 4567 C C . MET A 1 577 ? 3.861 41.562 8.875 1 93.62 577 MET A C 1
ATOM 4569 O O . MET A 1 577 ? 2.703 41.812 9.203 1 93.62 577 MET A O 1
ATOM 4573 N N . THR A 1 578 ? 4.48 40.375 8.922 1 94.19 578 THR A N 1
ATOM 4574 C CA . THR A 1 578 ? 3.801 39.344 9.688 1 94.19 578 THR A CA 1
ATOM 4575 C C . THR A 1 578 ? 3.797 39.688 11.18 1 94.19 578 THR A C 1
ATOM 4577 O O . THR A 1 578 ? 4.656 40.438 11.648 1 94.19 578 THR A O 1
ATOM 4580 N N . ALA A 1 579 ? 2.871 39.188 11.906 1 96 579 ALA A N 1
ATOM 4581 C CA . ALA A 1 579 ? 2.73 39.5 13.328 1 96 579 ALA A CA 1
ATOM 4582 C C . ALA A 1 579 ? 4.008 39.156 14.094 1 96 579 ALA A C 1
ATOM 4584 O O . ALA A 1 579 ? 4.484 39.969 14.891 1 96 579 ALA A O 1
ATOM 4585 N N . LEU A 1 580 ? 4.598 38.031 13.852 1 95 580 LEU A N 1
ATOM 4586 C CA . LEU A 1 580 ? 5.797 37.625 14.562 1 95 580 LEU A CA 1
ATOM 4587 C C . LEU A 1 580 ? 6.977 38.531 14.242 1 95 580 LEU A C 1
ATOM 4589 O O . LEU A 1 580 ? 7.719 38.938 15.141 1 95 580 LEU A O 1
ATOM 4593 N N . SER A 1 581 ? 7.145 38.844 12.992 1 94.56 581 SER A N 1
ATOM 4594 C CA . SER A 1 581 ? 8.227 39.75 12.586 1 94.56 581 SER A CA 1
ATOM 4595 C C . SER A 1 581 ? 8.078 41.125 13.203 1 94.56 581 SER A C 1
ATOM 4597 O O . SER A 1 581 ? 9.062 41.75 13.617 1 94.56 581 SER A O 1
ATOM 4599 N N . TRP A 1 582 ? 6.836 41.594 13.18 1 96.69 582 TRP A N 1
ATOM 4600 C CA . TRP A 1 582 ? 6.562 42.906 13.75 1 96.69 582 TRP A CA 1
ATOM 4601 C C . TRP A 1 582 ? 6.934 42.938 15.227 1 96.69 582 TRP A C 1
ATOM 4603 O O . TRP A 1 582 ? 7.594 43.875 15.68 1 96.69 582 TRP A O 1
ATOM 4613 N N . TRP A 1 583 ? 6.527 41.969 16.016 1 96.69 583 TRP A N 1
ATOM 4614 C CA . TRP A 1 583 ? 6.812 41.906 17.438 1 96.69 583 TRP A CA 1
ATOM 4615 C C . TRP A 1 583 ? 8.312 41.781 17.688 1 96.69 583 TRP A C 1
ATOM 4617 O O . TRP A 1 583 ? 8.836 42.375 18.641 1 96.69 583 TRP A O 1
ATOM 4627 N N . HIS A 1 584 ? 9 41.062 16.891 1 93.75 584 HIS A N 1
ATOM 4628 C CA . HIS A 1 584 ? 10.445 40.938 17.031 1 93.75 584 HIS A CA 1
ATOM 4629 C C . HIS A 1 584 ? 11.133 42.281 16.875 1 93.75 584 HIS A C 1
ATOM 4631 O O . HIS A 1 584 ? 12.133 42.562 17.547 1 93.75 584 HIS A O 1
ATOM 4637 N N . LEU A 1 585 ? 10.602 43.031 16.062 1 93.62 585 LEU A N 1
ATOM 4638 C CA . LEU A 1 585 ? 11.242 44.281 15.734 1 93.62 585 LEU A CA 1
ATOM 4639 C C . LEU A 1 585 ? 10.859 45.375 16.75 1 93.62 585 LEU A C 1
ATOM 4641 O O . LEU A 1 585 ? 11.711 46.156 17.188 1 93.62 585 LEU A O 1
ATOM 4645 N N . TYR A 1 586 ? 9.594 45.469 17.125 1 94.31 586 TYR A N 1
ATOM 4646 C CA . TYR A 1 586 ? 9.109 46.625 17.859 1 94.31 586 TYR A CA 1
ATOM 4647 C C . TYR A 1 586 ? 8.695 46.219 19.281 1 94.31 586 TYR A C 1
ATOM 4649 O O . TYR A 1 586 ? 8.43 47.094 20.109 1 94.31 586 TYR A O 1
ATOM 4657 N N . GLY A 1 587 ? 8.672 44.969 19.609 1 93.31 587 GLY A N 1
ATOM 4658 C CA . GLY A 1 587 ? 8.109 44.469 20.859 1 93.31 587 GLY A CA 1
ATOM 4659 C C . GLY A 1 587 ? 9.062 44.594 22.031 1 93.31 587 GLY A C 1
ATOM 4660 O O . GLY A 1 587 ? 8.664 44.438 23.188 1 93.31 587 GLY A O 1
ATOM 4661 N N . ARG A 1 588 ? 10.289 45.031 21.859 1 91.75 588 ARG A N 1
ATOM 4662 C CA . ARG A 1 588 ? 11.305 45.062 22.906 1 91.75 588 ARG A CA 1
ATOM 4663 C C . ARG A 1 588 ? 10.961 46.062 23.984 1 91.75 588 ARG A C 1
ATOM 4665 O O . ARG A 1 588 ? 11.406 45.969 25.125 1 91.75 588 ARG A O 1
ATOM 4672 N N . VAL A 1 589 ? 10.195 47.062 23.719 1 90.62 589 VAL A N 1
ATOM 4673 C CA . VAL A 1 589 ? 9.781 48.125 24.656 1 90.62 589 VAL A CA 1
ATOM 4674 C C . VAL A 1 589 ? 8.852 47.531 25.719 1 90.62 589 VAL A C 1
ATOM 4676 O O . VAL A 1 589 ? 8.703 48.094 26.797 1 90.62 589 VAL A O 1
ATOM 4679 N N . ALA A 1 590 ? 8.188 46.469 25.359 1 94.44 590 ALA A N 1
ATOM 4680 C CA . ALA A 1 590 ? 7.32 45.719 26.25 1 94.44 590 ALA A CA 1
ATOM 4681 C C . ALA A 1 590 ? 7.762 44.25 26.359 1 94.44 590 ALA A C 1
ATOM 4683 O O . ALA A 1 590 ? 7.094 43.375 25.828 1 94.44 590 ALA A O 1
ATOM 4684 N N . PRO A 1 591 ? 8.789 44 27.109 1 93.44 591 PRO A N 1
ATOM 4685 C CA . PRO A 1 591 ? 9.43 42.688 27.094 1 93.44 591 PRO A CA 1
ATOM 4686 C C . PRO A 1 591 ? 8.5 41.562 27.547 1 93.44 591 PRO A C 1
ATOM 4688 O O . PRO A 1 591 ? 8.547 40.469 27.016 1 93.44 591 PRO A O 1
ATOM 4691 N N . ALA A 1 592 ? 7.707 41.781 28.578 1 94.81 592 ALA A N 1
ATOM 4692 C CA . ALA A 1 592 ? 6.793 40.75 29.062 1 94.81 592 ALA A CA 1
ATOM 4693 C C . ALA A 1 592 ? 5.75 40.406 28 1 94.81 592 ALA A C 1
ATOM 4695 O O . ALA A 1 592 ? 5.449 39.25 27.781 1 94.81 592 ALA A O 1
ATOM 4696 N N . LEU A 1 593 ? 5.242 41.438 27.406 1 96.38 593 LEU A N 1
ATOM 4697 C CA . LEU A 1 593 ? 4.246 41.219 26.359 1 96.38 593 LEU A CA 1
ATOM 4698 C C . LEU A 1 593 ? 4.879 40.594 25.109 1 96.38 593 LEU A C 1
ATOM 4700 O O . LEU A 1 593 ? 4.25 39.781 24.453 1 96.38 593 LEU A O 1
ATOM 4704 N N . LEU A 1 594 ? 6.086 41.031 24.797 1 96.94 594 LEU A N 1
ATOM 4705 C CA . LEU A 1 594 ? 6.809 40.469 23.672 1 96.94 594 LEU A CA 1
ATOM 4706 C C . LEU A 1 594 ? 6.961 38.938 23.828 1 96.94 594 LEU A C 1
ATOM 4708 O O . LEU A 1 594 ? 6.676 38.188 22.906 1 96.94 594 LEU A O 1
ATOM 4712 N N . SER A 1 595 ? 7.449 38.562 24.969 1 95.94 595 SER A N 1
ATOM 4713 C CA . SER A 1 595 ? 7.633 37.125 25.25 1 95.94 595 SER A CA 1
ATOM 4714 C C . SER A 1 595 ? 6.324 36.375 25.094 1 95.94 595 SER A C 1
ATOM 4716 O O . SER A 1 595 ? 6.301 35.281 24.5 1 95.94 595 SER A O 1
ATOM 4718 N N . LEU A 1 596 ? 5.285 36.938 25.609 1 96.88 596 LEU A N 1
ATOM 4719 C CA . LEU A 1 596 ? 3.977 36.281 25.516 1 96.88 596 LEU A CA 1
ATOM 4720 C C . LEU A 1 596 ? 3.5 36.25 24.062 1 96.88 596 LEU A C 1
ATOM 4722 O O . LEU A 1 596 ? 2.965 35.219 23.609 1 96.88 596 LEU A O 1
ATOM 4726 N N . ALA A 1 597 ? 3.664 37.312 23.328 1 97.88 597 ALA A N 1
ATOM 4727 C CA . ALA A 1 597 ? 3.225 37.406 21.938 1 97.88 597 ALA A CA 1
ATOM 4728 C C . ALA A 1 597 ? 3.928 36.344 21.078 1 97.88 597 ALA A C 1
ATOM 4730 O O . ALA A 1 597 ? 3.293 35.688 20.25 1 97.88 597 ALA A O 1
ATOM 4731 N N . LEU A 1 598 ? 5.215 36.188 21.281 1 97.19 598 LEU A N 1
ATOM 4732 C CA . LEU A 1 598 ? 5.973 35.188 20.516 1 97.19 598 LEU A CA 1
ATOM 4733 C C . LEU A 1 598 ? 5.496 33.781 20.828 1 97.19 598 LEU A C 1
ATOM 4735 O O . LEU A 1 598 ? 5.316 32.969 19.922 1 97.19 598 LEU A O 1
ATOM 4739 N N . LYS A 1 599 ? 5.242 33.469 22.031 1 97.06 599 LYS A N 1
ATOM 4740 C CA . LYS A 1 599 ? 4.789 32.156 22.438 1 97.06 599 LYS A CA 1
ATOM 4741 C C . LYS A 1 599 ? 3.412 31.844 21.859 1 97.06 599 LYS A C 1
ATOM 4743 O O . LYS A 1 599 ? 3.195 30.766 21.312 1 97.06 599 LYS A O 1
ATOM 4748 N N . VAL A 1 600 ? 2.547 32.781 21.953 1 97.75 600 VAL A N 1
ATOM 4749 C CA . VAL A 1 600 ? 1.152 32.562 21.578 1 97.75 600 VAL A CA 1
ATOM 4750 C C . VAL A 1 600 ? 1.018 32.531 20.062 1 97.75 600 VAL A C 1
ATOM 4752 O O . VAL A 1 600 ? 0.369 31.625 19.516 1 97.75 600 VAL A O 1
ATOM 4755 N N . LEU A 1 601 ? 1.663 33.406 19.359 1 97.75 601 LEU A N 1
ATOM 4756 C CA . LEU A 1 601 ? 1.492 33.562 17.922 1 97.75 601 LEU A CA 1
ATOM 4757 C C . LEU A 1 601 ? 2.24 32.469 17.172 1 97.75 601 LEU A C 1
ATOM 4759 O O . LEU A 1 601 ? 2.025 32.25 15.977 1 97.75 601 LEU A O 1
ATOM 4763 N N . SER A 1 602 ? 3.049 31.656 17.828 1 96.81 602 SER A N 1
ATOM 4764 C CA . SER A 1 602 ? 3.836 30.594 17.203 1 96.81 602 SER A CA 1
ATOM 4765 C C . SER A 1 602 ? 3.129 29.25 17.312 1 96.81 602 SER A C 1
ATOM 4767 O O . SER A 1 602 ? 3.664 28.234 16.875 1 96.81 602 SER A O 1
ATOM 4769 N N . GLN A 1 603 ? 1.911 29.188 17.781 1 96.69 603 GLN A N 1
ATOM 4770 C CA . GLN A 1 603 ? 1.234 27.938 18.062 1 96.69 603 GLN A CA 1
ATOM 4771 C C . GLN A 1 603 ? 0.477 27.422 16.844 1 96.69 603 GLN A C 1
ATOM 4773 O O . GLN A 1 603 ? 0.095 28.203 15.977 1 96.69 603 GLN A O 1
ATOM 4778 N N . SER A 1 604 ? 0.348 26.078 16.797 1 94.5 604 SER A N 1
ATOM 4779 C CA . SER A 1 604 ? -0.388 25.406 15.734 1 94.5 604 SER A CA 1
ATOM 4780 C C . SER A 1 604 ? -1.875 25.328 16.062 1 94.5 604 SER A C 1
ATOM 4782 O O . SER A 1 604 ? -2.27 25.438 17.219 1 94.5 604 SER A O 1
ATOM 4784 N N . VAL A 1 605 ? -2.664 25.156 15 1 94.62 605 VAL A N 1
ATOM 4785 C CA . VAL A 1 605 ? -4.105 25.078 15.227 1 94.62 605 VAL A CA 1
ATOM 4786 C C . VAL A 1 605 ? -4.652 23.766 14.672 1 94.62 605 VAL A C 1
ATOM 4788 O O . VAL A 1 605 ? -5.867 23.562 14.617 1 94.62 605 VAL A O 1
ATOM 4791 N N . ASN A 1 606 ? -3.789 22.891 14.188 1 92.81 606 ASN A N 1
ATOM 4792 C CA . ASN A 1 606 ? -4.242 21.672 13.531 1 92.81 606 ASN A CA 1
ATOM 4793 C C . ASN A 1 606 ? -3.365 20.484 13.906 1 92.81 606 ASN A C 1
ATOM 4795 O O . ASN A 1 606 ? -2.336 20.641 14.562 1 92.81 606 ASN A O 1
ATOM 4799 N N . THR A 1 607 ? -3.832 19.281 13.57 1 92.25 607 THR A N 1
ATOM 4800 C CA . THR A 1 607 ? -3.082 18.062 13.812 1 92.25 607 THR A CA 1
ATOM 4801 C C . THR A 1 607 ? -2.537 17.484 12.5 1 92.25 607 THR A C 1
ATOM 4803 O O . THR A 1 607 ? -2.275 16.297 12.398 1 92.25 607 THR A O 1
ATOM 4806 N N . SER A 1 608 ? -2.357 18.234 11.469 1 88.56 608 SER A N 1
ATOM 4807 C CA . SER A 1 608 ? -1.977 17.781 10.133 1 88.56 608 SER A CA 1
ATOM 4808 C C . SER A 1 608 ? -0.592 17.141 10.133 1 88.56 608 SER A C 1
ATOM 4810 O O . SER A 1 608 ? -0.35 16.172 9.414 1 88.56 608 SER A O 1
ATOM 4812 N N . CYS A 1 609 ? 0.336 17.75 10.898 1 91.31 609 CYS A N 1
ATOM 4813 C CA . CYS A 1 609 ? 1.686 17.203 10.945 1 91.31 609 CYS A CA 1
ATOM 4814 C C . CYS A 1 609 ? 1.672 15.781 11.484 1 91.31 609 CYS A C 1
ATOM 4816 O O . CYS A 1 609 ? 2.449 14.93 11.039 1 91.31 609 CYS A O 1
ATOM 4818 N N . ALA A 1 610 ? 0.796 15.531 12.477 1 93 610 ALA A N 1
ATOM 4819 C CA . ALA A 1 610 ? 0.669 14.18 13.016 1 93 610 ALA A CA 1
ATOM 4820 C C . ALA A 1 610 ? 0.163 13.203 11.961 1 93 610 ALA A C 1
ATOM 4822 O O . ALA A 1 610 ? 0.633 12.07 11.875 1 93 610 ALA A O 1
ATOM 4823 N N . GLN A 1 611 ? -0.76 13.602 11.195 1 87.62 611 GLN A N 1
ATOM 4824 C CA . GLN A 1 611 ? -1.297 12.773 10.117 1 87.62 611 GLN A CA 1
ATOM 4825 C C . GLN A 1 611 ? -0.241 12.5 9.055 1 87.62 611 GLN A C 1
ATOM 4827 O O . GLN A 1 611 ? -0.156 11.391 8.523 1 87.62 611 GLN A O 1
ATOM 4832 N N . ARG A 1 612 ? 0.486 13.508 8.719 1 85.31 612 ARG A N 1
ATOM 4833 C CA . ARG A 1 612 ? 1.571 13.328 7.762 1 85.31 612 ARG A CA 1
ATOM 4834 C C . ARG A 1 612 ? 2.605 12.336 8.281 1 85.31 612 ARG A C 1
ATOM 4836 O O . ARG A 1 612 ? 3.176 11.562 7.508 1 85.31 612 ARG A O 1
ATOM 4843 N N . CYS A 1 613 ? 2.832 12.453 9.508 1 90.88 613 CYS A N 1
ATOM 4844 C CA . CYS A 1 613 ? 3.746 11.5 10.125 1 90.88 613 CYS A CA 1
ATOM 4845 C C . CYS A 1 613 ? 3.238 10.078 9.969 1 90.88 613 CYS A C 1
ATOM 4847 O O . CYS A 1 613 ? 4.023 9.156 9.742 1 90.88 613 CYS A O 1
ATOM 4849 N N . TRP A 1 614 ? 1.913 9.906 10.125 1 89.69 614 TRP A N 1
ATOM 4850 C CA . TRP A 1 614 ? 1.347 8.57 9.93 1 89.69 614 TRP A CA 1
ATOM 4851 C C . TRP A 1 614 ? 1.521 8.109 8.492 1 89.69 614 TRP A C 1
ATOM 4853 O O . TRP A 1 614 ? 1.742 6.926 8.234 1 89.69 614 TRP A O 1
ATOM 4863 N N . SER A 1 615 ? 1.412 9 7.562 1 84.5 615 SER A N 1
ATOM 4864 C CA . SER A 1 615 ? 1.691 8.664 6.168 1 84.5 615 SER A CA 1
ATOM 4865 C C . SER A 1 615 ? 3.119 8.156 6 1 84.5 615 SER A C 1
ATOM 4867 O O . SER A 1 615 ? 3.354 7.184 5.285 1 84.5 615 SER A O 1
ATOM 4869 N N . THR A 1 616 ? 4.047 8.836 6.645 1 86.94 616 THR A N 1
ATOM 4870 C CA . THR A 1 616 ? 5.438 8.398 6.637 1 86.94 616 THR A CA 1
ATOM 4871 C C . THR A 1 616 ? 5.566 7.012 7.266 1 86.94 616 THR A C 1
ATOM 4873 O O . THR A 1 616 ? 6.273 6.152 6.734 1 86.94 616 THR A O 1
ATOM 4876 N N . TYR A 1 617 ? 4.895 6.895 8.383 1 89.62 617 TYR A N 1
ATOM 4877 C CA . TYR A 1 617 ? 4.93 5.613 9.078 1 89.62 617 TYR A CA 1
ATOM 4878 C C . TYR A 1 617 ? 4.453 4.484 8.172 1 89.62 617 TYR A C 1
ATOM 4880 O O . TYR A 1 617 ? 5.082 3.426 8.109 1 89.62 617 TYR A O 1
ATOM 4888 N N . SER A 1 618 ? 3.4 4.723 7.484 1 85.81 618 SER A N 1
ATOM 4889 C CA . SER A 1 618 ? 2.83 3.729 6.578 1 85.81 618 SER A CA 1
ATOM 4890 C C . SER A 1 618 ? 3.768 3.439 5.414 1 85.81 618 SER A C 1
ATOM 4892 O O . SER A 1 618 ? 3.812 2.314 4.91 1 85.81 618 SER A O 1
ATOM 4894 N N . TYR A 1 619 ? 4.441 4.398 4.988 1 83.94 619 TYR A N 1
ATOM 4895 C CA . TYR A 1 619 ? 5.395 4.254 3.895 1 83.94 619 TYR A CA 1
ATOM 4896 C C . TYR A 1 619 ? 6.551 3.348 4.297 1 83.94 619 TYR A C 1
ATOM 4898 O O . TYR A 1 619 ? 7.004 2.52 3.502 1 83.94 619 TYR A O 1
ATOM 4906 N N . ILE A 1 620 ? 7.012 3.586 5.457 1 87.31 620 ILE A N 1
ATOM 4907 C CA . ILE A 1 620 ? 8.148 2.83 5.961 1 87.31 620 ILE A CA 1
ATOM 4908 C C . ILE A 1 620 ? 7.703 1.426 6.359 1 87.31 620 ILE A C 1
ATOM 4910 O O . ILE A 1 620 ? 8.344 0.437 5.996 1 87.31 620 ILE A O 1
ATOM 4914 N N . HIS A 1 621 ? 6.648 1.401 7.109 1 85.19 621 HIS A N 1
ATOM 4915 C CA . HIS A 1 621 ? 6.078 0.124 7.523 1 85.19 621 HIS A CA 1
ATOM 4916 C C . HIS A 1 621 ? 5.004 -0.341 6.547 1 85.19 621 HIS A C 1
ATOM 4918 O O . HIS A 1 621 ? 3.818 -0.37 6.887 1 85.19 621 HIS A O 1
ATOM 4924 N N . SER A 1 622 ? 5.449 -0.762 5.391 1 74.69 622 SER A N 1
ATOM 4925 C CA . SER A 1 622 ? 4.578 -1.15 4.285 1 74.69 622 SER A CA 1
ATOM 4926 C C . SER A 1 622 ? 4.301 -2.65 4.301 1 74.69 622 SER A C 1
ATOM 4928 O O . SER A 1 622 ? 4.801 -3.371 5.168 1 74.69 622 SER A O 1
ATOM 4930 N N . VAL A 1 623 ? 3.57 -3.074 3.375 1 66.38 623 VAL A N 1
ATOM 4931 C CA . VAL A 1 623 ? 3.195 -4.48 3.244 1 66.38 623 VAL A CA 1
ATOM 4932 C C . VAL A 1 623 ? 4.445 -5.332 3.039 1 66.38 623 VAL A C 1
ATOM 4934 O O . VAL A 1 623 ? 4.57 -6.414 3.615 1 66.38 623 VAL A O 1
ATOM 4937 N N . LYS A 1 624 ? 5.387 -4.793 2.301 1 66.06 624 LYS A N 1
ATOM 4938 C CA . LYS A 1 624 ? 6.605 -5.547 2.006 1 66.06 624 LYS A CA 1
ATOM 4939 C C . LYS A 1 624 ? 7.551 -5.547 3.203 1 66.06 624 LYS A C 1
ATOM 4941 O O . LYS A 1 624 ? 8.43 -6.406 3.305 1 66.06 624 LYS A O 1
ATOM 4946 N N . ARG A 1 625 ? 7.367 -4.574 4.098 1 71.12 625 ARG A N 1
ATOM 4947 C CA . ARG A 1 625 ? 8.203 -4.473 5.289 1 71.12 625 ARG A CA 1
ATOM 4948 C C . ARG A 1 625 ? 7.395 -4.707 6.555 1 71.12 625 ARG A C 1
ATOM 4950 O O . ARG A 1 625 ? 7.625 -4.059 7.578 1 71.12 625 ARG A O 1
ATOM 4957 N N . ASN A 1 626 ? 6.434 -5.5 6.406 1 64.12 626 ASN A N 1
ATOM 4958 C CA . ASN A 1 626 ? 5.48 -5.719 7.488 1 64.12 626 ASN A CA 1
ATOM 4959 C C . ASN A 1 626 ? 6.125 -6.461 8.656 1 64.12 626 ASN A C 1
ATOM 4961 O O . ASN A 1 626 ? 5.59 -6.465 9.766 1 64.12 626 ASN A O 1
ATOM 4965 N N . ARG A 1 627 ? 7.359 -6.93 8.469 1 67.88 627 ARG A N 1
ATOM 4966 C CA . ARG A 1 627 ? 8.023 -7.699 9.516 1 67.88 627 ARG A CA 1
ATOM 4967 C C . ARG A 1 627 ? 8.852 -6.793 10.422 1 67.88 627 ARG A C 1
ATOM 4969 O O . ARG A 1 627 ? 9.375 -7.242 11.445 1 67.88 627 ARG A O 1
ATOM 4976 N N . LEU A 1 628 ? 8.836 -5.613 10.023 1 77.38 628 LEU A N 1
ATOM 4977 C CA . LEU A 1 628 ? 9.578 -4.656 10.836 1 77.38 628 LEU A CA 1
ATOM 4978 C C . LEU A 1 628 ? 8.969 -4.535 12.227 1 77.38 628 LEU A C 1
ATOM 4980 O O . LEU A 1 628 ? 7.754 -4.352 12.359 1 77.38 628 LEU A O 1
ATOM 4984 N N . ASN A 1 629 ? 9.812 -4.75 13.18 1 81.94 629 ASN A N 1
ATOM 4985 C CA . ASN A 1 629 ? 9.32 -4.543 14.539 1 81.94 629 ASN A CA 1
ATOM 4986 C C . ASN A 1 629 ? 8.969 -3.08 14.789 1 81.94 629 ASN A C 1
ATOM 4988 O O . ASN A 1 629 ? 9.484 -2.188 14.117 1 81.94 629 ASN A O 1
ATOM 4992 N N . ASN A 1 630 ? 8.148 -2.861 15.734 1 81.94 630 ASN A N 1
ATOM 4993 C CA . ASN A 1 630 ? 7.621 -1.529 16.016 1 81.94 630 ASN A CA 1
ATOM 4994 C C . ASN A 1 630 ? 8.719 -0.572 16.453 1 81.94 630 ASN A C 1
ATOM 4996 O O . ASN A 1 630 ? 8.711 0.605 16.094 1 81.94 630 ASN A O 1
ATOM 5000 N N . GLU A 1 631 ? 9.648 -1.073 17.203 1 88.62 631 GLU A N 1
ATOM 5001 C CA . GLU A 1 631 ? 10.727 -0.221 17.688 1 88.62 631 GLU A CA 1
ATOM 5002 C C . GLU A 1 631 ? 11.594 0.28 16.547 1 88.62 631 GLU A C 1
ATOM 5004 O O . GLU A 1 631 ? 11.93 1.465 16.484 1 88.62 631 GLU A O 1
ATOM 5009 N N . ARG A 1 632 ? 11.945 -0.642 15.711 1 91.19 632 ARG A N 1
ATOM 5010 C CA . ARG A 1 632 ? 12.758 -0.272 14.555 1 91.19 632 ARG A CA 1
ATOM 5011 C C . ARG A 1 632 ? 11.992 0.646 13.617 1 91.19 632 ARG A C 1
ATOM 5013 O O . ARG A 1 632 ? 12.555 1.599 13.07 1 91.19 632 ARG A O 1
ATOM 5020 N N . ALA A 1 633 ? 10.711 0.288 13.391 1 92 633 ALA A N 1
ATOM 5021 C CA . ALA A 1 633 ? 9.875 1.142 12.547 1 92 633 ALA A CA 1
ATOM 5022 C C . ALA A 1 633 ? 9.82 2.564 13.102 1 92 633 ALA A C 1
ATOM 5024 O O . ALA A 1 633 ? 9.922 3.533 12.344 1 92 633 ALA A O 1
ATOM 5025 N N . GLU A 1 634 ? 9.641 2.684 14.375 1 93.81 634 GLU A N 1
ATOM 5026 C CA . GLU A 1 634 ? 9.586 3.994 15.008 1 93.81 634 GLU A CA 1
ATOM 5027 C C . GLU A 1 634 ? 10.898 4.754 14.828 1 93.81 634 GLU A C 1
ATOM 5029 O O . GLU A 1 634 ? 10.891 5.953 14.539 1 93.81 634 GLU A O 1
ATOM 5034 N N . LYS A 1 635 ? 12.047 4.047 15.055 1 94.62 635 LYS A N 1
ATOM 5035 C CA . LYS A 1 635 ? 13.352 4.672 14.867 1 94.62 635 LYS A CA 1
ATOM 5036 C C . LYS A 1 635 ? 13.516 5.191 13.445 1 94.62 635 LYS A C 1
ATOM 5038 O O . LYS A 1 635 ? 14.023 6.293 13.227 1 94.62 635 LYS A O 1
ATOM 5043 N N . LEU A 1 636 ? 13.109 4.387 12.531 1 95.5 636 LEU A N 1
ATOM 5044 C CA . LEU A 1 636 ? 13.211 4.762 11.125 1 95.5 636 LEU A CA 1
ATOM 5045 C C . LEU A 1 636 ? 12.352 5.984 10.828 1 95.5 636 LEU A C 1
ATOM 5047 O O . LEU A 1 636 ? 12.773 6.887 10.102 1 95.5 636 LEU A O 1
ATOM 5051 N N . VAL A 1 637 ? 11.141 5.996 11.328 1 95.25 637 VAL A N 1
ATOM 5052 C CA . VAL A 1 637 ? 10.242 7.133 11.133 1 95.25 637 VAL A CA 1
ATOM 5053 C C . VAL A 1 637 ? 10.852 8.383 11.766 1 95.25 637 VAL A C 1
ATOM 5055 O O . VAL A 1 637 ? 10.812 9.469 11.18 1 95.25 637 VAL A O 1
ATOM 5058 N N . PHE A 1 638 ? 11.391 8.211 13.023 1 96.88 638 PHE A N 1
ATOM 5059 C CA . PHE A 1 638 ? 12.031 9.312 13.727 1 96.88 638 PHE A CA 1
ATOM 5060 C C . PHE A 1 638 ? 13.133 9.93 12.867 1 96.88 638 PHE A C 1
ATOM 5062 O O . PHE A 1 638 ? 13.172 11.148 12.688 1 96.88 638 PHE A O 1
ATOM 5069 N N . VAL A 1 639 ? 13.961 9.078 12.328 1 96.81 639 VAL A N 1
ATOM 5070 C CA . VAL A 1 639 ? 15.094 9.539 11.531 1 96.81 639 VAL A CA 1
ATOM 5071 C C . VAL A 1 639 ? 14.586 10.148 10.219 1 96.81 639 VAL A C 1
ATOM 5073 O O . VAL A 1 639 ? 15 11.242 9.836 1 96.81 639 VAL A O 1
ATOM 5076 N N . HIS A 1 640 ? 13.711 9.461 9.562 1 95.69 640 HIS A N 1
ATOM 5077 C CA . HIS A 1 640 ? 13.188 9.898 8.266 1 95.69 640 HIS A CA 1
ATOM 5078 C C . HIS A 1 640 ? 12.484 11.242 8.383 1 95.69 640 HIS A C 1
ATOM 5080 O O . HIS A 1 640 ? 12.789 12.172 7.625 1 95.69 640 HIS A O 1
ATOM 5086 N N . TYR A 1 641 ? 11.602 11.359 9.273 1 94.5 641 TYR A N 1
ATOM 5087 C CA . TYR A 1 641 ? 10.773 12.547 9.414 1 94.5 641 TYR A CA 1
ATOM 5088 C C . TYR A 1 641 ? 11.602 13.75 9.844 1 94.5 641 TYR A C 1
ATOM 5090 O O . TYR A 1 641 ? 11.508 14.828 9.25 1 94.5 641 TYR A O 1
ATOM 5098 N N . ASN A 1 642 ? 12.406 13.594 10.883 1 96.38 642 ASN A N 1
ATOM 5099 C CA . ASN A 1 642 ? 13.148 14.703 11.461 1 96.38 642 ASN A CA 1
ATOM 5100 C C . ASN A 1 642 ? 14.336 15.102 10.586 1 96.38 642 ASN A C 1
ATOM 5102 O O . ASN A 1 642 ? 14.727 16.266 10.555 1 96.38 642 ASN A O 1
ATOM 5106 N N . GLN A 1 643 ? 14.922 14.148 9.859 1 93.94 643 GLN A N 1
ATOM 5107 C CA . GLN A 1 643 ? 15.992 14.492 8.922 1 93.94 643 GLN A CA 1
ATOM 5108 C C . GLN A 1 643 ? 15.469 15.359 7.785 1 93.94 643 GLN A C 1
ATOM 5110 O O . GLN A 1 643 ? 16.188 16.234 7.281 1 93.94 643 GLN A O 1
ATOM 5115 N N . ARG A 1 644 ? 14.344 15.078 7.367 1 91.12 644 ARG A N 1
ATOM 5116 C CA . ARG A 1 644 ? 13.742 15.906 6.328 1 91.12 644 ARG A CA 1
ATOM 5117 C C . ARG A 1 644 ? 13.508 17.328 6.82 1 91.12 644 ARG A C 1
ATOM 5119 O O . ARG A 1 644 ? 13.719 18.297 6.078 1 91.12 644 ARG A O 1
ATOM 5126 N N . LEU A 1 645 ? 13.055 17.453 8.039 1 92.38 645 LEU A N 1
ATOM 5127 C CA . LEU A 1 645 ? 12.93 18.781 8.648 1 92.38 645 LEU A CA 1
ATOM 5128 C C . LEU A 1 645 ? 14.281 19.484 8.688 1 92.38 645 LEU A C 1
ATOM 5130 O O . LEU A 1 645 ? 14.383 20.656 8.297 1 92.38 645 LEU A O 1
ATOM 5134 N N . LEU A 1 646 ? 15.32 18.75 9.109 1 93.5 646 LEU A N 1
ATOM 5135 C CA . LEU A 1 646 ? 16.656 19.328 9.234 1 93.5 646 LEU A CA 1
ATOM 5136 C C . LEU A 1 646 ? 17.203 19.734 7.867 1 93.5 646 LEU A C 1
ATOM 5138 O O . LEU A 1 646 ? 17.922 20.719 7.754 1 93.5 646 LEU A O 1
ATOM 5142 N N . SER A 1 647 ? 16.844 18.953 6.848 1 90.75 647 SER A N 1
ATOM 5143 C CA . SER A 1 647 ? 17.328 19.219 5.504 1 90.75 647 SER A CA 1
ATOM 5144 C C . SER A 1 647 ? 16.828 20.562 4.996 1 90.75 647 SER A C 1
ATOM 5146 O O . SER A 1 647 ? 17.453 21.203 4.156 1 90.75 647 SER A O 1
ATOM 5148 N N . ARG A 1 648 ? 15.734 21.031 5.5 1 88.38 648 ARG A N 1
ATOM 5149 C CA . ARG A 1 648 ? 15.156 22.312 5.07 1 88.38 648 ARG A CA 1
ATOM 5150 C C . ARG A 1 648 ? 15.977 23.484 5.57 1 88.38 648 ARG A C 1
ATOM 5152 O O . ARG A 1 648 ? 15.82 24.609 5.086 1 88.38 648 ARG A O 1
ATOM 5159 N N . TYR A 1 649 ? 16.828 23.234 6.523 1 87.31 649 TYR A N 1
ATOM 5160 C CA . TYR A 1 649 ? 17.625 24.312 7.105 1 87.31 649 TYR A CA 1
ATOM 5161 C C . TYR A 1 649 ? 19.062 24.266 6.586 1 87.31 649 TYR A C 1
ATOM 5163 O O . TYR A 1 649 ? 19.906 25.031 7.047 1 87.31 649 TYR A O 1
ATOM 5171 N N . ARG A 1 650 ? 19.188 23.359 5.613 1 85.31 650 ARG A N 1
ATOM 5172 C CA . ARG A 1 650 ? 20.484 23.344 4.945 1 85.31 650 ARG A CA 1
ATOM 5173 C C . ARG A 1 650 ? 20.656 24.594 4.066 1 85.31 650 ARG A C 1
ATOM 5175 O O . ARG A 1 650 ? 19.688 25.109 3.52 1 85.31 650 ARG A O 1
ATOM 5182 N N . ASN A 1 651 ? 21.906 24.969 3.906 1 86.94 651 ASN A N 1
ATOM 5183 C CA . ASN A 1 651 ? 22.203 26.125 3.07 1 86.94 651 ASN A CA 1
ATOM 5184 C C . ASN A 1 651 ? 21.906 25.844 1.599 1 86.94 651 ASN A C 1
ATOM 5186 O O . ASN A 1 651 ? 21.547 26.75 0.852 1 86.94 651 ASN A O 1
ATOM 5190 N N . ASP A 1 652 ? 22.031 24.578 1.16 1 86.69 652 ASP A N 1
ATOM 5191 C CA . ASP A 1 652 ? 21.828 24.203 -0.236 1 86.69 652 ASP A CA 1
ATOM 5192 C C . ASP A 1 652 ? 20.438 23.609 -0.447 1 86.69 652 ASP A C 1
ATOM 5194 O O . ASP A 1 652 ? 20.219 22.859 -1.401 1 86.69 652 ASP A O 1
ATOM 5198 N N . TYR A 1 653 ? 19.5 23.969 0.424 1 87.56 653 TYR A N 1
ATOM 5199 C CA . TYR A 1 653 ? 18.172 23.375 0.381 1 87.56 653 TYR A CA 1
ATOM 5200 C C . TYR A 1 653 ? 17.484 23.672 -0.945 1 87.56 653 TYR A C 1
ATOM 5202 O O . TYR A 1 653 ? 16.734 22.844 -1.46 1 87.56 653 TYR A O 1
ATOM 5210 N N . GLU A 1 654 ? 17.766 24.797 -1.522 1 86.56 654 GLU A N 1
ATOM 5211 C CA . GLU A 1 654 ? 17.094 25.219 -2.75 1 86.56 654 GLU A CA 1
ATOM 5212 C C . GLU A 1 654 ? 17.344 24.234 -3.885 1 86.56 654 GLU A C 1
ATOM 5214 O O . GLU A 1 654 ? 16.484 24.031 -4.746 1 86.56 654 GLU A O 1
ATOM 5219 N N . LYS A 1 655 ? 18.469 23.547 -3.822 1 84.75 655 LYS A N 1
ATOM 5220 C CA . LYS A 1 655 ? 18.828 22.594 -4.855 1 84.75 655 LYS A CA 1
ATOM 5221 C C . LYS A 1 655 ? 18 21.312 -4.73 1 84.75 655 LYS A C 1
ATOM 5223 O O . LYS A 1 655 ? 17.859 20.547 -5.691 1 84.75 655 LYS A O 1
ATOM 5228 N N . PHE A 1 656 ? 17.469 21.156 -3.523 1 87.38 656 PHE A N 1
ATOM 5229 C CA . PHE A 1 656 ? 16.844 19.859 -3.254 1 87.38 656 PHE A CA 1
ATOM 5230 C C . PHE A 1 656 ? 15.352 20.047 -2.977 1 87.38 656 PHE A C 1
ATOM 5232 O O . PHE A 1 656 ? 14.68 19.125 -2.533 1 87.38 656 PHE A O 1
ATOM 5239 N N . LYS A 1 657 ? 14.789 21.172 -3.246 1 86.06 657 LYS A N 1
ATOM 5240 C CA . LYS A 1 657 ? 13.406 21.516 -2.938 1 86.06 657 LYS A CA 1
ATOM 5241 C C . LYS A 1 657 ? 12.43 20.547 -3.605 1 86.06 657 LYS A C 1
ATOM 5243 O O . LYS A 1 657 ? 11.398 20.203 -3.031 1 86.06 657 LYS A O 1
ATOM 5248 N N . ASN A 1 658 ? 12.805 20.094 -4.781 1 83.81 658 ASN A N 1
ATOM 5249 C CA . ASN A 1 658 ? 11.922 19.203 -5.527 1 83.81 658 ASN A CA 1
ATOM 5250 C C . ASN A 1 658 ? 11.859 17.812 -4.898 1 83.81 658 ASN A C 1
ATOM 5252 O O . ASN A 1 658 ? 10.922 17.062 -5.152 1 83.81 658 ASN A O 1
ATOM 5256 N N . TRP A 1 659 ? 12.859 17.516 -4.219 1 86.62 659 TRP A N 1
ATOM 5257 C CA . TRP A 1 659 ? 12.859 16.266 -3.482 1 86.62 659 TRP A CA 1
ATOM 5258 C C . TRP A 1 659 ? 11.898 16.328 -2.301 1 86.62 659 TRP A C 1
ATOM 5260 O O . TRP A 1 659 ? 11.219 15.336 -1.999 1 86.62 659 TRP A O 1
ATOM 5270 N N . ASP A 1 660 ? 11.828 17.406 -1.599 1 79.81 660 ASP A N 1
ATOM 5271 C CA . ASP A 1 660 ? 11.07 17.578 -0.365 1 79.81 660 ASP A CA 1
ATOM 5272 C C . ASP A 1 660 ? 9.586 17.812 -0.658 1 79.81 660 ASP A C 1
ATOM 5274 O O . ASP A 1 660 ? 8.781 17.953 0.263 1 79.81 660 ASP A O 1
ATOM 5278 N N . VAL A 1 661 ? 9.297 17.797 -1.872 1 62.41 661 VAL A N 1
ATOM 5279 C CA . VAL A 1 661 ? 7.891 18.047 -2.189 1 62.41 661 VAL A CA 1
ATOM 5280 C C . VAL A 1 661 ? 7.031 16.906 -1.655 1 62.41 661 VAL A C 1
ATOM 5282 O O . VAL A 1 661 ? 7.285 15.727 -1.951 1 62.41 661 VAL A O 1
ATOM 5285 N N . LEU A 1 662 ? 6.879 16.906 -0.319 1 53.56 662 LEU A N 1
ATOM 5286 C CA . LEU A 1 662 ? 6.043 15.93 0.357 1 53.56 662 LEU A CA 1
ATOM 5287 C C . LEU A 1 662 ? 4.895 15.477 -0.543 1 53.56 662 LEU A C 1
ATOM 5289 O O . LEU A 1 662 ? 4.094 16.297 -0.988 1 53.56 662 LEU A O 1
ATOM 5293 N N . GLY A 1 663 ? 5.164 14.617 -1.46 1 46.62 663 GLY A N 1
ATOM 5294 C CA . GLY A 1 663 ? 4.023 14.086 -2.191 1 46.62 663 GLY A CA 1
ATOM 5295 C C . GLY A 1 663 ? 2.828 13.789 -1.304 1 46.62 663 GLY A C 1
ATOM 5296 O O . GLY A 1 663 ? 2.914 12.961 -0.392 1 46.62 663 GLY A O 1
ATOM 5297 N N . ASP A 1 664 ? 2.213 14.688 -0.713 1 39.69 664 ASP A N 1
ATOM 5298 C CA . ASP A 1 664 ? 0.966 14.367 -0.024 1 39.69 664 ASP A CA 1
ATOM 5299 C C . ASP A 1 664 ? 0.312 13.117 -0.622 1 39.69 664 ASP A C 1
ATOM 5301 O O . ASP A 1 664 ? -0.052 13.109 -1.8 1 39.69 664 ASP A O 1
ATOM 5305 N N . ASP A 1 665 ? 0.833 12.023 -0.47 1 41.41 665 ASP A N 1
ATOM 5306 C CA . ASP A 1 665 ? 0.224 10.734 -0.797 1 41.41 665 ASP A CA 1
ATOM 5307 C C . ASP A 1 665 ? -1.285 10.875 -0.989 1 41.41 665 ASP A C 1
ATOM 5309 O O . ASP A 1 665 ? -1.936 9.977 -1.517 1 41.41 665 ASP A O 1
ATOM 5313 N N . ALA A 1 666 ? -1.868 11.703 -0.097 1 36.59 666 ALA A N 1
ATOM 5314 C CA . ALA A 1 666 ? -3.328 11.68 -0.063 1 36.59 666 ALA A CA 1
ATOM 5315 C C . ALA A 1 666 ? -3.912 11.945 -1.448 1 36.59 666 ALA A C 1
ATOM 5317 O O . ALA A 1 666 ? -5.07 11.617 -1.713 1 36.59 666 ALA A O 1
ATOM 5318 N N . ASN A 1 667 ? -3.227 13.039 -2.197 1 37.12 667 ASN A N 1
ATOM 5319 C CA . ASN A 1 667 ? -3.971 13.477 -3.373 1 37.12 667 ASN A CA 1
ATOM 5320 C C . ASN A 1 667 ? -3.898 12.445 -4.496 1 37.12 667 ASN A C 1
ATOM 5322 O O . ASN A 1 667 ? -4.109 12.773 -5.664 1 37.12 667 ASN A O 1
ATOM 5326 N N . ILE A 1 668 ? -3.139 11.453 -4.52 1 36.69 668 ILE A N 1
ATOM 5327 C CA . ILE A 1 668 ? -3.004 10.82 -5.828 1 36.69 668 ILE A CA 1
ATOM 5328 C C . ILE A 1 668 ? -4.363 10.773 -6.523 1 36.69 668 ILE A C 1
ATOM 5330 O O . ILE A 1 668 ? -4.449 10.477 -7.715 1 36.69 668 ILE A O 1
ATOM 5334 N N . GLU A 1 669 ? -5.414 10.359 -6.152 1 35.12 669 GLU A N 1
ATOM 5335 C CA . GLU A 1 669 ? -6.219 10.555 -7.355 1 35.12 669 GLU A CA 1
ATOM 5336 C C . GLU A 1 669 ? -6.094 11.984 -7.883 1 35.12 669 GLU A C 1
ATOM 5338 O O . GLU A 1 669 ? -6.707 12.336 -8.891 1 35.12 669 GLU A O 1
ATOM 5343 N N . GLU A 1 670 ? -5.754 13.133 -6.988 1 32.53 670 GLU A N 1
ATOM 5344 C CA . GLU A 1 670 ? -5.668 14.469 -7.555 1 32.53 670 GLU A CA 1
ATOM 5345 C C . GLU A 1 670 ? -4.32 14.703 -8.234 1 32.53 670 GLU A C 1
ATOM 5347 O O . GLU A 1 670 ? -3.297 14.195 -7.781 1 32.53 670 GLU A O 1
ATOM 5352 N N . ASP A 1 671 ? -4.133 15.102 -9.492 1 31.05 671 ASP A N 1
ATOM 5353 C CA . ASP A 1 671 ? -3.053 15.648 -10.312 1 31.05 671 ASP A CA 1
ATOM 5354 C C . ASP A 1 671 ? -2.109 16.516 -9.469 1 31.05 671 ASP A C 1
ATOM 5356 O O . ASP A 1 671 ? -2.559 17.297 -8.633 1 31.05 671 ASP A O 1
ATOM 5360 N N . LEU A 1 672 ? -0.887 16.25 -9.133 1 31.06 672 LEU A N 1
ATOM 5361 C CA . LEU A 1 672 ? 0.206 17.078 -8.609 1 31.06 672 LEU A CA 1
ATOM 5362 C C . LEU A 1 672 ? 0.053 18.531 -9.047 1 31.06 672 LEU A C 1
ATOM 5364 O O . LEU A 1 672 ? 0.317 19.438 -8.266 1 31.06 672 LEU A O 1
ATOM 5368 N N . LEU A 1 673 ? -0.15 18.797 -10.398 1 30.31 673 LEU A N 1
ATOM 5369 C CA . LEU A 1 673 ? -0.243 20.172 -10.867 1 30.31 673 LEU A CA 1
ATOM 5370 C C . LEU A 1 673 ? -1.301 20.938 -10.086 1 30.31 673 LEU A C 1
ATOM 5372 O O . LEU A 1 673 ? -1.116 22.125 -9.781 1 30.31 673 LEU A O 1
ATOM 5376 N N . THR A 1 674 ? -2.35 20.266 -9.797 1 31.62 674 THR A N 1
ATOM 5377 C CA . THR A 1 674 ? -3.43 21.016 -9.172 1 31.62 674 THR A CA 1
ATOM 5378 C C . THR A 1 674 ? -3.127 21.281 -7.703 1 31.62 674 THR A C 1
ATOM 5380 O O . THR A 1 674 ? -3.721 22.172 -7.094 1 31.62 674 THR A O 1
ATOM 5383 N N . MET A 1 675 ? -2.324 20.594 -7.004 1 32 675 MET A N 1
ATOM 5384 C CA . MET A 1 675 ? -1.877 21.062 -5.695 1 32 675 MET A CA 1
ATOM 5385 C C . MET A 1 675 ? -1.031 22.328 -5.832 1 32 675 MET A C 1
ATOM 5387 O O . MET A 1 675 ? -1.081 23.203 -4.973 1 32 675 MET A O 1
ATOM 5391 N N . GLU A 1 676 ? -0.095 22.406 -6.727 1 29.42 676 GLU A N 1
ATOM 5392 C CA . GLU A 1 676 ? 0.634 23.656 -6.949 1 29.42 676 GLU A CA 1
ATOM 5393 C C . GLU A 1 676 ? -0.321 24.812 -7.23 1 29.42 676 GLU A C 1
ATOM 5395 O O . GLU A 1 676 ? -0.102 25.922 -6.762 1 29.42 676 GLU A O 1
ATOM 5400 N N . ALA A 1 677 ? -1.37 24.578 -8.039 1 30.22 677 ALA A N 1
ATOM 5401 C CA . ALA A 1 677 ? -2.285 25.688 -8.242 1 30.22 677 ALA A CA 1
ATOM 5402 C C . ALA A 1 677 ? -3.004 26.062 -6.945 1 30.22 677 ALA A C 1
ATOM 5404 O O . ALA A 1 677 ? -3.334 27.219 -6.715 1 30.22 677 ALA A O 1
ATOM 5405 N N . ARG A 1 678 ? -3.34 25.156 -6.094 1 30.12 678 ARG A N 1
ATOM 5406 C CA . ARG A 1 678 ? -4.016 25.562 -4.867 1 30.12 678 ARG A CA 1
ATOM 5407 C C . ARG A 1 678 ? -3.061 26.297 -3.932 1 30.12 678 ARG A C 1
ATOM 5409 O O . ARG A 1 678 ? -3.467 27.219 -3.217 1 30.12 678 ARG A O 1
ATOM 5416 N N . GLU A 1 679 ? -1.907 25.828 -3.672 1 29.88 679 GLU A N 1
ATOM 5417 C CA . GLU A 1 679 ? -1.097 26.734 -2.875 1 29.88 679 GLU A CA 1
ATOM 5418 C C . GLU A 1 679 ? -0.952 28.094 -3.566 1 29.88 679 GLU A C 1
ATOM 5420 O O . GLU A 1 679 ? -0.943 29.141 -2.908 1 29.88 679 GLU A O 1
ATOM 5425 N N . ASN A 1 680 ? -0.698 28.031 -4.859 1 28.31 680 ASN A N 1
ATOM 5426 C CA . ASN A 1 680 ? -0.531 29.375 -5.418 1 28.31 680 ASN A CA 1
ATOM 5427 C C . ASN A 1 680 ? -1.858 30.125 -5.484 1 28.31 680 ASN A C 1
ATOM 5429 O O . ASN A 1 680 ? -1.896 31.297 -5.855 1 28.31 680 ASN A O 1
ATOM 5433 N N . VAL A 1 681 ? -2.98 29.406 -5.578 1 28.48 681 VAL A N 1
ATOM 5434 C CA . VAL A 1 681 ? -4.137 30.297 -5.633 1 28.48 681 VAL A CA 1
ATOM 5435 C C . VAL A 1 681 ? -4.289 31.031 -4.305 1 28.48 681 VAL A C 1
ATOM 5437 O O . VAL A 1 681 ? -4.922 32.094 -4.246 1 28.48 681 VAL A O 1
ATO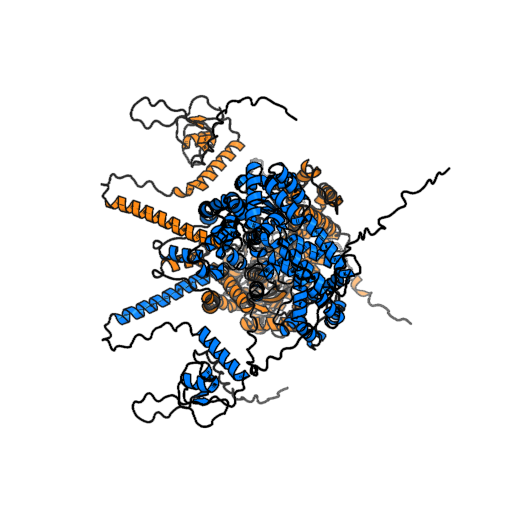M 5440 N N . SER A 1 682 ? -4.074 30.375 -3.191 1 27.7 682 SER A N 1
ATOM 5441 C CA . SER A 1 682 ? -4.598 31.234 -2.137 1 27.7 682 SER A CA 1
ATOM 5442 C C . SER A 1 682 ? -3.902 32.594 -2.131 1 27.7 682 SER A C 1
ATOM 5444 O O . SER A 1 682 ? -4.508 33.594 -1.787 1 27.7 682 SER A O 1
ATOM 5446 N N . LEU A 1 683 ? -2.619 32.625 -1.965 1 25.94 683 LEU A N 1
ATOM 5447 C CA . LEU A 1 683 ? -2.193 33.844 -1.314 1 25.94 683 LEU A CA 1
ATOM 5448 C C . LEU A 1 683 ? -2.268 35.031 -2.281 1 25.94 683 LEU A C 1
ATOM 5450 O O . LEU A 1 683 ? -2.201 36.188 -1.861 1 25.94 683 LEU A O 1
ATOM 5454 N N . SER A 1 684 ? -1.78 34.844 -3.578 1 24.02 684 SER A N 1
ATOM 5455 C CA . SER A 1 684 ? -1.454 36.125 -4.195 1 24.02 684 SER A CA 1
ATOM 5456 C C . SER A 1 684 ? -2.715 36.875 -4.594 1 24.02 684 SER A C 1
ATOM 5458 O O . SER A 1 684 ? -3.297 36.625 -5.648 1 24.02 684 SER A O 1
ATOM 5460 N N . GLU A 1 685 ? -3.789 36.875 -3.879 1 24.58 685 GLU A N 1
ATOM 5461 C CA . GLU A 1 685 ? -4.672 38 -4.18 1 24.58 685 GLU A CA 1
ATOM 5462 C C . GLU A 1 685 ? -3.895 39.281 -4.262 1 24.58 685 GLU A C 1
ATOM 5464 O O . GLU A 1 685 ? -3.709 39.969 -3.254 1 24.58 685 GLU A O 1
ATOM 5469 N N . SER A 1 686 ? -2.52 39.344 -4.676 1 23.05 686 SER A N 1
ATOM 5470 C CA . SER A 1 686 ? -2.197 40.75 -4.871 1 23.05 686 SER A CA 1
ATOM 5471 C C . SER A 1 686 ? -3.242 41.438 -5.742 1 23.05 686 SER A C 1
ATOM 5473 O O . SER A 1 686 ? -3.877 40.812 -6.586 1 23.05 686 SER A O 1
ATOM 5475 N N . GLU A 1 687 ? -3.66 42.656 -5.328 1 22.09 687 GLU A N 1
ATOM 5476 C CA . GLU A 1 687 ? -4.434 43.781 -5.824 1 22.09 687 GLU A CA 1
ATOM 5477 C C . GLU A 1 687 ? -4.059 44.125 -7.262 1 22.09 687 GLU A C 1
ATOM 5479 O O . GLU A 1 687 ? -3.006 44.688 -7.516 1 22.09 687 GLU A O 1
ATOM 5484 N N . ASP A 1 688 ? -3.756 43.219 -8.102 1 21.36 688 ASP A N 1
ATOM 5485 C CA . ASP A 1 688 ? -3.633 43.906 -9.391 1 21.36 688 ASP A CA 1
ATOM 5486 C C . ASP A 1 688 ? -4.832 44.812 -9.656 1 21.36 688 ASP A C 1
ATOM 5488 O O . ASP A 1 688 ? -5.945 44.312 -9.867 1 21.36 688 ASP A O 1
ATOM 5492 N N . GLU A 1 689 ? -4.984 45.812 -8.773 1 20.05 689 GLU A N 1
ATOM 5493 C CA . GLU A 1 689 ? -5.664 47.031 -9.18 1 20.05 689 GLU A CA 1
ATOM 5494 C C . GLU A 1 689 ? -5.379 47.375 -10.633 1 20.05 689 GLU A C 1
ATOM 5496 O O . GLU A 1 689 ? -4.223 47.406 -11.055 1 20.05 689 GLU A O 1
ATOM 5501 N N . ALA A 1 690 ? -6.387 46.906 -11.453 1 20.97 690 ALA A N 1
ATOM 5502 C CA . ALA A 1 690 ? -6.547 47.531 -12.758 1 20.97 690 ALA A CA 1
ATOM 5503 C C . ALA A 1 690 ? -6.102 49 -12.727 1 20.97 690 ALA A C 1
ATOM 5505 O O . ALA A 1 690 ? -6.66 49.812 -11.977 1 20.97 690 ALA A O 1
ATOM 5506 N N . VAL A 1 691 ? -4.801 49.219 -12.703 1 19.92 691 VAL A N 1
ATOM 5507 C CA . VAL A 1 691 ? -4.441 50.594 -13.055 1 19.92 691 VAL A CA 1
ATOM 5508 C C . VAL A 1 691 ? -5.387 51.094 -14.133 1 19.92 691 VAL A C 1
ATOM 5510 O O . VAL A 1 691 ? -5.488 50.531 -15.211 1 19.92 691 VAL A O 1
ATOM 5513 N N . PRO A 1 692 ? -6.648 51.531 -13.617 1 21.69 692 PRO A N 1
ATOM 5514 C CA . PRO A 1 692 ? -7.488 52.25 -14.578 1 21.69 692 PRO A CA 1
ATOM 5515 C C . PRO A 1 692 ? -6.672 53.031 -15.594 1 21.69 692 PRO A C 1
ATOM 5517 O O . PRO A 1 692 ? -5.715 53.719 -15.219 1 21.69 692 PRO A O 1
ATOM 5520 N N . GLY A 1 693 ? -6.246 52.188 -16.562 1 18.94 693 GLY A N 1
ATOM 5521 C CA . GLY A 1 693 ? -5.805 52.969 -17.703 1 18.94 693 GLY A CA 1
ATOM 5522 C C . GLY A 1 693 ? -6.52 54.312 -17.812 1 18.94 693 GLY A C 1
ATOM 5523 O O . GLY A 1 693 ? -7.75 54.375 -17.766 1 18.94 693 GLY A O 1
ATOM 5524 N N . ASN A 1 694 ? -5.855 55.188 -17.125 1 19.58 694 ASN A N 1
ATOM 5525 C CA . ASN A 1 694 ? -6.055 56.656 -17.156 1 19.58 694 ASN A CA 1
ATOM 5526 C C . ASN A 1 694 ? -6.508 57.125 -18.531 1 19.58 694 ASN A C 1
ATOM 5528 O O . ASN A 1 694 ? -5.723 57.125 -19.484 1 19.58 694 ASN A O 1
ATOM 5532 N N . ASN A 1 695 ? -7.645 56.25 -19 1 18.23 695 ASN A N 1
ATOM 5533 C CA . ASN A 1 695 ? -8.234 57 -20.109 1 18.23 695 ASN A CA 1
ATOM 5534 C C . ASN A 1 695 ? -8.258 58.5 -19.828 1 18.23 695 ASN A C 1
ATOM 5536 O O . ASN A 1 695 ? -8.898 58.969 -18.875 1 18.23 695 ASN A O 1
ATOM 5540 N N . SER A 1 696 ? -7.098 58.938 -20.016 1 18.62 696 SER A N 1
ATOM 5541 C CA . SER A 1 696 ? -6.824 60.375 -19.953 1 18.62 696 SER A CA 1
ATOM 5542 C C . SER A 1 696 ? -7.934 61.188 -20.609 1 18.62 696 SER A C 1
ATOM 5544 O O . SER A 1 696 ? -7.953 61.312 -21.844 1 18.62 696 SER A O 1
ATOM 5546 N N . ILE A 1 697 ? -9.289 60.625 -20.172 1 19.36 697 ILE A N 1
ATOM 5547 C CA . ILE A 1 697 ? -10.219 61.562 -20.781 1 19.36 697 ILE A CA 1
ATOM 5548 C C . ILE A 1 697 ? -9.727 63 -20.562 1 19.36 697 ILE A C 1
ATOM 5550 O O . ILE A 1 697 ? -9.273 63.344 -19.469 1 19.36 697 ILE A O 1
ATOM 5554 N N . PRO A 1 698 ? -9.68 63.688 -21.609 1 18.52 698 PRO A N 1
ATOM 5555 C CA . PRO A 1 698 ? -9.18 65.062 -21.656 1 18.52 698 PRO A CA 1
ATOM 5556 C C . PRO A 1 698 ? -9.883 65.938 -20.656 1 18.52 698 PRO A C 1
ATOM 5558 O O . PRO A 1 698 ? -11.102 65.875 -20.5 1 18.52 698 PRO A O 1
ATOM 5561 N N . THR A 1 699 ? -9.258 66 -19.406 1 17.53 699 THR A N 1
ATOM 5562 C CA . THR A 1 699 ? -9.656 66.938 -18.344 1 17.53 699 THR A CA 1
ATOM 5563 C C . THR A 1 699 ? -10.102 68.25 -18.922 1 17.53 699 THR A C 1
ATOM 5565 O O . THR A 1 699 ? -9.289 69 -19.453 1 17.53 699 THR A O 1
ATOM 5568 N N . PRO A 1 700 ? -11.336 68 -19.609 1 17.62 700 PRO A N 1
ATOM 5569 C CA . PRO A 1 700 ? -11.562 69.375 -20.047 1 17.62 700 PRO A CA 1
ATOM 5570 C C . PRO A 1 700 ? -11.383 70.438 -18.938 1 17.62 700 PRO A C 1
ATOM 5572 O O . PRO A 1 700 ? -11.461 70.062 -17.75 1 17.62 700 PRO A O 1
ATOM 5575 N N . SER A 1 701 ? -11.055 71.562 -19.406 1 16.47 701 SER A N 1
ATOM 5576 C CA . SER A 1 701 ? -10.547 72.75 -18.75 1 16.47 701 SER A CA 1
ATOM 5577 C C . SER A 1 701 ? -11.477 73.25 -17.625 1 16.47 701 SER A C 1
ATOM 5579 O O . SER A 1 701 ? -12.648 72.875 -17.578 1 16.47 701 SER A O 1
ATOM 5581 N N . PRO A 1 702 ? -11.109 74.188 -16.906 1 16.33 702 PRO A N 1
ATOM 5582 C CA . PRO A 1 702 ? -11.125 74.812 -15.57 1 16.33 702 PRO A CA 1
ATOM 5583 C C . PRO A 1 702 ? -12.484 75.375 -15.211 1 16.33 702 PRO A C 1
ATOM 5585 O O . PRO A 1 702 ? -12.664 75.875 -14.094 1 16.33 702 PRO A O 1
ATOM 5588 N N . ALA A 1 703 ? -13.664 75.062 -16.016 1 16.12 703 ALA A N 1
ATOM 5589 C CA . ALA A 1 703 ? -14.148 76.438 -15.961 1 16.12 703 ALA A CA 1
ATOM 5590 C C . ALA A 1 703 ? -14.453 76.812 -14.531 1 16.12 703 ALA A C 1
ATOM 5592 O O . ALA A 1 703 ? -14.531 76 -13.633 1 16.12 703 ALA A O 1
ATOM 5593 N N . SER A 1 704 ? -15.422 77.75 -14.555 1 15.44 704 SER A N 1
ATOM 5594 C CA . SER A 1 704 ? -15.695 79 -13.906 1 15.44 704 SER A CA 1
ATOM 5595 C C . SER A 1 704 ? -16.375 78.812 -12.555 1 15.44 704 SER A C 1
ATOM 5597 O O . SER A 1 704 ? -17.109 77.812 -12.359 1 15.44 704 SER A O 1
ATOM 5599 N N . ALA A 1 705 ? -16.156 79.688 -11.648 1 15.94 705 ALA A N 1
ATOM 5600 C CA . ALA A 1 705 ? -16.047 80.125 -10.273 1 15.94 705 ALA A CA 1
ATOM 5601 C C . ALA A 1 705 ? -17.422 80.375 -9.648 1 15.94 705 ALA A C 1
ATOM 5603 O O . ALA A 1 705 ? -17.531 80.688 -8.469 1 15.94 705 ALA A O 1
ATOM 5604 N N . THR A 1 706 ? -18.562 80.125 -10.438 1 15.61 706 THR A N 1
ATOM 5605 C CA . THR A 1 706 ? -19.344 81.188 -9.883 1 15.61 706 THR A CA 1
ATOM 5606 C C . THR A 1 706 ? -19.75 80.875 -8.438 1 15.61 706 THR A C 1
ATOM 5608 O O . THR A 1 706 ? -19.891 79.75 -8.062 1 15.61 706 THR A O 1
ATOM 5611 N N . SER A 1 707 ? -20.344 81.938 -7.695 1 14.84 707 SER A N 1
ATOM 5612 C CA . SER A 1 707 ? -20.281 82.625 -6.398 1 14.84 707 SER A CA 1
ATOM 5613 C C . SER A 1 707 ? -21.281 82 -5.422 1 14.84 707 SER A C 1
ATOM 5615 O O . SER A 1 707 ? -20.984 81.812 -4.238 1 14.84 707 SER A O 1
ATOM 5617 N N . SER A 1 708 ? -22.562 81.688 -5.859 1 15.05 708 SER A N 1
ATOM 5618 C CA . SER A 1 708 ? -23.438 82.5 -5.051 1 15.05 708 SER A CA 1
ATOM 5619 C C . SER A 1 708 ? -23.656 81.938 -3.666 1 15.05 708 SER A C 1
ATOM 5621 O O . SER A 1 708 ? -23.422 80.75 -3.447 1 15.05 708 SER A O 1
ATOM 5623 N N . SER A 1 709 ? -24.828 82.375 -3.037 1 15.05 709 SER A N 1
ATOM 5624 C CA . SER A 1 709 ? -25.109 83.062 -1.787 1 15.05 709 SER A CA 1
ATOM 5625 C C . SER A 1 709 ? -25.516 82.125 -0.69 1 15.05 709 SER A C 1
ATOM 5627 O O . SER A 1 709 ? -24.953 82.125 0.403 1 15.05 709 SER A O 1
ATOM 5629 N N . CYS A 1 710 ? -26.859 81.75 -0.619 1 15.09 710 CYS A N 1
ATOM 5630 C CA . CYS A 1 710 ? -27.516 82.438 0.516 1 15.09 710 CYS A CA 1
ATOM 5631 C C . CYS A 1 710 ? -27.5 81.5 1.739 1 15.09 710 CYS A C 1
ATOM 5633 O O . CYS A 1 710 ? -27.062 81.875 2.816 1 15.09 710 CYS A O 1
ATOM 5635 N N . PRO A 1 711 ? -28.734 80.938 2.053 1 16.19 711 PRO A N 1
ATOM 5636 C CA . PRO A 1 711 ? -29.406 81.312 3.289 1 16.19 711 PRO A CA 1
ATOM 5637 C C . PRO A 1 711 ? -29.109 80.375 4.457 1 16.19 711 PRO A C 1
ATOM 5639 O O . PRO A 1 711 ? -28.719 79.25 4.25 1 16.19 711 PRO A O 1
ATOM 5642 N N . SER A 1 712 ? -29.484 80.875 5.598 1 15.41 712 SER A N 1
ATOM 5643 C CA . SER A 1 712 ? -29.031 80.875 6.984 1 15.41 712 SER A CA 1
ATOM 5644 C C . SER A 1 712 ? -29.422 79.625 7.723 1 15.41 712 SER A C 1
ATOM 5646 O O . SER A 1 712 ? -28.594 79 8.391 1 15.41 712 SER A O 1
ATOM 5648 N N . PRO A 1 713 ? -30.766 79.5 8.07 1 15.37 713 PRO A N 1
ATOM 5649 C CA . PRO A 1 713 ? -30.938 79.688 9.516 1 15.37 713 PRO A CA 1
ATOM 5650 C C . PRO A 1 713 ? -30.781 78.438 10.32 1 15.37 713 PRO A C 1
ATOM 5652 O O . PRO A 1 713 ? -29.969 78.375 11.242 1 15.37 713 PRO A O 1
ATOM 5655 N N . SER A 1 714 ? -32 77.875 10.773 1 15.64 714 SER A N 1
ATOM 5656 C CA . SER A 1 714 ? -32.438 77.938 12.164 1 15.64 714 SER A CA 1
ATOM 5657 C C . SER A 1 714 ? -32.094 76.688 12.938 1 15.64 714 SER A C 1
ATOM 5659 O O . SER A 1 714 ? -31.812 75.625 12.336 1 15.64 714 SER A O 1
ATOM 5661 N N . LEU A 1 715 ? -32.938 76.438 13.992 1 16.56 715 LEU A N 1
ATOM 5662 C CA . LEU A 1 715 ? -32.75 76.375 15.438 1 16.56 715 LEU A CA 1
ATOM 5663 C C . LEU A 1 715 ? -32.531 74.875 15.891 1 16.56 715 LEU A C 1
ATOM 5665 O O . LEU A 1 715 ? -32.844 73.938 15.141 1 16.56 715 LEU A O 1
ATOM 5669 N N . PRO A 1 716 ? -32.812 74.75 17.156 1 17.19 716 PRO A N 1
ATOM 5670 C CA . PRO A 1 716 ? -32.125 74.125 18.297 1 17.19 716 PRO A CA 1
ATOM 5671 C C . PRO A 1 716 ? -32.594 72.688 18.531 1 17.19 716 PRO A C 1
ATOM 5673 O O . PRO A 1 716 ? -31.906 71.938 19.219 1 17.19 716 PRO A O 1
ATOM 5676 N N . SER A 1 717 ? -33.688 72.25 17.891 1 17.52 717 SER A N 1
ATOM 5677 C CA . SER A 1 717 ? -34.594 71.75 18.906 1 17.52 717 SER A CA 1
ATOM 5678 C C . SER A 1 717 ? -34.062 70.438 19.516 1 17.52 717 SER A C 1
ATOM 5680 O O . SER A 1 717 ? -33.594 69.562 18.812 1 17.52 717 SER A O 1
ATOM 5682 N N . PRO A 1 718 ? -34 70.5 20.875 1 17.12 718 PRO A N 1
ATOM 5683 C CA . PRO A 1 718 ? -33.25 69.75 21.875 1 17.12 718 PRO A CA 1
ATOM 5684 C C . PRO A 1 718 ? -33.594 68.25 21.891 1 17.12 718 PRO A C 1
ATOM 5686 O O . PRO A 1 718 ? -32.688 67.438 21.859 1 17.12 718 PRO A O 1
ATOM 5689 N N . SER A 1 719 ? -34.781 68.125 22.359 1 18.38 719 SER A N 1
ATOM 5690 C CA . SER A 1 719 ? -34.938 67.375 23.625 1 18.38 719 SER A CA 1
ATOM 5691 C C . SER A 1 719 ? -34.875 65.875 23.406 1 18.38 719 SER A C 1
ATOM 5693 O O . SER A 1 719 ? -35.594 65.375 22.531 1 18.38 719 SER A O 1
ATOM 5695 N N . PRO A 1 720 ? -33.906 65.312 23.844 1 18.88 720 PRO A N 1
ATOM 5696 C CA . PRO A 1 720 ? -33.469 63.906 23.656 1 18.88 720 PRO A CA 1
ATOM 5697 C C . PRO A 1 720 ? -34.469 62.906 24.25 1 18.88 720 PRO A C 1
ATOM 5699 O O . PRO A 1 720 ? -34.125 61.719 24.391 1 18.88 720 PRO A O 1
ATOM 5702 N N . GLU A 1 721 ? -35.656 63.531 24.406 1 18.38 721 GLU A N 1
ATOM 5703 C CA . GLU A 1 721 ? -36.344 62.844 25.5 1 18.38 721 GLU A CA 1
ATOM 5704 C C . GLU A 1 721 ? -36.25 61.344 25.328 1 18.38 721 GLU A C 1
ATOM 5706 O O . GLU A 1 721 ? -36 60.844 24.219 1 18.38 721 GLU A O 1
ATOM 5711 N N . GLN A 1 722 ? -36.812 60.781 26.359 1 19.7 722 GLN A N 1
ATOM 5712 C CA . GLN A 1 722 ? -36.688 59.594 27.188 1 19.7 722 GLN A CA 1
ATOM 5713 C C . GLN A 1 722 ? -37.156 58.344 26.422 1 19.7 722 GLN A C 1
ATOM 5715 O O . GLN A 1 722 ? -36.969 57.219 26.875 1 19.7 722 GLN A O 1
ATOM 5720 N N . THR A 1 723 ? -36.781 58.281 25.172 1 16.95 723 THR A N 1
ATOM 5721 C CA . THR A 1 723 ? -37.75 57.281 24.688 1 16.95 723 THR A CA 1
ATOM 5722 C C . THR A 1 723 ? -37.656 56 25.531 1 16.95 723 THR A C 1
ATOM 5724 O O . THR A 1 723 ? -36.688 55.281 25.453 1 16.95 723 THR A O 1
ATOM 5727 N N . VAL A 1 724 ? -37.875 56.406 26.828 1 18.56 724 VAL A N 1
ATOM 5728 C CA . VAL A 1 724 ? -37.969 55.312 27.797 1 18.56 724 VAL A CA 1
ATOM 5729 C C . VAL A 1 724 ? -38.812 54.188 27.234 1 18.56 724 VAL A C 1
ATOM 5731 O O . VAL A 1 724 ? -40.062 54.25 27.281 1 18.56 724 VAL A O 1
ATOM 5734 N N . ALA A 1 725 ? -39.062 54.281 26.094 1 18.84 725 ALA A N 1
ATOM 5735 C CA . ALA A 1 725 ? -39.844 53.156 25.578 1 18.84 725 ALA A CA 1
ATOM 5736 C C . ALA A 1 725 ? -39.688 51.938 26.484 1 18.84 725 ALA A C 1
ATOM 5738 O O . ALA A 1 725 ? -38.562 51.562 26.859 1 18.84 725 ALA A O 1
ATOM 5739 N N . GLN A 1 726 ? -40.781 51.531 26.844 1 18.8 726 GLN A N 1
ATOM 5740 C CA . GLN A 1 726 ? -42 51.031 27.453 1 18.8 726 GLN A CA 1
ATOM 5741 C C . GLN A 1 726 ? -41.844 49.531 27.766 1 18.8 726 GLN A C 1
ATOM 5743 O O . GLN A 1 726 ? -42.125 49.125 28.906 1 18.8 726 GLN A O 1
ATOM 5748 N N . ARG A 1 727 ? -42.312 48.812 26.844 1 18.64 727 ARG A N 1
ATOM 5749 C CA . ARG A 1 727 ? -43.25 47.75 27.156 1 18.64 727 ARG A CA 1
ATOM 5750 C C . ARG A 1 727 ? -42.531 46.531 27.703 1 18.64 727 ARG A C 1
ATOM 5752 O O . ARG A 1 727 ? -43.156 45.469 27.875 1 18.64 727 ARG A O 1
ATOM 5759 N N . ARG A 1 728 ? -41.188 46.594 27.766 1 17.44 728 ARG A N 1
ATOM 5760 C CA . ARG A 1 728 ? -40.844 45.375 28.469 1 17.44 728 ARG A CA 1
ATOM 5761 C C . ARG A 1 728 ? -41.562 45.312 29.812 1 17.44 728 ARG A C 1
ATOM 5763 O O . ARG A 1 728 ? -41.062 45.844 30.812 1 17.44 728 ARG A O 1
ATOM 5770 N N . LEU A 1 729 ? -42.781 45.875 29.984 1 19.62 729 LEU A N 1
ATOM 5771 C CA . LEU A 1 729 ? -44 46.062 30.797 1 19.62 729 LEU A CA 1
ATOM 5772 C C . LEU A 1 729 ? -44.219 44.844 31.703 1 19.62 729 LEU A C 1
ATOM 5774 O O . LEU A 1 729 ? -43.656 43.781 31.438 1 19.62 729 LEU A O 1
ATOM 5778 N N . GLU A 1 730 ? -45.594 44.469 31.984 1 18.98 730 GLU A N 1
ATOM 5779 C CA . GLU A 1 730 ? -46.438 44.344 33.156 1 18.98 730 GLU A CA 1
ATOM 5780 C C . GLU A 1 730 ? -46.344 42.938 33.75 1 18.98 730 GLU A C 1
ATOM 5782 O O . GLU A 1 730 ? -46.094 42.781 34.969 1 18.98 730 GLU A O 1
ATOM 5787 N N . ARG A 1 731 ? -47.406 42.031 33.469 1 18.27 731 ARG A N 1
ATOM 5788 C CA . ARG A 1 731 ? -48.281 41.156 34.25 1 18.27 731 ARG A CA 1
ATOM 5789 C C . ARG A 1 731 ? -47.562 39.969 34.781 1 18.27 731 ARG A C 1
ATOM 5791 O O . ARG A 1 731 ? -46.938 39.188 34.031 1 18.27 731 ARG A O 1
ATOM 5798 N N . ALA A 1 732 ? -46.844 40 36 1 20.8 732 ALA A N 1
ATOM 5799 C CA . ALA A 1 732 ? -46.688 39.312 37.281 1 20.8 732 ALA A CA 1
ATOM 5800 C C . ALA A 1 732 ? -47.938 38.5 37.594 1 20.8 732 ALA A C 1
ATOM 5802 O O . ALA A 1 732 ? -48.031 37.906 38.688 1 20.8 732 ALA A O 1
ATOM 5803 N N . ARG A 1 733 ? -49.062 38.75 36.906 1 20.72 733 ARG A N 1
ATOM 5804 C CA . ARG A 1 733 ? -50.344 38.531 37.625 1 20.72 733 ARG A CA 1
ATOM 5805 C C . ARG A 1 733 ? -50.406 37.125 38.188 1 20.72 733 ARG A C 1
ATOM 5807 O O . ARG A 1 733 ? -49.625 36.25 37.812 1 20.72 733 ARG A O 1
ATOM 5814 N N . GLY A 1 734 ? -51.812 36.625 38.312 1 19.47 734 GLY A N 1
ATOM 5815 C CA . GLY A 1 734 ? -52.812 36.062 39.188 1 19.47 734 GLY A CA 1
ATOM 5816 C C . GLY A 1 734 ? -52.656 34.594 39.469 1 19.47 734 GLY A C 1
ATOM 5817 O O . GLY A 1 734 ? -51.875 33.906 38.75 1 19.47 734 GLY A O 1
ATOM 5818 N N . LYS A 1 735 ? -53.812 33.969 40.438 1 18.39 735 LYS A N 1
ATOM 5819 C CA . LYS A 1 735 ? -54.375 33.188 41.562 1 18.39 735 LYS A CA 1
ATOM 5820 C C . LYS A 1 735 ? -54.812 31.797 41.094 1 18.39 735 LYS A C 1
ATOM 5822 O O . LYS A 1 735 ? -55.469 31.062 41.844 1 18.39 735 LYS A O 1
ATOM 5827 N N . LYS A 1 736 ? -54.938 31.375 39.906 1 18.53 736 LYS A N 1
ATOM 5828 C CA . LYS A 1 736 ? -55.531 30.031 39.969 1 18.53 736 LYS A CA 1
ATOM 5829 C C . LYS A 1 736 ? -54.906 29.188 41.062 1 18.53 736 LYS A C 1
ATOM 5831 O O . LYS A 1 736 ? -53.688 29.047 41.125 1 18.53 736 LYS A O 1
ATOM 5836 N N . GLN A 1 737 ? -55.688 28.844 42.25 1 17.14 737 GLN A N 1
ATOM 5837 C CA . GLN A 1 737 ? -56.656 28.344 43.188 1 17.14 737 GLN A CA 1
ATOM 5838 C C . GLN A 1 737 ? -56.875 26.844 43.031 1 17.14 737 GLN A C 1
ATOM 5840 O O . GLN A 1 737 ? -57.5 26.203 43.906 1 17.14 737 GLN A O 1
ATOM 5845 N N . LYS A 1 738 ? -57.125 26.109 42.062 1 17.27 738 LYS A N 1
ATOM 5846 C CA . LYS A 1 738 ? -58 25.016 42.5 1 17.27 738 LYS A CA 1
ATOM 5847 C C . LYS A 1 738 ? -57.406 24.312 43.719 1 17.27 738 LYS A C 1
ATOM 5849 O O . LYS A 1 738 ? -56.188 24.156 43.844 1 17.27 738 LYS A O 1
ATOM 5854 N N . LYS A 1 739 ? -58.594 24.094 44.219 1 15.46 739 LYS A N 1
ATOM 5855 C CA . LYS A 1 739 ? -59.812 23.328 44.406 1 15.46 739 LYS A CA 1
ATOM 5856 C C . LYS A 1 739 ? -59.812 22.062 43.594 1 15.46 739 LYS A C 1
ATOM 5858 O O . LYS A 1 739 ? -59.469 22.078 42.406 1 15.46 739 LYS A O 1
ATOM 5863 N N . MET B 1 1 ? -8.891 26.969 52.281 1 18.17 1 MET B N 1
ATOM 5864 C CA . MET B 1 1 ? -8.57 26.531 53.625 1 18.17 1 MET B CA 1
ATOM 5865 C C . MET B 1 1 ? -7.066 26.547 53.875 1 18.17 1 MET B C 1
ATOM 5867 O O . MET B 1 1 ? -6.281 26.359 52.938 1 18.17 1 MET B O 1
ATOM 5871 N N . ASP B 1 2 ? -6.676 27.172 55.031 1 21.12 2 ASP B N 1
ATOM 5872 C CA . ASP B 1 2 ? -5.449 27.797 55.531 1 21.12 2 ASP B CA 1
ATOM 5873 C C . ASP B 1 2 ? -4.379 26.75 55.812 1 21.12 2 ASP B C 1
ATOM 5875 O O . ASP B 1 2 ? -3.35 27.062 56.406 1 21.12 2 ASP B O 1
ATOM 5879 N N . LEU B 1 3 ? -4.785 25.453 55.625 1 20.33 3 LEU B N 1
ATOM 5880 C CA . LEU B 1 3 ? -4.074 24.531 56.5 1 20.33 3 LEU B CA 1
ATOM 5881 C C . LEU B 1 3 ? -2.566 24.656 56.312 1 20.33 3 LEU B C 1
ATOM 5883 O O . LEU B 1 3 ? -2.086 24.75 55.188 1 20.33 3 LEU B O 1
ATOM 5887 N N . ASP B 1 4 ? -1.888 24.938 57.312 1 20.58 4 ASP B N 1
ATOM 5888 C CA . ASP B 1 4 ? -0.57 25.391 57.75 1 20.58 4 ASP B CA 1
ATOM 5889 C C . ASP B 1 4 ? 0.486 24.312 57.5 1 20.58 4 ASP B C 1
ATOM 5891 O O . ASP B 1 4 ? 1.641 24.469 57.906 1 20.58 4 ASP B O 1
ATOM 5895 N N . GLN B 1 5 ? 0.006 23.109 57.031 1 21.22 5 GLN B N 1
ATOM 5896 C CA . GLN B 1 5 ? 0.746 21.969 57.594 1 21.22 5 GLN B CA 1
ATOM 5897 C C . GLN B 1 5 ? 2.227 22.047 57.219 1 21.22 5 GLN B C 1
ATOM 5899 O O . GLN B 1 5 ? 2.582 22.562 56.156 1 21.22 5 GLN B O 1
ATOM 5904 N N . SER B 1 6 ? 3.01 21.766 58.188 1 22.69 6 SER B N 1
ATOM 5905 C CA . SER B 1 6 ? 4.43 21.828 58.531 1 22.69 6 SER B CA 1
ATOM 5906 C C . SER B 1 6 ? 5.262 21 57.562 1 22.69 6 SER B C 1
ATOM 5908 O O . SER B 1 6 ? 4.887 19.875 57.219 1 22.69 6 SER B O 1
ATOM 5910 N N . ILE B 1 7 ? 6.148 21.562 56.719 1 22.05 7 ILE B N 1
ATOM 5911 C CA . ILE B 1 7 ? 7.02 21.266 55.562 1 22.05 7 ILE B CA 1
ATOM 5912 C C . ILE B 1 7 ? 8.203 20.422 56.031 1 22.05 7 ILE B C 1
ATOM 5914 O O . ILE B 1 7 ? 9.148 20.953 56.656 1 22.05 7 ILE B O 1
ATOM 5918 N N . HIS B 1 8 ? 7.852 19.297 56.875 1 21.23 8 HIS B N 1
ATOM 5919 C CA . HIS B 1 8 ? 9.062 18.688 57.406 1 21.23 8 HIS B CA 1
ATOM 5920 C C . HIS B 1 8 ? 10.031 18.312 56.281 1 21.23 8 HIS B C 1
ATOM 5922 O O . HIS B 1 8 ? 9.609 18 55.156 1 21.23 8 HIS B O 1
ATOM 5928 N N . SER B 1 9 ? 11.289 18.578 56.406 1 22.98 9 SER B N 1
ATOM 5929 C CA . SER B 1 9 ? 12.539 18.656 55.656 1 22.98 9 SER B CA 1
ATOM 5930 C C . SER B 1 9 ? 13.062 17.281 55.281 1 22.98 9 SER B C 1
ATOM 5932 O O . SER B 1 9 ? 14.164 17.141 54.75 1 22.98 9 SER B O 1
ATOM 5934 N N . GLU B 1 10 ? 12.156 16.219 55.094 1 21.86 10 GLU B N 1
ATOM 5935 C CA . GLU B 1 10 ? 12.812 14.922 55.188 1 21.86 10 GLU B CA 1
ATOM 5936 C C . GLU B 1 10 ? 13.969 14.812 54.219 1 21.86 10 GLU B C 1
ATOM 5938 O O . GLU B 1 10 ? 13.93 15.398 53.125 1 21.86 10 GLU B O 1
ATOM 5943 N N . GLU B 1 11 ? 15.078 14.18 54.656 1 22.17 11 GLU B N 1
ATOM 5944 C CA . GLU B 1 11 ? 16.469 13.875 54.281 1 22.17 11 GLU B CA 1
ATOM 5945 C C . GLU B 1 11 ? 16.531 13.07 53 1 22.17 11 GLU B C 1
ATOM 5947 O O . GLU B 1 11 ? 15.711 12.188 52.75 1 22.17 11 GLU B O 1
ATOM 5952 N N . GLU B 1 12 ? 17.172 13.547 51.938 1 21.64 12 GLU B N 1
ATOM 5953 C CA . GLU B 1 12 ? 17.422 13.242 50.531 1 21.64 12 GLU B CA 1
ATOM 5954 C C . GLU B 1 12 ? 18.156 11.906 50.375 1 21.64 12 GLU B C 1
ATOM 5956 O O . GLU B 1 12 ? 19.328 11.789 50.75 1 21.64 12 GLU B O 1
ATOM 5961 N N . ASP B 1 13 ? 17.578 10.742 50.844 1 23 13 ASP B N 1
ATOM 5962 C CA . ASP B 1 13 ? 18.344 9.5 50.719 1 23 13 ASP B CA 1
ATOM 5963 C C . ASP B 1 13 ? 18.828 9.297 49.281 1 23 13 ASP B C 1
ATOM 5965 O O . ASP B 1 13 ? 18.062 9.5 48.344 1 23 13 ASP B O 1
ATOM 5969 N N . ASP B 1 14 ? 20.125 9.258 49.031 1 23.78 14 ASP B N 1
ATOM 5970 C CA . ASP B 1 14 ? 20.984 9.109 47.844 1 23.78 14 ASP B CA 1
ATOM 5971 C C . ASP B 1 14 ? 20.703 7.797 47.125 1 23.78 14 ASP B C 1
ATOM 5973 O O . ASP B 1 14 ? 20.906 6.719 47.688 1 23.78 14 ASP B O 1
ATOM 5977 N N . ILE B 1 15 ? 19.594 7.602 46.469 1 27.02 15 ILE B N 1
ATOM 5978 C CA . ILE B 1 15 ? 19.312 6.367 45.75 1 27.02 15 ILE B CA 1
ATOM 5979 C C . ILE B 1 15 ? 20.453 6.07 44.781 1 27.02 15 ILE B C 1
ATOM 5981 O O . ILE B 1 15 ? 20.781 6.898 43.906 1 27.02 15 ILE B O 1
ATOM 5985 N N . GLN B 1 16 ? 21.391 5.172 45.156 1 24.53 16 GLN B N 1
ATOM 5986 C CA . GLN B 1 16 ? 22.516 4.598 44.438 1 24.53 16 GLN B CA 1
ATOM 5987 C C . GLN B 1 16 ? 22.062 4.113 43.062 1 24.53 16 GLN B C 1
ATOM 5989 O O . GLN B 1 16 ? 21.062 3.422 42.938 1 24.53 16 GLN B O 1
ATOM 5994 N N . GLU B 1 17 ? 22.484 4.789 42.062 1 26.53 17 GLU B N 1
ATOM 5995 C CA . GLU B 1 17 ? 22.281 4.57 40.625 1 26.53 17 GLU B CA 1
ATOM 5996 C C . GLU B 1 17 ? 22.625 3.139 40.219 1 26.53 17 GLU B C 1
ATOM 5998 O O . GLU B 1 17 ? 23.734 2.658 40.5 1 26.53 17 GLU B O 1
ATOM 6003 N N . ASP B 1 18 ? 21.719 2.174 40.281 1 28.88 18 ASP B N 1
ATOM 6004 C CA . ASP B 1 18 ? 21.891 0.821 39.75 1 28.88 18 ASP B CA 1
ATOM 6005 C C . ASP B 1 18 ? 22.562 0.843 38.375 1 28.88 18 ASP B C 1
ATOM 6007 O O . ASP B 1 18 ? 22.062 1.489 37.469 1 28.88 18 ASP B O 1
ATOM 6011 N N . ASP B 1 19 ? 23.875 0.725 38.281 1 29.86 19 ASP B N 1
ATOM 6012 C CA . ASP B 1 19 ? 24.766 0.628 37.156 1 29.86 19 ASP B CA 1
ATOM 6013 C C . ASP B 1 19 ? 24.219 -0.353 36.094 1 29.86 19 ASP B C 1
ATOM 6015 O O . ASP B 1 19 ? 23.969 -1.519 36.406 1 29.86 19 ASP B O 1
ATOM 6019 N N . ILE B 1 20 ? 23.406 0.053 35.281 1 34.47 20 ILE B N 1
ATOM 6020 C CA . ILE B 1 20 ? 23.016 -0.733 34.125 1 34.47 20 ILE B CA 1
ATOM 6021 C C . ILE B 1 20 ? 24.25 -1.378 33.5 1 34.47 20 ILE B C 1
ATOM 6023 O O . ILE B 1 20 ? 25.156 -0.68 33.031 1 34.47 20 ILE B O 1
ATOM 6027 N N . GLU B 1 21 ? 24.594 -2.553 33.906 1 36.59 21 GLU B N 1
ATOM 6028 C CA . GLU B 1 21 ? 25.719 -3.375 33.438 1 36.59 21 GLU B CA 1
ATOM 6029 C C . GLU B 1 21 ? 25.766 -3.451 31.922 1 36.59 21 GLU B C 1
ATOM 6031 O O . GLU B 1 21 ? 24.766 -3.756 31.266 1 36.59 21 GLU B O 1
ATOM 6036 N N . GLU B 1 22 ? 26.625 -2.801 31.312 1 42.34 22 GLU B N 1
ATOM 6037 C CA . GLU B 1 22 ? 26.953 -2.842 29.891 1 42.34 22 GLU B CA 1
ATOM 6038 C C . GLU B 1 22 ? 27.125 -4.277 29.406 1 42.34 22 GLU B C 1
ATOM 6040 O O . GLU B 1 22 ? 27.656 -5.125 30.125 1 42.34 22 GLU B O 1
ATOM 6045 N N . PRO B 1 23 ? 26.484 -4.75 28.422 1 48.03 23 PRO B N 1
ATOM 6046 C CA . PRO B 1 23 ? 26.625 -6.113 27.906 1 48.03 23 PRO B CA 1
ATOM 6047 C C . PRO B 1 23 ? 28.062 -6.473 27.547 1 48.03 23 PRO B C 1
ATOM 6049 O O . PRO B 1 23 ? 28.766 -5.684 26.906 1 48.03 23 PRO B O 1
ATOM 6052 N N . SER B 1 24 ? 28.797 -7.234 28.234 1 61.94 24 SER B N 1
ATOM 6053 C CA . SER B 1 24 ? 30.188 -7.652 28.125 1 61.94 24 SER B CA 1
ATOM 6054 C C . SER B 1 24 ? 30.328 -8.891 27.25 1 61.94 24 SER B C 1
ATOM 6056 O O . SER B 1 24 ? 29.391 -9.68 27.125 1 61.94 24 SER B O 1
ATOM 6058 N N . ALA B 1 25 ? 31.406 -9.062 26.469 1 68.5 25 ALA B N 1
ATOM 6059 C CA . ALA B 1 25 ? 31.797 -10.211 25.656 1 68.5 25 ALA B CA 1
ATOM 6060 C C . ALA B 1 25 ? 31.875 -11.477 26.5 1 68.5 25 ALA B C 1
ATOM 6062 O O . ALA B 1 25 ? 31.844 -12.594 25.969 1 68.5 25 ALA B O 1
ATOM 6063 N N . THR B 1 26 ? 31.906 -11.305 27.797 1 75.12 26 THR B N 1
ATOM 6064 C CA . THR B 1 26 ? 32 -12.391 28.766 1 75.12 26 THR B CA 1
ATOM 6065 C C . THR B 1 26 ? 30.875 -12.312 29.781 1 75.12 26 THR B C 1
ATOM 6067 O O . THR B 1 26 ? 31.109 -11.969 30.938 1 75.12 26 THR B O 1
ATOM 6070 N N . PRO B 1 27 ? 29.656 -12.648 29.297 1 79.25 27 PRO B N 1
ATOM 6071 C CA . PRO B 1 27 ? 28.453 -12.359 30.094 1 79.25 27 PRO B CA 1
ATOM 6072 C C . PRO B 1 27 ? 28.359 -13.227 31.344 1 79.25 27 PRO B C 1
ATOM 6074 O O . PRO B 1 27 ? 27.688 -12.852 32.312 1 79.25 27 PRO B O 1
ATOM 6077 N N . LEU B 1 28 ? 29 -14.281 31.312 1 82.12 28 LEU B N 1
ATOM 6078 C CA . LEU B 1 28 ? 28.828 -15.234 32.406 1 82.12 28 LEU B CA 1
ATOM 6079 C C . LEU B 1 28 ? 29.516 -14.75 33.656 1 82.12 28 LEU B C 1
ATOM 6081 O O . LEU B 1 28 ? 29.297 -15.281 34.75 1 82.12 28 LEU B O 1
ATOM 6085 N N . TRP B 1 29 ? 30.328 -13.672 33.594 1 80.25 29 TRP B N 1
ATOM 6086 C CA . TRP B 1 29 ? 31 -13.086 34.719 1 80.25 29 TRP B CA 1
ATOM 6087 C C . TRP B 1 29 ? 30 -12.523 35.719 1 80.25 29 TRP B C 1
ATOM 6089 O O . TRP B 1 29 ? 30.266 -12.484 36.938 1 80.25 29 TRP B O 1
ATOM 6099 N N . LYS B 1 30 ? 28.906 -12.164 35.25 1 79.62 30 LYS B N 1
ATOM 6100 C CA . LYS B 1 30 ? 27.922 -11.516 36.125 1 79.62 30 LYS B CA 1
ATOM 6101 C C . LYS B 1 30 ? 27.344 -12.5 37.125 1 79.62 30 LYS B C 1
ATOM 6103 O O . LYS B 1 30 ? 26.797 -12.086 38.156 1 79.62 30 LYS B O 1
ATOM 6108 N N . TYR B 1 31 ? 27.484 -13.734 36.844 1 82.12 31 TYR B N 1
ATOM 6109 C CA . TYR B 1 31 ? 26.906 -14.773 37.719 1 82.12 31 TYR B CA 1
ATOM 6110 C C . TYR B 1 31 ? 27.922 -15.289 38.719 1 82.12 31 TYR B C 1
ATOM 6112 O O . TYR B 1 31 ? 27.641 -16.219 39.469 1 82.12 31 TYR B O 1
ATOM 6120 N N . VAL B 1 32 ? 29.062 -14.68 38.625 1 83.19 32 VAL B N 1
ATOM 6121 C CA . VAL B 1 32 ? 30.094 -15.023 39.594 1 83.19 32 VAL B CA 1
ATOM 6122 C C . VAL B 1 32 ? 30.641 -13.758 40.25 1 83.19 32 VAL B C 1
ATOM 6124 O O . VAL B 1 32 ? 30.609 -12.68 39.625 1 83.19 32 VAL B O 1
ATOM 6127 N N . THR B 1 33 ? 31.047 -13.812 41.5 1 80.88 33 THR B N 1
ATOM 6128 C CA . THR B 1 33 ? 31.688 -12.703 42.188 1 80.88 33 THR B CA 1
ATOM 6129 C C . THR B 1 33 ? 33.188 -12.883 42.219 1 80.88 33 THR B C 1
ATOM 6131 O O . THR B 1 33 ? 33.688 -13.883 42.75 1 80.88 33 THR B O 1
ATOM 6134 N N . LYS B 1 34 ? 33.844 -11.938 41.594 1 78.12 34 LYS B N 1
ATOM 6135 C CA . LYS B 1 34 ? 35.312 -11.93 41.625 1 78.12 34 LYS B CA 1
ATOM 6136 C C . LYS B 1 34 ? 35.844 -11.609 43 1 78.12 34 LYS B C 1
ATOM 6138 O O . LYS B 1 34 ? 35.375 -10.648 43.625 1 78.12 34 LYS B O 1
ATOM 6143 N N . VAL B 1 35 ? 36.5 -12.477 43.562 1 76.38 35 VAL B N 1
ATOM 6144 C CA . VAL B 1 35 ? 37.125 -12.25 44.875 1 76.38 35 VAL B CA 1
ATOM 6145 C C . VAL B 1 35 ? 38.469 -11.555 44.688 1 76.38 35 VAL B C 1
ATOM 6147 O O . VAL B 1 35 ? 39.312 -12.008 43.906 1 76.38 35 VAL B O 1
ATOM 6150 N N . PRO B 1 36 ? 38.531 -10.297 45.031 1 63.88 36 PRO B N 1
ATOM 6151 C CA . PRO B 1 36 ? 39.812 -9.578 44.906 1 63.88 36 PRO B CA 1
ATOM 6152 C C . PRO B 1 36 ? 40.969 -10.312 45.594 1 63.88 36 PRO B C 1
ATOM 6154 O O . PRO B 1 36 ? 40.781 -10.812 46.719 1 63.88 36 PRO B O 1
ATOM 6157 N N . VAL B 1 37 ? 41.812 -10.875 44.812 1 56.03 37 VAL B N 1
ATOM 6158 C CA . VAL B 1 37 ? 43 -11.453 45.406 1 56.03 37 VAL B CA 1
ATOM 6159 C C . VAL B 1 37 ? 43.875 -10.344 45.969 1 56.03 37 VAL B C 1
ATOM 6161 O O . VAL B 1 37 ? 44.031 -9.281 45.375 1 56.03 37 VAL B O 1
ATOM 6164 N N . GLU B 1 38 ? 44.125 -10.281 47.25 1 51.03 38 GLU B N 1
ATOM 6165 C CA . GLU B 1 38 ? 45.062 -9.375 47.875 1 51.03 38 GLU B CA 1
ATOM 6166 C C . GLU B 1 38 ? 46.375 -9.305 47.125 1 51.03 38 GLU B C 1
ATOM 6168 O O . GLU B 1 38 ? 46.906 -10.336 46.719 1 51.03 38 GLU B O 1
ATOM 6173 N N . LYS B 1 39 ? 46.625 -8.156 46.531 1 45.91 39 LYS B N 1
ATOM 6174 C CA . LYS B 1 39 ? 47.844 -7.797 45.812 1 45.91 39 LYS B CA 1
ATOM 6175 C C . LYS B 1 39 ? 49.094 -8.258 46.562 1 45.91 39 LYS B C 1
ATOM 6177 O O . LYS B 1 39 ? 49.812 -7.441 47.156 1 45.91 39 LYS B O 1
ATOM 6182 N N . GLY B 1 40 ? 49 -9.242 47.406 1 37.12 40 GLY B N 1
ATOM 6183 C CA . GLY B 1 40 ? 50.344 -9.305 48.031 1 37.12 40 GLY B CA 1
ATOM 6184 C C . GLY B 1 40 ? 51.469 -9.328 47 1 37.12 40 GLY B C 1
ATOM 6185 O O . GLY B 1 40 ? 52.219 -8.367 46.875 1 37.12 40 GLY B O 1
ATOM 6186 N N . SER B 1 41 ? 52.094 -10.492 46.812 1 33.69 41 SER B N 1
ATOM 6187 C CA . SER B 1 41 ? 53.469 -10.586 46.344 1 33.69 41 SER B CA 1
ATOM 6188 C C . SER B 1 41 ? 53.562 -10.242 44.844 1 33.69 41 SER B C 1
ATOM 6190 O O . SER B 1 41 ? 52.562 -10.336 44.125 1 33.69 41 SER B O 1
ATOM 6192 N N . LYS B 1 42 ? 54.938 -10.117 44.344 1 33.38 42 LYS B N 1
ATOM 6193 C CA . LYS B 1 42 ? 55.594 -9.625 43.125 1 33.38 42 LYS B CA 1
ATOM 6194 C C . LYS B 1 42 ? 54.844 -10.047 41.875 1 33.38 42 LYS B C 1
ATOM 6196 O O . LYS B 1 42 ? 54.531 -9.203 41.031 1 33.38 42 LYS B O 1
ATOM 6201 N N . GLY B 1 43 ? 55.375 -10.781 41 1 35.12 43 GLY B N 1
ATOM 6202 C CA . GLY B 1 43 ? 55.438 -10.906 39.531 1 35.12 43 GLY B CA 1
ATOM 6203 C C . GLY B 1 43 ? 54.219 -11.547 38.938 1 35.12 43 GLY B C 1
ATOM 6204 O O . GLY B 1 43 ? 54.031 -11.539 37.719 1 35.12 43 GLY B O 1
ATOM 6205 N N . GLY B 1 44 ? 53.781 -12.641 39.594 1 35.53 44 GLY B N 1
ATOM 6206 C CA . GLY B 1 44 ? 53.094 -13.625 38.75 1 35.53 44 GLY B CA 1
ATOM 6207 C C . GLY B 1 44 ? 51.688 -13.25 38.406 1 35.53 44 GLY B C 1
ATOM 6208 O O . GLY B 1 44 ? 51.031 -12.516 39.156 1 35.53 44 GLY B O 1
ATOM 6209 N N . GLY B 1 45 ? 51.312 -13.031 37.125 1 42.34 45 GLY B N 1
ATOM 6210 C CA . GLY B 1 45 ? 50 -12.875 36.531 1 42.34 45 GLY B CA 1
ATOM 6211 C C . GLY B 1 45 ? 48.906 -13.656 37.25 1 42.34 45 GLY B C 1
ATOM 6212 O O . GLY B 1 45 ? 48.781 -14.859 37.031 1 42.34 45 GLY B O 1
ATOM 6213 N N . GLY B 1 46 ? 48.75 -13.469 38.594 1 46.16 46 GLY B N 1
ATOM 6214 C CA . GLY B 1 46 ? 47.844 -14.273 39.375 1 46.16 46 GLY B CA 1
ATOM 6215 C C . GLY B 1 46 ? 46.438 -14.375 38.812 1 46.16 46 GLY B C 1
ATOM 6216 O O . GLY B 1 46 ? 45.906 -13.398 38.281 1 46.16 46 GLY B O 1
ATOM 6217 N N . SER B 1 47 ? 46 -15.586 38.531 1 55.09 47 SER B N 1
ATOM 6218 C CA . SER B 1 47 ? 44.719 -15.984 37.938 1 55.09 47 SER B CA 1
ATOM 6219 C C . SER B 1 47 ? 43.562 -15.484 38.781 1 55.09 47 SER B C 1
ATOM 6221 O O . SER B 1 47 ? 43.625 -15.508 40 1 55.09 47 SER B O 1
ATOM 6223 N N . ALA B 1 48 ? 42.719 -14.57 38.406 1 68.62 48 ALA B N 1
ATOM 6224 C CA . ALA B 1 48 ? 41.5 -14.102 39.062 1 68.62 48 ALA B CA 1
ATOM 6225 C C . ALA B 1 48 ? 40.719 -15.266 39.656 1 68.62 48 ALA B C 1
ATOM 6227 O O . ALA B 1 48 ? 40.75 -16.391 39.156 1 68.62 48 ALA B O 1
ATOM 6228 N N . LYS B 1 49 ? 40.375 -15.141 41.062 1 77.12 49 LYS B N 1
ATOM 6229 C CA . LYS B 1 49 ? 39.5 -16.125 41.719 1 77.12 49 LYS B CA 1
ATOM 6230 C C . LYS B 1 49 ? 38.062 -15.688 41.688 1 77.12 49 LYS B C 1
ATOM 6232 O O . LYS B 1 49 ? 37.75 -14.484 41.719 1 77.12 49 LYS B O 1
ATOM 6237 N N . PHE B 1 50 ? 37.125 -16.688 41.469 1 83.31 50 PHE B N 1
ATOM 6238 C CA . PHE B 1 50 ? 35.719 -16.328 41.438 1 83.31 50 PHE B CA 1
ATOM 6239 C C . PHE B 1 50 ? 34.875 -17.281 42.281 1 83.31 50 PHE B C 1
ATOM 6241 O O . PHE B 1 50 ? 35.281 -18.422 42.5 1 83.31 50 PHE B O 1
ATOM 6248 N N . ILE B 1 51 ? 33.781 -16.734 42.906 1 81.38 51 ILE B N 1
ATOM 6249 C CA . ILE B 1 51 ? 32.781 -17.5 43.656 1 81.38 51 ILE B CA 1
ATOM 6250 C C . ILE B 1 51 ? 31.469 -17.5 42.875 1 81.38 51 ILE B C 1
ATOM 6252 O O . ILE B 1 51 ? 31.047 -16.469 42.344 1 81.38 51 ILE B O 1
ATOM 6256 N N . CYS B 1 52 ? 30.875 -18.625 42.719 1 80.69 52 CYS B N 1
ATOM 6257 C CA . CYS B 1 52 ? 29.594 -18.766 42.031 1 80.69 52 CYS B CA 1
ATOM 6258 C C . CYS B 1 52 ? 28.469 -18.125 42.812 1 80.69 52 CYS B C 1
ATOM 6260 O O . CYS B 1 52 ? 28.266 -18.438 44 1 80.69 52 CYS B O 1
ATOM 6262 N N . ASN B 1 53 ? 27.766 -17.297 42.25 1 80.62 53 ASN B N 1
ATOM 6263 C CA . ASN B 1 53 ? 26.688 -16.562 42.938 1 80.62 53 ASN B CA 1
ATOM 6264 C C . ASN B 1 53 ? 25.484 -17.469 43.219 1 80.62 53 ASN B C 1
ATOM 6266 O O . ASN B 1 53 ? 24.562 -17.062 43.906 1 80.62 53 ASN B O 1
ATOM 6270 N N . PHE B 1 54 ? 25.469 -18.656 42.625 1 79.12 54 PHE B N 1
ATOM 6271 C CA . PHE B 1 54 ? 24.359 -19.578 42.844 1 79.12 54 PHE B CA 1
ATOM 6272 C C . PHE B 1 54 ? 24.578 -20.391 44.125 1 79.12 54 PHE B C 1
ATOM 6274 O O . PHE B 1 54 ? 23.703 -21.156 44.562 1 79.12 54 PHE B O 1
ATOM 6281 N N . GLY B 1 55 ? 25.781 -20.203 44.812 1 77.81 55 GLY B N 1
ATOM 6282 C CA . GLY B 1 55 ? 26.062 -20.734 46.156 1 77.81 55 GLY B CA 1
ATOM 6283 C C . GLY B 1 55 ? 26.391 -22.203 46.156 1 77.81 55 GLY B C 1
ATOM 6284 O O . GLY B 1 55 ? 26.125 -22.906 47.125 1 77.81 55 GLY B O 1
ATOM 6285 N N . CYS B 1 56 ? 26.812 -22.797 45.094 1 77 56 CYS B N 1
ATOM 6286 C CA . CYS B 1 56 ? 27.094 -24.219 45.031 1 77 56 CYS B CA 1
ATOM 6287 C C . CYS B 1 56 ? 28.375 -24.562 45.781 1 77 56 CYS B C 1
ATOM 6289 O O . CYS B 1 56 ? 28.5 -25.641 46.344 1 77 56 CYS B O 1
ATOM 6291 N N . HIS B 1 57 ? 29.406 -23.672 45.75 1 75.06 57 HIS B N 1
ATOM 6292 C CA . HIS B 1 57 ? 30.625 -23.891 46.5 1 75.06 57 HIS B CA 1
ATOM 6293 C C . HIS B 1 57 ? 31.078 -22.609 47.188 1 75.06 57 HIS B C 1
ATOM 6295 O O . HIS B 1 57 ? 30.984 -21.516 46.625 1 75.06 57 HIS B O 1
ATOM 6301 N N . VAL B 1 58 ? 31.453 -22.688 48.531 1 74.31 58 VAL B N 1
ATOM 6302 C CA . VAL B 1 58 ? 31.828 -21.562 49.375 1 74.31 58 VAL B CA 1
ATOM 6303 C C . VAL B 1 58 ? 33.25 -21.141 49.062 1 74.31 58 VAL B C 1
ATOM 6305 O O . VAL B 1 58 ? 33.625 -19.969 49.219 1 74.31 58 VAL B O 1
ATOM 6308 N N . LYS B 1 59 ? 34.125 -22.078 48.625 1 77.44 59 LYS B N 1
ATOM 6309 C CA . LYS B 1 59 ? 35.531 -21.734 48.375 1 77.44 59 LYS B CA 1
ATOM 6310 C C . LYS B 1 59 ? 35.719 -21.188 46.938 1 77.44 59 LYS B C 1
ATOM 6312 O O . LYS B 1 59 ? 35.156 -21.719 46 1 77.44 59 LYS B O 1
ATOM 6317 N N . PRO B 1 60 ? 36.5 -20.156 46.812 1 77.88 60 PRO B N 1
ATOM 6318 C CA . PRO B 1 60 ? 36.656 -19.531 45.469 1 77.88 60 PRO B CA 1
ATOM 6319 C C . PRO B 1 60 ? 37.375 -20.453 44.5 1 77.88 60 PRO B C 1
ATOM 6321 O O . PRO B 1 60 ? 38.25 -21.219 44.875 1 77.88 60 PRO B O 1
ATOM 6324 N N . TYR B 1 61 ? 36.844 -20.625 43.25 1 79.94 61 TYR B N 1
ATOM 6325 C CA . TYR B 1 61 ? 37.562 -21.266 42.156 1 79.94 61 TYR B CA 1
ATOM 6326 C C . TYR B 1 61 ? 38.625 -20.359 41.562 1 79.94 61 TYR B C 1
ATOM 6328 O O . TYR B 1 61 ? 38.469 -19.125 41.562 1 79.94 61 TYR B O 1
ATOM 6336 N N . THR B 1 62 ? 39.812 -20.828 41.281 1 74.69 62 THR B N 1
ATOM 6337 C CA . THR B 1 62 ? 40.812 -20.062 40.562 1 74.69 62 THR B CA 1
ATOM 6338 C C . THR B 1 62 ? 40.562 -20.062 39.062 1 74.69 62 THR B C 1
ATOM 6340 O O . THR B 1 62 ? 40.219 -21.109 38.5 1 74.69 62 THR B O 1
ATOM 6343 N N . GLY B 1 63 ? 40.406 -19.047 38.375 1 70.25 63 GLY B N 1
ATOM 6344 C CA . GLY B 1 63 ? 40.469 -19.344 36.969 1 70.25 63 GLY B CA 1
ATOM 6345 C C . GLY B 1 63 ? 40 -18.188 36.094 1 70.25 63 GLY B C 1
ATOM 6346 O O . GLY B 1 63 ? 39.688 -17.109 36.594 1 70.25 63 GLY B O 1
ATOM 6347 N N . SER B 1 64 ? 40.062 -18.328 34.75 1 75.25 64 SER B N 1
ATOM 6348 C CA . SER B 1 64 ? 39.75 -17.516 33.594 1 75.25 64 SER B CA 1
ATOM 6349 C C . SER B 1 64 ? 38.281 -17.672 33.219 1 75.25 64 SER B C 1
ATOM 6351 O O . SER B 1 64 ? 37.562 -18.5 33.781 1 75.25 64 SER B O 1
ATOM 6353 N N . TYR B 1 65 ? 37.844 -16.797 32.312 1 77.62 65 TYR B N 1
ATOM 6354 C CA . TYR B 1 65 ? 36.469 -16.891 31.797 1 77.62 65 TYR B CA 1
ATOM 6355 C C . TYR B 1 65 ? 36.156 -18.297 31.344 1 77.62 65 TYR B C 1
ATOM 6357 O O . TYR B 1 65 ? 35 -18.766 31.516 1 77.62 65 TYR B O 1
ATOM 6365 N N . SER B 1 66 ? 37.125 -18.969 30.828 1 79.88 66 SER B N 1
ATOM 6366 C CA . SER B 1 66 ? 36.906 -20.328 30.344 1 79.88 66 SER B CA 1
ATOM 6367 C C . SER B 1 66 ? 36.531 -21.266 31.484 1 79.88 66 SER B C 1
ATOM 6369 O O . SER B 1 66 ? 35.719 -22.188 31.312 1 79.88 66 SER B O 1
ATOM 6371 N N . ARG B 1 67 ? 36.969 -21 32.656 1 80.44 67 ARG B N 1
ATOM 6372 C CA . ARG B 1 67 ? 36.688 -21.812 33.812 1 80.44 67 ARG B CA 1
ATOM 6373 C C . ARG B 1 67 ? 35.312 -21.453 34.406 1 80.44 67 ARG B C 1
ATOM 6375 O O . ARG B 1 67 ? 34.594 -22.312 34.906 1 80.44 67 ARG B O 1
ATOM 6382 N N . VAL B 1 68 ? 35 -20.156 34.375 1 82.5 68 VAL B N 1
ATOM 6383 C CA . VAL B 1 68 ? 33.656 -19.703 34.75 1 82.5 68 VAL B CA 1
ATOM 6384 C C . VAL B 1 68 ? 32.625 -20.391 33.875 1 82.5 68 VAL B C 1
ATOM 6386 O O . VAL B 1 68 ? 31.625 -20.922 34.375 1 82.5 68 VAL B O 1
ATOM 6389 N N . ARG B 1 69 ? 33 -20.359 32.594 1 84 69 ARG B N 1
ATOM 6390 C CA . ARG B 1 69 ? 32.125 -21.016 31.625 1 84 69 ARG B CA 1
ATOM 6391 C C . ARG B 1 69 ? 32 -22.5 31.906 1 84 69 ARG B C 1
ATOM 6393 O O . ARG B 1 69 ? 30.906 -23.062 31.891 1 84 69 ARG B O 1
ATOM 6400 N N . ALA B 1 70 ? 33.062 -23.188 32.125 1 85.06 70 ALA B N 1
ATOM 6401 C CA . ALA B 1 70 ? 33.094 -24.609 32.406 1 85.06 70 ALA B CA 1
ATOM 6402 C C . ALA B 1 70 ? 32.312 -24.938 33.656 1 85.06 70 ALA B C 1
ATOM 6404 O O . ALA B 1 70 ? 31.641 -25.969 33.75 1 85.06 70 ALA B O 1
ATOM 6405 N N . HIS B 1 71 ? 32.281 -24.062 34.594 1 83.62 71 HIS B N 1
ATOM 6406 C CA . HIS B 1 71 ? 31.578 -24.234 35.875 1 83.62 71 HIS B CA 1
ATOM 6407 C C . HIS B 1 71 ? 30.078 -24.078 35.656 1 83.62 71 HIS B C 1
ATOM 6409 O O . HIS B 1 71 ? 29.297 -24.859 36.219 1 83.62 71 HIS B O 1
ATOM 6415 N N . LEU B 1 72 ? 29.672 -23.094 34.875 1 84.81 72 LEU B N 1
ATOM 6416 C CA . LEU B 1 72 ? 28.266 -22.75 34.812 1 84.81 72 LEU B CA 1
ATOM 6417 C C . LEU B 1 72 ? 27.562 -23.562 33.719 1 84.81 72 LEU B C 1
ATOM 6419 O O . LEU B 1 72 ? 26.422 -24.016 33.906 1 84.81 72 LEU B O 1
ATOM 6423 N N . ILE B 1 73 ? 28.203 -23.703 32.5 1 84.06 73 ILE B N 1
ATOM 6424 C CA . ILE B 1 73 ? 27.484 -24.312 31.375 1 84.06 73 ILE B CA 1
ATOM 6425 C C . ILE B 1 73 ? 28.25 -25.547 30.891 1 84.06 73 ILE B C 1
ATOM 6427 O O . ILE B 1 73 ? 27.891 -26.156 29.875 1 84.06 73 ILE B O 1
ATOM 6431 N N . GLY B 1 74 ? 29.25 -25.953 31.375 1 80.12 74 GLY B N 1
ATOM 6432 C CA . GLY B 1 74 ? 30.031 -27.125 31.031 1 80.12 74 GLY B CA 1
ATOM 6433 C C . GLY B 1 74 ? 31.047 -26.891 29.938 1 80.12 74 GLY B C 1
ATOM 6434 O O . GLY B 1 74 ? 31.062 -25.812 29.344 1 80.12 74 GLY B O 1
ATOM 6435 N N . VAL B 1 75 ? 31.891 -27.734 29.672 1 75.94 75 VAL B N 1
ATOM 6436 C CA . VAL B 1 75 ? 32.938 -27.672 28.641 1 75.94 75 VAL B CA 1
ATOM 6437 C C . VAL B 1 75 ? 32.344 -28.125 27.297 1 75.94 75 VAL B C 1
ATOM 6439 O O . VAL B 1 75 ? 31.625 -29.125 27.234 1 75.94 75 VAL B O 1
ATOM 6442 N N . PRO B 1 76 ? 32.438 -27.297 26.266 1 68.56 76 PRO B N 1
ATOM 6443 C CA . PRO B 1 76 ? 31.938 -27.766 24.969 1 68.56 76 PRO B CA 1
ATOM 6444 C C . PRO B 1 76 ? 32.531 -29.125 24.578 1 68.56 76 PRO B C 1
ATOM 6446 O O . PRO B 1 76 ? 33.625 -29.469 25 1 68.56 76 PRO B O 1
ATOM 6449 N N . PRO B 1 77 ? 31.828 -29.844 23.625 1 68.06 77 PRO B N 1
ATOM 6450 C CA . PRO B 1 77 ? 32.375 -31.141 23.188 1 68.06 77 PRO B CA 1
ATOM 6451 C C . PRO B 1 77 ? 33.688 -31 22.406 1 68.06 77 PRO B C 1
ATOM 6453 O O . PRO B 1 77 ? 33.781 -30.141 21.531 1 68.06 77 PRO B O 1
ATOM 6456 N N . GLY B 1 78 ? 34.875 -31.703 22.75 1 69.25 78 GLY B N 1
ATOM 6457 C CA . GLY B 1 78 ? 36.188 -31.734 22.109 1 69.25 78 GLY B CA 1
ATOM 6458 C C . GLY B 1 78 ? 37.25 -30.938 22.859 1 69.25 78 GLY B C 1
ATOM 6459 O O . GLY B 1 78 ? 38.406 -30.938 22.469 1 69.25 78 GLY B O 1
ATOM 6460 N N . GLN B 1 79 ? 36.75 -30.078 23.828 1 66.69 79 GLN B N 1
ATOM 6461 C CA . GLN B 1 79 ? 37.75 -29.297 24.547 1 66.69 79 GLN B CA 1
ATOM 6462 C C . GLN B 1 79 ? 38.156 -30 25.828 1 66.69 79 GLN B C 1
ATOM 6464 O O . GLN B 1 79 ? 37.406 -30.781 26.391 1 66.69 79 GLN B O 1
ATOM 6469 N N . LYS B 1 80 ? 39.344 -29.906 26.297 1 69.5 80 LYS B N 1
ATOM 6470 C CA . LYS B 1 80 ? 39.938 -30.562 27.469 1 69.5 80 LYS B CA 1
ATOM 6471 C C . LYS B 1 80 ? 39.219 -30.141 28.734 1 69.5 80 LYS B C 1
ATOM 6473 O O . LYS B 1 80 ? 38.75 -29.016 28.859 1 69.5 80 LYS B O 1
ATOM 6478 N N . LYS B 1 81 ? 39.062 -30.875 29.734 1 70.44 81 LYS B N 1
ATOM 6479 C CA . LYS B 1 81 ? 38.438 -30.641 31.031 1 70.44 81 LYS B CA 1
ATOM 6480 C C . LYS B 1 81 ? 39.219 -29.578 31.812 1 70.44 81 LYS B C 1
ATOM 6482 O O . LYS B 1 81 ? 40.438 -29.625 31.875 1 70.44 81 LYS B O 1
ATOM 6487 N N . GLN B 1 82 ? 38.562 -28.438 32.219 1 71.75 82 GLN B N 1
ATOM 6488 C CA . GLN B 1 82 ? 39.25 -27.297 32.812 1 71.75 82 GLN B CA 1
ATOM 6489 C C . GLN B 1 82 ? 39.312 -27.453 34.344 1 71.75 82 GLN B C 1
ATOM 6491 O O . GLN B 1 82 ? 39.5 -26.484 35.062 1 71.75 82 GLN B O 1
ATOM 6496 N N . GLY B 1 83 ? 39.156 -28.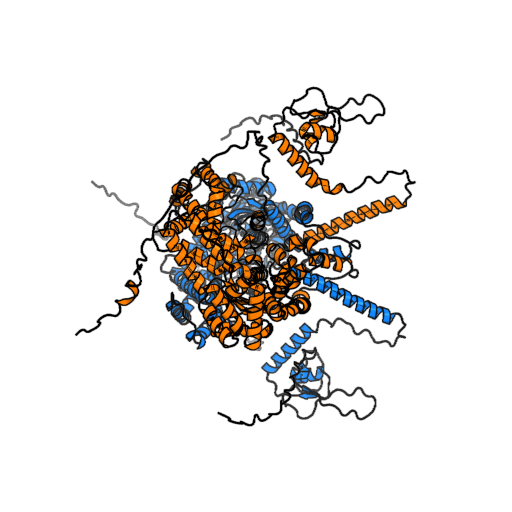688 34.938 1 75.06 83 GLY B N 1
ATOM 6497 C CA . GLY B 1 83 ? 39.344 -29.031 36.344 1 75.06 83 GLY B CA 1
ATOM 6498 C C . GLY B 1 83 ? 38.344 -28.359 37.25 1 75.06 83 GLY B C 1
ATOM 6499 O O . GLY B 1 83 ? 38.625 -28.172 38.438 1 75.06 83 GLY B O 1
ATOM 6500 N N . VAL B 1 84 ? 37.344 -27.672 36.781 1 78 84 VAL B N 1
ATOM 6501 C CA . VAL B 1 84 ? 36.344 -27.078 37.625 1 78 84 VAL B CA 1
ATOM 6502 C C . VAL B 1 84 ? 35.031 -27.875 37.531 1 78 84 VAL B C 1
ATOM 6504 O O . VAL B 1 84 ? 34.656 -28.328 36.438 1 78 84 VAL B O 1
ATOM 6507 N N . GLN B 1 85 ? 34.406 -28.141 38.656 1 79.88 85 GLN B N 1
ATOM 6508 C CA . GLN B 1 85 ? 33.156 -28.859 38.688 1 79.88 85 GLN B CA 1
ATOM 6509 C C . GLN B 1 85 ? 31.984 -27.984 38.25 1 79.88 85 GLN B C 1
ATOM 6511 O O . GLN B 1 85 ? 31.953 -26.781 38.531 1 79.88 85 GLN B O 1
ATOM 6516 N N . VAL B 1 86 ? 31.078 -28.547 37.438 1 81.31 86 VAL B N 1
ATOM 6517 C CA . VAL B 1 86 ? 29.891 -27.812 37 1 81.31 86 VAL B CA 1
ATOM 6518 C C . VAL B 1 86 ? 29.031 -27.453 38.188 1 81.31 86 VAL B C 1
ATOM 6520 O O . VAL B 1 86 ? 28.938 -28.219 39.156 1 81.31 86 VAL B O 1
ATOM 6523 N N . CYS B 1 87 ? 28.422 -26.25 38.188 1 79.31 87 CYS B N 1
ATOM 6524 C CA . CYS B 1 87 ? 27.594 -25.75 39.281 1 79.31 87 CYS B CA 1
ATOM 6525 C C . CYS B 1 87 ? 26.406 -26.688 39.562 1 79.31 87 CYS B C 1
ATOM 6527 O O . CYS B 1 87 ? 25.594 -26.922 38.656 1 79.31 87 CYS B O 1
ATOM 6529 N N . ALA B 1 88 ? 26.297 -27.297 40.656 1 79.69 88 ALA B N 1
ATOM 6530 C CA . ALA B 1 88 ? 25.266 -28.266 41.062 1 79.69 88 ALA B CA 1
ATOM 6531 C C . ALA B 1 88 ? 23.938 -27.578 41.312 1 79.69 88 ALA B C 1
ATOM 6533 O O . ALA B 1 88 ? 22.891 -28.25 41.406 1 79.69 88 ALA B O 1
ATOM 6534 N N . LYS B 1 89 ? 23.891 -26.328 41.406 1 79.38 89 LYS B N 1
ATOM 6535 C CA . LYS B 1 89 ? 22.656 -25.609 41.75 1 79.38 89 LYS B CA 1
ATOM 6536 C C . LYS B 1 89 ? 21.922 -25.156 40.5 1 79.38 89 LYS B C 1
ATOM 6538 O O . LYS B 1 89 ? 20.75 -24.75 40.594 1 79.38 89 LYS B O 1
ATOM 6543 N N . LEU B 1 90 ? 22.578 -25.188 39.438 1 77.25 90 LEU B N 1
ATOM 6544 C CA . LEU B 1 90 ? 21.922 -24.781 38.219 1 77.25 90 LEU B CA 1
ATOM 6545 C C . LEU B 1 90 ? 21.125 -25.938 37.625 1 77.25 90 LEU B C 1
ATOM 6547 O O . LEU B 1 90 ? 21.594 -27.078 37.562 1 77.25 90 LEU B O 1
ATOM 6551 N N . THR B 1 91 ? 19.844 -25.766 37.344 1 78.44 91 THR B N 1
ATOM 6552 C CA . THR B 1 91 ? 19 -26.75 36.688 1 78.44 91 THR B CA 1
ATOM 6553 C C . THR B 1 91 ? 19.344 -26.844 35.188 1 78.44 91 THR B C 1
ATOM 6555 O O . THR B 1 91 ? 19.984 -25.938 34.656 1 78.44 91 THR B O 1
ATOM 6558 N N . HIS B 1 92 ? 18.922 -27.828 34.5 1 75.5 92 HIS B N 1
ATOM 6559 C CA . HIS B 1 92 ? 19.141 -28 33.062 1 75.5 92 HIS B CA 1
ATOM 6560 C C . HIS B 1 92 ? 18.594 -26.812 32.281 1 75.5 92 HIS B C 1
ATOM 6562 O O . HIS B 1 92 ? 19.188 -26.391 31.281 1 75.5 92 HIS B O 1
ATOM 6568 N N . ASP B 1 93 ? 17.578 -26.344 32.75 1 72.81 93 ASP B N 1
ATOM 6569 C CA . ASP B 1 93 ? 16.969 -25.203 32.062 1 72.81 93 ASP B CA 1
ATOM 6570 C C . ASP B 1 93 ? 17.797 -23.938 32.281 1 72.81 93 ASP B C 1
ATOM 6572 O O . ASP B 1 93 ? 17.922 -23.125 31.344 1 72.81 93 ASP B O 1
ATOM 6576 N N . ASP B 1 94 ? 18.359 -23.828 33.438 1 76.88 94 ASP B N 1
ATOM 6577 C CA . ASP B 1 94 ? 19.234 -22.688 33.688 1 76.88 94 ASP B CA 1
ATOM 6578 C C . ASP B 1 94 ? 20.484 -22.734 32.812 1 76.88 94 ASP B C 1
ATOM 6580 O O . ASP B 1 94 ? 20.906 -21.703 32.281 1 76.88 94 ASP B O 1
ATOM 6584 N N . ILE B 1 95 ? 20.922 -23.859 32.656 1 78.88 95 ILE B N 1
ATOM 6585 C CA . ILE B 1 95 ? 22.125 -24.078 31.875 1 78.88 95 ILE B CA 1
ATOM 6586 C C . ILE B 1 95 ? 21.844 -23.75 30.406 1 78.88 95 ILE B C 1
ATOM 6588 O O . ILE B 1 95 ? 22.656 -23.094 29.75 1 78.88 95 ILE B O 1
ATOM 6592 N N . GLU B 1 96 ? 20.781 -24.078 29.938 1 77.69 96 GLU B N 1
ATOM 6593 C CA . GLU B 1 96 ? 20.406 -23.766 28.562 1 77.69 96 GLU B CA 1
ATOM 6594 C C . GLU B 1 96 ? 20.203 -22.266 28.359 1 77.69 96 GLU B C 1
ATOM 6596 O O . GLU B 1 96 ? 20.547 -21.703 27.328 1 77.69 96 GLU B O 1
ATOM 6601 N N . LEU B 1 97 ? 19.703 -21.578 29.281 1 77.69 97 LEU B N 1
ATOM 6602 C CA . LEU B 1 97 ? 19.547 -20.141 29.234 1 77.69 97 LEU B CA 1
ATOM 6603 C C . LEU B 1 97 ? 20.906 -19.438 29.234 1 77.69 97 LEU B C 1
ATOM 6605 O O . LEU B 1 97 ? 21.125 -18.469 28.5 1 77.69 97 LEU B O 1
ATOM 6609 N N . LEU B 1 98 ? 21.797 -19.953 30 1 79.44 98 LEU B N 1
ATOM 6610 C CA . LEU B 1 98 ? 23.141 -19.391 30.047 1 79.44 98 LEU B CA 1
ATOM 6611 C C . LEU B 1 98 ? 23.906 -19.688 28.766 1 79.44 98 LEU B C 1
ATOM 6613 O O . LEU B 1 98 ? 24.656 -18.844 28.281 1 79.44 98 LEU B O 1
ATOM 6617 N N . LYS B 1 99 ? 23.672 -20.828 28.188 1 78.75 99 LYS B N 1
ATOM 6618 C CA . LYS B 1 99 ? 24.219 -21.156 26.875 1 78.75 99 LYS B CA 1
ATOM 6619 C C . LYS B 1 99 ? 23.703 -20.219 25.812 1 78.75 99 LYS B C 1
ATOM 6621 O O . LYS B 1 99 ? 24.453 -19.766 24.953 1 78.75 99 LYS B O 1
ATOM 6626 N N . LYS B 1 100 ? 22.531 -19.953 25.906 1 76.06 100 LYS B N 1
ATOM 6627 C CA . LYS B 1 100 ? 21.922 -19.016 24.969 1 76.06 100 LYS B CA 1
ATOM 6628 C C . LYS B 1 100 ? 22.469 -17.609 25.156 1 76.06 100 LYS B C 1
ATOM 6630 O O . LYS B 1 100 ? 22.75 -16.906 24.188 1 76.06 100 LYS B O 1
ATOM 6635 N N . GLU B 1 101 ? 22.609 -17.25 26.312 1 76.69 101 GLU B N 1
ATOM 6636 C CA . GLU B 1 101 ? 23.188 -15.938 26.594 1 76.69 101 GLU B CA 1
ATOM 6637 C C . GLU B 1 101 ? 24.625 -15.852 26.094 1 76.69 101 GLU B C 1
ATOM 6639 O O . GLU B 1 101 ? 25.031 -14.836 25.531 1 76.69 101 GLU B O 1
ATOM 6644 N N . GLU B 1 102 ? 25.344 -16.875 26.281 1 76.56 102 GLU B N 1
ATOM 6645 C CA . GLU B 1 102 ? 26.703 -16.938 25.75 1 76.56 102 GLU B CA 1
ATOM 6646 C C . GLU B 1 102 ? 26.703 -16.953 24.219 1 76.56 102 GLU B C 1
ATOM 6648 O O . GLU B 1 102 ? 27.5 -16.266 23.578 1 76.56 102 GLU B O 1
ATOM 6653 N N . SER B 1 103 ? 25.859 -17.75 23.625 1 74.06 103 SER B N 1
ATOM 6654 C CA . SER B 1 103 ? 25.734 -17.797 22.172 1 74.06 103 SER B CA 1
ATOM 6655 C C . SER B 1 103 ? 25.297 -16.453 21.625 1 74.06 103 SER B C 1
ATOM 6657 O O . SER B 1 103 ? 25.797 -16.016 20.578 1 74.06 103 SER B O 1
ATOM 6659 N N . ASP B 1 104 ? 24.469 -15.797 22.266 1 69.06 104 ASP B N 1
ATOM 6660 C CA . ASP B 1 104 ? 24.016 -14.469 21.875 1 69.06 104 ASP B CA 1
ATOM 6661 C C . ASP B 1 104 ? 25.141 -13.445 22 1 69.06 104 ASP B C 1
ATOM 6663 O O . ASP B 1 104 ? 25.312 -12.586 21.141 1 69.06 104 ASP B O 1
ATOM 6667 N N . ALA B 1 105 ? 25.938 -13.555 23.016 1 70.06 105 ALA B N 1
ATOM 6668 C CA . ALA B 1 105 ? 27.109 -12.695 23.188 1 70.06 105 ALA B CA 1
ATOM 6669 C C . ALA B 1 105 ? 28.172 -13.016 22.141 1 70.06 105 ALA B C 1
ATOM 6671 O O . ALA B 1 105 ? 28.781 -12.102 21.578 1 70.06 105 ALA B O 1
ATOM 6672 N N . LYS B 1 106 ? 28.422 -14.234 21.844 1 67 106 LYS B N 1
ATOM 6673 C CA . LYS B 1 106 ? 29.359 -14.641 20.812 1 67 106 LYS B CA 1
ATOM 6674 C C . LYS B 1 106 ? 28.906 -14.164 19.438 1 67 106 LYS B C 1
ATOM 6676 O O . LYS B 1 106 ? 29.719 -13.734 18.609 1 67 106 LYS B O 1
ATOM 6681 N N . ARG B 1 107 ? 27.719 -14.32 19.156 1 62.03 107 ARG B N 1
ATOM 6682 C CA . ARG B 1 107 ? 27.141 -13.828 17.906 1 62.03 107 ARG B CA 1
ATOM 6683 C C . ARG B 1 107 ? 27.25 -12.312 17.812 1 62.03 107 ARG B C 1
ATOM 6685 O O . ARG B 1 107 ? 27.547 -11.773 16.75 1 62.03 107 ARG B O 1
ATOM 6692 N N . MET B 1 108 ? 27.016 -11.711 18.922 1 57.22 108 MET B N 1
ATOM 6693 C CA . MET B 1 108 ? 27.078 -10.25 18.969 1 57.22 108 MET B CA 1
ATOM 6694 C C . MET B 1 108 ? 28.531 -9.766 18.938 1 57.22 108 MET B C 1
ATOM 6696 O O . MET B 1 108 ? 28.828 -8.766 18.297 1 57.22 108 MET B O 1
ATOM 6700 N N . PHE B 1 109 ? 29.516 -10.492 19.578 1 51.34 109 PHE B N 1
ATOM 6701 C CA . PHE B 1 109 ? 30.906 -10.055 19.703 1 51.34 109 PHE B CA 1
ATOM 6702 C C . PHE B 1 109 ? 31.828 -10.992 18.922 1 51.34 109 PHE B C 1
ATOM 6704 O O . PHE B 1 109 ? 33 -10.711 18.766 1 51.34 109 PHE B O 1
ATOM 6711 N N . GLY B 1 110 ? 31.375 -12.109 18.438 1 44.12 110 GLY B N 1
ATOM 6712 C CA . GLY B 1 110 ? 32.219 -13.188 17.969 1 44.12 110 GLY B CA 1
ATOM 6713 C C . GLY B 1 110 ? 32.875 -12.898 16.625 1 44.12 110 GLY B C 1
ATOM 6714 O O . GLY B 1 110 ? 33.719 -13.641 16.172 1 44.12 110 GLY B O 1
ATOM 6715 N N . ASN B 1 111 ? 32.344 -12.203 15.648 1 35.34 111 ASN B N 1
ATOM 6716 C CA . ASN B 1 111 ? 33.031 -12.234 14.352 1 35.34 111 ASN B CA 1
ATOM 6717 C C . ASN B 1 111 ? 34.469 -11.75 14.461 1 35.34 111 ASN B C 1
ATOM 6719 O O . ASN B 1 111 ? 35.156 -11.594 13.453 1 35.34 111 ASN B O 1
ATOM 6723 N N . SER B 1 112 ? 34.875 -11.211 15.539 1 33.72 112 SER B N 1
ATOM 6724 C CA . SER B 1 112 ? 36.219 -10.672 15.43 1 33.72 112 SER B CA 1
ATOM 6725 C C . SER B 1 112 ? 37.281 -11.766 15.586 1 33.72 112 SER B C 1
ATOM 6727 O O . SER B 1 112 ? 38.469 -11.469 15.734 1 33.72 112 SER B O 1
ATOM 6729 N N . LYS B 1 113 ? 36.938 -13 15.703 1 32.31 113 LYS B N 1
ATOM 6730 C CA . LYS B 1 113 ? 38.062 -13.859 16.062 1 32.31 113 LYS B CA 1
ATOM 6731 C C . LYS B 1 113 ? 39.031 -13.992 14.891 1 32.31 113 LYS B C 1
ATOM 6733 O O . LYS B 1 113 ? 40 -14.75 14.977 1 32.31 113 LYS B O 1
ATOM 6738 N N . ALA B 1 114 ? 38.656 -13.828 13.695 1 28.5 114 ALA B N 1
ATOM 6739 C CA . ALA B 1 114 ? 39.781 -14.18 12.805 1 28.5 114 ALA B CA 1
ATOM 6740 C C . ALA B 1 114 ? 41 -13.312 13.07 1 28.5 114 ALA B C 1
ATOM 6742 O O . ALA B 1 114 ? 41.938 -13.281 12.273 1 28.5 114 ALA B O 1
ATOM 6743 N N . ARG B 1 115 ? 41.062 -12.344 14.016 1 28.27 115 ARG B N 1
ATOM 6744 C CA . ARG B 1 115 ? 42.344 -11.688 14.156 1 28.27 115 ARG B CA 1
ATOM 6745 C C . ARG B 1 115 ? 43.375 -12.602 14.836 1 28.27 115 ARG B C 1
ATOM 6747 O O . ARG B 1 115 ? 43.188 -12.961 16 1 28.27 115 ARG B O 1
ATOM 6754 N N . LYS B 1 116 ? 43.875 -13.625 14.141 1 26.31 116 LYS B N 1
ATOM 6755 C CA . LYS B 1 116 ? 45.062 -14.328 14.609 1 26.31 116 LYS B CA 1
ATOM 6756 C C . LYS B 1 116 ? 46 -13.375 15.32 1 26.31 116 LYS B C 1
ATOM 6758 O O . LYS B 1 116 ? 46.188 -12.227 14.914 1 26.31 116 LYS B O 1
ATOM 6763 N N . LYS B 1 117 ? 46.438 -13.75 16.438 1 26.59 117 LYS B N 1
ATOM 6764 C CA . LYS B 1 117 ? 47.531 -13.258 17.25 1 26.59 117 LYS B CA 1
ATOM 6765 C C . LYS B 1 117 ? 48.812 -13.172 16.438 1 26.59 117 LYS B C 1
ATOM 6767 O O . LYS B 1 117 ? 49.375 -14.203 16.016 1 26.59 117 LYS B O 1
ATOM 6772 N N . LEU B 1 118 ? 49.094 -12.273 15.539 1 25.38 118 LEU B N 1
ATOM 6773 C CA . LEU B 1 118 ? 50.438 -12.117 14.984 1 25.38 118 LEU B CA 1
ATOM 6774 C C . LEU B 1 118 ? 51.469 -12.102 16.094 1 25.38 118 LEU B C 1
ATOM 6776 O O . LEU B 1 118 ? 51.25 -11.555 17.172 1 25.38 118 LEU B O 1
ATOM 6780 N N . PRO B 1 119 ? 52.375 -12.969 16.109 1 25.84 119 PRO B N 1
ATOM 6781 C CA . PRO B 1 119 ? 53.5 -13.008 17.062 1 25.84 119 PRO B CA 1
ATOM 6782 C C . PRO B 1 119 ? 54.156 -11.648 17.25 1 25.84 119 PRO B C 1
ATOM 6784 O O . PRO B 1 119 ? 54.219 -10.859 16.312 1 25.84 119 PRO B O 1
ATOM 6787 N N . ILE B 1 120 ? 54.094 -11.055 18.438 1 27.39 120 ILE B N 1
ATOM 6788 C CA . ILE B 1 120 ? 54.688 -9.812 18.922 1 27.39 120 ILE B CA 1
ATOM 6789 C C . ILE B 1 120 ? 56.219 -9.836 18.688 1 27.39 120 ILE B C 1
ATOM 6791 O O . ILE B 1 120 ? 56.969 -10.43 19.469 1 27.39 120 ILE B O 1
ATOM 6795 N N . GLU B 1 121 ? 56.781 -10.383 17.578 1 26 121 GLU B N 1
ATOM 6796 C CA . GLU B 1 121 ? 58.219 -10.164 17.484 1 26 121 GLU B CA 1
ATOM 6797 C C . GLU B 1 121 ? 58.562 -8.695 17.672 1 26 121 GLU B C 1
ATOM 6799 O O . GLU B 1 121 ? 57.812 -7.812 17.25 1 26 121 GLU B O 1
ATOM 6804 N N . HIS B 1 122 ? 59.469 -8.328 18.625 1 26.89 122 HIS B N 1
ATOM 6805 C CA . HIS B 1 122 ? 60.094 -7.105 19.094 1 26.89 122 HIS B CA 1
ATOM 6806 C C . HIS B 1 122 ? 60.594 -6.258 17.938 1 26.89 122 HIS B C 1
ATOM 6808 O O . HIS B 1 122 ? 61.812 -6.188 17.672 1 26.89 122 HIS B O 1
ATOM 6814 N N . GLN B 1 123 ? 60.125 -6.391 16.703 1 26.98 123 GLN B N 1
ATOM 6815 C CA . GLN B 1 123 ? 60.844 -5.578 15.719 1 26.98 123 GLN B CA 1
ATOM 6816 C C . GLN B 1 123 ? 60.812 -4.102 16.109 1 26.98 123 GLN B C 1
ATOM 6818 O O . GLN B 1 123 ? 59.906 -3.65 16.812 1 26.98 123 GLN B O 1
ATOM 6823 N N . VAL B 1 124 ? 62.031 -3.348 15.961 1 29.73 124 VAL B N 1
ATOM 6824 C CA . VAL B 1 124 ? 62.344 -1.93 16.047 1 29.73 124 VAL B CA 1
ATOM 6825 C C . VAL B 1 124 ? 61.25 -1.092 15.43 1 29.73 124 VAL B C 1
ATOM 6827 O O . VAL B 1 124 ? 60.812 -1.341 14.297 1 29.73 124 VAL B O 1
ATOM 6830 N N . CYS B 1 125 ? 60.344 -0.609 16.234 1 28.39 125 CYS B N 1
ATOM 6831 C CA . CYS B 1 125 ? 59.156 0.196 16.016 1 28.39 125 CYS B CA 1
ATOM 6832 C C . CYS B 1 125 ? 59.469 1.401 15.141 1 28.39 125 CYS B C 1
ATOM 6834 O O . CYS B 1 125 ? 60.031 2.387 15.609 1 28.39 125 CYS B O 1
ATOM 6836 N N . ASP B 1 126 ? 60.062 1.142 13.938 1 27.64 126 ASP B N 1
ATOM 6837 C CA . ASP B 1 126 ? 60.344 2.271 13.062 1 27.64 126 ASP B CA 1
ATOM 6838 C C . ASP B 1 126 ? 59.125 3.186 12.906 1 27.64 126 ASP B C 1
ATOM 6840 O O . ASP B 1 126 ? 58 2.744 13.07 1 27.64 126 ASP B O 1
ATOM 6844 N N . GLN B 1 127 ? 59.281 4.574 12.836 1 30.77 127 GLN B N 1
ATOM 6845 C CA . GLN B 1 127 ? 58.406 5.734 12.688 1 30.77 127 GLN B CA 1
ATOM 6846 C C . GLN B 1 127 ? 57.281 5.465 11.688 1 30.77 127 GLN B C 1
ATOM 6848 O O . GLN B 1 127 ? 56.344 6.238 11.586 1 30.77 127 GLN B O 1
ATOM 6853 N N . ALA B 1 128 ? 57.5 4.574 10.758 1 33.44 128 ALA B N 1
ATOM 6854 C CA . ALA B 1 128 ? 56.531 4.309 9.711 1 33.44 128 ALA B CA 1
ATOM 6855 C C . ALA B 1 128 ? 55.281 3.645 10.273 1 33.44 128 ALA B C 1
ATOM 6857 O O . ALA B 1 128 ? 54.219 3.658 9.641 1 33.44 128 ALA B O 1
ATOM 6858 N N . THR B 1 129 ? 55.375 2.943 11.367 1 35.81 129 THR B N 1
ATOM 6859 C CA . THR B 1 129 ? 54.25 2.146 11.867 1 35.81 129 THR B CA 1
ATOM 6860 C C . THR B 1 129 ? 53.188 3.035 12.523 1 35.81 129 THR B C 1
ATOM 6862 O O . THR B 1 129 ? 52.031 2.648 12.648 1 35.81 129 THR B O 1
ATOM 6865 N N . VAL B 1 130 ? 53.625 4.062 13.125 1 35.78 130 VAL B N 1
ATOM 6866 C CA . VAL B 1 130 ? 52.656 4.969 13.703 1 35.78 130 VAL B CA 1
ATOM 6867 C C . VAL B 1 130 ? 51.812 5.609 12.594 1 35.78 130 VAL B C 1
ATOM 6869 O O . VAL B 1 130 ? 50.594 5.824 12.758 1 35.78 130 VAL B O 1
ATOM 6872 N N . LYS B 1 131 ? 52.469 6.004 11.477 1 37.69 131 LYS B N 1
ATOM 6873 C CA . LYS B 1 131 ? 51.688 6.535 10.352 1 37.69 131 LYS B CA 1
ATOM 6874 C C . LYS B 1 131 ? 50.719 5.496 9.805 1 37.69 131 LYS B C 1
ATOM 6876 O O . LYS B 1 131 ? 49.625 5.844 9.32 1 37.69 131 LYS B O 1
ATOM 6881 N N . GLY B 1 132 ? 51.031 4.305 9.805 1 37 132 GLY B N 1
ATOM 6882 C CA . GLY B 1 132 ? 50.125 3.256 9.352 1 37 132 GLY B CA 1
ATOM 6883 C C . GLY B 1 132 ? 48.906 3.105 10.219 1 37 132 GLY B C 1
ATOM 6884 O O . GLY B 1 132 ? 47.781 2.906 9.711 1 37 132 GLY B O 1
ATOM 6885 N N . THR B 1 133 ? 49.094 3.166 11.523 1 44.81 133 THR B N 1
ATOM 6886 C CA . THR B 1 133 ? 47.969 3.035 12.445 1 44.81 133 THR B CA 1
ATOM 6887 C C . THR B 1 133 ? 47.062 4.254 12.359 1 44.81 133 THR B C 1
ATOM 6889 O O . THR B 1 133 ? 45.812 4.121 12.414 1 44.81 133 THR B O 1
ATOM 6892 N N . VAL B 1 134 ? 47.688 5.426 12.359 1 42.38 134 VAL B N 1
ATOM 6893 C CA . VAL B 1 134 ? 46.906 6.637 12.18 1 42.38 134 VAL B CA 1
ATOM 6894 C C . VAL B 1 134 ? 46.219 6.609 10.812 1 42.38 134 VAL B C 1
ATOM 6896 O O . VAL B 1 134 ? 45.031 6.965 10.688 1 42.38 134 VAL B O 1
ATOM 6899 N N . ASP B 1 135 ? 46.969 6.18 9.844 1 45.5 135 ASP B N 1
ATOM 6900 C CA . ASP B 1 135 ? 46.375 6.055 8.516 1 45.5 135 ASP B CA 1
ATOM 6901 C C . ASP B 1 135 ? 45.25 5.016 8.5 1 45.5 135 ASP B C 1
ATOM 6903 O O . ASP B 1 135 ? 44.219 5.223 7.855 1 45.5 135 ASP B O 1
ATOM 6907 N N . ASN B 1 136 ? 45.469 3.986 9.234 1 49.03 136 ASN B N 1
ATOM 6908 C CA . ASN B 1 136 ? 44.438 2.965 9.352 1 49.03 136 ASN B CA 1
ATOM 6909 C C . ASN B 1 136 ? 43.219 3.48 10.117 1 49.03 136 ASN B C 1
ATOM 6911 O O . ASN B 1 136 ? 42.094 3.188 9.758 1 49.03 136 ASN B O 1
ATOM 6915 N N . MET B 1 137 ? 43.531 4.203 11.25 1 46.97 137 MET B N 1
ATOM 6916 C CA . MET B 1 137 ? 42.438 4.789 12.008 1 46.97 137 MET B CA 1
ATOM 6917 C C . MET B 1 137 ? 41.656 5.793 11.156 1 46.97 137 MET B C 1
ATOM 6919 O O . MET B 1 137 ? 40.438 5.852 11.219 1 46.97 137 MET B O 1
ATOM 6923 N N . PHE B 1 138 ? 42.406 6.598 10.445 1 47.28 138 PHE B N 1
ATOM 6924 C CA . PHE B 1 138 ? 41.781 7.535 9.531 1 47.28 138 PHE B CA 1
ATOM 6925 C C . PHE B 1 138 ? 41 6.797 8.453 1 47.28 138 PHE B C 1
ATOM 6927 O O . PHE B 1 138 ? 39.906 7.23 8.062 1 47.28 138 PHE B O 1
ATOM 6934 N N . HIS B 1 139 ? 41.625 5.66 8.18 1 57.72 139 HIS B N 1
ATOM 6935 C CA . HIS B 1 139 ? 40.938 4.859 7.176 1 57.72 139 HIS B CA 1
ATOM 6936 C C . HIS B 1 139 ? 39.656 4.246 7.742 1 57.72 139 HIS B C 1
ATOM 6938 O O . HIS B 1 139 ? 38.656 4.191 7.059 1 57.72 139 HIS B O 1
ATOM 6944 N N . ILE B 1 140 ? 39.781 3.82 9 1 58.88 140 ILE B N 1
ATOM 6945 C CA . ILE B 1 140 ? 38.625 3.213 9.625 1 58.88 140 ILE B CA 1
ATOM 6946 C C . ILE B 1 140 ? 37.562 4.27 9.844 1 58.88 140 ILE B C 1
ATOM 6948 O O . ILE B 1 140 ? 36.375 4.027 9.578 1 58.88 140 ILE B O 1
ATOM 6952 N N . THR B 1 141 ? 38.062 5.395 10.32 1 66.75 141 THR B N 1
ATOM 6953 C CA . THR B 1 141 ? 37.125 6.473 10.57 1 66.75 141 THR B CA 1
ATOM 6954 C C . THR B 1 141 ? 36.469 6.934 9.266 1 66.75 141 THR B C 1
ATOM 6956 O O . THR B 1 141 ? 35.281 7.238 9.234 1 66.75 141 THR B O 1
ATOM 6959 N N . ARG B 1 142 ? 37.312 6.836 8.297 1 75.5 142 ARG B N 1
ATOM 6960 C CA . ARG B 1 142 ? 36.781 7.262 7 1 75.5 142 ARG B CA 1
ATOM 6961 C C . ARG B 1 142 ? 35.781 6.254 6.469 1 75.5 142 ARG B C 1
ATOM 6963 O O . ARG B 1 142 ? 34.75 6.641 5.914 1 75.5 142 ARG B O 1
ATOM 6970 N N . ARG B 1 143 ? 36.062 5.043 6.785 1 86.62 143 ARG B N 1
ATOM 6971 C CA . ARG B 1 143 ? 35.156 4 6.34 1 86.62 143 ARG B CA 1
ATOM 6972 C C . ARG B 1 143 ? 33.812 4.09 7.082 1 86.62 143 ARG B C 1
ATOM 6974 O O . ARG B 1 143 ? 32.75 3.936 6.48 1 86.62 143 ARG B O 1
ATOM 6981 N N . GLU B 1 144 ? 33.938 4.355 8.297 1 88.94 144 GLU B N 1
ATOM 6982 C CA . GLU B 1 144 ? 32.719 4.469 9.109 1 88.94 144 GLU B CA 1
ATOM 6983 C C . GLU B 1 144 ? 31.875 5.664 8.68 1 88.94 144 GLU B C 1
ATOM 6985 O O . GLU B 1 144 ? 30.641 5.605 8.719 1 88.94 144 GLU B O 1
ATOM 6990 N N . ASP B 1 145 ? 32.562 6.652 8.297 1 91.75 145 ASP B N 1
ATOM 6991 C CA . ASP B 1 145 ? 31.859 7.836 7.832 1 91.75 145 ASP B CA 1
ATOM 6992 C C . ASP B 1 145 ? 31.109 7.551 6.535 1 91.75 145 ASP B C 1
ATOM 6994 O O . ASP B 1 145 ? 29.984 8.008 6.352 1 91.75 145 ASP B O 1
ATOM 6998 N N . VAL B 1 146 ? 31.781 6.805 5.68 1 95.19 146 VAL B N 1
ATOM 6999 C CA . VAL B 1 146 ? 31.141 6.438 4.422 1 95.19 146 VAL B CA 1
ATOM 7000 C C . VAL B 1 146 ? 29.938 5.535 4.699 1 95.19 146 VAL B C 1
ATOM 7002 O O . VAL B 1 146 ? 28.859 5.719 4.121 1 95.19 146 VAL B O 1
ATOM 7005 N N . ASP B 1 147 ? 30.125 4.598 5.621 1 96.25 147 ASP B N 1
ATOM 7006 C CA . ASP B 1 147 ? 29.047 3.705 6.012 1 96.25 147 ASP B CA 1
ATOM 7007 C C . ASP B 1 147 ? 27.844 4.496 6.523 1 96.25 147 ASP B C 1
ATOM 7009 O O . ASP B 1 147 ? 26.688 4.188 6.18 1 96.25 147 ASP B O 1
ATOM 7013 N N . GLN B 1 148 ? 28.109 5.477 7.312 1 95.88 148 GLN B N 1
ATOM 7014 C CA . GLN B 1 148 ? 27.047 6.277 7.898 1 95.88 148 GLN B CA 1
ATOM 7015 C C . GLN B 1 148 ? 26.328 7.098 6.836 1 95.88 148 GLN B C 1
ATOM 7017 O O . GLN B 1 148 ? 25.109 7.289 6.91 1 95.88 148 GLN B O 1
ATOM 7022 N N . LYS B 1 149 ? 27.109 7.586 5.898 1 96.12 149 LYS B N 1
ATOM 7023 C CA . LYS B 1 149 ? 26.484 8.359 4.824 1 96.12 149 LYS B CA 1
ATOM 7024 C C . LYS B 1 149 ? 25.578 7.477 3.967 1 96.12 149 LYS B C 1
ATOM 7026 O O . LYS B 1 149 ? 24.516 7.918 3.529 1 96.12 149 LYS B O 1
ATOM 7031 N N . ILE B 1 150 ? 26 6.277 3.709 1 96.88 150 ILE B N 1
ATOM 7032 C CA . ILE B 1 150 ? 25.188 5.316 2.975 1 96.88 150 ILE B CA 1
ATOM 7033 C C . ILE B 1 150 ? 23.891 5.031 3.75 1 96.88 150 ILE B C 1
ATOM 7035 O O . ILE B 1 150 ? 22.797 5.121 3.199 1 96.88 150 ILE B O 1
ATOM 7039 N N . ALA B 1 151 ? 24.047 4.723 4.996 1 96.94 151 ALA B N 1
ATOM 7040 C CA . ALA B 1 151 ? 22.891 4.395 5.84 1 96.94 151 ALA B CA 1
ATOM 7041 C C . ALA B 1 151 ? 21.938 5.574 5.945 1 96.94 151 ALA B C 1
ATOM 7043 O O . ALA B 1 151 ? 20.719 5.402 5.859 1 96.94 151 ALA B O 1
ATOM 7044 N N . SER B 1 152 ? 22.469 6.754 6.117 1 96.38 152 SER B N 1
ATOM 7045 C CA . SER B 1 152 ? 21.656 7.965 6.223 1 96.38 152 SER B CA 1
ATOM 7046 C C . SER B 1 152 ? 20.797 8.164 4.98 1 96.38 152 SER B C 1
ATOM 7048 O O . SER B 1 152 ? 19.641 8.578 5.082 1 96.38 152 SER B O 1
ATOM 7050 N N . CYS B 1 153 ? 21.375 7.867 3.865 1 96.75 153 CYS B N 1
ATOM 7051 C CA . CYS B 1 153 ? 20.641 8 2.613 1 96.75 153 CYS B CA 1
ATOM 7052 C C . CYS B 1 153 ? 19.469 7.02 2.557 1 96.75 153 CYS B C 1
ATOM 7054 O O . CYS B 1 153 ? 18.359 7.383 2.154 1 96.75 153 CYS B O 1
ATOM 7056 N N . LEU B 1 154 ? 19.75 5.82 2.957 1 96.25 154 LEU B N 1
ATOM 7057 C CA . LEU B 1 154 ? 18.703 4.805 2.943 1 96.25 154 LEU B CA 1
ATOM 7058 C C . LEU B 1 154 ? 17.578 5.172 3.898 1 96.25 154 LEU B C 1
ATOM 7060 O O . LEU B 1 154 ? 16.406 5.031 3.557 1 96.25 154 LEU B O 1
ATOM 7064 N N . TYR B 1 155 ? 17.922 5.715 5.086 1 95.75 155 TYR B N 1
ATOM 7065 C CA . TYR B 1 155 ? 16.938 6.062 6.098 1 95.75 155 TYR B CA 1
ATOM 7066 C C . TYR B 1 155 ? 16.109 7.262 5.656 1 95.75 155 TYR B C 1
ATOM 7068 O O . TYR B 1 155 ? 14.875 7.246 5.758 1 95.75 155 TYR B O 1
ATOM 7076 N N . GLN B 1 156 ? 16.734 8.281 5.148 1 93.56 156 GLN B N 1
ATOM 7077 C CA . GLN B 1 156 ? 16.078 9.531 4.777 1 93.56 156 GLN B CA 1
ATOM 7078 C C . GLN B 1 156 ? 15.102 9.32 3.627 1 93.56 156 GLN B C 1
ATOM 7080 O O . GLN B 1 156 ? 14.102 10.023 3.52 1 93.56 156 GLN B O 1
ATOM 7085 N N . ASN B 1 157 ? 15.375 8.312 2.818 1 92.94 157 ASN B N 1
ATOM 7086 C CA . ASN B 1 157 ? 14.539 8.102 1.641 1 92.94 157 ASN B CA 1
ATOM 7087 C C . ASN B 1 157 ? 13.625 6.895 1.811 1 92.94 157 ASN B C 1
ATOM 7089 O O . ASN B 1 157 ? 12.906 6.52 0.882 1 92.94 157 ASN B O 1
ATOM 7093 N N . GLY B 1 158 ? 13.656 6.312 2.975 1 90.5 158 GLY B N 1
ATOM 7094 C CA . GLY B 1 158 ? 12.773 5.191 3.264 1 90.5 158 GLY B CA 1
ATOM 7095 C C . GLY B 1 158 ? 13.039 3.982 2.387 1 90.5 158 GLY B C 1
ATOM 7096 O O . GLY B 1 158 ? 12.109 3.268 2.006 1 90.5 158 GLY B O 1
ATOM 7097 N N . VAL B 1 159 ? 14.242 3.721 1.967 1 92.88 159 VAL B N 1
ATOM 7098 C CA . VAL B 1 159 ? 14.609 2.604 1.103 1 92.88 159 VAL B CA 1
ATOM 7099 C C . VAL B 1 159 ? 14.758 1.332 1.937 1 92.88 159 VAL B C 1
ATOM 7101 O O . VAL B 1 159 ? 15.414 1.338 2.977 1 92.88 159 VAL B O 1
ATOM 7104 N N . PRO B 1 160 ? 14.109 0.217 1.529 1 89.38 160 PRO B N 1
ATOM 7105 C CA . PRO B 1 160 ? 14.297 -1.044 2.252 1 89.38 160 PRO B CA 1
ATOM 7106 C C . PRO B 1 160 ? 15.758 -1.475 2.32 1 89.38 160 PRO B C 1
ATOM 7108 O O . PRO B 1 160 ? 16.5 -1.301 1.352 1 89.38 160 PRO B O 1
ATOM 7111 N N . PHE B 1 161 ? 16.203 -2.102 3.4 1 91.62 161 PHE B N 1
ATOM 7112 C CA . PHE B 1 161 ? 17.594 -2.436 3.654 1 91.62 161 PHE B CA 1
ATOM 7113 C C . PHE B 1 161 ? 18.047 -3.586 2.762 1 91.62 161 PHE B C 1
ATOM 7115 O O . PHE B 1 161 ? 19.25 -3.795 2.57 1 91.62 161 PHE B O 1
ATOM 7122 N N . ASN B 1 162 ? 17.078 -4.316 2.23 1 89.88 162 ASN B N 1
ATOM 7123 C CA . ASN B 1 162 ? 17.406 -5.453 1.38 1 89.88 162 ASN B CA 1
ATOM 7124 C C . ASN B 1 162 ? 18.234 -5.027 0.166 1 89.88 162 ASN B C 1
ATOM 7126 O O . ASN B 1 162 ? 18.891 -5.855 -0.468 1 89.88 162 ASN B O 1
ATOM 7130 N N . ILE B 1 163 ? 18.234 -3.746 -0.153 1 93.19 163 ILE B N 1
ATOM 7131 C CA . ILE B 1 163 ? 18.953 -3.223 -1.316 1 93.19 163 ILE B CA 1
ATOM 7132 C C . ILE B 1 163 ? 20.438 -3.479 -1.167 1 93.19 163 ILE B C 1
ATOM 7134 O O . ILE B 1 163 ? 21.141 -3.703 -2.158 1 93.19 163 ILE B O 1
ATOM 7138 N N . VAL B 1 164 ? 20.984 -3.479 0.042 1 95 164 VAL B N 1
ATOM 7139 C CA . VAL B 1 164 ? 22.422 -3.613 0.264 1 95 164 VAL B CA 1
ATOM 7140 C C . VAL B 1 164 ? 22.859 -5.051 -0.011 1 95 164 VAL B C 1
ATOM 7142 O O . VAL B 1 164 ? 24.047 -5.324 -0.186 1 95 164 VAL B O 1
ATOM 7145 N N . ARG B 1 165 ? 21.875 -5.949 -0.071 1 92.19 165 ARG B N 1
ATOM 7146 C CA . ARG B 1 165 ? 22.172 -7.348 -0.368 1 92.19 165 ARG B CA 1
ATOM 7147 C C . ARG B 1 165 ? 22.141 -7.602 -1.871 1 92.19 165 ARG B C 1
ATOM 7149 O O . ARG B 1 165 ? 22.547 -8.68 -2.328 1 92.19 165 ARG B O 1
ATOM 7156 N N . SER B 1 166 ? 21.703 -6.711 -2.641 1 93.12 166 SER B N 1
ATOM 7157 C CA . SER B 1 166 ? 21.5 -6.922 -4.07 1 93.12 166 SER B CA 1
ATOM 7158 C C . SER B 1 166 ? 22.828 -6.891 -4.824 1 93.12 166 SER B C 1
ATOM 7160 O O . SER B 1 166 ? 23.734 -6.141 -4.465 1 93.12 166 SER B O 1
ATOM 7162 N N . PRO B 1 167 ? 22.984 -7.707 -5.848 1 92.69 167 PRO B N 1
ATOM 7163 C CA . PRO B 1 167 ? 24.203 -7.684 -6.668 1 92.69 167 PRO B CA 1
ATOM 7164 C C . PRO B 1 167 ? 24.406 -6.34 -7.359 1 92.69 167 PRO B C 1
ATOM 7166 O O . PRO B 1 167 ? 25.562 -5.898 -7.516 1 92.69 167 PRO B O 1
ATOM 7169 N N . SER B 1 168 ? 23.328 -5.676 -7.727 1 94.19 168 SER B N 1
ATOM 7170 C CA . SER B 1 168 ? 23.453 -4.387 -8.406 1 94.19 168 SER B CA 1
ATOM 7171 C C . SER B 1 168 ? 23.953 -3.305 -7.461 1 94.19 168 SER B C 1
ATOM 7173 O O . SER B 1 168 ? 24.594 -2.34 -7.895 1 94.19 168 SER B O 1
ATOM 7175 N N . TRP B 1 169 ? 23.625 -3.422 -6.156 1 96.06 169 TRP B N 1
ATOM 7176 C CA . TRP B 1 169 ? 24.172 -2.49 -5.168 1 96.06 169 TRP B CA 1
ATOM 7177 C C . TRP B 1 169 ? 25.688 -2.609 -5.074 1 96.06 169 TRP B C 1
ATOM 7179 O O . TRP B 1 169 ? 26.391 -1.601 -5.023 1 96.06 169 TRP B O 1
ATOM 7189 N N . ALA B 1 170 ? 26.156 -3.857 -5.035 1 93.94 170 ALA B N 1
ATOM 7190 C CA . ALA B 1 170 ? 27.594 -4.086 -5.023 1 93.94 170 ALA B CA 1
ATOM 7191 C C . ALA B 1 170 ? 28.266 -3.479 -6.258 1 93.94 170 ALA B C 1
ATOM 7193 O O . ALA B 1 170 ? 29.312 -2.854 -6.156 1 93.94 170 ALA B O 1
ATOM 7194 N N . ASP B 1 171 ? 27.625 -3.68 -7.402 1 94.19 171 ASP B N 1
ATOM 7195 C CA . ASP B 1 171 ? 28.125 -3.129 -8.648 1 94.19 171 ASP B CA 1
ATOM 7196 C C . ASP B 1 171 ? 28.141 -1.603 -8.609 1 94.19 171 ASP B C 1
ATOM 7198 O O . ASP B 1 171 ? 29.078 -0.973 -9.102 1 94.19 171 ASP B O 1
ATOM 7202 N N . LEU B 1 172 ? 27.078 -1.011 -8.078 1 96.5 172 LEU B N 1
ATOM 7203 C CA . LEU B 1 172 ? 26.953 0.438 -7.957 1 96.5 172 LEU B CA 1
ATOM 7204 C C . LEU B 1 172 ? 28.078 1.008 -7.09 1 96.5 172 LEU B C 1
ATOM 7206 O O . LEU B 1 172 ? 28.719 1.983 -7.469 1 96.5 172 LEU B O 1
ATOM 7210 N N . VAL B 1 173 ? 28.312 0.429 -5.902 1 96.56 173 VAL B N 1
ATOM 7211 C CA . VAL B 1 173 ? 29.328 0.906 -4.965 1 96.56 173 VAL B CA 1
ATOM 7212 C C . VAL B 1 173 ? 30.703 0.816 -5.609 1 96.56 173 VAL B C 1
ATOM 7214 O O . VAL B 1 173 ? 31.484 1.769 -5.551 1 96.56 173 VAL B O 1
ATOM 7217 N N . HIS B 1 174 ? 30.953 -0.312 -6.246 1 95 174 HIS B N 1
ATOM 7218 C CA . HIS B 1 174 ? 32.219 -0.504 -6.922 1 95 174 HIS B CA 1
ATOM 7219 C C . HIS B 1 174 ? 32.438 0.517 -8.039 1 95 174 HIS B C 1
ATOM 7221 O O . HIS B 1 174 ? 33.5 1.094 -8.18 1 95 174 HIS B O 1
ATOM 7227 N N . ALA B 1 175 ? 31.375 0.722 -8.82 1 95.94 175 ALA B N 1
ATOM 7228 C CA . ALA B 1 175 ? 31.453 1.642 -9.953 1 95.94 175 ALA B CA 1
ATOM 7229 C C . ALA B 1 175 ? 31.703 3.072 -9.477 1 95.94 175 ALA B C 1
ATOM 7231 O O . ALA B 1 175 ? 32.531 3.781 -10.047 1 95.94 175 ALA B O 1
ATOM 7232 N N . ILE B 1 176 ? 31 3.541 -8.453 1 96.06 176 ILE B N 1
ATOM 7233 C CA . ILE B 1 176 ? 31.156 4.902 -7.957 1 96.06 176 ILE B CA 1
ATOM 7234 C C . ILE B 1 176 ? 32.562 5.066 -7.352 1 96.06 176 ILE B C 1
ATOM 7236 O O . ILE B 1 176 ? 33.188 6.094 -7.547 1 96.06 176 ILE B O 1
ATOM 7240 N N . ASN B 1 177 ? 33 4.078 -6.566 1 94.38 177 ASN B N 1
ATOM 7241 C CA . ASN B 1 177 ? 34.312 4.129 -5.914 1 94.38 177 ASN B CA 1
ATOM 7242 C C . ASN B 1 177 ? 35.438 4.227 -6.934 1 94.38 177 ASN B C 1
ATOM 7244 O O . ASN B 1 177 ? 36.438 4.867 -6.676 1 94.38 177 ASN B O 1
ATOM 7248 N N . THR B 1 178 ? 35.25 3.609 -8.117 1 92.62 178 THR B N 1
ATOM 7249 C CA . THR B 1 178 ? 36.281 3.586 -9.141 1 92.62 178 THR B CA 1
ATOM 7250 C C . THR B 1 178 ? 36.062 4.707 -10.156 1 92.62 178 THR B C 1
ATOM 7252 O O . THR B 1 178 ? 36.844 4.855 -11.102 1 92.62 178 THR B O 1
ATOM 7255 N N . ALA B 1 179 ? 35.062 5.477 -10.031 1 93.62 179 ALA B N 1
ATOM 7256 C CA . ALA B 1 179 ? 34.781 6.586 -10.938 1 93.62 179 ALA B CA 1
ATOM 7257 C C . ALA B 1 179 ? 35.781 7.715 -10.75 1 93.62 179 ALA B C 1
ATOM 7259 O O . ALA B 1 179 ? 36.469 7.766 -9.742 1 93.62 179 ALA B O 1
ATOM 7260 N N . PRO B 1 180 ? 35.844 8.562 -11.734 1 89.38 180 PRO B N 1
ATOM 7261 C CA . PRO B 1 180 ? 36.75 9.719 -11.578 1 89.38 180 PRO B CA 1
ATOM 7262 C C . PRO B 1 180 ? 36.375 10.602 -10.391 1 89.38 180 PRO B C 1
ATOM 7264 O O . PRO B 1 180 ? 35.188 10.711 -10.062 1 89.38 180 PRO B O 1
ATOM 7267 N N . LYS B 1 181 ? 37.375 11.148 -9.766 1 89.12 181 LYS B N 1
ATOM 7268 C CA . LYS B 1 181 ? 37.125 12.023 -8.625 1 89.12 181 LYS B CA 1
ATOM 7269 C C . LYS B 1 181 ? 36.219 13.18 -9.008 1 89.12 181 LYS B C 1
ATOM 7271 O O . LYS B 1 181 ? 36.344 13.773 -10.078 1 89.12 181 LYS B O 1
ATOM 7276 N N . GLY B 1 182 ? 35.281 13.438 -8.156 1 90.12 182 GLY B N 1
ATOM 7277 C CA . GLY B 1 182 ? 34.312 14.508 -8.422 1 90.12 182 GLY B CA 1
ATOM 7278 C C . GLY B 1 182 ? 33.125 14.055 -9.234 1 90.12 182 GLY B C 1
ATOM 7279 O O . GLY B 1 182 ? 32.375 14.883 -9.75 1 90.12 182 GLY B O 1
ATOM 7280 N N . TYR B 1 183 ? 33.031 12.773 -9.336 1 93.12 183 TYR B N 1
ATOM 7281 C CA . TYR B 1 183 ? 31.922 12.211 -10.086 1 93.12 183 TYR B CA 1
ATOM 7282 C C . TYR B 1 183 ? 30.594 12.688 -9.523 1 93.12 183 TYR B C 1
ATOM 7284 O O . TYR B 1 183 ? 30.406 12.742 -8.305 1 93.12 183 TYR B O 1
ATOM 7292 N N . LYS B 1 184 ? 29.688 13.055 -10.484 1 91.56 184 LYS B N 1
ATOM 7293 C CA . LYS B 1 184 ? 28.328 13.438 -10.109 1 91.56 184 LYS B CA 1
ATOM 7294 C C . LYS B 1 184 ? 27.312 12.445 -10.648 1 91.56 184 LYS B C 1
ATOM 7296 O O . LYS B 1 184 ? 27.391 12.039 -11.812 1 91.56 184 LYS B O 1
ATOM 7301 N N . SER B 1 185 ? 26.359 12.086 -9.844 1 94.38 185 SER B N 1
ATOM 7302 C CA . SER B 1 185 ? 25.312 11.125 -10.195 1 94.38 185 SER B CA 1
ATOM 7303 C C . SER B 1 185 ? 24.422 11.672 -11.312 1 94.38 185 SER B C 1
ATOM 7305 O O . SER B 1 185 ? 24.328 12.883 -11.508 1 94.38 185 SER B O 1
ATOM 7307 N N . PRO B 1 186 ? 23.844 10.727 -12.102 1 94.88 186 PRO B N 1
ATOM 7308 C CA . PRO B 1 186 ? 22.875 11.188 -13.109 1 94.88 186 PRO B CA 1
ATOM 7309 C C . PRO B 1 186 ? 21.672 11.883 -12.484 1 94.88 186 PRO B C 1
ATOM 7311 O O . PRO B 1 186 ? 21.297 11.594 -11.344 1 94.88 186 PRO B O 1
ATOM 7314 N N . ASN B 1 187 ? 21.094 12.812 -13.25 1 92.94 187 ASN B N 1
ATOM 7315 C CA . ASN B 1 187 ? 19.953 13.555 -12.742 1 92.94 187 ASN B CA 1
ATOM 7316 C C . ASN B 1 187 ? 18.656 12.75 -12.883 1 92.94 187 ASN B C 1
ATOM 7318 O O . ASN B 1 187 ? 18.656 11.664 -13.469 1 92.94 187 ASN B O 1
ATOM 7322 N N . TYR B 1 188 ? 17.656 13.266 -12.289 1 93.38 188 TYR B N 1
ATOM 7323 C CA . TYR B 1 188 ? 16.344 12.641 -12.211 1 93.38 188 TYR B CA 1
ATOM 7324 C C . TYR B 1 188 ? 15.805 12.336 -13.602 1 93.38 188 TYR B C 1
ATOM 7326 O O . TYR B 1 188 ? 15.312 11.234 -13.859 1 93.38 188 TYR B O 1
ATOM 7334 N N . GLU B 1 189 ? 15.922 13.18 -14.586 1 92.38 189 GLU B N 1
ATOM 7335 C CA . GLU B 1 189 ? 15.383 13.016 -15.93 1 92.38 189 GLU B CA 1
ATOM 7336 C C . GLU B 1 189 ? 16.141 11.938 -16.703 1 92.38 189 GLU B C 1
ATOM 7338 O O . GLU B 1 189 ? 15.539 11.141 -17.422 1 92.38 189 GLU B O 1
ATOM 7343 N N . LYS B 1 190 ? 17.391 11.93 -16.531 1 94.94 190 LYS B N 1
ATOM 7344 C CA . LYS B 1 190 ? 18.219 10.953 -17.219 1 94.94 190 LYS B CA 1
ATOM 7345 C C . LYS B 1 190 ? 17.906 9.531 -16.75 1 94.94 190 LYS B C 1
ATOM 7347 O O . LYS B 1 190 ? 17.828 8.609 -17.562 1 94.94 190 LYS B O 1
ATOM 7352 N N . VAL B 1 191 ? 17.703 9.352 -15.477 1 95.5 191 VAL B N 1
ATOM 7353 C CA . VAL B 1 191 ? 17.453 8.039 -14.891 1 95.5 191 VAL B CA 1
ATOM 7354 C C . VAL B 1 191 ? 16.094 7.52 -15.344 1 95.5 191 VAL B C 1
ATOM 7356 O O . VAL B 1 191 ? 15.914 6.312 -15.539 1 95.5 191 VAL B O 1
ATOM 7359 N N . ARG B 1 192 ? 15.109 8.383 -15.539 1 92.88 192 ARG B N 1
ATOM 7360 C CA . ARG B 1 192 ? 13.742 7.949 -15.805 1 92.88 192 ARG B CA 1
ATOM 7361 C C . ARG B 1 192 ? 13.508 7.758 -17.297 1 92.88 192 ARG B C 1
ATOM 7363 O O . ARG B 1 192 ? 12.516 7.145 -17.703 1 92.88 192 ARG B O 1
ATOM 7370 N N . THR B 1 193 ? 14.398 8.234 -18.156 1 93.81 193 THR B N 1
ATOM 7371 C CA . THR B 1 193 ? 14.133 8.188 -19.594 1 93.81 193 THR B CA 1
ATOM 7372 C C . THR B 1 193 ? 15.234 7.422 -20.312 1 93.81 193 THR B C 1
ATOM 7374 O O . THR B 1 193 ? 15.195 6.191 -20.406 1 93.81 193 THR B O 1
ATOM 7377 N N . SER B 1 194 ? 16.359 8.109 -20.609 1 94.69 194 SER B N 1
ATOM 7378 C CA . SER B 1 194 ? 17.375 7.559 -21.484 1 94.69 194 SER B CA 1
ATOM 7379 C C . SER B 1 194 ? 18.062 6.344 -20.859 1 94.69 194 SER B C 1
ATOM 7381 O O . SER B 1 194 ? 18.266 5.324 -21.531 1 94.69 194 SER B O 1
ATOM 7383 N N . LEU B 1 195 ? 18.438 6.465 -19.641 1 96.75 195 LEU B N 1
ATOM 7384 C CA . LEU B 1 195 ? 19.109 5.344 -19.016 1 96.75 195 LEU B CA 1
ATOM 7385 C C . LEU B 1 195 ? 18.188 4.141 -18.891 1 96.75 195 LEU B C 1
ATOM 7387 O O . LEU B 1 195 ? 18.625 2.994 -18.969 1 96.75 195 LEU B O 1
ATOM 7391 N N . LEU B 1 196 ? 16.891 4.344 -18.656 1 96.5 196 LEU B N 1
ATOM 7392 C CA . LEU B 1 196 ? 15.914 3.26 -18.578 1 96.5 196 LEU B CA 1
ATOM 7393 C C . LEU B 1 196 ? 15.758 2.566 -19.922 1 96.5 196 LEU B C 1
ATOM 7395 O O . LEU B 1 196 ? 15.711 1.337 -20 1 96.5 196 LEU B O 1
ATOM 7399 N N . ASP B 1 197 ? 15.68 3.381 -21.016 1 96.31 197 ASP B N 1
ATOM 7400 C CA . ASP B 1 197 ? 15.594 2.82 -22.359 1 96.31 197 ASP B CA 1
ATOM 7401 C C . ASP B 1 197 ? 16.812 1.961 -22.672 1 96.31 197 ASP B C 1
ATOM 7403 O O . ASP B 1 197 ? 16.688 0.862 -23.219 1 96.31 197 ASP B O 1
ATOM 7407 N N . LYS B 1 198 ? 17.922 2.496 -22.297 1 96 198 LYS B N 1
ATOM 7408 C CA . LYS B 1 198 ? 19.156 1.756 -22.531 1 96 198 LYS B CA 1
ATOM 7409 C C . LYS B 1 198 ? 19.188 0.459 -21.734 1 96 198 LYS B C 1
ATOM 7411 O O . LYS B 1 198 ? 19.641 -0.576 -22.219 1 96 198 LYS B O 1
ATOM 7416 N N . GLU B 1 199 ? 18.734 0.539 -20.469 1 96.81 199 GLU B N 1
ATOM 7417 C CA . GLU B 1 199 ? 18.703 -0.646 -19.625 1 96.81 199 GLU B CA 1
ATOM 7418 C C . GLU B 1 199 ? 17.766 -1.71 -20.188 1 96.81 199 GLU B C 1
ATOM 7420 O O . GLU B 1 199 ? 18.062 -2.906 -20.109 1 96.81 199 GLU B O 1
ATOM 7425 N N . GLN B 1 200 ? 16.609 -1.312 -20.672 1 96.5 200 GLN B N 1
ATOM 7426 C CA . GLN B 1 200 ? 15.68 -2.252 -21.281 1 96.5 200 GLN B CA 1
ATOM 7427 C C . GLN B 1 200 ? 16.328 -3.016 -22.438 1 96.5 200 GLN B C 1
ATOM 7429 O O . GLN B 1 200 ? 16.156 -4.23 -22.547 1 96.5 200 GLN B O 1
ATOM 7434 N N . ILE B 1 201 ? 17.047 -2.309 -23.234 1 96.25 201 ILE B N 1
ATOM 7435 C CA . ILE B 1 201 ? 17.719 -2.916 -24.375 1 96.25 201 ILE B CA 1
ATOM 7436 C C . ILE B 1 201 ? 18.781 -3.895 -23.891 1 96.25 201 ILE B C 1
ATOM 7438 O O . ILE B 1 201 ? 18.906 -5.004 -24.406 1 96.25 201 ILE B O 1
ATOM 7442 N N . LYS B 1 202 ? 19.469 -3.457 -22.922 1 95.62 202 LYS B N 1
ATOM 7443 C CA . LYS B 1 202 ? 20.516 -4.309 -22.359 1 95.62 202 LYS B CA 1
ATOM 7444 C C . LYS B 1 202 ? 19.922 -5.605 -21.812 1 95.62 202 LYS B C 1
ATOM 7446 O O . LYS B 1 202 ? 20.469 -6.688 -22.047 1 95.62 202 LYS B O 1
ATOM 7451 N N . VAL B 1 203 ? 18.875 -5.5 -21.062 1 96.5 203 VAL B N 1
ATOM 7452 C CA . VAL B 1 203 ? 18.234 -6.668 -20.469 1 96.5 203 VAL B CA 1
ATOM 7453 C C . VAL B 1 203 ? 17.688 -7.57 -21.578 1 96.5 203 VAL B C 1
ATOM 7455 O O . VAL B 1 203 ? 17.828 -8.789 -21.516 1 96.5 203 VAL B O 1
ATOM 7458 N N . GLN B 1 204 ? 17.109 -6.969 -22.625 1 95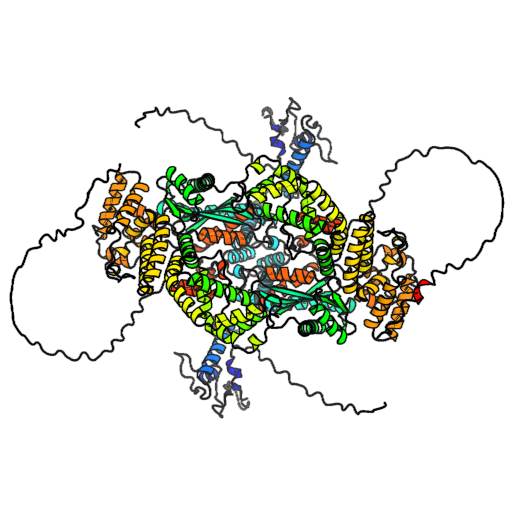.88 204 GLN B N 1
ATOM 7459 C CA . GLN B 1 204 ? 16.594 -7.73 -23.75 1 95.88 204 GLN B CA 1
ATOM 7460 C C . GLN B 1 204 ? 17.703 -8.539 -24.422 1 95.88 204 GLN B C 1
ATOM 7462 O O . GLN B 1 204 ? 17.5 -9.703 -24.766 1 95.88 204 GLN B O 1
ATOM 7467 N N . GLN B 1 205 ? 18.797 -7.922 -24.547 1 95.5 205 GLN B N 1
ATOM 7468 C CA . GLN B 1 205 ? 19.953 -8.594 -25.156 1 95.5 205 GLN B CA 1
ATOM 7469 C C . GLN B 1 205 ? 20.469 -9.719 -24.25 1 95.5 205 GLN B C 1
ATOM 7471 O O . GLN B 1 205 ? 20.812 -10.797 -24.734 1 95.5 205 GLN B O 1
ATOM 7476 N N . ALA B 1 206 ? 20.469 -9.398 -23.016 1 95.44 206 ALA B N 1
ATOM 7477 C CA . ALA B 1 206 ? 20.969 -10.391 -22.062 1 95.44 206 ALA B CA 1
ATOM 7478 C C . ALA B 1 206 ? 20.047 -11.602 -22 1 95.44 206 ALA B C 1
ATOM 7480 O O . ALA B 1 206 ? 20.469 -12.688 -21.594 1 95.44 206 ALA B O 1
ATOM 7481 N N . LEU B 1 207 ? 18.781 -11.484 -22.375 1 96.38 207 LEU B N 1
ATOM 7482 C CA . LEU B 1 207 ? 17.797 -12.57 -22.344 1 96.38 207 LEU B CA 1
ATOM 7483 C C . LEU B 1 207 ? 17.938 -13.469 -23.562 1 96.38 207 LEU B C 1
ATOM 7485 O O . LEU B 1 207 ? 17.406 -14.586 -23.578 1 96.38 207 LEU B O 1
ATOM 7489 N N . THR B 1 208 ? 18.672 -13.094 -24.562 1 94.25 208 THR B N 1
ATOM 7490 C CA . THR B 1 208 ? 18.75 -13.773 -25.844 1 94.25 208 THR B CA 1
ATOM 7491 C C . THR B 1 208 ? 19.25 -15.203 -25.672 1 94.25 208 THR B C 1
ATOM 7493 O O . THR B 1 208 ? 18.703 -16.141 -26.25 1 94.25 208 THR B O 1
ATOM 7496 N N . PRO B 1 209 ? 20.297 -15.383 -24.875 1 92.25 209 PRO B N 1
ATOM 7497 C CA . PRO B 1 209 ? 20.75 -16.766 -24.703 1 92.25 209 PRO B CA 1
ATOM 7498 C C . PRO B 1 209 ? 19.688 -17.672 -24.109 1 92.25 209 PRO B C 1
ATOM 7500 O O . PRO B 1 209 ? 19.594 -18.844 -24.453 1 92.25 209 PRO B O 1
ATOM 7503 N N . LEU B 1 210 ? 18.891 -17.188 -23.234 1 92.94 210 LEU B N 1
ATOM 7504 C CA . LEU B 1 210 ? 17.812 -17.969 -22.656 1 92.94 210 LEU B CA 1
ATOM 7505 C C . LEU B 1 210 ? 16.719 -18.25 -23.688 1 92.94 210 LEU B C 1
ATOM 7507 O O . LEU B 1 210 ? 16.141 -19.328 -23.703 1 92.94 210 LEU B O 1
ATOM 7511 N N . MET B 1 211 ? 16.5 -17.297 -24.531 1 95.12 211 MET B N 1
ATOM 7512 C CA . MET B 1 211 ? 15.445 -17.422 -25.547 1 95.12 211 MET B CA 1
ATOM 7513 C C . MET B 1 211 ? 15.852 -18.406 -26.641 1 95.12 211 MET B C 1
ATOM 7515 O O . MET B 1 211 ? 15 -19.016 -27.281 1 95.12 211 MET B O 1
ATOM 7519 N N . GLN B 1 212 ? 17.125 -18.547 -26.844 1 93.31 212 GLN B N 1
ATOM 7520 C CA . GLN B 1 212 ? 17.625 -19.484 -27.844 1 93.31 212 GLN B CA 1
ATOM 7521 C C . GLN B 1 212 ? 17.297 -20.922 -27.453 1 93.31 212 GLN B C 1
ATOM 7523 O O . GLN B 1 212 ? 17.141 -21.797 -28.312 1 93.31 212 GLN B O 1
ATOM 7528 N N . ASP B 1 213 ? 17.094 -21.125 -26.234 1 93.19 213 ASP B N 1
ATOM 7529 C CA . ASP B 1 213 ? 16.781 -22.453 -25.719 1 93.19 213 ASP B CA 1
ATOM 7530 C C . ASP B 1 213 ? 15.305 -22.797 -25.938 1 93.19 213 ASP B C 1
ATOM 7532 O O . ASP B 1 213 ? 14.883 -23.922 -25.734 1 93.19 213 ASP B O 1
ATOM 7536 N N . TRP B 1 214 ? 14.516 -21.859 -26.453 1 96.75 214 TRP B N 1
ATOM 7537 C CA . TRP B 1 214 ? 13.078 -22.047 -26.625 1 96.75 214 TRP B CA 1
ATOM 7538 C C . TRP B 1 214 ? 12.789 -23.141 -27.656 1 96.75 214 TRP B C 1
ATOM 7540 O O . TRP B 1 214 ? 11.797 -23.859 -27.547 1 96.75 214 TRP B O 1
ATOM 7550 N N . SER B 1 215 ? 13.664 -23.281 -28.625 1 95.12 215 SER B N 1
ATOM 7551 C CA . SER B 1 215 ? 13.453 -24.281 -29.672 1 95.12 215 SER B CA 1
ATOM 7552 C C . SER B 1 215 ? 13.633 -25.688 -29.125 1 95.12 215 SER B C 1
ATOM 7554 O O . SER B 1 215 ? 12.969 -26.625 -29.578 1 95.12 215 SER B O 1
ATOM 7556 N N . THR B 1 216 ? 14.398 -25.812 -28.109 1 94.75 216 THR B N 1
ATOM 7557 C CA . THR B 1 216 ? 14.703 -27.125 -27.531 1 94.75 216 THR B CA 1
ATOM 7558 C C . THR B 1 216 ? 13.672 -27.516 -26.484 1 94.75 216 THR B C 1
ATOM 7560 O O . THR B 1 216 ? 13.219 -28.672 -26.453 1 94.75 216 THR B O 1
ATOM 7563 N N . HIS B 1 217 ? 13.289 -26.609 -25.703 1 96.12 217 HIS B N 1
ATOM 7564 C CA . HIS B 1 217 ? 12.492 -26.953 -24.531 1 96.12 217 HIS B CA 1
ATOM 7565 C C . HIS B 1 217 ? 11.039 -26.516 -24.719 1 96.12 217 HIS B C 1
ATOM 7567 O O . HIS B 1 217 ? 10.18 -26.859 -23.891 1 96.12 217 HIS B O 1
ATOM 7573 N N . GLY B 1 218 ? 10.727 -25.844 -25.781 1 97.12 218 GLY B N 1
ATOM 7574 C CA . GLY B 1 218 ? 9.375 -25.344 -25.969 1 97.12 218 GLY B CA 1
ATOM 7575 C C . GLY B 1 218 ? 8.992 -24.25 -24.984 1 97.12 218 GLY B C 1
ATOM 7576 O O . GLY B 1 218 ? 9.734 -23.969 -24.047 1 97.12 218 GLY B O 1
ATOM 7577 N N . VAL B 1 219 ? 7.867 -23.594 -25.234 1 98.12 219 VAL B N 1
ATOM 7578 C CA . VAL B 1 219 ? 7.473 -22.453 -24.422 1 98.12 219 VAL B CA 1
ATOM 7579 C C . VAL B 1 219 ? 5.992 -22.562 -24.062 1 98.12 219 VAL B C 1
ATOM 7581 O O . VAL B 1 219 ? 5.164 -22.906 -24.906 1 98.12 219 VAL B O 1
ATOM 7584 N N . SER B 1 220 ? 5.699 -22.391 -22.797 1 97.94 220 SER B N 1
ATOM 7585 C CA . SER B 1 220 ? 4.336 -22.109 -22.359 1 97.94 220 SER B CA 1
ATOM 7586 C C . SER B 1 220 ? 4.086 -20.609 -22.25 1 97.94 220 SER B C 1
ATOM 7588 O O . SER B 1 220 ? 4.766 -19.906 -21.5 1 97.94 220 SER B O 1
ATOM 7590 N N . ILE B 1 221 ? 3.154 -20.125 -23 1 98.19 221 ILE B N 1
ATOM 7591 C CA . ILE B 1 221 ? 2.742 -18.734 -22.859 1 98.19 221 ILE B CA 1
ATOM 7592 C C . ILE B 1 221 ? 1.708 -18.609 -21.75 1 98.19 221 ILE B C 1
ATOM 7594 O O . ILE B 1 221 ? 0.665 -19.266 -21.781 1 98.19 221 ILE B O 1
ATOM 7598 N N . ILE B 1 222 ? 2.031 -17.828 -20.797 1 97.38 222 ILE B N 1
ATOM 7599 C CA . ILE B 1 222 ? 1.167 -17.672 -19.625 1 97.38 222 ILE B CA 1
ATOM 7600 C C . ILE B 1 222 ? 0.64 -16.234 -19.578 1 97.38 222 ILE B C 1
ATOM 7602 O O . ILE B 1 222 ? 1.388 -15.281 -19.797 1 97.38 222 ILE B O 1
ATOM 7606 N N . SER B 1 223 ? -0.633 -16.094 -19.297 1 96.44 223 SER B N 1
ATOM 7607 C CA . SER B 1 223 ? -1.241 -14.773 -19.234 1 96.44 223 SER B CA 1
ATOM 7608 C C . SER B 1 223 ? -2.281 -14.695 -18.109 1 96.44 223 SER B C 1
ATOM 7610 O O . SER B 1 223 ? -2.918 -15.703 -17.781 1 96.44 223 SER B O 1
ATOM 7612 N N . ASP B 1 224 ? -2.367 -13.586 -17.5 1 93.81 224 ASP B N 1
ATOM 7613 C CA . ASP B 1 224 ? -3.324 -13.32 -16.438 1 93.81 224 ASP B CA 1
ATOM 7614 C C . ASP B 1 224 ? -3.758 -11.852 -16.453 1 93.81 224 ASP B C 1
ATOM 7616 O O . ASP B 1 224 ? -3.043 -10.992 -16.969 1 93.81 224 ASP B O 1
ATOM 7620 N N . GLY B 1 225 ? -4.98 -11.648 -15.984 1 91.69 225 GLY B N 1
ATOM 7621 C CA . GLY B 1 225 ? -5.496 -10.289 -15.898 1 91.69 225 GLY B CA 1
ATOM 7622 C C . GLY B 1 225 ? -5.383 -9.695 -14.516 1 91.69 225 GLY B C 1
ATOM 7623 O O . GLY B 1 225 ? -5.445 -10.414 -13.516 1 91.69 225 GLY B O 1
ATOM 7624 N N . TRP B 1 226 ? -5.219 -8.359 -14.508 1 89.38 226 TRP B N 1
ATOM 7625 C CA . TRP B 1 226 ? -5.125 -7.617 -13.25 1 89.38 226 TRP B CA 1
ATOM 7626 C C . TRP B 1 226 ? -5.551 -6.168 -13.445 1 89.38 226 TRP B C 1
ATOM 7628 O O . TRP B 1 226 ? -5.48 -5.637 -14.562 1 89.38 226 TRP B O 1
ATOM 7638 N N . SER B 1 227 ? -6.055 -5.57 -12.406 1 86.75 227 SER B N 1
ATOM 7639 C CA . SER B 1 227 ? -6.359 -4.145 -12.422 1 86.75 227 SER B CA 1
ATOM 7640 C C . SER B 1 227 ? -5.438 -3.375 -11.477 1 86.75 227 SER B C 1
ATOM 7642 O O . SER B 1 227 ? -5.207 -3.795 -10.344 1 86.75 227 SER B O 1
ATOM 7644 N N . ASN B 1 228 ? -4.918 -2.291 -11.953 1 83.56 228 ASN B N 1
ATOM 7645 C CA . ASN B 1 228 ? -4.02 -1.499 -11.117 1 83.56 228 ASN B CA 1
ATOM 7646 C C . ASN B 1 228 ? -4.797 -0.567 -10.188 1 83.56 228 ASN B C 1
ATOM 7648 O O . ASN B 1 228 ? -6.02 -0.656 -10.094 1 83.56 228 ASN B O 1
ATOM 7652 N N . LEU B 1 229 ? -4.039 0.254 -9.469 1 75.44 229 LEU B N 1
ATOM 7653 C CA . LEU B 1 229 ? -4.625 1.135 -8.469 1 75.44 229 LEU B CA 1
ATOM 7654 C C . LEU B 1 229 ? -5.574 2.141 -9.109 1 75.44 229 LEU B C 1
ATOM 7656 O O . LEU B 1 229 ? -6.516 2.607 -8.469 1 75.44 229 LEU B O 1
ATOM 7660 N N . ARG B 1 230 ? -5.367 2.461 -10.352 1 77 230 ARG B N 1
ATOM 7661 C CA . ARG B 1 230 ? -6.215 3.404 -11.078 1 77 230 ARG B CA 1
ATOM 7662 C C . ARG B 1 230 ? -7.398 2.691 -11.719 1 77 230 ARG B C 1
ATOM 7664 O O . ARG B 1 230 ? -8.125 3.283 -12.523 1 77 230 ARG B O 1
ATOM 7671 N N . ASN B 1 231 ? -7.465 1.368 -11.492 1 79.62 231 ASN B N 1
ATOM 7672 C CA . ASN B 1 231 ? -8.531 0.516 -12 1 79.62 231 ASN B CA 1
ATOM 7673 C C . ASN B 1 231 ? -8.43 0.327 -13.516 1 79.62 231 ASN B C 1
ATOM 7675 O O . ASN B 1 231 ? -9.445 0.248 -14.203 1 79.62 231 ASN B O 1
ATOM 7679 N N . GLU B 1 232 ? -7.312 0.487 -13.945 1 86.12 232 GLU B N 1
ATOM 7680 C CA . GLU B 1 232 ? -7.043 0.128 -15.336 1 86.12 232 GLU B CA 1
ATOM 7681 C C . GLU B 1 232 ? -6.816 -1.374 -15.484 1 86.12 232 GLU B C 1
ATOM 7683 O O . GLU B 1 232 ? -6.125 -1.985 -14.664 1 86.12 232 GLU B O 1
ATOM 7688 N N . ALA B 1 233 ? -7.434 -1.928 -16.484 1 90.19 233 ALA B N 1
ATOM 7689 C CA . ALA B 1 233 ? -7.312 -3.365 -16.703 1 90.19 233 ALA B CA 1
ATOM 7690 C C . ALA B 1 233 ? -6.055 -3.691 -17.5 1 90.19 233 ALA B C 1
ATOM 7692 O O . ALA B 1 233 ? -5.824 -3.117 -18.562 1 90.19 233 ALA B O 1
ATOM 7693 N N . LEU B 1 234 ? -5.277 -4.586 -16.953 1 92.38 234 LEU B N 1
ATOM 7694 C CA . LEU B 1 234 ? -4.043 -5.004 -17.609 1 92.38 234 LEU B CA 1
ATOM 7695 C C . LEU B 1 234 ? -4.016 -6.516 -17.797 1 92.38 234 LEU B C 1
ATOM 7697 O O . LEU B 1 234 ? -4.625 -7.254 -17.031 1 92.38 234 LEU B O 1
ATOM 7701 N N . VAL B 1 235 ? -3.379 -7.02 -18.875 1 94.56 235 VAL B N 1
ATOM 7702 C CA . VAL B 1 235 ? -3.117 -8.43 -19.141 1 94.56 235 VAL B CA 1
ATOM 7703 C C . VAL B 1 235 ? -1.629 -8.633 -19.422 1 94.56 235 VAL B C 1
ATOM 7705 O O . VAL B 1 235 ? -1.056 -7.977 -20.297 1 94.56 235 VAL B O 1
ATOM 7708 N N . ASN B 1 236 ? -1.064 -9.43 -18.625 1 95.44 236 ASN B N 1
ATOM 7709 C CA . ASN B 1 236 ? 0.358 -9.664 -18.859 1 95.44 236 ASN B CA 1
ATOM 7710 C C . ASN B 1 236 ? 0.597 -10.922 -19.672 1 95.44 236 ASN B C 1
ATOM 7712 O O . ASN B 1 236 ? -0.306 -11.75 -19.828 1 95.44 236 ASN B O 1
ATOM 7716 N N . VAL B 1 237 ? 1.719 -10.992 -20.312 1 97 237 VAL B N 1
ATOM 7717 C CA . VAL B 1 237 ? 2.158 -12.141 -21.094 1 97 237 VAL B CA 1
ATOM 7718 C C . VAL B 1 237 ? 3.553 -12.57 -20.641 1 97 237 VAL B C 1
ATOM 7720 O O . VAL B 1 237 ? 4.492 -11.773 -20.672 1 97 237 VAL B O 1
ATOM 7723 N N . MET B 1 238 ? 3.594 -13.805 -20.266 1 97.31 238 MET B N 1
ATOM 7724 C CA . MET B 1 238 ? 4.852 -14.414 -19.844 1 97.31 238 MET B CA 1
ATOM 7725 C C . MET B 1 238 ? 5.238 -15.57 -20.75 1 97.31 238 MET B C 1
ATOM 7727 O O . MET B 1 238 ? 4.371 -16.281 -21.266 1 97.31 238 MET B O 1
ATOM 7731 N N . ALA B 1 239 ? 6.48 -15.719 -20.984 1 97.69 239 ALA B N 1
ATOM 7732 C CA . ALA B 1 239 ? 7.012 -16.906 -21.656 1 97.69 239 ALA B CA 1
ATOM 7733 C C . ALA B 1 239 ? 7.809 -17.781 -20.703 1 97.69 239 ALA B C 1
ATOM 7735 O O . ALA B 1 239 ? 8.82 -17.328 -20.141 1 97.69 239 ALA B O 1
ATOM 7736 N N . VAL B 1 240 ? 7.324 -18.984 -20.5 1 96.94 240 VAL B N 1
ATOM 7737 C CA . VAL B 1 240 ? 7.977 -19.875 -19.547 1 96.94 240 VAL B CA 1
ATOM 7738 C C . VAL B 1 240 ? 8.547 -21.078 -20.266 1 96.94 240 VAL B C 1
ATOM 7740 O O . VAL B 1 240 ? 7.832 -21.766 -21.016 1 96.94 240 VAL B O 1
ATOM 7743 N N . SER B 1 241 ? 9.828 -21.344 -20.094 1 95.38 241 SER B N 1
ATOM 7744 C CA . SER B 1 241 ? 10.523 -22.484 -20.688 1 95.38 241 SER B CA 1
ATOM 7745 C C . SER B 1 241 ? 11.5 -23.109 -19.703 1 95.38 241 SER B C 1
ATOM 7747 O O . SER B 1 241 ? 12.453 -22.469 -19.266 1 95.38 241 SER B O 1
ATOM 7749 N N . GLY B 1 242 ? 11.281 -24.328 -19.344 1 91.75 242 GLY B N 1
ATOM 7750 C CA . GLY B 1 242 ? 12.195 -25.031 -18.453 1 91.75 242 GLY B CA 1
ATOM 7751 C C . GLY B 1 242 ? 12.266 -24.391 -17.078 1 91.75 242 GLY B C 1
ATOM 7752 O O . GLY B 1 242 ? 13.344 -24.266 -16.5 1 91.75 242 GLY B O 1
ATOM 7753 N N . GLY B 1 243 ? 11.172 -23.859 -16.641 1 89.94 243 GLY B N 1
ATOM 7754 C CA . GLY B 1 243 ? 11.125 -23.266 -15.32 1 89.94 243 GLY B CA 1
ATOM 7755 C C . GLY B 1 243 ? 11.578 -21.812 -15.305 1 89.94 243 GLY B C 1
ATOM 7756 O O . GLY B 1 243 ? 11.602 -21.172 -14.25 1 89.94 243 GLY B O 1
ATOM 7757 N N . ARG B 1 244 ? 12 -21.297 -16.391 1 92.75 244 ARG B N 1
ATOM 7758 C CA . ARG B 1 244 ? 12.43 -19.906 -16.516 1 92.75 244 ARG B CA 1
ATOM 7759 C C . ARG B 1 244 ? 11.32 -19.031 -17.094 1 92.75 244 ARG B C 1
ATOM 7761 O O . ARG B 1 244 ? 10.938 -19.188 -18.25 1 92.75 244 ARG B O 1
ATOM 7768 N N . ALA B 1 245 ? 10.859 -18.125 -16.25 1 95.44 245 ALA B N 1
ATOM 7769 C CA . ALA B 1 245 ? 9.766 -17.266 -16.672 1 95.44 245 ALA B CA 1
ATOM 7770 C C . ALA B 1 245 ? 10.273 -15.883 -17.094 1 95.44 245 ALA B C 1
ATOM 7772 O O . ALA B 1 245 ? 10.953 -15.203 -16.312 1 95.44 245 ALA B O 1
ATOM 7773 N N . ILE B 1 246 ? 10.047 -15.5 -18.281 1 97 246 ILE B N 1
ATOM 7774 C CA . ILE B 1 246 ? 10.43 -14.203 -18.812 1 97 246 ILE B CA 1
ATOM 7775 C C . ILE B 1 246 ? 9.195 -13.32 -18.984 1 97 246 ILE B C 1
ATOM 7777 O O . ILE B 1 246 ? 8.203 -13.75 -19.578 1 97 246 ILE B O 1
ATOM 7781 N N . PHE B 1 247 ? 9.281 -12.195 -18.422 1 97.19 247 PHE B N 1
ATOM 7782 C CA . PHE B 1 247 ? 8.227 -11.219 -18.672 1 97.19 247 PHE B CA 1
ATOM 7783 C C . PHE B 1 247 ? 8.391 -10.57 -20.031 1 97.19 247 PHE B C 1
ATOM 7785 O O . PHE B 1 247 ? 9.422 -9.953 -20.312 1 97.19 247 PHE B O 1
ATOM 7792 N N . ILE B 1 248 ? 7.336 -10.672 -20.812 1 96.5 248 ILE B N 1
ATOM 7793 C CA . ILE B 1 248 ? 7.41 -10.148 -22.172 1 96.5 248 ILE B CA 1
ATOM 7794 C C . ILE B 1 248 ? 6.809 -8.75 -22.219 1 96.5 248 ILE B C 1
ATOM 7796 O O . ILE B 1 248 ? 7.5 -7.781 -22.547 1 96.5 248 ILE B O 1
ATOM 7800 N N . ARG B 1 249 ? 5.512 -8.719 -21.844 1 94.75 249 ARG B N 1
ATOM 7801 C CA . ARG B 1 249 ? 4.82 -7.438 -21.922 1 94.75 249 ARG B CA 1
ATOM 7802 C C . ARG B 1 249 ? 3.518 -7.465 -21.125 1 94.75 249 ARG B C 1
ATOM 7804 O O . ARG B 1 249 ? 3.027 -8.539 -20.766 1 94.75 249 ARG B O 1
ATOM 7811 N N . ALA B 1 250 ? 3.066 -6.285 -20.781 1 94.75 250 ALA B N 1
ATOM 7812 C CA . ALA B 1 250 ? 1.729 -6.094 -20.219 1 94.75 250 ALA B CA 1
ATOM 7813 C C . ALA B 1 250 ? 0.894 -5.168 -21.094 1 94.75 250 ALA B C 1
ATOM 7815 O O . ALA B 1 250 ? 1.354 -4.098 -21.5 1 94.75 250 ALA B O 1
ATOM 7816 N N . TYR B 1 251 ? -0.312 -5.609 -21.453 1 92.94 251 TYR B N 1
ATOM 7817 C CA . TYR B 1 251 ? -1.199 -4.828 -22.312 1 92.94 251 TYR B CA 1
ATOM 7818 C C . TYR B 1 251 ? -2.297 -4.16 -21.484 1 92.94 251 TYR B C 1
ATOM 7820 O O . TYR B 1 251 ? -2.916 -4.797 -20.625 1 92.94 251 TYR B O 1
ATOM 7828 N N . GLU B 1 252 ? -2.441 -2.91 -21.672 1 90.06 252 GLU B N 1
ATOM 7829 C CA . GLU B 1 252 ? -3.625 -2.25 -21.125 1 90.06 252 GLU B CA 1
ATOM 7830 C C . GLU B 1 252 ? -4.855 -2.537 -21.984 1 90.06 252 GLU B C 1
ATOM 7832 O O . GLU B 1 252 ? -4.879 -2.217 -23.172 1 90.06 252 GLU B O 1
ATOM 7837 N N . VAL B 1 253 ? -5.852 -3.102 -21.406 1 90.69 253 VAL B N 1
ATOM 7838 C CA . VAL B 1 253 ? -7 -3.541 -22.188 1 90.69 253 VAL B CA 1
ATOM 7839 C C . VAL B 1 253 ? -8.273 -2.889 -21.641 1 90.69 253 VAL B C 1
ATOM 7841 O O . VAL B 1 253 ? -9.359 -3.461 -21.75 1 90.69 253 VAL B O 1
ATOM 7844 N N . SER B 1 254 ? -8.141 -1.822 -21.047 1 85.31 254 SER B N 1
ATOM 7845 C CA . SER B 1 254 ? -9.289 -1.148 -20.438 1 85.31 254 SER B CA 1
ATOM 7846 C C . SER B 1 254 ? -10.344 -0.804 -21.484 1 85.31 254 SER B C 1
ATOM 7848 O O . SER B 1 254 ? -11.539 -0.876 -21.219 1 85.31 254 SER B O 1
ATOM 7850 N N . ALA B 1 255 ? -9.922 -0.498 -22.719 1 82.25 255 ALA B N 1
ATOM 7851 C CA . ALA B 1 255 ? -10.82 -0.03 -23.766 1 82.25 255 ALA B CA 1
ATOM 7852 C C . ALA B 1 255 ? -11.32 -1.193 -24.609 1 82.25 255 ALA B C 1
ATOM 7854 O O . ALA B 1 255 ? -12.141 -1.002 -25.516 1 82.25 255 ALA B O 1
ATOM 7855 N N . VAL B 1 256 ? -10.836 -2.359 -24.297 1 83.12 256 VAL B N 1
ATOM 7856 C CA . VAL B 1 256 ? -11.188 -3.52 -25.109 1 83.12 256 VAL B CA 1
ATOM 7857 C C . VAL B 1 256 ? -12.031 -4.492 -24.297 1 83.12 256 VAL B C 1
ATOM 7859 O O . VAL B 1 256 ? -11.758 -4.727 -23.109 1 83.12 256 VAL B O 1
ATOM 7862 N N . GLU B 1 257 ? -13.047 -4.906 -24.922 1 80.69 257 GLU B N 1
ATOM 7863 C CA . GLU B 1 257 ? -13.867 -5.906 -24.25 1 80.69 257 GLU B CA 1
ATOM 7864 C C . GLU B 1 257 ? -13.094 -7.207 -24.047 1 80.69 257 GLU B C 1
ATOM 7866 O O . GLU B 1 257 ? -12.375 -7.652 -24.938 1 80.69 257 GLU B O 1
ATOM 7871 N N . LYS B 1 258 ? -13.25 -7.727 -22.922 1 83.69 258 LYS B N 1
ATOM 7872 C CA . LYS B 1 258 ? -12.539 -8.961 -22.609 1 83.69 258 LYS B CA 1
ATOM 7873 C C . LYS B 1 258 ? -13.281 -10.18 -23.141 1 83.69 258 LYS B C 1
ATOM 7875 O O . LYS B 1 258 ? -13.562 -11.117 -22.406 1 83.69 258 LYS B O 1
ATOM 7880 N N . ASN B 1 259 ? -13.516 -10.172 -24.422 1 87.31 259 ASN B N 1
ATOM 7881 C CA . ASN B 1 259 ? -14.133 -11.328 -25.047 1 87.31 259 ASN B CA 1
ATOM 7882 C C . ASN B 1 259 ? -13.086 -12.289 -25.609 1 87.31 259 ASN B C 1
ATOM 7884 O O . ASN B 1 259 ? -11.891 -12 -25.562 1 87.31 259 ASN B O 1
ATOM 7888 N N . ALA B 1 260 ? -13.531 -13.43 -26.016 1 93.94 260 ALA B N 1
ATOM 7889 C CA . ALA B 1 260 ? -12.648 -14.508 -26.469 1 93.94 260 ALA B CA 1
ATOM 7890 C C . ALA B 1 260 ? -11.789 -14.055 -27.641 1 93.94 260 ALA B C 1
ATOM 7892 O O . ALA B 1 260 ? -10.594 -14.344 -27.688 1 93.94 260 ALA B O 1
ATOM 7893 N N . ALA B 1 261 ? -12.344 -13.297 -28.547 1 94.38 261 ALA B N 1
ATOM 7894 C CA . ALA B 1 261 ? -11.633 -12.867 -29.75 1 94.38 261 ALA B CA 1
ATOM 7895 C C . ALA B 1 261 ? -10.492 -11.914 -29.406 1 94.38 261 ALA B C 1
ATOM 7897 O O . ALA B 1 261 ? -9.383 -12.062 -29.906 1 94.38 261 ALA B O 1
ATOM 7898 N N . ASN B 1 262 ? -10.797 -10.945 -28.562 1 92.81 262 ASN B N 1
ATOM 7899 C CA . ASN B 1 262 ? -9.789 -9.961 -28.188 1 92.81 262 ASN B CA 1
ATOM 7900 C C . ASN B 1 262 ? -8.664 -10.594 -27.375 1 92.81 262 ASN B C 1
ATOM 7902 O O . ASN B 1 262 ? -7.496 -10.234 -27.547 1 92.81 262 ASN B O 1
ATOM 7906 N N . ILE B 1 263 ? -9.023 -11.484 -26.516 1 94.25 263 ILE B N 1
ATOM 7907 C CA . ILE B 1 263 ? -8.008 -12.188 -25.734 1 94.25 263 ILE B CA 1
ATOM 7908 C C . ILE B 1 263 ? -7.125 -13.016 -26.656 1 94.25 263 ILE B C 1
ATOM 7910 O O . ILE B 1 263 ? -5.898 -13.016 -26.516 1 94.25 263 ILE B O 1
ATOM 7914 N N . ALA B 1 264 ? -7.777 -13.742 -27.578 1 97 264 ALA B N 1
ATOM 7915 C CA . ALA B 1 264 ? -7.023 -14.539 -28.547 1 97 264 ALA B CA 1
ATOM 7916 C C . ALA B 1 264 ? -6.055 -13.664 -29.344 1 97 264 ALA B C 1
ATOM 7918 O O . ALA B 1 264 ? -4.918 -14.062 -29.594 1 97 264 ALA B O 1
ATOM 7919 N N . GLU B 1 265 ? -6.527 -12.484 -29.719 1 95.81 265 GLU B N 1
ATOM 7920 C CA . GLU B 1 265 ? -5.684 -11.578 -30.484 1 95.81 265 GLU B CA 1
ATOM 7921 C C . GLU B 1 265 ? -4.434 -11.18 -29.703 1 95.81 265 GLU B C 1
ATOM 7923 O O . GLU B 1 265 ? -3.34 -11.109 -30.266 1 95.81 265 GLU B O 1
ATOM 7928 N N . LEU B 1 266 ? -4.625 -10.898 -28.484 1 94.94 266 LEU B N 1
ATOM 7929 C CA . LEU B 1 266 ? -3.498 -10.555 -27.625 1 94.94 266 LEU B CA 1
ATOM 7930 C C . LEU B 1 266 ? -2.518 -11.719 -27.516 1 94.94 266 LEU B C 1
ATOM 7932 O O . LEU B 1 266 ? -1.303 -11.523 -27.562 1 94.94 266 LEU B O 1
ATOM 7936 N N . LEU B 1 267 ? -3 -12.914 -27.391 1 96.88 267 LEU B N 1
ATOM 7937 C CA . LEU B 1 267 ? -2.16 -14.094 -27.25 1 96.88 267 LEU B CA 1
ATOM 7938 C C . LEU B 1 267 ? -1.499 -14.469 -28.562 1 96.88 267 LEU B C 1
ATOM 7940 O O . LEU B 1 267 ? -0.404 -15.031 -28.578 1 96.88 267 LEU B O 1
ATOM 7944 N N . PHE B 1 268 ? -2.158 -14.125 -29.75 1 97.56 268 PHE B N 1
ATOM 7945 C CA . PHE B 1 268 ? -1.542 -14.328 -31.062 1 97.56 268 PHE B CA 1
ATOM 7946 C C . PHE B 1 268 ? -0.261 -13.508 -31.188 1 97.56 268 PHE B C 1
ATOM 7948 O O . PHE B 1 268 ? 0.739 -13.992 -31.719 1 97.56 268 PHE B O 1
ATOM 7955 N N . LYS B 1 269 ? -0.35 -12.305 -30.641 1 96.19 269 LYS B N 1
ATOM 7956 C CA . LYS B 1 269 ? 0.845 -11.461 -30.672 1 96.19 269 LYS B CA 1
ATOM 7957 C C . LYS B 1 269 ? 1.994 -12.117 -29.906 1 96.19 269 LYS B C 1
ATOM 7959 O O . LYS B 1 269 ? 3.146 -12.055 -30.344 1 96.19 269 LYS B O 1
ATOM 7964 N N . ALA B 1 270 ? 1.644 -12.703 -28.797 1 96.5 270 ALA B N 1
ATOM 7965 C CA . ALA B 1 270 ? 2.648 -13.398 -28 1 96.5 270 ALA B CA 1
ATOM 7966 C C . ALA B 1 270 ? 3.191 -14.617 -28.734 1 96.5 270 ALA B C 1
ATOM 7968 O O . ALA B 1 270 ? 4.398 -14.875 -28.719 1 96.5 270 ALA B O 1
ATOM 7969 N N . ILE B 1 271 ? 2.33 -15.398 -29.359 1 97.88 271 ILE B N 1
ATOM 7970 C CA . ILE B 1 271 ? 2.719 -16.594 -30.094 1 97.88 271 ILE B CA 1
ATOM 7971 C C . ILE B 1 271 ? 3.645 -16.203 -31.25 1 97.88 271 ILE B C 1
ATOM 7973 O O . ILE B 1 271 ? 4.664 -16.859 -31.484 1 97.88 271 ILE B O 1
ATOM 7977 N N . ASP B 1 272 ? 3.32 -15.109 -31.875 1 97.25 272 ASP B N 1
ATOM 7978 C CA . ASP B 1 272 ? 4.145 -14.617 -32.969 1 97.25 272 ASP B CA 1
ATOM 7979 C C . ASP B 1 272 ? 5.52 -14.172 -32.469 1 97.25 272 ASP B C 1
ATOM 7981 O O . ASP B 1 272 ? 6.535 -14.438 -33.125 1 97.25 272 ASP B O 1
ATOM 7985 N N . TYR B 1 273 ? 5.473 -13.523 -31.406 1 96.06 273 TYR B N 1
ATOM 7986 C CA . TYR B 1 273 ? 6.723 -13.039 -30.828 1 96.06 273 TYR B CA 1
ATOM 7987 C C . TYR B 1 273 ? 7.641 -14.195 -30.469 1 96.06 273 TYR B C 1
ATOM 7989 O O . TYR B 1 273 ? 8.844 -14.156 -30.734 1 96.06 273 TYR B O 1
ATOM 7997 N N . VAL B 1 274 ? 7.156 -15.242 -29.828 1 96.94 274 VAL B N 1
ATOM 7998 C CA . VAL B 1 274 ? 7.93 -16.391 -29.375 1 96.94 274 VAL B CA 1
ATOM 7999 C C . VAL B 1 274 ? 8.289 -17.281 -30.562 1 96.94 274 VAL B C 1
ATOM 8001 O O . VAL B 1 274 ? 9.344 -17.922 -30.578 1 96.94 274 VAL B O 1
ATOM 8004 N N . GLY B 1 275 ? 7.535 -17.219 -31.609 1 96.69 275 GLY B N 1
ATOM 8005 C CA . GLY B 1 275 ? 7.605 -18.172 -32.719 1 96.69 275 GLY B CA 1
ATOM 8006 C C . GLY B 1 275 ? 6.656 -19.344 -32.562 1 96.69 275 GLY B C 1
ATOM 8007 O O . GLY B 1 275 ? 6.832 -20.172 -31.656 1 96.69 275 GLY B O 1
ATOM 8008 N N . PRO B 1 276 ? 5.707 -19.469 -33.375 1 96.38 276 PRO B N 1
ATOM 8009 C CA . PRO B 1 276 ? 4.668 -20.484 -33.219 1 96.38 276 PRO B CA 1
ATOM 8010 C C . PRO B 1 276 ? 5.242 -21.891 -33.062 1 96.38 276 PRO B C 1
ATOM 8012 O O . PRO B 1 276 ? 4.676 -22.719 -32.344 1 96.38 276 PRO B O 1
ATOM 8015 N N . SER B 1 277 ? 6.355 -22.172 -33.719 1 94.81 277 SER B N 1
ATOM 8016 C CA . SER B 1 277 ? 6.938 -23.5 -33.656 1 94.81 277 SER B CA 1
ATOM 8017 C C . SER B 1 277 ? 7.508 -23.797 -32.281 1 94.81 277 SER B C 1
ATOM 8019 O O . SER B 1 277 ? 7.691 -24.969 -31.906 1 94.81 277 SER B O 1
ATOM 8021 N N . ASN B 1 278 ? 7.781 -22.75 -31.5 1 97.06 278 ASN B N 1
ATOM 8022 C CA . ASN B 1 278 ? 8.344 -22.922 -30.156 1 97.06 278 ASN B CA 1
ATOM 8023 C C . ASN B 1 278 ? 7.258 -23.078 -29.109 1 97.06 278 ASN B C 1
ATOM 8025 O O . ASN B 1 278 ? 7.527 -23.516 -27.984 1 97.06 278 ASN B O 1
ATOM 8029 N N . VAL B 1 279 ? 6.051 -22.703 -29.453 1 98.12 279 VAL B N 1
ATOM 8030 C CA . VAL B 1 279 ? 4.973 -22.656 -28.469 1 98.12 279 VAL B CA 1
ATOM 8031 C C . VAL B 1 279 ? 4.316 -24.016 -28.344 1 98.12 279 VAL B C 1
ATOM 8033 O O . VAL B 1 279 ? 3.887 -24.594 -29.359 1 98.12 279 VAL B O 1
ATOM 8036 N N . VAL B 1 280 ? 4.25 -24.531 -27.172 1 97.81 280 VAL B N 1
ATOM 8037 C CA . VAL B 1 280 ? 3.619 -25.828 -26.922 1 97.81 280 VAL B CA 1
ATOM 8038 C C . VAL B 1 280 ? 2.197 -25.625 -26.391 1 97.81 280 VAL B C 1
ATOM 8040 O O . VAL B 1 280 ? 1.276 -26.344 -26.797 1 97.81 280 VAL B O 1
ATOM 8043 N N . GLN B 1 281 ? 2.109 -24.625 -25.547 1 97.56 281 GLN B N 1
ATOM 8044 C CA . GLN B 1 281 ? 0.787 -24.391 -24.984 1 97.56 281 GLN B CA 1
ATOM 8045 C C . GLN B 1 281 ? 0.629 -22.938 -24.516 1 97.56 281 GLN B C 1
ATOM 8047 O O . GLN B 1 281 ? 1.619 -22.219 -24.359 1 97.56 281 GLN B O 1
ATOM 8052 N N . VAL B 1 282 ? -0.641 -22.578 -24.328 1 97.5 282 VAL B N 1
ATOM 8053 C CA . VAL B 1 282 ? -1.059 -21.328 -23.688 1 97.5 282 VAL B CA 1
ATOM 8054 C C . VAL B 1 282 ? -1.81 -21.641 -22.406 1 97.5 282 VAL B C 1
ATOM 8056 O O . VAL B 1 282 ? -2.734 -22.453 -22.391 1 97.5 282 VAL B O 1
ATOM 8059 N N . VAL B 1 283 ? -1.326 -21.062 -21.328 1 96.38 283 VAL B N 1
ATOM 8060 C CA . VAL B 1 283 ? -1.939 -21.312 -20.031 1 96.38 283 VAL B CA 1
ATOM 8061 C C . VAL B 1 283 ? -2.596 -20.031 -19.516 1 96.38 283 VAL B C 1
ATOM 8063 O O . VAL B 1 283 ? -1.948 -18.984 -19.422 1 96.38 283 VAL B O 1
ATOM 8066 N N . THR B 1 284 ? -3.836 -19.969 -19.203 1 94.44 284 THR B N 1
ATOM 8067 C CA . THR B 1 284 ? -4.582 -18.859 -18.609 1 94.44 284 THR B CA 1
ATOM 8068 C C . THR B 1 284 ? -5.457 -19.344 -17.469 1 94.44 284 THR B C 1
ATOM 8070 O O . THR B 1 284 ? -5.391 -20.516 -17.062 1 94.44 284 THR B O 1
ATOM 8073 N N . ASP B 1 285 ? -6.121 -18.438 -16.875 1 86.06 285 ASP B N 1
ATOM 8074 C CA . ASP B 1 285 ? -7.074 -18.891 -15.867 1 86.06 285 ASP B CA 1
ATOM 8075 C C . ASP B 1 285 ? -8.227 -19.656 -16.516 1 86.06 285 ASP B C 1
ATOM 8077 O O . ASP B 1 285 ? -8.258 -19.828 -17.734 1 86.06 285 ASP B O 1
ATOM 8081 N N . ASN B 1 286 ? -9.141 -20.172 -15.766 1 84.12 286 ASN B N 1
ATOM 8082 C CA . ASN B 1 286 ? -10.172 -21.078 -16.234 1 84.12 286 ASN B CA 1
ATOM 8083 C C . ASN B 1 286 ? -11.461 -20.328 -16.594 1 84.12 286 ASN B C 1
ATOM 8085 O O . ASN B 1 286 ? -12.523 -20.938 -16.703 1 84.12 286 ASN B O 1
ATOM 8089 N N . ALA B 1 287 ? -11.344 -19.062 -16.797 1 85.25 287 ALA B N 1
ATOM 8090 C CA . ALA B 1 287 ? -12.539 -18.297 -17.125 1 85.25 287 ALA B CA 1
ATOM 8091 C C . ALA B 1 287 ? -13.094 -18.719 -18.484 1 85.25 287 ALA B C 1
ATOM 8093 O O . ALA B 1 287 ? -12.352 -19.156 -19.359 1 85.25 287 ALA B O 1
ATOM 8094 N N . ALA B 1 288 ? -14.383 -18.609 -18.703 1 86.75 288 ALA B N 1
ATOM 8095 C CA . ALA B 1 288 ? -15.07 -19.047 -19.922 1 86.75 288 ALA B CA 1
ATOM 8096 C C . ALA B 1 288 ? -14.523 -18.328 -21.141 1 86.75 288 ALA B C 1
ATOM 8098 O O . ALA B 1 288 ? -14.344 -18.938 -22.203 1 86.75 288 ALA B O 1
ATOM 8099 N N . ASN B 1 289 ? -14.25 -17.094 -20.984 1 90.56 289 ASN B N 1
ATOM 8100 C CA . ASN B 1 289 ? -13.719 -16.328 -22.109 1 90.56 289 ASN B CA 1
ATOM 8101 C C . ASN B 1 289 ? -12.32 -16.781 -22.5 1 90.56 289 ASN B C 1
ATOM 8103 O O . ASN B 1 289 ? -11.969 -16.812 -23.672 1 90.56 289 ASN B O 1
ATOM 8107 N N . CYS B 1 290 ? -11.523 -17.188 -21.516 1 92.31 290 CYS B N 1
ATOM 8108 C CA . CYS B 1 290 ? -10.172 -17.672 -21.781 1 92.31 290 CYS B CA 1
ATOM 8109 C C . CYS B 1 290 ? -10.219 -19.031 -22.484 1 92.31 290 CYS B C 1
ATOM 8111 O O . CYS B 1 290 ? -9.422 -19.281 -23.391 1 92.31 290 CYS B O 1
ATOM 8113 N N . LYS B 1 291 ? -11.188 -19.875 -22.031 1 91.44 291 LYS B N 1
ATOM 8114 C CA . LYS B 1 291 ? -11.352 -21.172 -22.688 1 91.44 291 LYS B CA 1
ATOM 8115 C C . LYS B 1 291 ? -11.758 -21.016 -24.141 1 91.44 291 LYS B C 1
ATOM 8117 O O . LYS B 1 291 ? -11.227 -21.688 -25.031 1 91.44 291 LYS B O 1
ATOM 8122 N N . ALA B 1 292 ? -12.703 -20.094 -24.328 1 95 292 ALA B N 1
ATOM 8123 C CA . ALA B 1 292 ? -13.133 -19.812 -25.703 1 95 292 ALA B CA 1
ATOM 8124 C C . ALA B 1 292 ? -11.984 -19.25 -26.531 1 95 292 ALA B C 1
ATOM 8126 O O . ALA B 1 292 ? -11.852 -19.562 -27.719 1 95 292 ALA B O 1
ATOM 8127 N N . ALA B 1 293 ? -11.188 -18.406 -25.953 1 96.31 293 ALA B N 1
ATOM 8128 C CA . ALA B 1 293 ? -10 -17.875 -26.625 1 96.31 293 ALA B CA 1
ATOM 8129 C C . ALA B 1 293 ? -9.023 -19 -26.984 1 96.31 293 ALA B C 1
ATOM 8131 O O . ALA B 1 293 ? -8.414 -18.984 -28.047 1 96.31 293 ALA B O 1
ATOM 8132 N N . GLY B 1 294 ? -8.875 -19.984 -26.094 1 95.38 294 GLY B N 1
ATOM 8133 C CA . GLY B 1 294 ? -8.062 -21.156 -26.359 1 95.38 294 GLY B CA 1
ATOM 8134 C C . GLY B 1 294 ? -8.523 -21.938 -27.578 1 95.38 294 GLY B C 1
ATOM 8135 O O . GLY B 1 294 ? -7.699 -22.406 -28.375 1 95.38 294 GLY B O 1
ATOM 8136 N N . GLY B 1 295 ? -9.852 -22.047 -27.719 1 95.31 295 GLY B N 1
ATOM 8137 C CA . GLY B 1 295 ? -10.391 -22.688 -28.891 1 95.31 295 GLY B CA 1
ATOM 8138 C C . GLY B 1 295 ? -10.016 -22 -30.188 1 95.31 295 GLY B C 1
ATOM 8139 O O . GLY B 1 295 ? -9.68 -22.641 -31.172 1 95.31 295 GLY B O 1
ATOM 8140 N N . ILE B 1 296 ? -10.039 -20.719 -30.141 1 97.5 296 ILE B N 1
ATOM 8141 C CA . ILE B 1 296 ? -9.688 -19.906 -31.297 1 97.5 296 ILE B CA 1
ATOM 8142 C C . ILE B 1 296 ? -8.211 -20.109 -31.641 1 97.5 296 ILE B C 1
ATOM 8144 O O . ILE B 1 296 ? -7.844 -20.266 -32.812 1 97.5 296 ILE B O 1
ATOM 8148 N N . ILE B 1 297 ? -7.379 -20.156 -30.688 1 97.25 297 ILE B N 1
ATOM 8149 C CA . ILE B 1 297 ? -5.938 -20.312 -30.859 1 97.25 297 ILE B CA 1
ATOM 8150 C C . ILE B 1 297 ? -5.637 -21.672 -31.453 1 97.25 297 ILE B C 1
ATOM 8152 O O . ILE B 1 297 ? -4.832 -21.797 -32.375 1 97.25 297 ILE B O 1
ATOM 8156 N N . GLN B 1 298 ? -6.305 -22.688 -30.938 1 95.69 298 GLN B N 1
ATOM 8157 C CA . GLN B 1 298 ? -6.07 -24.062 -31.375 1 95.69 298 GLN B CA 1
ATOM 8158 C C . GLN B 1 298 ? -6.539 -24.266 -32.812 1 95.69 298 GLN B C 1
ATOM 8160 O O . GLN B 1 298 ? -6.02 -25.109 -33.531 1 95.69 298 GLN B O 1
ATOM 8165 N N . ARG B 1 299 ? -7.488 -23.484 -33.281 1 96.06 299 ARG B N 1
ATOM 8166 C CA . ARG B 1 299 ? -7.93 -23.547 -34.688 1 96.06 299 ARG B CA 1
ATOM 8167 C C . ARG B 1 299 ? -6.883 -22.953 -35.625 1 96.06 299 ARG B C 1
ATOM 8169 O O . ARG B 1 299 ? -6.609 -23.516 -36.688 1 96.06 299 ARG B O 1
ATOM 8176 N N . LYS B 1 300 ? -6.336 -21.875 -35.156 1 96.31 300 LYS B N 1
ATOM 8177 C CA . LYS B 1 300 ? -5.324 -21.219 -35.969 1 96.31 300 LYS B CA 1
ATOM 8178 C C . LYS B 1 300 ? -3.99 -21.953 -35.906 1 96.31 300 LYS B C 1
ATOM 8180 O O . LYS B 1 300 ? -3.27 -22.031 -36.906 1 96.31 300 LYS B O 1
ATOM 8185 N N . HIS B 1 301 ? -3.656 -22.391 -34.75 1 96.62 301 HIS B N 1
ATOM 8186 C CA . HIS B 1 301 ? -2.457 -23.172 -34.5 1 96.62 301 HIS B CA 1
ATOM 8187 C C . HIS B 1 301 ? -2.805 -24.516 -33.875 1 96.62 301 HIS B C 1
ATOM 8189 O O . HIS B 1 301 ? -2.688 -24.703 -32.656 1 96.62 301 HIS B O 1
ATOM 8195 N N . PRO B 1 302 ? -3.02 -25.5 -34.656 1 94.56 302 PRO B N 1
ATOM 8196 C CA . PRO B 1 302 ? -3.541 -26.781 -34.156 1 94.56 302 PRO B CA 1
ATOM 8197 C C . PRO B 1 302 ? -2.559 -27.5 -33.219 1 94.56 302 PRO B C 1
ATOM 8199 O O . PRO B 1 302 ? -2.971 -28.297 -32.375 1 94.56 302 PRO B O 1
ATOM 8202 N N . HIS B 1 303 ? -1.293 -27.25 -33.344 1 95.44 303 HIS B N 1
ATOM 8203 C CA . HIS B 1 303 ? -0.307 -27.953 -32.531 1 95.44 303 HIS B CA 1
ATOM 8204 C C . HIS B 1 303 ? -0.208 -27.344 -31.141 1 95.44 303 HIS B C 1
ATOM 8206 O O . HIS B 1 303 ? 0.375 -27.938 -30.25 1 95.44 303 HIS B O 1
ATOM 8212 N N . VAL B 1 304 ? -0.76 -26.156 -30.953 1 97 304 VAL B N 1
ATOM 8213 C CA . VAL B 1 304 ? -0.676 -25.453 -29.672 1 97 304 VAL B CA 1
ATOM 8214 C C . VAL B 1 304 ? -1.836 -25.875 -28.781 1 97 304 VAL B C 1
ATOM 8216 O O . VAL B 1 304 ? -2.986 -25.906 -29.219 1 97 304 VAL B O 1
ATOM 8219 N N . PHE B 1 305 ? -1.528 -26.219 -27.578 1 97.12 305 PHE B N 1
ATOM 8220 C CA . PHE B 1 305 ? -2.559 -26.594 -26.625 1 97.12 305 PHE B CA 1
ATOM 8221 C C . PHE B 1 305 ? -2.996 -25.375 -25.797 1 97.12 305 PHE B C 1
ATOM 8223 O O . PHE B 1 305 ? -2.225 -24.438 -25.609 1 97.12 305 PHE B O 1
ATOM 8230 N N . TRP B 1 306 ? -4.215 -25.328 -25.391 1 96 306 TRP B N 1
ATOM 8231 C CA . TRP B 1 306 ? -4.656 -24.438 -24.312 1 96 306 TRP B CA 1
ATOM 8232 C C . TRP B 1 306 ? -4.895 -25.234 -23.031 1 96 306 TRP B C 1
ATOM 8234 O O . TRP B 1 306 ? -5.48 -26.312 -23.062 1 96 306 TRP B O 1
ATOM 8244 N N . SER B 1 307 ? -4.402 -24.75 -21.984 1 94 307 SER B N 1
ATOM 8245 C CA . SER B 1 307 ? -4.617 -25.406 -20.688 1 94 307 SER B CA 1
ATOM 8246 C C . SER B 1 307 ? -5.027 -24.391 -19.625 1 94 307 SER B C 1
ATOM 8248 O O . SER B 1 307 ? -4.512 -23.266 -19.594 1 94 307 SER B O 1
ATOM 8250 N N . GLY B 1 308 ? -5.969 -24.766 -18.812 1 92.88 308 GLY B N 1
ATOM 8251 C CA . GLY B 1 308 ? -6.285 -23.969 -17.625 1 92.88 308 GLY B CA 1
ATOM 8252 C C . GLY B 1 308 ? -5.285 -24.156 -16.5 1 92.88 308 GLY B C 1
ATOM 8253 O O . GLY B 1 308 ? -4.742 -25.25 -16.312 1 92.88 308 GLY B O 1
ATOM 8254 N N . CYS B 1 309 ? -5.035 -23.094 -15.734 1 93 309 CYS B N 1
ATOM 8255 C CA . CYS B 1 309 ? -4.102 -23.156 -14.609 1 93 309 CYS B CA 1
ATOM 8256 C C . CYS B 1 309 ? -4.531 -24.203 -13.594 1 93 309 CYS B C 1
ATOM 8258 O O . CYS B 1 309 ? -5.645 -24.141 -13.07 1 93 309 CYS B O 1
ATOM 8260 N N . LEU B 1 310 ? -3.662 -25.109 -13.305 1 93 310 LEU B N 1
ATOM 8261 C CA . LEU B 1 310 ? -3.949 -26.188 -12.359 1 93 310 LEU B CA 1
ATOM 8262 C C . LEU B 1 310 ? -4.133 -25.641 -10.945 1 93 310 LEU B C 1
ATOM 8264 O O . LEU B 1 310 ? -5.02 -26.078 -10.219 1 93 310 LEU B O 1
ATOM 8268 N N . ALA B 1 311 ? -3.279 -24.719 -10.547 1 90.56 311 ALA B N 1
ATOM 8269 C CA . ALA B 1 311 ? -3.385 -24.125 -9.219 1 90.56 311 ALA B CA 1
ATOM 8270 C C . ALA B 1 311 ? -4.73 -23.438 -9.031 1 90.56 311 ALA B C 1
ATOM 8272 O O . ALA B 1 311 ? -5.371 -23.578 -7.984 1 90.56 311 ALA B O 1
ATOM 8273 N N . HIS B 1 312 ? -5.184 -22.703 -10.008 1 89.5 312 HIS B N 1
ATOM 8274 C CA . HIS B 1 312 ? -6.484 -22.047 -9.945 1 89.5 312 HIS B CA 1
ATOM 8275 C C . HIS B 1 312 ? -7.613 -23.062 -9.852 1 89.5 312 HIS B C 1
ATOM 8277 O O . HIS B 1 312 ? -8.586 -22.859 -9.133 1 89.5 312 HIS B O 1
ATOM 8283 N N . THR B 1 313 ? -7.492 -24.094 -10.594 1 91.62 313 THR B N 1
ATOM 8284 C CA . THR B 1 313 ? -8.508 -25.141 -10.602 1 91.62 313 THR B CA 1
ATOM 8285 C C . THR B 1 313 ? -8.633 -25.781 -9.219 1 91.62 313 THR B C 1
ATOM 8287 O O . THR B 1 313 ? -9.75 -25.984 -8.734 1 91.62 313 THR B O 1
ATOM 8290 N N . LEU B 1 314 ? -7.504 -26.078 -8.648 1 92.56 314 LEU B N 1
ATOM 8291 C CA . LEU B 1 314 ? -7.508 -26.688 -7.32 1 92.56 314 LEU B CA 1
ATOM 8292 C C . LEU B 1 314 ? -8.047 -25.703 -6.277 1 92.56 314 LEU B C 1
ATOM 8294 O O . LEU B 1 314 ? -8.711 -26.109 -5.324 1 92.56 314 LEU B O 1
ATOM 8298 N N . ASN B 1 315 ? -7.738 -24.469 -6.445 1 90.5 315 ASN B N 1
ATOM 8299 C CA . ASN B 1 315 ? -8.297 -23.453 -5.562 1 90.5 315 ASN B CA 1
ATOM 8300 C C . ASN B 1 315 ? -9.82 -23.375 -5.684 1 90.5 315 ASN B C 1
ATOM 8302 O O . ASN B 1 315 ? -10.523 -23.219 -4.684 1 90.5 315 ASN B O 1
ATOM 8306 N N . LEU B 1 316 ? -10.32 -23.469 -6.891 1 89.81 316 LEU B N 1
ATOM 8307 C CA . LEU B 1 316 ? -11.766 -23.5 -7.121 1 89.81 316 LEU B CA 1
ATOM 8308 C C . LEU B 1 316 ? -12.391 -24.734 -6.508 1 89.81 316 LEU B C 1
ATOM 8310 O O . LEU B 1 316 ? -13.516 -24.688 -6.004 1 89.81 316 LEU B O 1
ATOM 8314 N N . LEU B 1 317 ? -11.656 -25.828 -6.598 1 92.88 317 LEU B N 1
ATOM 8315 C CA . LEU B 1 317 ? -12.133 -27.062 -5.973 1 92.88 317 LEU B CA 1
ATOM 8316 C C . LEU B 1 317 ? -12.328 -26.875 -4.473 1 92.88 317 LEU B C 1
ATOM 8318 O O . LEU B 1 317 ? -13.352 -27.281 -3.92 1 92.88 317 LEU B O 1
ATOM 8322 N N . MET B 1 318 ? -11.367 -26.234 -3.863 1 90.94 318 MET B N 1
ATOM 8323 C CA . MET B 1 318 ? -11.469 -25.938 -2.436 1 90.94 318 MET B CA 1
ATOM 8324 C C . MET B 1 318 ? -12.688 -25.078 -2.141 1 90.94 318 MET B C 1
ATOM 8326 O O . MET B 1 318 ? -13.391 -25.297 -1.154 1 90.94 318 MET B O 1
ATOM 8330 N N . LYS B 1 319 ? -12.953 -24.125 -2.955 1 89.12 319 LYS B N 1
ATOM 8331 C CA . LYS B 1 319 ? -14.109 -23.25 -2.799 1 89.12 319 LYS B CA 1
ATOM 8332 C C . LYS B 1 319 ? -15.414 -24.031 -2.98 1 89.12 319 LYS B C 1
ATOM 8334 O O . LYS B 1 319 ? -16.391 -23.781 -2.277 1 89.12 319 LYS B O 1
ATOM 8339 N N . ASP B 1 320 ? -15.391 -24.984 -3.951 1 91.38 320 ASP B N 1
ATOM 8340 C CA . ASP B 1 320 ? -16.562 -25.812 -4.188 1 91.38 320 ASP B CA 1
ATOM 8341 C C . ASP B 1 320 ? -16.906 -26.656 -2.953 1 91.38 320 ASP B C 1
ATOM 8343 O O . ASP B 1 320 ? -18.078 -26.828 -2.623 1 91.38 320 ASP B O 1
ATOM 8347 N N . ILE B 1 321 ? -15.891 -27.094 -2.352 1 93.25 321 ILE B N 1
ATOM 8348 C CA . ILE B 1 321 ? -16.078 -27.906 -1.154 1 93.25 321 ILE B CA 1
ATOM 8349 C C . ILE B 1 321 ? -16.594 -27.031 -0.012 1 93.25 321 ILE B C 1
ATOM 8351 O O . ILE B 1 321 ? -17.531 -27.406 0.688 1 93.25 321 ILE B O 1
ATOM 8355 N N . ALA B 1 322 ? -15.992 -25.906 0.131 1 89.5 322 ALA B N 1
ATOM 8356 C CA . ALA B 1 322 ? -16.328 -25 1.229 1 89.5 322 ALA B CA 1
ATOM 8357 C C . ALA B 1 322 ? -17.734 -24.422 1.062 1 89.5 322 ALA B C 1
ATOM 8359 O O . ALA B 1 322 ? -18.438 -24.188 2.047 1 89.5 322 ALA B O 1
ATOM 8360 N N . LYS B 1 323 ? -18.203 -24.266 -0.158 1 87.62 323 LYS B N 1
ATOM 8361 C CA . LYS B 1 323 ? -19.484 -23.609 -0.4 1 87.62 323 LYS B CA 1
ATOM 8362 C C . LYS B 1 323 ? -20.531 -24.594 -0.914 1 87.62 323 LYS B C 1
ATOM 8364 O O . LYS B 1 323 ? -21.547 -24.188 -1.471 1 87.62 323 LYS B O 1
ATOM 8369 N N . SER B 1 324 ? -20.25 -25.797 -0.792 1 89.5 324 SER B N 1
ATOM 8370 C CA . SER B 1 324 ? -21.188 -26.812 -1.269 1 89.5 324 SER B CA 1
ATOM 8371 C C . SER B 1 324 ? -22.547 -26.656 -0.606 1 89.5 324 SER B C 1
ATOM 8373 O O . SER B 1 324 ? -22.625 -26.375 0.591 1 89.5 324 SER B O 1
ATOM 8375 N N . LYS B 1 325 ? -23.609 -26.812 -1.35 1 87.62 325 LYS B N 1
ATOM 8376 C CA . LYS B 1 325 ? -24.969 -26.703 -0.836 1 87.62 325 LYS B CA 1
ATOM 8377 C C . LYS B 1 325 ? -25.469 -28.062 -0.324 1 87.62 325 LYS B C 1
ATOM 8379 O O . LYS B 1 325 ? -26.531 -28.141 0.275 1 87.62 325 LYS B O 1
ATOM 8384 N N . ASP B 1 326 ? -24.656 -29.109 -0.583 1 92 326 ASP B N 1
ATOM 8385 C CA . ASP B 1 326 ? -25.047 -30.438 -0.099 1 92 326 ASP B CA 1
ATOM 8386 C C . ASP B 1 326 ? -24.953 -30.516 1.424 1 92 326 ASP B C 1
ATOM 8388 O O . ASP B 1 326 ? -23.953 -30.094 2.016 1 92 326 ASP B O 1
ATOM 8392 N N . PRO B 1 327 ? -25.906 -30.984 2.092 1 92.25 327 PRO B N 1
ATOM 8393 C CA . PRO B 1 327 ? -25.953 -31.031 3.555 1 92.25 327 PRO B CA 1
ATOM 8394 C C . PRO B 1 327 ? -24.797 -31.844 4.148 1 92.25 327 PRO B C 1
ATOM 8396 O O . PRO B 1 327 ? -24.359 -31.578 5.273 1 92.25 327 PRO B O 1
ATOM 8399 N N . ALA B 1 328 ? -24.312 -32.844 3.383 1 92.56 328 ALA B N 1
ATOM 8400 C CA . ALA B 1 328 ? -23.234 -33.688 3.885 1 92.56 328 ALA B CA 1
ATOM 8401 C C . ALA B 1 328 ? -21.938 -32.906 4.023 1 92.56 328 ALA B C 1
ATOM 8403 O O . ALA B 1 328 ? -21.047 -33.281 4.773 1 92.56 328 ALA B O 1
ATOM 8404 N N . LEU B 1 329 ? -21.891 -31.766 3.332 1 94.56 329 LEU B N 1
ATOM 8405 C CA . LEU B 1 329 ? -20.672 -30.938 3.373 1 94.56 329 LEU B CA 1
ATOM 8406 C C . LEU B 1 329 ? -20.953 -29.594 4.008 1 94.56 329 LEU B C 1
ATOM 8408 O O . LEU B 1 329 ? -20.094 -28.703 4.008 1 94.56 329 LEU B O 1
ATOM 8412 N N . SER B 1 330 ? -22.094 -29.391 4.555 1 93.19 330 SER B N 1
ATOM 8413 C CA . SER B 1 330 ? -22.484 -28.109 5.105 1 93.19 330 SER B CA 1
ATOM 8414 C C . SER B 1 330 ? -21.609 -27.703 6.289 1 93.19 330 SER B C 1
ATOM 8416 O O . SER B 1 330 ? -21.406 -26.516 6.551 1 93.19 330 SER B O 1
ATOM 8418 N N . PHE B 1 331 ? -21.109 -28.734 6.938 1 94 331 PHE B N 1
ATOM 8419 C CA . PHE B 1 331 ? -20.297 -28.453 8.117 1 94 331 PHE B CA 1
ATOM 8420 C C . PHE B 1 331 ? -19.047 -27.688 7.742 1 94 331 PHE B C 1
ATOM 8422 O O . PHE B 1 331 ? -18.469 -26.984 8.578 1 94 331 PHE B O 1
ATOM 8429 N N . VAL B 1 332 ? -18.594 -27.797 6.48 1 94.94 332 VAL B N 1
ATOM 8430 C CA . VAL B 1 332 ? -17.375 -27.109 6.055 1 94.94 332 VAL B CA 1
ATOM 8431 C C . VAL B 1 332 ? -17.609 -25.609 6.016 1 94.94 332 VAL B C 1
ATOM 8433 O O . VAL B 1 332 ? -16.859 -24.844 6.613 1 94.94 332 VAL B O 1
ATOM 8436 N N . ASP B 1 333 ? -18.609 -25.125 5.402 1 93.06 333 ASP B N 1
ATOM 8437 C CA . ASP B 1 333 ? -18.922 -23.703 5.262 1 93.06 333 ASP B CA 1
ATOM 8438 C C . ASP B 1 333 ? -19.234 -23.078 6.617 1 93.06 333 ASP B C 1
ATOM 8440 O O . ASP B 1 333 ? -18.781 -21.969 6.914 1 93.06 333 ASP B O 1
ATOM 8444 N N . GLU B 1 334 ? -20.016 -23.75 7.348 1 94.44 334 GLU B N 1
ATOM 8445 C CA . GLU B 1 334 ? -20.422 -23.234 8.656 1 94.44 334 GLU B CA 1
ATOM 8446 C C . GLU B 1 334 ? -19.203 -23.047 9.57 1 94.44 334 GLU B C 1
ATOM 8448 O O . GLU B 1 334 ? -19.078 -22.016 10.227 1 94.44 334 GLU B O 1
ATOM 8453 N N . THR B 1 335 ? -18.391 -24.062 9.586 1 95.75 335 THR B N 1
ATOM 8454 C CA . THR B 1 335 ? -17.219 -24 10.438 1 95.75 335 THR B CA 1
ATOM 8455 C C . THR B 1 335 ? -16.266 -22.891 9.969 1 95.75 335 THR B C 1
ATOM 8457 O O . THR B 1 335 ? -15.703 -22.172 10.789 1 95.75 335 THR B O 1
ATOM 8460 N N . TYR B 1 336 ? -16.141 -22.812 8.711 1 93.19 336 TYR B N 1
ATOM 8461 C CA . TYR B 1 336 ? -15.258 -21.797 8.148 1 93.19 336 TYR B CA 1
ATOM 8462 C C . TYR B 1 336 ? -15.781 -20.391 8.484 1 93.19 336 TYR B C 1
ATOM 8464 O O . TYR B 1 336 ? -15.008 -19.516 8.844 1 93.19 336 TYR B O 1
ATOM 8472 N N . LYS B 1 337 ? -17.031 -20.156 8.32 1 92.56 337 LYS B N 1
ATOM 8473 C CA . LYS B 1 337 ? -17.641 -18.875 8.617 1 92.56 337 LYS B CA 1
ATOM 8474 C C . LYS B 1 337 ? -17.453 -18.5 10.078 1 92.56 337 LYS B C 1
ATOM 8476 O O . LYS B 1 337 ? -17.172 -17.344 10.398 1 92.56 337 LYS B O 1
ATOM 8481 N N . LYS B 1 338 ? -17.625 -19.438 10.93 1 94.5 338 LYS B N 1
ATOM 8482 C CA . LYS B 1 338 ? -17.406 -19.203 12.359 1 94.5 338 LYS B CA 1
ATOM 8483 C C . LYS B 1 338 ? -15.953 -18.859 12.648 1 94.5 338 LYS B C 1
ATOM 8485 O O . LYS B 1 338 ? -15.68 -17.922 13.414 1 94.5 338 LYS B O 1
ATOM 8490 N N . GLY B 1 339 ? -15.07 -19.672 12.062 1 94.06 339 GLY B N 1
ATOM 8491 C CA . GLY B 1 339 ? -13.656 -19.375 12.234 1 94.06 339 GLY B CA 1
ATOM 8492 C C . GLY B 1 339 ? -13.266 -18 11.711 1 94.06 339 GLY B C 1
ATOM 8493 O O . GLY B 1 339 ? -12.531 -17.266 12.375 1 94.06 339 GLY B O 1
ATOM 8494 N N . LYS B 1 340 ? -13.758 -17.688 10.57 1 90.94 340 LYS B N 1
ATOM 8495 C CA . LYS B 1 340 ? -13.492 -16.406 9.945 1 90.94 340 LYS B CA 1
ATOM 8496 C C . LYS B 1 340 ? -14.008 -15.258 10.812 1 90.94 340 LYS B C 1
ATOM 8498 O O . LYS B 1 340 ? -13.344 -14.234 10.969 1 90.94 340 LYS B O 1
ATOM 8503 N N . ALA B 1 341 ? -15.188 -15.375 11.32 1 92.31 341 ALA B N 1
ATOM 8504 C CA . ALA B 1 341 ? -15.789 -14.359 12.18 1 92.31 341 ALA B CA 1
ATOM 8505 C C . ALA B 1 341 ? -14.961 -14.156 13.445 1 92.31 341 ALA B C 1
ATOM 8507 O O . ALA B 1 341 ? -14.789 -13.023 13.906 1 92.31 341 ALA B O 1
ATOM 8508 N N . MET B 1 342 ? -14.523 -15.242 13.984 1 94 342 MET B N 1
ATOM 8509 C CA . MET B 1 342 ? -13.695 -15.18 15.18 1 94 342 MET B CA 1
ATOM 8510 C C . MET B 1 342 ? -12.398 -14.422 14.906 1 94 342 MET B C 1
ATOM 8512 O O . MET B 1 342 ? -12.023 -13.531 15.672 1 94 342 MET B O 1
ATOM 8516 N N . VAL B 1 343 ? -11.75 -14.766 13.812 1 92.31 343 VAL B N 1
ATOM 8517 C CA . VAL B 1 343 ? -10.5 -14.125 13.438 1 92.31 343 VAL B CA 1
ATOM 8518 C C . VAL B 1 343 ? -10.734 -12.641 13.18 1 92.31 343 VAL B C 1
ATOM 8520 O O . VAL B 1 343 ? -9.953 -11.797 13.625 1 92.31 343 VAL B O 1
ATOM 8523 N N . LYS B 1 344 ? -11.75 -12.344 12.453 1 89.88 344 LYS B N 1
ATOM 8524 C CA . LYS B 1 344 ? -12.094 -10.961 12.141 1 89.88 344 LYS B CA 1
ATOM 8525 C C . LYS B 1 344 ? -12.32 -10.148 13.414 1 89.88 344 LYS B C 1
ATOM 8527 O O . LYS B 1 344 ? -11.844 -9.016 13.531 1 89.88 344 LYS B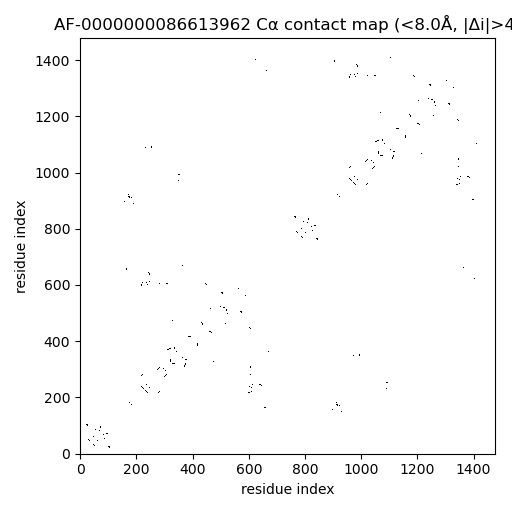 O 1
ATOM 8532 N N . TYR B 1 345 ? -13.016 -10.68 14.406 1 91.5 345 TYR B N 1
ATOM 8533 C CA . TYR B 1 345 ? -13.297 -9.992 15.664 1 91.5 345 TYR B CA 1
ATOM 8534 C C . TYR B 1 345 ? -12.008 -9.68 16.422 1 91.5 345 TYR B C 1
ATOM 8536 O O . TYR B 1 345 ? -11.797 -8.547 16.859 1 91.5 345 TYR B O 1
ATOM 8544 N N . ILE B 1 346 ? -11.219 -10.664 16.516 1 91.25 346 ILE B N 1
ATOM 8545 C CA . ILE B 1 346 ? -10 -10.516 17.312 1 91.25 346 ILE B CA 1
ATOM 8546 C C . ILE B 1 346 ? -9.062 -9.516 16.641 1 91.25 346 ILE B C 1
ATOM 8548 O O . ILE B 1 346 ? -8.477 -8.664 17.312 1 91.25 346 ILE B O 1
ATOM 8552 N N . LYS B 1 347 ? -8.953 -9.617 15.383 1 87.88 347 LYS B N 1
ATOM 8553 C CA . LYS B 1 347 ? -8.023 -8.758 14.648 1 87.88 347 LYS B CA 1
ATOM 8554 C C . LYS B 1 347 ? -8.547 -7.328 14.562 1 87.88 347 LYS B C 1
ATOM 8556 O O . LYS B 1 347 ? -7.77 -6.375 14.539 1 87.88 347 LYS B O 1
ATOM 8561 N N . ASN B 1 348 ? -9.844 -7.164 14.531 1 85.38 348 ASN B N 1
ATOM 8562 C CA . ASN B 1 348 ? -10.438 -5.84 14.367 1 85.38 348 ASN B CA 1
ATOM 8563 C C . ASN B 1 348 ? -10.5 -5.086 15.688 1 85.38 348 ASN B C 1
ATOM 8565 O O . ASN B 1 348 ? -10.727 -3.873 15.703 1 85.38 348 ASN B O 1
ATOM 8569 N N . HIS B 1 349 ? -10.352 -5.77 16.75 1 85.88 349 HIS B N 1
ATOM 8570 C CA . HIS B 1 349 ? -10.312 -5.141 18.062 1 85.88 349 HIS B CA 1
ATOM 8571 C C . HIS B 1 349 ? -8.898 -5.152 18.641 1 85.88 349 HIS B C 1
ATOM 8573 O O . HIS B 1 349 ? -8.398 -6.203 19.047 1 85.88 349 HIS B O 1
ATOM 8579 N N . SER B 1 350 ? -8.352 -3.984 18.719 1 83.88 350 SER B N 1
ATOM 8580 C CA . SER B 1 350 ? -6.941 -3.84 19.078 1 83.88 350 SER B CA 1
ATOM 8581 C C . SER B 1 350 ? -6.652 -4.441 20.453 1 83.88 350 SER B C 1
ATOM 8583 O O . SER B 1 350 ? -5.609 -5.066 20.656 1 83.88 350 SER B O 1
ATOM 8585 N N . SER B 1 351 ? -7.555 -4.301 21.438 1 86.69 351 SER B N 1
ATOM 8586 C CA . SER B 1 351 ? -7.344 -4.836 22.781 1 86.69 351 SER B CA 1
ATOM 8587 C C . SER B 1 351 ? -7.348 -6.359 22.766 1 86.69 351 SER B C 1
ATOM 8589 O O . SER B 1 351 ? -6.539 -6.992 23.453 1 86.69 351 SER B O 1
ATOM 8591 N N . SER B 1 352 ? -8.289 -6.875 21.969 1 89.44 352 SER B N 1
ATOM 8592 C CA . SER B 1 352 ? -8.344 -8.328 21.844 1 89.44 352 SER B CA 1
ATOM 8593 C C . SER B 1 352 ? -7.094 -8.875 21.172 1 89.44 352 SER B C 1
ATOM 8595 O O . SER B 1 352 ? -6.57 -9.914 21.578 1 89.44 352 SER B O 1
ATOM 8597 N N . GLN B 1 353 ? -6.66 -8.219 20.188 1 89.88 353 GLN B N 1
ATOM 8598 C CA . GLN B 1 353 ? -5.465 -8.641 19.469 1 89.88 353 GLN B CA 1
ATOM 8599 C C . GLN B 1 353 ? -4.234 -8.586 20.375 1 89.88 353 GLN B C 1
ATOM 8601 O O . GLN B 1 353 ? -3.391 -9.484 20.328 1 89.88 353 GLN B O 1
ATOM 8606 N N . ALA B 1 354 ? -4.148 -7.516 21.094 1 88.12 354 ALA B N 1
ATOM 8607 C CA . ALA B 1 354 ? -3.025 -7.379 22.016 1 88.12 354 ALA B CA 1
ATOM 8608 C C . ALA B 1 354 ? -3.033 -8.492 23.062 1 88.12 354 ALA B C 1
ATOM 8610 O O . ALA B 1 354 ? -1.98 -9.031 23.406 1 88.12 354 ALA B O 1
ATOM 8611 N N . LEU B 1 355 ? -4.18 -8.758 23.609 1 91.5 355 LEU B N 1
ATOM 8612 C CA . LEU B 1 355 ? -4.309 -9.852 24.562 1 91.5 355 LEU B CA 1
ATOM 8613 C C . LEU B 1 355 ? -3.9 -11.18 23.938 1 91.5 355 LEU B C 1
ATOM 8615 O O . LEU B 1 355 ? -3.178 -11.969 24.547 1 91.5 355 LEU B O 1
ATOM 8619 N N . PHE B 1 356 ? -4.336 -11.445 22.703 1 93.69 356 PHE B N 1
ATOM 8620 C CA . PHE B 1 356 ? -3.98 -12.68 22.016 1 93.69 356 PHE B CA 1
ATOM 8621 C C . PHE B 1 356 ? -2.469 -12.805 21.875 1 93.69 356 PHE B C 1
ATOM 8623 O O . PHE B 1 356 ? -1.909 -13.883 22.062 1 93.69 356 PHE B O 1
ATOM 8630 N N . LYS B 1 357 ? -1.843 -11.742 21.547 1 89.38 357 LYS B N 1
ATOM 8631 C CA . LYS B 1 357 ? -0.398 -11.734 21.328 1 89.38 357 LYS B CA 1
ATOM 8632 C C . LYS B 1 357 ? 0.347 -12.102 22.609 1 89.38 357 LYS B C 1
ATOM 8634 O O . LYS B 1 357 ? 1.482 -12.578 22.562 1 89.38 357 LYS B O 1
ATOM 8639 N N . SER B 1 358 ? -0.224 -11.859 23.734 1 91.62 358 SER B N 1
ATOM 8640 C CA . SER B 1 358 ? 0.407 -12.203 25.016 1 91.62 358 SER B CA 1
ATOM 8641 C C . SER B 1 358 ? 0.396 -13.711 25.25 1 91.62 358 SER B C 1
ATOM 8643 O O . SER B 1 358 ? 1.174 -14.227 26.047 1 91.62 358 SER B O 1
ATOM 8645 N N . PHE B 1 359 ? -0.459 -14.414 24.531 1 94.19 359 PHE B N 1
ATOM 8646 C CA . PHE B 1 359 ? -0.593 -15.852 24.734 1 94.19 359 PHE B CA 1
ATOM 8647 C C . PHE B 1 359 ? 0.021 -16.625 23.578 1 94.19 359 PHE B C 1
ATOM 8649 O O . PHE B 1 359 ? 0.22 -17.844 23.672 1 94.19 359 PHE B O 1
ATOM 8656 N N . SER B 1 360 ? 0.247 -15.875 22.5 1 92 360 SER B N 1
ATOM 8657 C CA . SER B 1 360 ? 0.693 -16.594 21.312 1 92 360 SER B CA 1
ATOM 8658 C C . SER B 1 360 ? 1.862 -15.891 20.641 1 92 360 SER B C 1
ATOM 8660 O O . SER B 1 360 ? 1.893 -14.656 20.578 1 92 360 SER B O 1
ATOM 8662 N N . GLN B 1 361 ? 2.742 -16.641 20.094 1 84.19 361 GLN B N 1
ATOM 8663 C CA . GLN B 1 361 ? 3.842 -16.109 19.297 1 84.19 361 GLN B CA 1
ATOM 8664 C C . GLN B 1 361 ? 3.465 -16.016 17.828 1 84.19 361 GLN B C 1
ATOM 8666 O O . GLN B 1 361 ? 4.094 -15.273 17.062 1 84.19 361 GLN B O 1
ATOM 8671 N N . LEU B 1 362 ? 2.436 -16.719 17.484 1 86.44 362 LEU B N 1
ATOM 8672 C CA . LEU B 1 362 ? 1.957 -16.703 16.109 1 86.44 362 LEU B CA 1
ATOM 8673 C C . LEU B 1 362 ? 0.801 -15.719 15.938 1 86.44 362 LEU B C 1
ATOM 8675 O O . LEU B 1 362 ? 0.01 -15.523 16.859 1 86.44 362 LEU B O 1
ATOM 8679 N N . GLN B 1 363 ? 0.765 -15.18 14.773 1 83.62 363 GLN B N 1
ATOM 8680 C CA . GLN B 1 363 ? -0.318 -14.242 14.477 1 83.62 363 GLN B CA 1
ATOM 8681 C C . GLN B 1 363 ? -1.502 -14.961 13.836 1 83.62 363 GLN B C 1
ATOM 8683 O O . GLN B 1 363 ? -1.329 -15.992 13.18 1 83.62 363 GLN B O 1
ATOM 8688 N N . LEU B 1 364 ? -2.623 -14.367 14.102 1 83.88 364 LEU B N 1
ATOM 8689 C CA . LEU B 1 364 ? -3.809 -14.836 13.398 1 83.88 364 LEU B CA 1
ATOM 8690 C C . LEU B 1 364 ? -3.809 -14.352 11.953 1 83.88 364 LEU B C 1
ATOM 8692 O O . LEU B 1 364 ? -3.32 -13.258 11.656 1 83.88 364 LEU B O 1
ATOM 8696 N N . LEU B 1 365 ? -4.297 -15.188 11.078 1 77.69 365 LEU B N 1
ATOM 8697 C CA . LEU B 1 365 ? -4.297 -14.859 9.656 1 77.69 365 LEU B CA 1
ATOM 8698 C C . LEU B 1 365 ? -5.707 -14.555 9.172 1 77.69 365 LEU B C 1
ATOM 8700 O O . LEU B 1 365 ? -6.652 -15.273 9.5 1 77.69 365 LEU B O 1
ATOM 8704 N N . LYS B 1 366 ? -5.707 -13.367 8.469 1 74.12 366 LYS B N 1
ATOM 8705 C CA . LYS B 1 366 ? -6.984 -13.023 7.848 1 74.12 366 LYS B CA 1
ATOM 8706 C C . LYS B 1 366 ? -7.102 -13.625 6.449 1 74.12 366 LYS B C 1
ATOM 8708 O O . LYS B 1 366 ? -6.102 -13.766 5.742 1 74.12 366 LYS B O 1
ATOM 8713 N N . ALA B 1 367 ? -8.234 -14.07 6.121 1 66.44 367 ALA B N 1
ATOM 8714 C CA . ALA B 1 367 ? -8.523 -14.641 4.805 1 66.44 367 ALA B CA 1
ATOM 8715 C C . ALA B 1 367 ? -8.328 -13.602 3.705 1 66.44 367 ALA B C 1
ATOM 8717 O O . ALA B 1 367 ? -8.781 -12.461 3.83 1 66.44 367 ALA B O 1
ATOM 8718 N N . LYS B 1 368 ? -7.324 -13.812 2.807 1 62.72 368 LYS B N 1
ATOM 8719 C CA . LYS B 1 368 ? -7.234 -12.984 1.606 1 62.72 368 LYS B CA 1
ATOM 8720 C C . LYS B 1 368 ? -7.77 -13.727 0.386 1 62.72 368 LYS B C 1
ATOM 8722 O O . LYS B 1 368 ? -7.344 -14.844 0.098 1 62.72 368 LYS B O 1
ATOM 8727 N N . LYS B 1 369 ? -8.75 -13.172 -0.241 1 56.31 369 LYS B N 1
ATOM 8728 C CA . LYS B 1 369 ? -9.461 -13.805 -1.348 1 56.31 369 LYS B CA 1
ATOM 8729 C C . LYS B 1 369 ? -8.5 -14.18 -2.475 1 56.31 369 LYS B C 1
ATOM 8731 O O . LYS B 1 369 ? -8.734 -15.148 -3.201 1 56.31 369 LYS B O 1
ATOM 8736 N N . THR B 1 370 ? -7.426 -13.516 -2.531 1 58.09 370 THR B N 1
ATOM 8737 C CA . THR B 1 370 ? -6.59 -13.703 -3.713 1 58.09 370 THR B CA 1
ATOM 8738 C C . THR B 1 370 ? -5.566 -14.805 -3.486 1 58.09 370 THR B C 1
ATOM 8740 O O . THR B 1 370 ? -4.926 -15.273 -4.434 1 58.09 370 THR B O 1
ATOM 8743 N N . ARG B 1 371 ? -5.598 -15.344 -2.314 1 60.28 371 ARG B N 1
ATOM 8744 C CA . ARG B 1 371 ? -4.566 -16.344 -2.043 1 60.28 371 ARG B CA 1
ATOM 8745 C C . ARG B 1 371 ? -5.109 -17.75 -2.225 1 60.28 371 ARG B C 1
ATOM 8747 O O . ARG B 1 371 ? -6.184 -18.078 -1.712 1 60.28 371 ARG B O 1
ATOM 8754 N N . PHE B 1 372 ? -4.301 -18.484 -2.865 1 70.12 372 PHE B N 1
ATOM 8755 C CA . PHE B 1 372 ? -4.684 -19.875 -3.09 1 70.12 372 PHE B CA 1
ATOM 8756 C C . PHE B 1 372 ? -4.676 -20.656 -1.78 1 70.12 372 PHE B C 1
ATOM 8758 O O . PHE B 1 372 ? -3.742 -20.531 -0.984 1 70.12 372 PHE B O 1
ATOM 8765 N N . GLY B 1 373 ? -5.672 -21.328 -1.537 1 79.12 373 GLY B N 1
ATOM 8766 C CA . GLY B 1 373 ? -5.738 -22.234 -0.397 1 79.12 373 GLY B CA 1
ATOM 8767 C C . GLY B 1 373 ? -6.027 -21.516 0.911 1 79.12 373 GLY B C 1
ATOM 8768 O O . GLY B 1 373 ? -5.68 -22.016 1.984 1 79.12 373 GLY B O 1
ATOM 8769 N N . HIS B 1 374 ? -6.574 -20.391 0.821 1 82.38 374 HIS B N 1
ATOM 8770 C CA . HIS B 1 374 ? -6.773 -19.578 2.006 1 82.38 374 HIS B CA 1
ATOM 8771 C C . HIS B 1 374 ? -7.633 -20.297 3.041 1 82.38 374 HIS B C 1
ATOM 8773 O O . HIS B 1 374 ? -7.41 -20.141 4.246 1 82.38 374 HIS B O 1
ATOM 8779 N N . HIS B 1 375 ? -8.562 -21.109 2.621 1 85.75 375 HIS B N 1
ATOM 8780 C CA . HIS B 1 375 ? -9.422 -21.844 3.547 1 85.75 375 HIS B CA 1
ATOM 8781 C C . HIS B 1 375 ? -8.609 -22.781 4.43 1 85.75 375 HIS B C 1
ATOM 8783 O O . HIS B 1 375 ? -8.805 -22.828 5.648 1 85.75 375 HIS B O 1
ATOM 8789 N N . TYR B 1 376 ? -7.711 -23.484 3.736 1 90.44 376 TYR B N 1
ATOM 8790 C CA . TYR B 1 376 ? -6.875 -24.422 4.477 1 90.44 376 TYR B CA 1
ATOM 8791 C C . TYR B 1 376 ? -5.922 -23.688 5.406 1 90.44 376 TYR B C 1
ATOM 8793 O O . TYR B 1 376 ? -5.754 -24.078 6.566 1 90.44 376 TYR B O 1
ATOM 8801 N N . ILE B 1 377 ? -5.359 -22.609 4.973 1 88.56 377 ILE B N 1
ATOM 8802 C CA . ILE B 1 377 ? -4.332 -21.891 5.711 1 88.56 377 ILE B CA 1
ATOM 8803 C C . ILE B 1 377 ? -4.938 -21.281 6.973 1 88.56 377 ILE B C 1
ATOM 8805 O O . ILE B 1 377 ? -4.359 -21.375 8.055 1 88.56 377 ILE B O 1
ATOM 8809 N N . VAL B 1 378 ? -6.055 -20.703 6.855 1 88.62 378 VAL B N 1
ATOM 8810 C CA . VAL B 1 378 ? -6.719 -20.047 7.98 1 88.62 378 VAL B CA 1
ATOM 8811 C C . VAL B 1 378 ? -7.102 -21.078 9.031 1 88.62 378 VAL B C 1
ATOM 8813 O O . VAL B 1 378 ? -6.832 -20.906 10.219 1 88.62 378 VAL B O 1
ATOM 8816 N N . MET B 1 379 ? -7.68 -22.188 8.617 1 92.25 379 MET B N 1
ATOM 8817 C CA . MET B 1 379 ? -8.102 -23.234 9.539 1 92.25 379 MET B CA 1
ATOM 8818 C C . MET B 1 379 ? -6.902 -23.906 10.195 1 92.25 379 MET B C 1
ATOM 8820 O O . MET B 1 379 ? -6.941 -24.25 11.375 1 92.25 379 MET B O 1
ATOM 8824 N N . HIS B 1 380 ? -5.934 -24.094 9.383 1 93.81 380 HIS B N 1
ATOM 8825 C CA . HIS B 1 380 ? -4.711 -24.703 9.914 1 93.81 380 HIS B CA 1
ATOM 8826 C C . HIS B 1 380 ? -4.082 -23.812 10.984 1 93.81 380 HIS B C 1
ATOM 8828 O O . HIS B 1 380 ? -3.625 -24.312 12.016 1 93.81 380 HIS B O 1
ATOM 8834 N N . ARG B 1 381 ? -4.047 -22.531 10.75 1 92.69 381 ARG B N 1
ATOM 8835 C CA . ARG B 1 381 ? -3.512 -21.594 11.727 1 92.69 381 ARG B CA 1
ATOM 8836 C C . ARG B 1 381 ? -4.352 -21.594 13 1 92.69 381 ARG B C 1
ATOM 8838 O O . ARG B 1 381 ? -3.811 -21.547 14.109 1 92.69 381 ARG B O 1
ATOM 8845 N N . LEU B 1 382 ? -5.625 -21.656 12.836 1 94.19 382 LEU B N 1
ATOM 8846 C CA . LEU B 1 382 ? -6.52 -21.688 13.984 1 94.19 382 LEU B CA 1
ATOM 8847 C C . LEU B 1 382 ? -6.23 -22.906 14.859 1 94.19 382 LEU B C 1
ATOM 8849 O O . LEU B 1 382 ? -6.172 -22.797 16.078 1 94.19 382 LEU B O 1
ATOM 8853 N N . GLU B 1 383 ? -6.074 -23.984 14.195 1 95.56 383 GLU B N 1
ATOM 8854 C CA . GLU B 1 383 ? -5.781 -25.219 14.938 1 95.56 383 GLU B CA 1
ATOM 8855 C C . GLU B 1 383 ? -4.453 -25.109 15.68 1 95.56 383 GLU B C 1
ATOM 8857 O O . GLU B 1 383 ? -4.312 -25.625 16.781 1 95.56 383 GLU B O 1
ATOM 8862 N N . LYS B 1 384 ? -3.494 -24.516 15.078 1 94.06 384 LYS B N 1
ATOM 8863 C CA . LYS B 1 384 ? -2.164 -24.375 15.664 1 94.06 384 LYS B CA 1
ATOM 8864 C C . LYS B 1 384 ? -2.195 -23.484 16.906 1 94.06 384 LYS B C 1
ATOM 8866 O O . LYS B 1 384 ? -1.438 -23.703 17.844 1 94.06 384 LYS B O 1
ATOM 8871 N N . VAL B 1 385 ? -3.082 -22.5 16.875 1 95.69 385 VAL B N 1
ATOM 8872 C CA . VAL B 1 385 ? -3.092 -21.547 17.984 1 95.69 385 VAL B CA 1
ATOM 8873 C C . VAL B 1 385 ? -4.277 -21.828 18.891 1 95.69 385 VAL B C 1
ATOM 8875 O O . VAL B 1 385 ? -4.711 -20.953 19.656 1 95.69 385 VAL B O 1
ATOM 8878 N N . ARG B 1 386 ? -4.879 -22.984 18.828 1 96.56 386 ARG B N 1
ATOM 8879 C CA . ARG B 1 386 ? -6.055 -23.344 19.609 1 96.56 386 ARG B CA 1
ATOM 8880 C C . ARG B 1 386 ? -5.789 -23.156 21.109 1 96.56 386 ARG B C 1
ATOM 8882 O O . ARG B 1 386 ? -6.594 -22.531 21.812 1 96.56 386 ARG B O 1
ATOM 8889 N N . SER B 1 387 ? -4.664 -23.609 21.547 1 96 387 SER B N 1
ATOM 8890 C CA . SER B 1 387 ? -4.34 -23.516 22.953 1 96 387 SER B CA 1
ATOM 8891 C C . SER B 1 387 ? -4.238 -22.078 23.422 1 96 387 SER B C 1
ATOM 8893 O O . SER B 1 387 ? -4.711 -21.734 24.5 1 96 387 SER B O 1
ATOM 8895 N N . ALA B 1 388 ? -3.625 -21.281 22.594 1 96.38 388 ALA B N 1
ATOM 8896 C CA . ALA B 1 388 ? -3.496 -19.859 22.922 1 96.38 388 ALA B CA 1
ATOM 8897 C C . ALA B 1 388 ? -4.859 -19.188 22.969 1 96.38 388 ALA B C 1
ATOM 8899 O O . ALA B 1 388 ? -5.117 -18.344 23.844 1 96.38 388 ALA B O 1
ATOM 8900 N N . LEU B 1 389 ? -5.734 -19.531 22.078 1 97.25 389 LEU B N 1
ATOM 8901 C CA . LEU B 1 389 ? -7.074 -18.969 22.031 1 97.25 389 LEU B CA 1
ATOM 8902 C C . LEU B 1 389 ? -7.875 -19.344 23.266 1 97.25 389 LEU B C 1
ATOM 8904 O O . LEU B 1 389 ? -8.547 -18.5 23.875 1 97.25 389 LEU B O 1
ATOM 8908 N N . VAL B 1 390 ? -7.785 -20.594 23.641 1 96.75 390 VAL B N 1
ATOM 8909 C CA . VAL B 1 390 ? -8.5 -21.094 24.812 1 96.75 390 VAL B CA 1
ATOM 8910 C C . VAL B 1 390 ? -7.977 -20.406 26.062 1 96.75 390 VAL B C 1
ATOM 8912 O O . VAL B 1 390 ? -8.758 -19.953 26.906 1 96.75 390 VAL B O 1
ATOM 8915 N N . SER B 1 391 ? -6.676 -20.266 26.156 1 96.56 391 SER B N 1
ATOM 8916 C CA . SER B 1 391 ? -6.074 -19.594 27.297 1 96.56 391 SER B CA 1
ATOM 8917 C C . SER B 1 391 ? -6.496 -18.125 27.344 1 96.56 391 SER B C 1
ATOM 8919 O O . SER B 1 391 ? -6.727 -17.578 28.438 1 96.56 391 SER B O 1
ATOM 8921 N N . MET B 1 392 ? -6.582 -17.547 26.219 1 95.88 392 MET B N 1
ATOM 8922 C CA . MET B 1 392 ? -6.961 -16.125 26.141 1 95.88 392 MET B CA 1
ATOM 8923 C C . MET B 1 392 ? -8.359 -15.906 26.688 1 95.88 392 MET B C 1
ATOM 8925 O O . MET B 1 392 ? -8.57 -15.016 27.516 1 95.88 392 MET B O 1
ATOM 8929 N N . VAL B 1 393 ? -9.336 -16.734 26.297 1 95.62 393 VAL B N 1
ATOM 8930 C CA . VAL B 1 393 ? -10.727 -16.5 26.672 1 95.62 393 VAL B CA 1
ATOM 8931 C C . VAL B 1 393 ? -10.953 -16.906 28.125 1 95.62 393 VAL B C 1
ATOM 8933 O O . VAL B 1 393 ? -11.891 -16.438 28.766 1 95.62 393 VAL B O 1
ATOM 8936 N N . LEU B 1 394 ? -10.086 -17.734 28.656 1 94.88 394 LEU B N 1
ATOM 8937 C CA . LEU B 1 394 ? -10.203 -18.141 30.047 1 94.88 394 LEU B CA 1
ATOM 8938 C C . LEU B 1 394 ? -9.516 -17.141 30.969 1 94.88 394 LEU B C 1
ATOM 8940 O O . LEU B 1 394 ? -9.719 -17.172 32.188 1 94.88 394 LEU B O 1
ATOM 8944 N N . SER B 1 395 ? -8.742 -16.312 30.438 1 94.06 395 SER B N 1
ATOM 8945 C CA . SER B 1 395 ? -8.031 -15.328 31.234 1 94.06 395 SER B CA 1
ATOM 8946 C C . SER B 1 395 ? -9 -14.305 31.828 1 94.06 395 SER B C 1
ATOM 8948 O O . SER B 1 395 ? -10.062 -14.055 31.266 1 94.06 395 SER B O 1
ATOM 8950 N N . SER B 1 396 ? -8.625 -13.68 32.906 1 92.44 396 SER B N 1
ATOM 8951 C CA . SER B 1 396 ? -9.414 -12.641 33.562 1 92.44 396 SER B CA 1
ATOM 8952 C C . SER B 1 396 ? -9.453 -11.375 32.719 1 92.44 396 SER B C 1
ATOM 8954 O O . SER B 1 396 ? -10.445 -10.641 32.719 1 92.44 396 SER B O 1
ATOM 8956 N N . GLN B 1 397 ? -8.43 -11.188 31.984 1 90.5 397 GLN B N 1
ATOM 8957 C CA . GLN B 1 397 ? -8.328 -10 31.141 1 90.5 397 GLN B CA 1
ATOM 8958 C C . GLN B 1 397 ? -9.406 -10.008 30.047 1 90.5 397 GLN B C 1
ATOM 8960 O O . GLN B 1 397 ? -9.961 -8.953 29.719 1 90.5 397 GLN B O 1
ATOM 8965 N N . TRP B 1 398 ? -9.688 -11.203 29.531 1 92.69 398 TRP B N 1
ATOM 8966 C CA . TRP B 1 398 ? -10.703 -11.312 28.484 1 92.69 398 TRP B CA 1
ATOM 8967 C C . TRP B 1 398 ? -12.062 -10.844 29 1 92.69 398 TRP B C 1
ATOM 8969 O O . TRP B 1 398 ? -12.789 -10.148 28.297 1 92.69 398 TRP B O 1
ATOM 8979 N N . GLY B 1 399 ? -12.359 -11.203 30.172 1 88.88 399 GLY B N 1
ATOM 8980 C CA . GLY B 1 399 ? -13.633 -10.812 30.766 1 88.88 399 GLY B CA 1
ATOM 8981 C C . GLY B 1 399 ? -13.75 -9.32 31 1 88.88 399 GLY B C 1
ATOM 8982 O O . GLY B 1 399 ? -14.852 -8.766 30.984 1 88.88 399 GLY B O 1
ATOM 8983 N N . ASN B 1 400 ? -12.609 -8.672 31.094 1 86.25 400 ASN B N 1
ATOM 8984 C CA . ASN B 1 400 ? -12.594 -7.25 31.422 1 86.25 400 ASN B CA 1
ATOM 8985 C C . ASN B 1 400 ? -12.508 -6.375 30.188 1 86.25 400 ASN B C 1
ATOM 8987 O O . ASN B 1 400 ? -12.555 -5.148 30.266 1 86.25 400 ASN B O 1
ATOM 8991 N N . LEU B 1 401 ? -12.391 -6.992 29.031 1 86.5 401 LEU B N 1
ATOM 8992 C CA . LEU B 1 401 ? -12.297 -6.207 27.812 1 86.5 401 LEU B CA 1
ATOM 8993 C C . LEU B 1 401 ? -13.602 -5.469 27.531 1 86.5 401 LEU B C 1
ATOM 8995 O O . LEU B 1 401 ? -14.688 -5.996 27.797 1 86.5 401 LEU B O 1
ATOM 8999 N N . ARG B 1 402 ? -13.43 -4.254 27.031 1 78.62 402 ARG B N 1
ATOM 9000 C CA . ARG B 1 402 ? -14.602 -3.455 26.672 1 78.62 402 ARG B CA 1
ATOM 9001 C C . ARG B 1 402 ? -15.336 -4.059 25.484 1 78.62 402 ARG B C 1
ATOM 9003 O O . ARG B 1 402 ? -14.711 -4.484 24.516 1 78.62 402 ARG B O 1
ATOM 9010 N N . ARG B 1 403 ? -16.594 -4.152 25.609 1 79 403 ARG B N 1
ATOM 9011 C CA . ARG B 1 403 ? -17.422 -4.695 24.531 1 79 403 ARG B CA 1
ATOM 9012 C C . ARG B 1 403 ? -17.906 -3.584 23.609 1 79 403 ARG B C 1
ATOM 9014 O O . ARG B 1 403 ? -18.062 -2.436 24.031 1 79 403 ARG B O 1
ATOM 9021 N N . SER B 1 404 ? -17.859 -3.951 22.297 1 73.25 404 SER B N 1
ATOM 9022 C CA . SER B 1 404 ? -18.406 -2.984 21.359 1 73.25 404 SER B CA 1
ATOM 9023 C C . SER B 1 404 ? -19.859 -2.625 21.703 1 73.25 404 SER B C 1
ATOM 9025 O O . SER B 1 404 ? -20.625 -3.486 22.125 1 73.25 404 SER B O 1
ATOM 9027 N N . SER B 1 405 ? -20.203 -1.344 21.578 1 69.25 405 SER B N 1
ATOM 9028 C CA . SER B 1 405 ? -21.562 -0.868 21.875 1 69.25 405 SER B CA 1
ATOM 9029 C C . SER B 1 405 ? -22.562 -1.371 20.844 1 69.25 405 SER B C 1
ATOM 9031 O O . SER B 1 405 ? -23.703 -1.672 21.172 1 69.25 405 SER B O 1
ATOM 9033 N N . SER B 1 406 ? -22.062 -1.498 19.625 1 68.5 406 SER B N 1
ATOM 9034 C CA . SER B 1 406 ? -22.953 -1.823 18.516 1 68.5 406 SER B CA 1
ATOM 9035 C C . SER B 1 406 ? -23.266 -3.316 18.484 1 68.5 406 SER B C 1
ATOM 9037 O O . SER B 1 406 ? -24.375 -3.719 18.109 1 68.5 406 SER B O 1
ATOM 9039 N N . ALA B 1 407 ? -22.312 -4.191 18.906 1 78.88 407 ALA B N 1
ATOM 9040 C CA . ALA B 1 407 ? -22.531 -5.633 18.828 1 78.88 407 ALA B CA 1
ATOM 9041 C C . ALA B 1 407 ? -21.875 -6.348 20 1 78.88 407 ALA B C 1
ATOM 9043 O O . ALA B 1 407 ? -20.969 -7.156 19.812 1 78.88 407 ALA B O 1
ATOM 9044 N N . PRO B 1 408 ? -22.406 -6.172 21.219 1 80.19 408 PRO B N 1
ATOM 9045 C CA . PRO B 1 408 ? -21.781 -6.754 22.406 1 80.19 408 PRO B CA 1
ATOM 9046 C C . PRO B 1 408 ? -21.828 -8.281 22.391 1 80.19 408 PRO B C 1
ATOM 9048 O O . PRO B 1 408 ? -20.969 -8.93 23.016 1 80.19 408 PRO B O 1
ATOM 9051 N N . GLU B 1 409 ? -22.703 -8.781 21.609 1 87.5 409 GLU B N 1
ATOM 9052 C CA . GLU B 1 409 ? -22.891 -10.234 21.594 1 87.5 409 GLU B CA 1
ATOM 9053 C C . GLU B 1 409 ? -21.734 -10.922 20.875 1 87.5 409 GLU B C 1
ATOM 9055 O O . GLU B 1 409 ? -21.469 -12.109 21.109 1 87.5 409 GLU B O 1
ATOM 9060 N N . GLU B 1 410 ? -21.062 -10.203 20.078 1 89.25 410 GLU B N 1
ATOM 9061 C CA . GLU B 1 410 ? -19.969 -10.797 19.297 1 89.25 410 GLU B CA 1
ATOM 9062 C C . GLU B 1 410 ? -18.844 -11.281 20.219 1 89.25 410 GLU B C 1
ATOM 9064 O O . GLU B 1 410 ? -18.219 -12.305 19.938 1 89.25 410 GLU B O 1
ATOM 9069 N N . HIS B 1 411 ? -18.609 -10.602 21.266 1 91.31 411 HIS B N 1
ATOM 9070 C CA . HIS B 1 411 ? -17.578 -10.961 22.234 1 91.31 411 HIS B CA 1
ATOM 9071 C C . HIS B 1 411 ? -17.875 -12.32 22.859 1 91.31 411 HIS B C 1
ATOM 9073 O O . HIS B 1 411 ? -16.984 -13.164 22.969 1 91.31 411 HIS B O 1
ATOM 9079 N N . ASP B 1 412 ? -19.078 -12.516 23.188 1 91.38 412 ASP B N 1
ATOM 9080 C CA . ASP B 1 412 ? -19.484 -13.773 23.812 1 91.38 412 ASP B CA 1
ATOM 9081 C C . ASP B 1 412 ? -19.531 -14.906 22.781 1 91.38 412 ASP B C 1
ATOM 9083 O O . ASP B 1 412 ? -19.188 -16.047 23.109 1 91.38 412 ASP B O 1
ATOM 9087 N N . ASN B 1 413 ? -19.922 -14.547 21.641 1 93.44 413 ASN B N 1
ATOM 9088 C CA . ASN B 1 413 ? -19.953 -15.539 20.578 1 93.44 413 ASN B CA 1
ATOM 9089 C C . ASN B 1 413 ? -18.578 -16.094 20.281 1 93.44 413 ASN B C 1
ATOM 9091 O O . ASN B 1 413 ? -18.422 -17.297 20 1 93.44 413 ASN B O 1
ATOM 9095 N N . VAL B 1 414 ? -17.594 -15.219 20.312 1 95.25 414 VAL B N 1
ATOM 9096 C CA . VAL B 1 414 ? -16.219 -15.633 20.062 1 95.25 414 VAL B CA 1
ATOM 9097 C C . VAL B 1 414 ? -15.766 -16.594 21.156 1 95.25 414 VAL B C 1
ATOM 9099 O O . VAL B 1 414 ? -15.164 -17.625 20.875 1 95.25 414 VAL B O 1
ATOM 9102 N N . ARG B 1 415 ? -16.078 -16.266 22.422 1 95 415 ARG B N 1
ATOM 9103 C CA . ARG B 1 415 ? -15.742 -17.156 23.531 1 95 415 ARG B CA 1
ATOM 9104 C C . ARG B 1 415 ? -16.438 -18.5 23.406 1 95 415 ARG B C 1
ATOM 9106 O O . ARG B 1 415 ? -15.805 -19.547 23.578 1 95 415 ARG B O 1
ATOM 9113 N N . ASP B 1 416 ? -17.641 -18.469 23.016 1 95.75 416 ASP B N 1
ATOM 9114 C CA . ASP B 1 416 ? -18.422 -19.703 22.875 1 95.75 416 ASP B CA 1
ATOM 9115 C C . ASP B 1 416 ? -17.844 -20.578 21.766 1 95.75 416 ASP B C 1
ATOM 9117 O O . ASP B 1 416 ? -17.781 -21.797 21.922 1 95.75 416 ASP B O 1
ATOM 9121 N N . THR B 1 417 ? -17.469 -20 20.703 1 96.88 417 THR B N 1
ATOM 9122 C CA . THR B 1 417 ? -16.906 -20.75 19.578 1 96.88 417 THR B CA 1
ATOM 9123 C C . THR B 1 417 ? -15.586 -21.406 19.984 1 96.88 417 THR B C 1
ATOM 9125 O O . THR B 1 417 ? -15.359 -22.578 19.688 1 96.88 417 THR B O 1
ATOM 9128 N N . ILE B 1 418 ? -14.75 -20.672 20.656 1 96.94 418 ILE B N 1
ATOM 9129 C CA . ILE B 1 418 ? -13.43 -21.141 21.047 1 96.94 418 ILE B CA 1
ATOM 9130 C C . ILE B 1 418 ? -13.578 -22.297 22.047 1 96.94 418 ILE B C 1
ATOM 9132 O O . ILE B 1 418 ? -12.805 -23.25 22.016 1 96.94 418 ILE B O 1
ATOM 9136 N N . MET B 1 419 ? -14.609 -22.203 22.859 1 96.69 419 MET B N 1
ATOM 9137 C CA . MET B 1 419 ? -14.781 -23.203 23.906 1 96.69 419 MET B CA 1
ATOM 9138 C C . MET B 1 419 ? -15.578 -24.406 23.406 1 96.69 419 MET B C 1
ATOM 9140 O O . MET B 1 419 ? -15.734 -25.406 24.109 1 96.69 419 MET B O 1
ATOM 9144 N N . ASN B 1 420 ? -16.031 -24.344 22.234 1 96.75 420 ASN B N 1
ATOM 9145 C CA . ASN B 1 420 ? -16.859 -25.406 21.656 1 96.75 420 ASN B CA 1
ATOM 9146 C C . ASN B 1 420 ? -16 -26.531 21.078 1 96.75 420 ASN B C 1
ATOM 9148 O O . ASN B 1 420 ? -15.367 -26.359 20.031 1 96.75 420 ASN B O 1
ATOM 9152 N N . ASP B 1 421 ? -16.062 -27.688 21.578 1 96.38 421 ASP B N 1
ATOM 9153 C CA . ASP B 1 421 ? -15.258 -28.812 21.156 1 96.38 421 ASP B CA 1
ATOM 9154 C C . ASP B 1 421 ? -15.703 -29.312 19.781 1 96.38 421 ASP B C 1
ATOM 9156 O O . ASP B 1 421 ? -14.898 -29.828 19 1 96.38 421 ASP B O 1
ATOM 9160 N N . ASP B 1 422 ? -16.938 -29.125 19.562 1 96.75 422 ASP B N 1
ATOM 9161 C CA . ASP B 1 422 ? -17.453 -29.562 18.266 1 96.75 422 ASP B CA 1
ATOM 9162 C C . ASP B 1 422 ? -16.844 -28.719 17.125 1 96.75 422 ASP B C 1
ATOM 9164 O O . ASP B 1 422 ? -16.641 -29.234 16.031 1 96.75 422 ASP B O 1
ATOM 9168 N N . PHE B 1 423 ? -16.703 -27.484 17.422 1 96.88 423 PHE B N 1
ATOM 9169 C CA . PHE B 1 423 ? -16.062 -26.609 16.438 1 96.88 423 PHE B CA 1
ATOM 9170 C C . PHE B 1 423 ? -14.672 -27.109 16.094 1 96.88 423 PHE B C 1
ATOM 9172 O O . PHE B 1 423 ? -14.336 -27.25 14.906 1 96.88 423 PHE B O 1
ATOM 9179 N N . TRP B 1 424 ? -13.938 -27.484 17.062 1 97.94 424 TRP B N 1
ATOM 9180 C CA . TRP B 1 424 ? -12.555 -27.891 16.844 1 97.94 424 TRP B CA 1
ATOM 9181 C C . TRP B 1 424 ? -12.477 -29.266 16.203 1 97.94 424 TRP B C 1
ATOM 9183 O O . TRP B 1 424 ? -11.57 -29.547 15.406 1 97.94 424 TRP B O 1
ATOM 9193 N N . ARG B 1 425 ? -13.406 -30.141 16.516 1 97 425 ARG B N 1
ATOM 9194 C CA . ARG B 1 425 ? -13.477 -31.438 15.852 1 97 425 ARG B CA 1
ATOM 9195 C C . ARG B 1 425 ? -13.734 -31.281 14.359 1 97 425 ARG B C 1
ATOM 9197 O O . ARG B 1 425 ? -13.133 -31.969 13.539 1 97 425 ARG B O 1
ATOM 9204 N N . LYS B 1 426 ? -14.602 -30.422 14.102 1 96.88 426 LYS B N 1
ATOM 9205 C CA . LYS B 1 426 ? -14.914 -30.141 12.703 1 96.88 426 LYS B CA 1
ATOM 9206 C C . LYS B 1 426 ? -13.727 -29.516 11.984 1 96.88 426 LYS B C 1
ATOM 9208 O O . LYS B 1 426 ? -13.461 -29.828 10.82 1 96.88 426 LYS B O 1
ATOM 9213 N N . VAL B 1 427 ? -12.992 -28.641 12.664 1 97.31 427 VAL B N 1
ATOM 9214 C CA . VAL B 1 427 ? -11.805 -28.016 12.086 1 97.31 427 VAL B CA 1
ATOM 9215 C C . VAL B 1 427 ? -10.781 -29.109 11.727 1 97.31 427 VAL B C 1
ATOM 9217 O O . VAL B 1 427 ? -10.242 -29.109 10.617 1 97.31 427 VAL B O 1
ATOM 9220 N N . LYS B 1 428 ? -10.586 -30.016 12.586 1 97 428 LYS B N 1
ATOM 9221 C CA . LYS B 1 428 ? -9.633 -31.094 12.344 1 97 428 LYS B CA 1
ATOM 9222 C C . LYS B 1 428 ? -10.086 -31.984 11.188 1 97 428 LYS B C 1
ATOM 9224 O O . LYS B 1 428 ? -9.266 -32.406 10.367 1 97 428 LYS B O 1
ATOM 9229 N N . ARG B 1 429 ? -11.328 -32.219 11.172 1 95.88 429 ARG B N 1
ATOM 9230 C CA . ARG B 1 429 ? -11.875 -33.062 10.094 1 95.88 429 ARG B CA 1
ATOM 9231 C C . ARG B 1 429 ? -11.695 -32.375 8.742 1 95.88 429 ARG B C 1
ATOM 9233 O O . ARG B 1 429 ? -11.289 -33 7.766 1 95.88 429 ARG B O 1
ATOM 9240 N N . ILE B 1 430 ? -11.961 -31.094 8.695 1 96.19 430 ILE B N 1
ATOM 9241 C CA . ILE B 1 430 ? -11.828 -30.328 7.465 1 96.19 430 ILE B CA 1
ATOM 9242 C C . ILE B 1 430 ? -10.367 -30.328 7.016 1 96.19 430 ILE B C 1
ATOM 9244 O O . ILE B 1 430 ? -10.078 -30.516 5.832 1 96.19 430 ILE B O 1
ATOM 9248 N N . LEU B 1 431 ? -9.484 -30.156 7.945 1 96.69 431 LEU B N 1
ATOM 9249 C CA . LEU B 1 431 ? -8.062 -30.125 7.629 1 96.69 431 LEU B CA 1
ATOM 9250 C C . LEU B 1 431 ? -7.594 -31.469 7.086 1 96.69 431 LEU B C 1
ATOM 9252 O O . LEU B 1 431 ? -6.805 -31.531 6.141 1 96.69 431 LEU B O 1
ATOM 9256 N N . ARG B 1 432 ? -8.125 -32.5 7.613 1 96.19 432 ARG B N 1
ATOM 9257 C CA . ARG B 1 432 ? -7.766 -33.844 7.148 1 96.19 432 ARG B CA 1
ATOM 9258 C C . ARG B 1 432 ? -8.234 -34.062 5.715 1 96.19 432 ARG B C 1
ATOM 9260 O O . ARG B 1 432 ? -7.496 -34.625 4.891 1 96.19 432 ARG B O 1
ATOM 9267 N N . ILE B 1 433 ? -9.375 -33.656 5.461 1 95.31 433 ILE B N 1
ATOM 9268 C CA . ILE B 1 433 ? -9.984 -33.875 4.152 1 95.31 433 ILE B CA 1
ATOM 9269 C C . ILE B 1 433 ? -9.297 -33 3.107 1 95.31 433 ILE B C 1
ATOM 9271 O O . ILE B 1 433 ? -9.07 -33.438 1.977 1 95.31 433 ILE B O 1
ATOM 9275 N N . THR B 1 434 ? -8.922 -31.766 3.455 1 95.25 434 THR B N 1
ATOM 9276 C CA . THR B 1 434 ? -8.469 -30.797 2.465 1 95.25 434 THR B CA 1
ATOM 9277 C C . THR B 1 434 ? -6.945 -30.781 2.373 1 95.25 434 THR B C 1
ATOM 9279 O O . THR B 1 434 ? -6.379 -30.203 1.445 1 95.25 434 THR B O 1
ATOM 9282 N N . LYS B 1 435 ? -6.254 -31.406 3.238 1 95.62 435 LYS B N 1
ATOM 9283 C CA . LYS B 1 435 ? -4.793 -31.422 3.266 1 95.62 435 LYS B CA 1
ATOM 9284 C C . LYS B 1 435 ? -4.227 -31.953 1.952 1 95.62 435 LYS B C 1
ATOM 9286 O O . LYS B 1 435 ? -3.328 -31.328 1.367 1 95.62 435 LYS B O 1
ATOM 9291 N N . PRO B 1 436 ? -4.738 -33.125 1.474 1 96.31 436 PRO B N 1
ATOM 9292 C CA . PRO B 1 436 ? -4.203 -33.594 0.195 1 96.31 436 PRO B CA 1
ATOM 9293 C C . PRO B 1 436 ? -4.398 -32.594 -0.937 1 96.31 436 PRO B C 1
ATOM 9295 O O . PRO B 1 436 ? -3.539 -32.469 -1.812 1 96.31 436 PRO B O 1
ATOM 9298 N N . ILE B 1 437 ? -5.5 -31.922 -0.945 1 95.31 437 ILE B N 1
ATOM 9299 C CA . ILE B 1 437 ? -5.781 -30.922 -1.976 1 95.31 437 ILE B CA 1
ATOM 9300 C C . ILE B 1 437 ? -4.805 -29.75 -1.842 1 95.31 437 ILE B C 1
ATOM 9302 O O . ILE B 1 437 ? -4.27 -29.266 -2.84 1 95.31 437 ILE B O 1
ATOM 9306 N N . TYR B 1 438 ? -4.574 -29.344 -0.628 1 94.25 438 TYR B N 1
ATOM 9307 C CA . TYR B 1 438 ? -3.635 -28.266 -0.377 1 94.25 438 TYR B CA 1
ATOM 9308 C C . TYR B 1 438 ? -2.225 -28.641 -0.811 1 94.25 438 TYR B C 1
ATOM 9310 O O . TYR B 1 438 ? -1.496 -27.828 -1.373 1 94.25 438 TYR B O 1
ATOM 9318 N N . ARG B 1 439 ? -1.883 -29.812 -0.535 1 93.81 439 ARG B N 1
ATOM 9319 C CA . ARG B 1 439 ? -0.569 -30.297 -0.952 1 93.81 439 ARG B CA 1
ATOM 9320 C C . ARG B 1 439 ? -0.437 -30.281 -2.471 1 93.81 439 ARG B C 1
ATOM 9322 O O . ARG B 1 439 ? 0.604 -29.891 -3.004 1 93.81 439 ARG B O 1
ATOM 9329 N N . MET B 1 440 ? -1.449 -30.781 -3.135 1 95.12 440 MET B N 1
ATOM 9330 C CA . MET B 1 440 ? -1.454 -30.75 -4.594 1 95.12 440 MET B CA 1
ATOM 9331 C C . MET B 1 440 ? -1.384 -29.328 -5.117 1 95.12 440 MET B C 1
ATOM 9333 O O . MET B 1 440 ? -0.727 -29.062 -6.125 1 95.12 440 MET B O 1
ATOM 9337 N N . LEU B 1 441 ? -2.076 -28.453 -4.457 1 92.88 441 LEU B N 1
ATOM 9338 C CA . LEU B 1 441 ? -2.047 -27.047 -4.816 1 92.88 441 LEU B CA 1
ATOM 9339 C C . LEU B 1 441 ? -0.635 -26.484 -4.684 1 92.88 441 LEU B C 1
ATOM 9341 O O . LEU B 1 441 ? -0.162 -25.766 -5.57 1 92.88 441 LEU B O 1
ATOM 9345 N N . ARG B 1 442 ? 0.033 -26.766 -3.664 1 89.62 442 ARG B N 1
ATOM 9346 C CA . ARG B 1 442 ? 1.402 -26.312 -3.451 1 89.62 442 ARG B CA 1
ATOM 9347 C C . ARG B 1 442 ? 2.348 -26.922 -4.48 1 89.62 442 ARG B C 1
ATOM 9349 O O . ARG B 1 442 ? 3.277 -26.266 -4.945 1 89.62 442 ARG B O 1
ATOM 9356 N N . PHE B 1 443 ? 2.098 -28.172 -4.793 1 91.81 443 PHE B N 1
ATOM 9357 C CA . PHE B 1 443 ? 2.875 -28.875 -5.809 1 91.81 443 PHE B CA 1
ATOM 9358 C C . PHE B 1 443 ? 2.77 -28.172 -7.152 1 91.81 443 PHE B C 1
ATOM 9360 O O . PHE B 1 443 ? 3.77 -28 -7.855 1 91.81 443 PHE B O 1
ATOM 9367 N N . SER B 1 444 ? 1.582 -27.781 -7.438 1 91.5 444 SER B N 1
ATOM 9368 C CA . SER B 1 444 ? 1.333 -27.156 -8.734 1 91.5 444 SER B CA 1
ATOM 9369 C C . SER B 1 444 ? 1.812 -25.719 -8.758 1 91.5 444 SER B C 1
ATOM 9371 O O . SER B 1 444 ? 2.162 -25.188 -9.82 1 91.5 444 SER B O 1
ATOM 9373 N N . ASP B 1 445 ? 1.781 -25.047 -7.602 1 87.62 445 ASP B N 1
ATOM 9374 C CA . ASP B 1 445 ? 2.164 -23.641 -7.496 1 87.62 445 ASP B CA 1
ATOM 9375 C C . ASP B 1 445 ? 3.678 -23.484 -7.359 1 87.62 445 ASP B C 1
ATOM 9377 O O . ASP B 1 445 ? 4.172 -23.078 -6.309 1 87.62 445 ASP B O 1
ATOM 9381 N N . THR B 1 446 ? 4.395 -23.891 -8.273 1 84.94 446 THR B N 1
ATOM 9382 C CA . THR B 1 446 ? 5.852 -23.859 -8.281 1 84.94 446 THR B CA 1
ATOM 9383 C C . THR B 1 446 ? 6.375 -23.391 -9.633 1 84.94 446 THR B C 1
ATOM 9385 O O . THR B 1 446 ? 5.641 -23.391 -10.625 1 84.94 446 THR B O 1
ATOM 9388 N N . ASP B 1 447 ? 7.602 -23 -9.703 1 80.12 447 ASP B N 1
ATOM 9389 C CA . ASP B 1 447 ? 8.242 -22.609 -10.953 1 80.12 447 ASP B CA 1
ATOM 9390 C C . ASP B 1 447 ? 8.961 -23.797 -11.594 1 80.12 447 ASP B C 1
ATOM 9392 O O . ASP B 1 447 ? 9.445 -23.688 -12.727 1 80.12 447 ASP B O 1
ATOM 9396 N N . LYS B 1 448 ? 8.914 -24.859 -10.938 1 86 448 LYS B N 1
ATOM 9397 C CA . LYS B 1 448 ? 9.57 -26.062 -11.461 1 86 448 LYS B CA 1
ATOM 9398 C C . LYS B 1 448 ? 8.719 -26.719 -12.539 1 86 448 LYS B C 1
ATOM 9400 O O . LYS B 1 448 ? 7.52 -26.469 -12.641 1 86 448 LYS B O 1
ATOM 9405 N N . THR B 1 449 ? 9.445 -27.484 -13.32 1 92.25 449 THR B N 1
ATOM 9406 C CA . THR B 1 449 ? 8.766 -28.234 -14.375 1 92.25 449 THR B CA 1
ATOM 9407 C C . THR B 1 449 ? 8.195 -29.531 -13.82 1 92.25 449 THR B C 1
ATOM 9409 O O . THR B 1 449 ? 8.93 -30.5 -13.625 1 92.25 449 THR B O 1
ATOM 9412 N N . VAL B 1 450 ? 6.902 -29.5 -13.609 1 93.81 450 VAL B N 1
ATOM 9413 C CA . VAL B 1 450 ? 6.344 -30.656 -12.922 1 93.81 450 VAL B CA 1
ATOM 9414 C C . VAL B 1 450 ? 5.223 -31.266 -13.758 1 93.81 450 VAL B C 1
ATOM 9416 O O . VAL B 1 450 ? 4.441 -32.094 -13.258 1 93.81 450 VAL B O 1
ATOM 9419 N N . ILE B 1 451 ? 5.078 -30.938 -14.961 1 96.06 451 ILE B N 1
ATOM 9420 C CA . ILE B 1 451 ? 3.947 -31.359 -15.789 1 96.06 451 ILE B CA 1
ATOM 9421 C C . ILE B 1 451 ? 3.908 -32.875 -15.891 1 96.06 451 ILE B C 1
ATOM 9423 O O . ILE B 1 451 ? 2.83 -33.469 -15.953 1 96.06 451 ILE B O 1
ATOM 9427 N N . GLY B 1 452 ? 5.059 -33.562 -15.883 1 96.25 452 GLY B N 1
ATOM 9428 C CA . GLY B 1 452 ? 5.121 -35 -16 1 96.25 452 GLY B CA 1
ATOM 9429 C C . GLY B 1 452 ? 4.598 -35.719 -14.766 1 96.25 452 GLY B C 1
ATOM 9430 O O . GLY B 1 452 ? 4.301 -36.906 -14.82 1 96.25 452 GLY B O 1
ATOM 9431 N N . GLU B 1 453 ? 4.438 -35 -13.695 1 95.69 453 GLU B N 1
ATOM 9432 C CA . GLU B 1 453 ? 4.047 -35.625 -12.43 1 95.69 453 GLU B CA 1
ATOM 9433 C C . GLU B 1 453 ? 2.604 -35.281 -12.07 1 95.69 453 GLU B C 1
ATOM 9435 O O . GLU B 1 453 ? 2.068 -35.812 -11.086 1 95.69 453 GLU B O 1
ATOM 9440 N N . VAL B 1 454 ? 1.975 -34.5 -12.852 1 94.88 454 VAL B N 1
ATOM 9441 C CA . VAL B 1 454 ? 0.652 -33.969 -12.539 1 94.88 454 VAL B CA 1
ATOM 9442 C C . VAL B 1 454 ? -0.35 -35.125 -12.43 1 94.88 454 VAL B C 1
ATOM 9444 O O . VAL B 1 454 ? -1.106 -35.188 -11.461 1 94.88 454 VAL B O 1
ATOM 9447 N N . TYR B 1 455 ? -0.338 -36 -13.422 1 93.75 455 TYR B N 1
ATOM 9448 C CA . TYR B 1 455 ? -1.299 -37.125 -13.469 1 93.75 455 TYR B CA 1
ATOM 9449 C C . TYR B 1 455 ? -1.166 -38 -12.242 1 93.75 455 TYR B C 1
ATOM 9451 O O . TYR B 1 455 ? -2.158 -38.312 -11.578 1 93.75 455 TYR B O 1
ATOM 9459 N N . GLU B 1 456 ? 0.008 -38.375 -11.953 1 93.69 456 GLU B N 1
ATOM 9460 C CA . GLU B 1 456 ? 0.271 -39.25 -10.812 1 93.69 456 GLU B CA 1
ATOM 9461 C C . GLU B 1 456 ? -0.099 -38.562 -9.5 1 93.69 456 GLU B C 1
ATOM 9463 O O . GLU B 1 456 ? -0.666 -39.188 -8.602 1 93.69 456 GLU B O 1
ATOM 9468 N N . GLN B 1 457 ? 0.254 -37.312 -9.375 1 94.44 457 GLN B N 1
ATOM 9469 C CA . GLN B 1 457 ? -0.025 -36.562 -8.141 1 94.44 457 GLN B CA 1
ATOM 9470 C C . GLN B 1 457 ? -1.526 -36.375 -7.941 1 94.44 457 GLN B C 1
ATOM 9472 O O . GLN B 1 457 ? -2.008 -36.375 -6.805 1 94.44 457 GLN B O 1
ATOM 9477 N N . MET B 1 458 ? -2.244 -36.219 -9.008 1 93.94 458 MET B N 1
ATOM 9478 C CA . MET B 1 458 ? -3.699 -36.125 -8.922 1 93.94 458 MET B CA 1
ATOM 9479 C C . MET B 1 458 ? -4.289 -37.438 -8.43 1 93.94 458 MET B C 1
ATOM 9481 O O . MET B 1 458 ? -5.191 -37.438 -7.59 1 93.94 458 MET B O 1
ATOM 9485 N N . ASP B 1 459 ? -3.803 -38.531 -8.961 1 93 459 ASP B N 1
ATOM 9486 C CA . ASP B 1 459 ? -4.238 -39.875 -8.508 1 93 459 ASP B CA 1
ATOM 9487 C C . ASP B 1 459 ? -3.904 -40.094 -7.035 1 93 459 ASP B C 1
ATOM 9489 O O . ASP B 1 459 ? -4.715 -40.625 -6.281 1 93 459 ASP B O 1
ATOM 9493 N N . THR B 1 460 ? -2.738 -39.688 -6.699 1 94.38 460 THR B N 1
ATOM 9494 C CA . THR B 1 460 ? -2.305 -39.812 -5.309 1 94.38 460 THR B CA 1
ATOM 9495 C C . THR B 1 460 ? -3.211 -39 -4.387 1 94.38 460 THR B C 1
ATOM 9497 O O . THR B 1 460 ? -3.598 -39.469 -3.318 1 94.38 460 THR B O 1
ATOM 9500 N N . MET B 1 461 ? -3.521 -37.75 -4.785 1 96.19 461 MET B N 1
ATOM 9501 C CA . MET B 1 461 ? -4.414 -36.906 -4.016 1 96.19 461 MET B CA 1
ATOM 9502 C C . MET B 1 461 ? -5.766 -37.562 -3.801 1 96.19 461 MET B C 1
ATOM 9504 O O . MET B 1 461 ? -6.262 -37.625 -2.674 1 96.19 461 MET B O 1
ATOM 9508 N N . LEU B 1 462 ? -6.316 -38.156 -4.867 1 94.62 462 LEU B N 1
ATOM 9509 C CA . LEU B 1 462 ? -7.621 -38.812 -4.793 1 94.62 462 LEU B CA 1
ATOM 9510 C C . LEU B 1 462 ? -7.555 -40.031 -3.906 1 94.62 462 LEU B C 1
ATOM 9512 O O . LEU B 1 462 ? -8.484 -40.312 -3.139 1 94.62 462 LEU B O 1
ATOM 9516 N N . GLY B 1 463 ? -6.484 -40.781 -4.066 1 95.5 463 GLY B N 1
ATOM 9517 C CA . GLY B 1 463 ? -6.301 -41.969 -3.219 1 95.5 463 GLY B CA 1
ATOM 9518 C C . GLY B 1 463 ? -6.219 -41.625 -1.742 1 95.5 463 GLY B C 1
ATOM 9519 O O . GLY B 1 463 ? -6.805 -42.312 -0.907 1 95.5 463 GLY B O 1
ATOM 9520 N N . GLN B 1 464 ? -5.551 -40.562 -1.427 1 96.44 464 GLN B N 1
ATOM 9521 C CA . GLN B 1 464 ? -5.426 -40.125 -0.039 1 96.44 464 GLN B CA 1
ATOM 9522 C C . GLN B 1 464 ? -6.777 -39.688 0.526 1 96.44 464 GLN B C 1
ATOM 9524 O O . GLN B 1 464 ? -7.094 -40 1.681 1 96.44 464 GLN B O 1
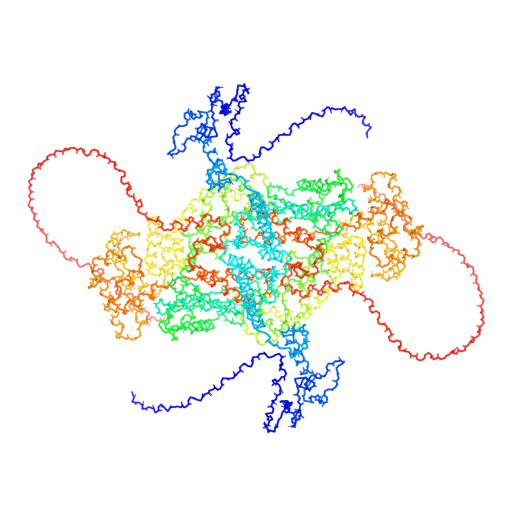ATOM 9529 N N . ILE B 1 465 ? -7.531 -38.969 -0.275 1 96.69 465 ILE B N 1
ATOM 9530 C CA . ILE B 1 465 ? -8.859 -38.562 0.154 1 96.69 465 ILE B CA 1
ATOM 9531 C C . ILE B 1 465 ? -9.734 -39.781 0.41 1 96.69 465 ILE B C 1
ATOM 9533 O O . ILE B 1 465 ? -10.484 -39.812 1.385 1 96.69 465 ILE B O 1
ATOM 9537 N N . LYS B 1 466 ? -9.586 -40.75 -0.418 1 95.94 466 LYS B N 1
ATOM 9538 C CA . LYS B 1 466 ? -10.344 -42 -0.255 1 95.94 466 LYS B CA 1
ATOM 9539 C C . LYS B 1 466 ? -9.977 -42.688 1.053 1 95.94 466 LYS B C 1
ATOM 9541 O O . LYS B 1 466 ? -10.859 -43.188 1.773 1 95.94 466 LYS B O 1
ATOM 9546 N N . ASP B 1 467 ? -8.734 -42.719 1.302 1 96.44 467 ASP B N 1
ATOM 9547 C CA . ASP B 1 467 ? -8.273 -43.344 2.539 1 96.44 467 ASP B CA 1
ATOM 9548 C C . ASP B 1 467 ? -8.805 -42.625 3.762 1 96.44 467 ASP B C 1
ATOM 9550 O O . ASP B 1 467 ? -9.242 -43.25 4.73 1 96.44 467 ASP B O 1
ATOM 9554 N N . ILE B 1 468 ? -8.805 -41.344 3.723 1 96.38 468 ILE B N 1
ATOM 9555 C CA . ILE B 1 468 ? -9.227 -40.5 4.836 1 96.38 468 ILE B CA 1
ATOM 9556 C C . ILE B 1 468 ? -10.727 -40.656 5.07 1 96.38 468 ILE B C 1
ATOM 9558 O O . ILE B 1 468 ? -11.18 -40.688 6.215 1 96.38 468 ILE B O 1
ATOM 9562 N N . LEU B 1 469 ? -11.422 -40.781 4.004 1 96.31 469 LEU B N 1
ATOM 9563 C CA . LEU B 1 469 ? -12.875 -40.844 4.102 1 96.31 469 LEU B CA 1
ATOM 9564 C C . LEU B 1 469 ? -13.383 -42.25 3.938 1 96.31 469 LEU B C 1
ATOM 9566 O O . LEU B 1 469 ? -14.508 -42.469 3.482 1 96.31 469 LEU B O 1
ATOM 9570 N N . SER B 1 470 ? -12.57 -43.219 4.246 1 94 470 SER B N 1
ATOM 9571 C CA . SER B 1 470 ? -12.938 -44.625 4.105 1 94 470 SER B CA 1
ATOM 9572 C C . SER B 1 470 ? -14.195 -44.938 4.902 1 94 470 SER B C 1
ATOM 9574 O O . SER B 1 470 ? -15.008 -45.781 4.484 1 94 470 SER B O 1
ATOM 9576 N N . ASN B 1 471 ? -14.367 -44.219 6.023 1 93.06 471 ASN B N 1
ATOM 9577 C CA . ASN B 1 471 ? -15.508 -44.469 6.902 1 93.06 471 ASN B CA 1
ATOM 9578 C C . ASN B 1 471 ? -16.688 -43.562 6.559 1 93.06 471 ASN B C 1
ATOM 9580 O O . ASN B 1 471 ? -17.703 -43.594 7.242 1 93.06 471 ASN B O 1
ATOM 9584 N N . ASP B 1 472 ? -16.562 -42.75 5.609 1 94.38 472 ASP B N 1
ATOM 9585 C CA . ASP B 1 472 ? -17.625 -41.812 5.211 1 94.38 472 ASP B CA 1
ATOM 9586 C C . ASP B 1 472 ? -17.781 -41.781 3.691 1 94.38 472 ASP B C 1
ATOM 9588 O O . ASP B 1 472 ? -17.5 -40.781 3.053 1 94.38 472 ASP B O 1
ATOM 9592 N N . PRO B 1 473 ? -18.422 -42.781 3.09 1 94 473 PRO B N 1
ATOM 9593 C CA . PRO B 1 473 ? -18.5 -42.906 1.633 1 94 473 PRO B CA 1
ATOM 9594 C C . PRO B 1 473 ? -19.344 -41.812 0.996 1 94 473 PRO B C 1
ATOM 9596 O O . PRO B 1 473 ? -19.094 -41.406 -0.15 1 94 473 PRO B O 1
ATOM 9599 N N . VAL B 1 474 ? -20.297 -41.312 1.726 1 94.56 474 VAL B N 1
ATOM 9600 C CA . VAL B 1 474 ? -21.156 -40.25 1.181 1 94.56 474 VAL B CA 1
ATOM 9601 C C . VAL B 1 474 ? -20.328 -39 0.89 1 94.56 474 VAL B C 1
ATOM 9603 O O . VAL B 1 474 ? -20.391 -38.469 -0.212 1 94.56 474 VAL B O 1
ATOM 9606 N N . VAL B 1 475 ? -19.562 -38.594 1.879 1 95.38 475 VAL B N 1
ATOM 9607 C CA . VAL B 1 475 ? -18.734 -37.406 1.717 1 95.38 475 VAL B CA 1
ATOM 9608 C C . VAL B 1 475 ? -17.672 -37.656 0.649 1 95.38 475 VAL B C 1
ATOM 9610 O O . VAL B 1 475 ? -17.375 -36.781 -0.163 1 95.38 475 VAL B O 1
ATOM 9613 N N . TYR B 1 476 ? -17.172 -38.844 0.626 1 96.06 476 TYR B N 1
ATOM 9614 C CA . TYR B 1 476 ? -16.156 -39.188 -0.375 1 96.06 476 TYR B CA 1
ATOM 9615 C C . TYR B 1 476 ? -16.734 -39.062 -1.783 1 96.06 476 TYR B C 1
ATOM 9617 O O . TYR B 1 476 ? -16.109 -38.5 -2.678 1 96.06 476 TYR B O 1
ATOM 9625 N N . ASN B 1 477 ? -17.906 -39.688 -1.996 1 95.31 477 ASN B N 1
ATOM 9626 C CA . ASN B 1 477 ? -18.516 -39.688 -3.322 1 95.31 477 ASN B CA 1
ATOM 9627 C C . ASN B 1 477 ? -18.781 -38.25 -3.801 1 95.31 477 ASN B C 1
ATOM 9629 O O . ASN B 1 477 ? -18.625 -37.969 -4.984 1 95.31 477 ASN B O 1
ATOM 9633 N N . LEU B 1 478 ? -19.172 -37.469 -2.865 1 94.94 478 LEU B N 1
ATOM 9634 C CA . LEU B 1 478 ? -19.422 -36.062 -3.215 1 94.94 478 LEU B CA 1
ATOM 9635 C C . LEU B 1 478 ? -18.141 -35.375 -3.631 1 94.94 478 LEU B C 1
ATOM 9637 O O . LEU B 1 478 ? -18.094 -34.688 -4.66 1 94.94 478 LEU B O 1
ATOM 9641 N N . ILE B 1 479 ? -17.078 -35.5 -2.869 1 95.88 479 ILE B N 1
ATOM 9642 C CA . ILE B 1 479 ? -15.805 -34.875 -3.16 1 95.88 479 ILE B CA 1
ATOM 9643 C C . ILE B 1 479 ? -15.219 -35.438 -4.445 1 95.88 479 ILE B C 1
ATOM 9645 O O . ILE B 1 479 ? -14.672 -34.719 -5.27 1 95.88 479 ILE B O 1
ATOM 9649 N N . HIS B 1 480 ? -15.359 -36.75 -4.586 1 95.5 480 HIS B N 1
ATOM 9650 C CA . HIS B 1 480 ? -14.891 -37.406 -5.801 1 95.5 480 HIS B CA 1
ATOM 9651 C C . HIS B 1 480 ? -15.555 -36.812 -7.039 1 95.5 480 HIS B C 1
ATOM 9653 O O . HIS B 1 480 ? -14.891 -36.562 -8.047 1 95.5 480 HIS B O 1
ATOM 9659 N N . THR B 1 481 ? -16.828 -36.594 -6.926 1 95.06 481 THR B N 1
ATOM 9660 C CA . THR B 1 481 ? -17.578 -36.031 -8.039 1 95.06 481 THR B CA 1
ATOM 9661 C C . THR B 1 481 ? -17.078 -34.625 -8.344 1 95.06 481 THR B C 1
ATOM 9663 O O . THR B 1 481 ? -16.953 -34.219 -9.516 1 95.06 481 THR B O 1
ATOM 9666 N N . LEU B 1 482 ? -16.812 -33.875 -7.32 1 94.75 482 LEU B N 1
ATOM 9667 C CA . LEU B 1 482 ? -16.297 -32.531 -7.5 1 94.75 482 LEU B CA 1
ATOM 9668 C C . LEU B 1 482 ? -14.922 -32.531 -8.148 1 94.75 482 LEU B C 1
ATOM 9670 O O . LEU B 1 482 ? -14.641 -31.719 -9.039 1 94.75 482 LEU B O 1
ATOM 9674 N N . VAL B 1 483 ? -14.07 -33.438 -7.758 1 94.25 483 VAL B N 1
ATOM 9675 C CA . VAL B 1 483 ? -12.719 -33.531 -8.289 1 94.25 483 VAL B CA 1
ATOM 9676 C C . VAL B 1 483 ? -12.773 -33.938 -9.766 1 94.25 483 VAL B C 1
ATOM 9678 O O . VAL B 1 483 ? -12.086 -33.344 -10.602 1 94.25 483 VAL B O 1
ATOM 9681 N N . VAL B 1 484 ? -13.578 -34.938 -10.086 1 91.69 484 VAL B N 1
ATOM 9682 C CA . VAL B 1 484 ? -13.68 -35.438 -11.445 1 91.69 484 VAL B CA 1
ATOM 9683 C C . VAL B 1 484 ? -14.25 -34.375 -12.367 1 91.69 484 VAL B C 1
ATOM 9685 O O . VAL B 1 484 ? -13.797 -34.219 -13.5 1 91.69 484 VAL B O 1
ATOM 9688 N N . ALA B 1 485 ? -15.188 -33.625 -11.852 1 90.81 485 ALA B N 1
ATOM 9689 C CA . ALA B 1 485 ? -15.781 -32.562 -12.641 1 90.81 485 ALA B CA 1
ATOM 9690 C C . ALA B 1 485 ? -14.742 -31.5 -13.008 1 90.81 485 ALA B C 1
ATOM 9692 O O . ALA B 1 485 ? -14.727 -31 -14.133 1 90.81 485 ALA B O 1
ATOM 9693 N N . ARG B 1 486 ? -13.875 -31.172 -12.102 1 90.56 486 ARG B N 1
ATOM 9694 C CA . ARG B 1 486 ? -12.82 -30.188 -12.359 1 90.56 486 ARG B CA 1
ATOM 9695 C C . ARG B 1 486 ? -11.727 -30.766 -13.242 1 90.56 486 ARG B C 1
ATOM 9697 O O . ARG B 1 486 ? -11.195 -30.094 -14.117 1 90.56 486 ARG B O 1
ATOM 9704 N N . TRP B 1 487 ? -11.43 -32.031 -13.039 1 87.06 487 TRP B N 1
ATOM 9705 C CA . TRP B 1 487 ? -10.406 -32.719 -13.812 1 87.06 487 TRP B CA 1
ATOM 9706 C C . TRP B 1 487 ? -10.812 -32.812 -15.281 1 87.06 487 TRP B C 1
ATOM 9708 O O . TRP B 1 487 ? -9.984 -32.625 -16.172 1 87.06 487 TRP B O 1
ATOM 9718 N N . ASP B 1 488 ? -12.016 -33.094 -15.469 1 83.81 488 ASP B N 1
ATOM 9719 C CA . ASP B 1 488 ? -12.516 -33.25 -16.828 1 83.81 488 ASP B CA 1
ATOM 9720 C C . ASP B 1 488 ? -12.398 -31.938 -17.609 1 83.81 488 ASP B C 1
ATOM 9722 O O . ASP B 1 488 ? -12.141 -31.953 -18.828 1 83.81 488 ASP B O 1
ATOM 9726 N N . LYS B 1 489 ? -12.508 -30.922 -16.938 1 79.88 489 LYS B N 1
ATOM 9727 C CA . LYS B 1 489 ? -12.414 -29.625 -17.578 1 79.88 489 LYS B CA 1
ATOM 9728 C C . LYS B 1 489 ? -10.953 -29.219 -17.781 1 79.88 489 LYS B C 1
ATOM 9730 O O . LYS B 1 489 ? -10.641 -28.469 -18.719 1 79.88 489 LYS B O 1
ATOM 9735 N N . MET B 1 490 ? -10.102 -29.781 -17.016 1 81.62 490 MET B N 1
ATOM 9736 C CA . MET B 1 490 ? -8.734 -29.266 -16.984 1 81.62 490 MET B CA 1
ATOM 9737 C C . MET B 1 490 ? -7.785 -30.203 -17.734 1 81.62 490 MET B C 1
ATOM 9739 O O . MET B 1 490 ? -6.77 -29.75 -18.266 1 81.62 490 MET B O 1
ATOM 9743 N N . ASN B 1 491 ? -8.102 -31.5 -17.688 1 78.5 491 ASN B N 1
ATOM 9744 C CA . ASN B 1 491 ? -7.184 -32.469 -18.266 1 78.5 491 ASN B CA 1
ATOM 9745 C C . ASN B 1 491 ? -7.117 -32.344 -19.781 1 78.5 491 ASN B C 1
ATOM 9747 O O . ASN B 1 491 ? -8.156 -32.281 -20.453 1 78.5 491 ASN B O 1
ATOM 9751 N N . ILE B 1 492 ? -5.852 -32.281 -20.203 1 88.69 492 ILE B N 1
ATOM 9752 C CA . ILE B 1 492 ? -5.609 -32.188 -21.641 1 88.69 492 ILE B CA 1
ATOM 9753 C C . ILE B 1 492 ? -4.668 -33.312 -22.078 1 88.69 492 ILE B C 1
ATOM 9755 O O . ILE B 1 492 ? -3.955 -33.875 -21.266 1 88.69 492 ILE B O 1
ATOM 9759 N N . PRO B 1 493 ? -4.699 -33.625 -23.344 1 95.19 493 PRO B N 1
ATOM 9760 C CA . PRO B 1 493 ? -3.842 -34.688 -23.859 1 95.19 493 PRO B CA 1
ATOM 9761 C C . PRO B 1 493 ? -2.367 -34.469 -23.531 1 95.19 493 PRO B C 1
ATOM 9763 O O . PRO B 1 493 ? -1.626 -35.438 -23.344 1 95.19 493 PRO B O 1
ATOM 9766 N N . LEU B 1 494 ? -2.002 -33.281 -23.391 1 96.69 494 LEU B N 1
ATOM 9767 C CA . LEU B 1 494 ? -0.607 -32.969 -23.109 1 96.69 494 LEU B CA 1
ATOM 9768 C C . LEU B 1 494 ? -0.177 -33.562 -21.766 1 96.69 494 LEU B C 1
ATOM 9770 O O . LEU B 1 494 ? 0.965 -34 -21.609 1 96.69 494 LEU B O 1
ATOM 9774 N N . HIS B 1 495 ? -1.018 -33.562 -20.781 1 95.81 495 HIS B N 1
ATOM 9775 C CA . HIS B 1 495 ? -0.718 -34.156 -19.484 1 95.81 495 HIS B CA 1
ATOM 9776 C C . HIS B 1 495 ? -0.455 -35.656 -19.594 1 95.81 495 HIS B C 1
ATOM 9778 O O . HIS B 1 495 ? 0.431 -36.188 -18.922 1 95.81 495 HIS B O 1
ATOM 9784 N N . CYS B 1 496 ? -1.219 -36.312 -20.406 1 96.62 496 CYS B N 1
ATOM 9785 C CA . CYS B 1 496 ? -1.058 -37.75 -20.625 1 96.62 496 CYS B CA 1
ATOM 9786 C C . CYS B 1 496 ? 0.289 -38.062 -21.266 1 96.62 496 CYS B C 1
ATOM 9788 O O . CYS B 1 496 ? 0.991 -38.969 -20.828 1 96.62 496 CYS B O 1
ATOM 9790 N N . LEU B 1 497 ? 0.53 -37.281 -22.281 1 98 497 LEU B N 1
ATOM 9791 C CA . LEU B 1 497 ? 1.808 -37.469 -22.953 1 98 497 LEU B CA 1
ATOM 9792 C C . LEU B 1 497 ? 2.971 -37.25 -22 1 98 497 LEU B C 1
ATOM 9794 O O . LEU B 1 497 ? 3.926 -38 -21.969 1 98 497 LEU B O 1
ATOM 9798 N N . ALA B 1 498 ? 2.898 -36.188 -21.203 1 98 498 ALA B N 1
ATOM 9799 C CA . ALA B 1 498 ? 3.945 -35.875 -20.234 1 98 498 ALA B CA 1
ATOM 9800 C C . ALA B 1 498 ? 4.113 -37.031 -19.234 1 98 498 ALA B C 1
ATOM 9802 O O . ALA B 1 498 ? 5.238 -37.375 -18.875 1 98 498 ALA B O 1
ATOM 9803 N N . TYR B 1 499 ? 3.043 -37.562 -18.828 1 97.62 499 TYR B N 1
ATOM 9804 C CA . TYR B 1 499 ? 3.039 -38.656 -17.875 1 97.62 499 TYR B CA 1
ATOM 9805 C C . TYR B 1 499 ? 3.764 -39.875 -18.438 1 97.62 499 TYR B C 1
ATOM 9807 O O . TYR B 1 499 ? 4.59 -40.5 -17.766 1 97.62 499 TYR B O 1
ATOM 9815 N N . VAL B 1 500 ? 3.559 -40.156 -19.641 1 98 500 VAL B N 1
ATOM 9816 C CA . VAL B 1 500 ? 4.121 -41.344 -20.312 1 98 500 VAL B CA 1
ATOM 9817 C C . VAL B 1 500 ? 5.625 -41.156 -20.484 1 98 500 VAL B C 1
ATOM 9819 O O . VAL B 1 500 ? 6.379 -42.125 -20.453 1 98 500 VAL B O 1
ATOM 9822 N N . LEU B 1 501 ? 6.027 -39.969 -20.594 1 97.94 501 LEU B N 1
ATOM 9823 C CA . LEU B 1 501 ? 7.418 -39.719 -20.953 1 97.94 501 LEU B CA 1
ATOM 9824 C C . LEU B 1 501 ? 8.297 -39.625 -19.703 1 97.94 501 LEU B C 1
ATOM 9826 O O . LEU B 1 501 ? 9.492 -39.375 -19.797 1 97.94 501 LEU B O 1
ATOM 9830 N N . VAL B 1 502 ? 7.754 -39.812 -18.5 1 97.88 502 VAL B N 1
ATOM 9831 C CA . VAL B 1 502 ? 8.547 -39.781 -17.281 1 97.88 502 VAL B CA 1
ATOM 9832 C C . VAL B 1 502 ? 9.117 -41.188 -17 1 97.88 502 VAL B C 1
ATOM 9834 O O . VAL B 1 502 ? 8.375 -42.125 -16.703 1 97.88 502 VAL B O 1
ATOM 9837 N N . PRO B 1 503 ? 10.422 -41.344 -16.969 1 96.88 503 PRO B N 1
ATOM 9838 C CA . PRO B 1 503 ? 11.055 -42.656 -16.812 1 96.88 503 PRO B CA 1
ATOM 9839 C C . PRO B 1 503 ? 10.789 -43.281 -15.453 1 96.88 503 PRO B C 1
ATOM 9841 O O . PRO B 1 503 ? 10.688 -44.5 -15.344 1 96.88 503 PRO B O 1
ATOM 9844 N N . ARG B 1 504 ? 10.594 -42.594 -14.461 1 96.19 504 ARG B N 1
ATOM 9845 C CA . ARG B 1 504 ? 10.453 -43.062 -13.086 1 96.19 504 ARG B CA 1
ATOM 9846 C C . ARG B 1 504 ? 9.266 -44.031 -12.961 1 96.19 504 ARG B C 1
ATOM 9848 O O . ARG B 1 504 ? 9.305 -44.969 -12.172 1 96.19 504 ARG B O 1
ATOM 9855 N N . TYR B 1 505 ? 8.289 -43.875 -13.789 1 96.69 505 TYR B N 1
ATOM 9856 C CA . TYR B 1 505 ? 7.035 -44.594 -13.625 1 96.69 505 TYR B CA 1
ATOM 9857 C C . TYR B 1 505 ? 7.117 -45.969 -14.266 1 96.69 505 TYR B C 1
ATOM 9859 O O . TYR B 1 505 ? 6.156 -46.75 -14.227 1 96.69 505 TYR B O 1
ATOM 9867 N N . TYR B 1 506 ? 8.25 -46.312 -14.789 1 95.38 506 TYR B N 1
ATOM 9868 C CA . TYR B 1 506 ? 8.438 -47.625 -15.398 1 95.38 506 TYR B CA 1
ATOM 9869 C C . TYR B 1 506 ? 9.383 -48.469 -14.57 1 95.38 506 TYR B C 1
ATOM 9871 O O . TYR B 1 506 ? 9.727 -49.594 -14.961 1 95.38 506 TYR B O 1
ATOM 9879 N N . THR B 1 507 ? 9.727 -47.969 -13.453 1 94.12 507 THR B N 1
ATOM 9880 C CA . THR B 1 507 ? 10.633 -48.688 -12.57 1 94.12 507 THR B CA 1
ATOM 9881 C C . THR B 1 507 ? 9.852 -49.656 -11.664 1 94.12 507 THR B C 1
ATOM 9883 O O . THR B 1 507 ? 8.719 -49.344 -11.273 1 94.12 507 THR B O 1
ATOM 9886 N N . ASN B 1 508 ? 10.484 -50.688 -11.297 1 90.44 508 ASN B N 1
ATOM 9887 C CA . ASN B 1 508 ? 9.875 -51.656 -10.375 1 90.44 508 ASN B CA 1
ATOM 9888 C C . ASN B 1 508 ? 9.688 -51.031 -8.984 1 90.44 508 ASN B C 1
ATOM 9890 O O . ASN B 1 508 ? 8.711 -51.312 -8.297 1 90.44 508 ASN B O 1
ATOM 9894 N N . ALA B 1 509 ? 10.578 -50.25 -8.641 1 90.5 509 ALA B N 1
ATOM 9895 C CA . ALA B 1 509 ? 10.492 -49.594 -7.344 1 90.5 509 ALA B CA 1
ATOM 9896 C C . ALA B 1 509 ? 9.203 -48.781 -7.219 1 90.5 509 ALA B C 1
ATOM 9898 O O . ALA B 1 509 ? 8.555 -48.781 -6.168 1 90.5 509 ALA B O 1
ATOM 9899 N N . TRP B 1 510 ? 8.828 -48.094 -8.266 1 93.81 510 TRP B N 1
ATOM 9900 C CA . TRP B 1 510 ? 7.609 -47.312 -8.258 1 93.81 510 TRP B CA 1
ATOM 9901 C C . TRP B 1 510 ? 6.379 -48.188 -8.422 1 93.81 510 TRP B C 1
ATOM 9903 O O . TRP B 1 510 ? 5.367 -48 -7.75 1 93.81 510 TRP B O 1
ATOM 9913 N N . LEU B 1 511 ? 6.441 -49.156 -9.227 1 93.81 511 LEU B N 1
ATOM 9914 C CA . LEU B 1 511 ? 5.309 -50.031 -9.547 1 93.81 511 LEU B CA 1
ATOM 9915 C C . LEU B 1 511 ? 4.914 -50.875 -8.344 1 93.81 511 LEU B C 1
ATOM 9917 O O . LEU B 1 511 ? 3.74 -51.219 -8.18 1 93.81 511 LEU B O 1
ATOM 9921 N N . LEU B 1 512 ? 5.816 -51.156 -7.469 1 92.19 512 LEU B N 1
ATOM 9922 C CA . LEU B 1 512 ? 5.551 -52.031 -6.324 1 92.19 512 LEU B CA 1
ATOM 9923 C C . LEU B 1 512 ? 5.168 -51.219 -5.098 1 92.19 512 LEU B C 1
ATOM 9925 O O . LEU B 1 512 ? 4.672 -51.75 -4.109 1 92.19 512 LEU B O 1
ATOM 9929 N N . LYS B 1 513 ? 5.344 -49.969 -5.199 1 90.75 513 LYS B N 1
ATOM 9930 C CA . LYS B 1 513 ? 4.945 -49.094 -4.082 1 90.75 513 LYS B CA 1
ATOM 9931 C C . LYS B 1 513 ? 3.426 -49.062 -3.947 1 90.75 513 LYS B C 1
ATOM 9933 O O . LYS B 1 513 ? 2.713 -48.938 -4.941 1 90.75 513 LYS B O 1
ATOM 9938 N N . PRO B 1 514 ? 2.957 -49.156 -2.758 1 90.25 514 PRO B N 1
ATOM 9939 C CA . PRO B 1 514 ? 1.505 -49.094 -2.574 1 90.25 514 PRO B CA 1
ATOM 9940 C C . PRO B 1 514 ? 0.93 -47.719 -2.936 1 90.25 514 PRO B C 1
ATOM 9942 O O . PRO B 1 514 ? 1.556 -46.719 -2.666 1 90.25 514 PRO B O 1
ATOM 9945 N N . THR B 1 515 ? -0.154 -47.781 -3.635 1 90.56 515 THR B N 1
ATOM 9946 C CA . THR B 1 515 ? -0.832 -46.562 -4.023 1 90.56 515 THR B CA 1
ATOM 9947 C C . THR B 1 515 ? -1.866 -46.156 -2.975 1 90.56 515 THR B C 1
ATOM 9949 O O . THR B 1 515 ? -2.59 -47 -2.451 1 90.56 515 THR B O 1
ATOM 9952 N N . PRO B 1 516 ? -1.874 -44.875 -2.631 1 91.81 516 PRO B N 1
ATOM 9953 C CA . PRO B 1 516 ? -2.973 -44.438 -1.765 1 91.81 516 PRO B CA 1
ATOM 9954 C C . PRO B 1 516 ? -4.348 -44.75 -2.357 1 91.81 516 PRO B C 1
ATOM 9956 O O . PRO B 1 516 ? -4.551 -44.594 -3.564 1 91.81 516 PRO B O 1
ATOM 9959 N N . GLY B 1 517 ? -5.363 -45.125 -1.52 1 90.06 517 GLY B N 1
ATOM 9960 C CA . GLY B 1 517 ? -6.703 -45.469 -1.962 1 90.06 517 GLY B CA 1
ATOM 9961 C C . GLY B 1 517 ? -6.852 -46.938 -2.314 1 90.06 517 GLY B C 1
ATOM 9962 O O . GLY B 1 517 ? -7.957 -47.406 -2.594 1 90.06 517 GLY B O 1
ATOM 9963 N N . GLY B 1 518 ? -5.754 -47.594 -2.256 1 84.25 518 GLY B N 1
ATOM 9964 C CA . GLY B 1 518 ? -5.777 -49 -2.531 1 84.25 518 GLY B CA 1
ATOM 9965 C C . GLY B 1 518 ? -5.598 -49.344 -4.004 1 84.25 518 GLY B C 1
ATOM 9966 O O . GLY B 1 518 ? -5.668 -48.438 -4.855 1 84.25 518 GLY B O 1
ATOM 9967 N N . GLY B 1 519 ? -4.922 -50.281 -4.41 1 80.69 519 GLY B N 1
ATOM 9968 C CA . GLY B 1 519 ? -4.734 -50.75 -5.777 1 80.69 519 GLY B CA 1
ATOM 9969 C C . GLY B 1 519 ? -3.275 -50.906 -6.156 1 80.69 519 GLY B C 1
ATOM 9970 O O . GLY B 1 519 ? -2.389 -50.75 -5.312 1 80.69 519 GLY B O 1
ATOM 9971 N N . ARG B 1 520 ? -3.16 -51.25 -7.355 1 86.56 520 ARG B N 1
ATOM 9972 C CA . ARG B 1 520 ? -1.812 -51.438 -7.875 1 86.56 520 ARG B CA 1
ATOM 9973 C C . ARG B 1 520 ? -1.466 -50.406 -8.938 1 86.56 520 ARG B C 1
ATOM 9975 O O . ARG B 1 520 ? -2.324 -50 -9.727 1 86.56 520 ARG B O 1
ATOM 9982 N N . ARG B 1 521 ? -0.261 -49.906 -8.867 1 91.5 521 ARG B N 1
ATOM 9983 C CA . ARG B 1 521 ? 0.221 -48.969 -9.867 1 91.5 521 ARG B CA 1
ATOM 9984 C C . ARG B 1 521 ? 0.437 -49.656 -11.211 1 91.5 521 ARG B C 1
ATOM 9986 O O . ARG B 1 521 ? 0.82 -50.812 -11.273 1 91.5 521 ARG B O 1
ATOM 9993 N N . LYS B 1 522 ? 0.083 -48.969 -12.188 1 91.75 522 LYS B N 1
ATOM 9994 C CA . LYS B 1 522 ? 0.288 -49.469 -13.555 1 91.75 522 LYS B CA 1
ATOM 9995 C C . LYS B 1 522 ? 1.171 -48.5 -14.344 1 91.75 522 LYS B C 1
ATOM 9997 O O . LYS B 1 522 ? 1.235 -47.312 -14.031 1 91.75 522 LYS B O 1
ATOM 10002 N N . LYS B 1 523 ? 1.876 -49.125 -15.273 1 95.25 523 LYS B N 1
ATOM 10003 C CA . LYS B 1 523 ? 2.631 -48.281 -16.188 1 95.25 523 LYS B CA 1
ATOM 10004 C C . LYS B 1 523 ? 1.713 -47.281 -16.906 1 95.25 523 LYS B C 1
ATOM 10006 O O . LYS B 1 523 ? 0.598 -47.656 -17.297 1 95.25 523 LYS B O 1
ATOM 10011 N N . PRO B 1 524 ? 2.164 -46.062 -17.109 1 96.12 524 PRO B N 1
ATOM 10012 C CA . PRO B 1 524 ? 1.304 -45 -17.656 1 96.12 524 PRO B CA 1
ATOM 10013 C C . PRO B 1 524 ? 0.679 -45.375 -18.984 1 96.12 524 PRO B C 1
ATOM 10015 O O . PRO B 1 524 ? -0.506 -45.125 -19.219 1 96.12 524 PRO B O 1
ATOM 10018 N N . HIS B 1 525 ? 1.463 -46.062 -19.906 1 94.38 525 HIS B N 1
ATOM 10019 C CA . HIS B 1 525 ? 0.982 -46.312 -21.25 1 94.38 525 HIS B CA 1
ATOM 10020 C C . HIS B 1 525 ? -0.078 -47.406 -21.25 1 94.38 525 HIS B C 1
ATOM 10022 O O . HIS B 1 525 ? -0.776 -47.625 -22.25 1 94.38 525 HIS B O 1
ATOM 10028 N N . THR B 1 526 ? -0.204 -48.188 -20.125 1 94.19 526 THR B N 1
ATOM 10029 C CA . THR B 1 526 ? -1.153 -49.281 -20.047 1 94.19 526 THR B CA 1
ATOM 10030 C C . THR B 1 526 ? -2.533 -48.781 -19.641 1 94.19 526 THR B C 1
ATOM 10032 O O . THR B 1 526 ? -3.527 -49.5 -19.766 1 94.19 526 THR B O 1
ATOM 10035 N N . ASP B 1 527 ? -2.6 -47.625 -19.094 1 92.94 527 ASP B N 1
ATOM 10036 C CA . ASP B 1 527 ? -3.873 -47.031 -18.734 1 92.94 527 ASP B CA 1
ATOM 10037 C C . ASP B 1 527 ? -4.633 -46.562 -19.969 1 92.94 527 ASP B C 1
ATOM 10039 O O . ASP B 1 527 ? -4.078 -45.875 -20.828 1 92.94 527 ASP B O 1
ATOM 10043 N N . SER B 1 528 ? -5.859 -46.844 -20.109 1 93.62 528 SER B N 1
ATOM 10044 C CA . SER B 1 528 ? -6.645 -46.594 -21.312 1 93.62 528 SER B CA 1
ATOM 10045 C C . SER B 1 528 ? -6.812 -45.125 -21.562 1 93.62 528 SER B C 1
ATOM 10047 O O . SER B 1 528 ? -6.723 -44.656 -22.719 1 93.62 528 SER B O 1
ATOM 10049 N N . GLU B 1 529 ? -7.152 -44.406 -20.531 1 91.62 529 GLU B N 1
ATOM 10050 C CA . GLU B 1 529 ? -7.312 -42.938 -20.672 1 91.62 529 GLU B CA 1
ATOM 10051 C C . GLU B 1 529 ? -6.008 -42.281 -21.109 1 91.62 529 GLU B C 1
ATOM 10053 O O . GLU B 1 529 ? -6.004 -41.438 -22 1 91.62 529 GLU B O 1
ATOM 10058 N N . VAL B 1 530 ? -4.914 -42.688 -20.5 1 95.25 530 VAL B N 1
ATOM 10059 C CA . VAL B 1 530 ? -3.602 -42.125 -20.797 1 95.25 530 VAL B CA 1
ATOM 10060 C C . VAL B 1 530 ? -3.201 -42.469 -22.234 1 95.25 530 VAL B C 1
ATOM 10062 O O . VAL B 1 530 ? -2.637 -41.656 -22.953 1 95.25 530 VAL B O 1
ATOM 10065 N N . GLN B 1 531 ? -3.498 -43.719 -22.625 1 95.69 531 GLN B N 1
ATOM 10066 C CA . GLN B 1 531 ? -3.154 -44.156 -23.969 1 95.69 531 GLN B CA 1
ATOM 10067 C C . GLN B 1 531 ? -3.865 -43.344 -25.031 1 95.69 531 GLN B C 1
ATOM 10069 O O . GLN B 1 531 ? -3.244 -42.906 -26 1 95.69 531 GLN B O 1
ATOM 10074 N N . ARG B 1 532 ? -5.109 -43.188 -24.828 1 95.38 532 ARG B N 1
ATOM 10075 C CA . ARG B 1 532 ? -5.855 -42.344 -25.766 1 95.38 532 ARG B CA 1
ATOM 10076 C C . ARG B 1 532 ? -5.312 -40.906 -25.781 1 95.38 532 ARG B C 1
ATOM 10078 O O . ARG B 1 532 ? -5.152 -40.312 -26.844 1 95.38 532 ARG B O 1
ATOM 10085 N N . GLY B 1 533 ? -5.031 -40.438 -24.625 1 95.56 533 GLY B N 1
ATOM 10086 C CA . GLY B 1 533 ? -4.602 -39.062 -24.484 1 95.56 533 GLY B CA 1
ATOM 10087 C C . GLY B 1 533 ? -3.248 -38.781 -25.109 1 95.56 533 GLY B C 1
ATOM 10088 O O . GLY B 1 533 ? -3.08 -37.781 -25.828 1 95.56 533 GLY B O 1
ATOM 10089 N N . TYR B 1 534 ? -2.209 -39.656 -24.844 1 96.19 534 TYR B N 1
ATOM 10090 C CA . TYR B 1 534 ? -0.882 -39.312 -25.359 1 96.19 534 TYR B CA 1
ATOM 10091 C C . TYR B 1 534 ? -0.815 -39.531 -26.875 1 96.19 534 TYR B C 1
ATOM 10093 O O . TYR B 1 534 ? -0.072 -38.812 -27.562 1 96.19 534 TYR B O 1
ATOM 10101 N N . LEU B 1 535 ? -1.599 -40.469 -27.469 1 96.06 535 LEU B N 1
ATOM 10102 C CA . LEU B 1 535 ? -1.651 -40.656 -28.906 1 96.06 535 LEU B CA 1
ATOM 10103 C C . LEU B 1 535 ? -2.273 -39.406 -29.578 1 96.06 535 LEU B C 1
ATOM 10105 O O . LEU B 1 535 ? -1.791 -38.969 -30.609 1 96.06 535 LEU B O 1
ATOM 10109 N N . GLU B 1 536 ? -3.318 -38.938 -28.938 1 95.88 536 GLU B N 1
ATOM 10110 C CA . GLU B 1 536 ? -3.934 -37.688 -29.422 1 95.88 536 GLU B CA 1
ATOM 10111 C C . GLU B 1 536 ? -2.949 -36.531 -29.391 1 95.88 536 GLU B C 1
ATOM 10113 O O . GLU B 1 536 ? -2.906 -35.719 -30.312 1 95.88 536 GLU B O 1
ATOM 10118 N N . ALA B 1 537 ? -2.211 -36.438 -28.344 1 97.38 537 ALA B N 1
ATOM 10119 C CA . ALA B 1 537 ? -1.23 -35.375 -28.188 1 97.38 537 ALA B CA 1
ATOM 10120 C C . ALA B 1 537 ? -0.163 -35.438 -29.281 1 97.38 537 ALA B C 1
ATOM 10122 O O . ALA B 1 537 ? 0.227 -34.406 -29.844 1 97.38 537 ALA B O 1
ATOM 10123 N N . ILE B 1 538 ? 0.296 -36.625 -29.609 1 96.69 538 ILE B N 1
ATOM 10124 C CA . ILE B 1 538 ? 1.321 -36.812 -30.625 1 96.69 538 ILE B CA 1
ATOM 10125 C C . ILE B 1 538 ? 0.785 -36.375 -31.984 1 96.69 538 ILE B C 1
ATOM 10127 O O . ILE B 1 538 ? 1.465 -35.656 -32.719 1 96.69 538 ILE B O 1
ATOM 10131 N N . GLU B 1 539 ? -0.421 -36.781 -32.25 1 94.81 539 GLU B N 1
ATOM 10132 C CA . GLU B 1 539 ? -1.024 -36.438 -33.531 1 94.81 539 GLU B CA 1
ATOM 10133 C C . GLU B 1 539 ? -1.224 -34.906 -33.656 1 94.81 539 GLU B C 1
ATOM 10135 O O . GLU B 1 539 ? -1.116 -34.344 -34.719 1 94.81 539 GLU B O 1
ATOM 10140 N N . LYS B 1 540 ? -1.461 -34.344 -32.562 1 94.5 540 LYS B N 1
ATOM 10141 C CA . LYS B 1 540 ? -1.693 -32.906 -32.531 1 94.5 540 LYS B CA 1
ATOM 10142 C C . LYS B 1 540 ? -0.385 -32.156 -32.688 1 94.5 540 LYS B C 1
ATOM 10144 O O . LYS B 1 540 ? -0.329 -31.156 -33.406 1 94.5 540 LYS B O 1
ATOM 10149 N N . ILE B 1 541 ? 0.648 -32.562 -32.031 1 95.56 541 ILE B N 1
ATOM 10150 C CA . ILE B 1 541 ? 1.922 -31.844 -32.031 1 95.56 541 ILE B CA 1
ATOM 10151 C C . ILE B 1 541 ? 2.648 -32.062 -33.344 1 95.56 541 ILE B C 1
ATOM 10153 O O . ILE B 1 541 ? 3.229 -31.125 -33.906 1 95.56 541 ILE B O 1
ATOM 10157 N N . ILE B 1 542 ? 2.594 -33.344 -33.719 1 94.06 542 ILE B N 1
ATOM 10158 C CA . ILE B 1 542 ? 3.307 -33.75 -34.938 1 94.06 542 ILE B CA 1
ATOM 10159 C C . ILE B 1 542 ? 2.316 -33.906 -36.094 1 94.06 542 ILE B C 1
ATOM 10161 O O . ILE B 1 542 ? 1.604 -34.906 -36.188 1 94.06 542 ILE B O 1
ATOM 10165 N N . GLN B 1 543 ? 2.377 -33.094 -37.031 1 87.31 543 GLN B N 1
ATOM 10166 C CA . GLN B 1 543 ? 1.409 -33.094 -38.125 1 87.31 543 GLN B CA 1
ATOM 10167 C C . GLN B 1 543 ? 1.829 -34.031 -39.219 1 87.31 543 GLN B C 1
ATOM 10169 O O . GLN B 1 543 ? 0.982 -34.594 -39.938 1 87.31 543 GLN B O 1
ATOM 10174 N N . ASP B 1 544 ? 3.127 -34.281 -39.312 1 92.19 544 ASP B N 1
ATOM 10175 C CA . ASP B 1 544 ? 3.631 -35.219 -40.312 1 92.19 544 ASP B CA 1
ATOM 10176 C C . ASP B 1 544 ? 3.422 -36.688 -39.844 1 92.19 544 ASP B C 1
ATOM 10178 O O . ASP B 1 544 ? 3.986 -37.094 -38.844 1 92.19 544 ASP B O 1
ATOM 10182 N N . PRO B 1 545 ? 2.684 -37.406 -40.562 1 93.06 545 PRO B N 1
ATOM 10183 C CA . PRO B 1 545 ? 2.367 -38.781 -40.156 1 93.06 545 PRO B CA 1
ATOM 10184 C C . PRO B 1 545 ? 3.605 -39.656 -40.062 1 93.06 545 PRO B C 1
ATOM 10186 O O . PRO B 1 545 ? 3.662 -40.562 -39.219 1 93.06 545 PRO B O 1
ATOM 10189 N N . THR B 1 546 ? 4.539 -39.438 -40.938 1 94.88 546 THR B N 1
ATOM 10190 C CA . THR B 1 546 ? 5.754 -40.25 -40.906 1 94.88 546 THR B CA 1
ATOM 10191 C C . THR B 1 546 ? 6.531 -40 -39.625 1 94.88 546 THR B C 1
ATOM 10193 O O . THR B 1 546 ? 6.992 -40.938 -38.969 1 94.88 546 THR B O 1
ATOM 10196 N N . GLU B 1 547 ? 6.602 -38.812 -39.375 1 94.25 547 GLU B N 1
ATOM 10197 C CA . GLU B 1 547 ? 7.305 -38.469 -38.156 1 94.25 547 GLU B CA 1
ATOM 10198 C C . GLU B 1 547 ? 6.539 -38.938 -36.906 1 94.25 547 GLU B C 1
ATOM 10200 O O . GLU B 1 547 ? 7.141 -39.406 -35.938 1 94.25 547 GLU B O 1
ATOM 10205 N N . ALA B 1 548 ? 5.289 -38.812 -36.969 1 95.88 548 ALA B N 1
ATOM 10206 C CA . ALA B 1 548 ? 4.453 -39.312 -35.875 1 95.88 548 ALA B CA 1
ATOM 10207 C C . ALA B 1 548 ? 4.625 -40.812 -35.688 1 95.88 548 ALA B C 1
ATOM 10209 O O . ALA B 1 548 ? 4.664 -41.281 -34.562 1 95.88 548 ALA B O 1
ATOM 10210 N N . GLY B 1 549 ? 4.633 -41.5 -36.781 1 95.44 549 GLY B N 1
ATOM 10211 C CA . GLY B 1 549 ? 4.855 -42.938 -36.719 1 95.44 549 GLY B CA 1
ATOM 10212 C C . GLY B 1 549 ? 6.188 -43.312 -36.094 1 95.44 549 GLY B C 1
ATOM 10213 O O . GLY B 1 549 ? 6.266 -44.25 -35.312 1 95.44 549 GLY B O 1
ATOM 10214 N N . MET B 1 550 ? 7.145 -42.531 -36.469 1 95.81 550 MET B N 1
ATOM 10215 C CA . MET B 1 550 ? 8.469 -42.75 -35.906 1 95.81 550 MET B CA 1
ATOM 10216 C C . MET B 1 550 ? 8.445 -42.531 -34.375 1 95.81 550 MET B C 1
ATOM 10218 O O . MET B 1 550 ? 9.055 -43.312 -33.625 1 95.81 550 MET B O 1
ATOM 10222 N N . ILE B 1 551 ? 7.816 -41.531 -33.938 1 96.81 551 ILE B N 1
ATOM 10223 C CA . ILE B 1 551 ? 7.73 -41.219 -32.531 1 96.81 551 ILE B CA 1
ATOM 10224 C C . ILE B 1 551 ? 6.977 -42.312 -31.781 1 96.81 551 ILE B C 1
ATOM 10226 O O . ILE B 1 551 ? 7.383 -42.719 -30.688 1 96.81 551 ILE B O 1
ATOM 10230 N N . ARG B 1 552 ? 5.918 -42.812 -32.344 1 96.25 552 ARG B N 1
ATOM 10231 C CA . ARG B 1 552 ? 5.164 -43.906 -31.734 1 96.25 552 ARG B CA 1
ATOM 10232 C C . ARG B 1 552 ? 6.031 -45.125 -31.562 1 96.25 552 ARG B C 1
ATOM 10234 O O . ARG B 1 552 ? 5.965 -45.812 -30.531 1 96.25 552 ARG B O 1
ATOM 10241 N N . GLN B 1 553 ? 6.793 -45.375 -32.562 1 95.44 553 GLN B N 1
ATOM 10242 C CA . GLN B 1 553 ? 7.699 -46.5 -32.469 1 95.44 553 GLN B CA 1
ATOM 10243 C C . GLN B 1 553 ? 8.742 -46.312 -31.375 1 95.44 553 GLN B C 1
ATOM 10245 O O . GLN B 1 553 ? 9.039 -47.219 -30.609 1 95.44 553 GLN B O 1
ATOM 10250 N N . GLN B 1 554 ? 9.258 -45.156 -31.406 1 96.06 554 GLN B N 1
ATOM 10251 C CA . GLN B 1 554 ? 10.273 -44.844 -30.406 1 96.06 554 GLN B CA 1
ATOM 10252 C C . GLN B 1 554 ? 9.695 -44.875 -29 1 96.06 554 GLN B C 1
ATOM 10254 O O . GLN B 1 554 ? 10.375 -45.281 -28.047 1 96.06 554 GLN B O 1
ATOM 10259 N N . ILE B 1 555 ? 8.469 -44.469 -28.781 1 96.5 555 ILE B N 1
ATOM 10260 C CA . ILE B 1 555 ? 7.793 -44.594 -27.5 1 96.5 555 ILE B CA 1
ATOM 10261 C C . ILE B 1 555 ? 7.648 -46.062 -27.109 1 96.5 555 ILE B C 1
ATOM 10263 O O . ILE B 1 555 ? 7.883 -46.438 -25.969 1 96.5 555 ILE B O 1
ATOM 10267 N N . SER B 1 556 ? 7.27 -46.844 -28.094 1 95.25 556 SER B N 1
ATOM 10268 C CA . SER B 1 556 ? 7.148 -48.281 -27.859 1 95.25 556 SER B CA 1
ATOM 10269 C C . SER B 1 556 ? 8.469 -48.875 -27.391 1 95.25 556 SER B C 1
ATOM 10271 O O . SER B 1 556 ? 8.484 -49.719 -26.484 1 95.25 556 SER B O 1
ATOM 10273 N N . ASP B 1 557 ? 9.539 -48.406 -28.016 1 95.06 557 ASP B N 1
ATOM 10274 C CA . ASP B 1 557 ? 10.859 -48.875 -27.609 1 95.06 557 ASP B CA 1
ATOM 10275 C C . ASP B 1 557 ? 11.188 -48.438 -26.188 1 95.06 557 ASP B C 1
ATOM 10277 O O . ASP B 1 557 ? 11.766 -49.188 -25.406 1 95.06 557 ASP B O 1
ATOM 10281 N N . PHE B 1 558 ? 10.836 -47.219 -25.875 1 96.06 558 PHE B N 1
ATOM 10282 C CA . PHE B 1 558 ? 11.109 -46.656 -24.562 1 96.06 558 PHE B CA 1
ATOM 10283 C C . PHE B 1 558 ? 10.336 -47.406 -23.484 1 96.06 558 PHE B C 1
ATOM 10285 O O . PHE B 1 558 ? 10.914 -47.812 -22.484 1 96.06 558 PHE B O 1
ATOM 10292 N N . VAL B 1 559 ? 9.047 -47.594 -23.688 1 94.94 559 VAL B N 1
ATOM 10293 C CA . VAL B 1 559 ? 8.188 -48.156 -22.656 1 94.94 559 VAL B CA 1
ATOM 10294 C C . VAL B 1 559 ? 8.484 -49.656 -22.484 1 94.94 559 VAL B C 1
ATOM 10296 O O . VAL B 1 559 ? 8.281 -50.219 -21.406 1 94.94 559 VAL B O 1
ATOM 10299 N N . SER B 1 560 ? 9.031 -50.344 -23.516 1 92.19 560 SER B N 1
ATOM 10300 C CA . SER B 1 560 ? 9.312 -51.75 -23.484 1 92.19 560 SER B CA 1
ATOM 10301 C C . SER B 1 560 ? 10.781 -52.031 -23.156 1 92.19 560 SER B C 1
ATOM 10303 O O . SER B 1 560 ? 11.242 -53.188 -23.234 1 92.19 560 SER B O 1
ATOM 10305 N N . ASN B 1 561 ? 11.5 -51.062 -22.906 1 90.69 561 ASN B N 1
ATOM 10306 C CA . ASN B 1 561 ? 12.922 -51.188 -22.578 1 90.69 561 ASN B CA 1
ATOM 10307 C C . ASN B 1 561 ? 13.68 -51.906 -23.688 1 90.69 561 ASN B C 1
ATOM 10309 O O . ASN B 1 561 ? 14.367 -52.906 -23.422 1 90.69 561 ASN B O 1
ATOM 10313 N N . LYS B 1 562 ? 13.594 -51.344 -24.812 1 89.88 562 LYS B N 1
ATOM 10314 C CA . LYS B 1 562 ? 14.312 -51.938 -25.938 1 89.88 562 LYS B CA 1
ATOM 10315 C C . LYS B 1 562 ? 15.555 -51.125 -26.297 1 89.88 562 LYS B C 1
ATOM 10317 O O . LYS B 1 562 ? 15.562 -49.906 -26.125 1 89.88 562 LYS B O 1
ATOM 10322 N N . GLY B 1 563 ? 16.562 -51.844 -26.719 1 86.94 563 GLY B N 1
ATOM 10323 C CA . GLY B 1 563 ? 17.781 -51.156 -27.172 1 86.94 563 GLY B CA 1
ATOM 10324 C C . GLY B 1 563 ? 18.531 -50.469 -26.047 1 86.94 563 GLY B C 1
ATOM 10325 O O . GLY B 1 563 ? 18.781 -51.094 -25 1 86.94 563 GLY B O 1
ATOM 10326 N N . VAL B 1 564 ? 18.828 -49.219 -26.266 1 85.75 564 VAL B N 1
ATOM 10327 C CA . VAL B 1 564 ? 19.594 -48.438 -25.297 1 85.75 564 VAL B CA 1
ATOM 10328 C C . VAL B 1 564 ? 18.766 -48.25 -24.016 1 85.75 564 VAL B C 1
ATOM 10330 O O . VAL B 1 564 ? 19.312 -48.156 -22.922 1 85.75 564 VAL B O 1
ATOM 10333 N N . PHE B 1 565 ? 17.5 -48.281 -24.094 1 92.38 565 PHE B N 1
ATOM 10334 C CA . PHE B 1 565 ? 16.625 -48.062 -22.953 1 92.38 565 PHE B CA 1
ATOM 10335 C C . PHE B 1 565 ? 16.672 -49.25 -22 1 92.38 565 PHE B C 1
ATOM 10337 O O . PHE B 1 565 ? 16.234 -49.125 -20.844 1 92.38 565 PHE B O 1
ATOM 10344 N N . ALA B 1 566 ? 17.234 -50.344 -22.547 1 90.75 566 ALA B N 1
ATOM 10345 C CA . ALA B 1 566 ? 17.312 -51.562 -21.734 1 90.75 566 ALA B CA 1
ATOM 10346 C C . ALA B 1 566 ? 18.625 -51.656 -20.984 1 90.75 566 ALA B C 1
ATOM 10348 O O . ALA B 1 566 ? 18.797 -52.5 -20.109 1 90.75 566 ALA B O 1
ATOM 10349 N N . GLN B 1 567 ? 19.547 -50.781 -21.359 1 93.12 567 GLN B N 1
ATOM 10350 C CA . GLN B 1 567 ? 20.828 -50.812 -20.672 1 93.12 567 GLN B CA 1
ATOM 10351 C C . GLN B 1 567 ? 20.656 -50.656 -19.156 1 93.12 567 GLN B C 1
ATOM 10353 O O . GLN B 1 567 ? 19.828 -49.875 -18.703 1 93.12 567 GLN B O 1
ATOM 10358 N N . PRO B 1 568 ? 21.406 -51.438 -18.438 1 92.44 568 PRO B N 1
ATOM 10359 C CA . PRO B 1 568 ? 21.234 -51.438 -16.984 1 92.44 568 PRO B CA 1
ATOM 10360 C C . PRO B 1 568 ? 21.406 -50.062 -16.359 1 92.44 568 PRO B C 1
ATOM 10362 O O . PRO B 1 568 ? 20.656 -49.719 -15.445 1 92.44 568 PRO B O 1
ATOM 10365 N N . GLN B 1 569 ? 22.328 -49.344 -16.891 1 93.06 569 GLN B N 1
ATOM 10366 C CA . GLN B 1 569 ? 22.547 -48 -16.344 1 93.06 569 GLN B CA 1
ATOM 10367 C C . GLN B 1 569 ? 21.344 -47.094 -16.625 1 93.06 569 GLN B C 1
ATOM 10369 O O . GLN B 1 569 ? 20.938 -46.312 -15.75 1 93.06 569 GLN B O 1
ATOM 10374 N N . ALA B 1 570 ? 20.797 -47.188 -17.734 1 94.5 570 ALA B N 1
ATOM 10375 C CA . ALA B 1 570 ? 19.641 -46.375 -18.094 1 94.5 570 ALA B CA 1
ATOM 10376 C C . ALA B 1 570 ? 18.422 -46.75 -17.234 1 94.5 570 ALA B C 1
ATOM 10378 O O . ALA B 1 570 ? 17.672 -45.875 -16.828 1 94.5 570 ALA B O 1
ATOM 10379 N N . VAL B 1 571 ? 18.297 -48 -17.047 1 93.44 571 VAL B N 1
ATOM 10380 C CA . VAL B 1 571 ? 17.188 -48.5 -16.25 1 93.44 571 VAL B CA 1
ATOM 10381 C C . VAL B 1 571 ? 17.359 -48.062 -14.797 1 93.44 571 VAL B C 1
ATOM 10383 O O . VAL B 1 571 ? 16.391 -47.625 -14.156 1 93.44 571 VAL B O 1
ATOM 10386 N N . HIS B 1 572 ? 18.484 -48.188 -14.289 1 93.56 572 HIS B N 1
ATOM 10387 C CA . HIS B 1 572 ? 18.766 -47.781 -12.914 1 93.56 572 HIS B CA 1
ATOM 10388 C C . HIS B 1 572 ? 18.531 -46.281 -12.711 1 93.56 572 HIS B C 1
ATOM 10390 O O . HIS B 1 572 ? 17.969 -45.875 -11.695 1 93.56 572 HIS B O 1
ATOM 10396 N N . ASP B 1 573 ? 18.922 -45.469 -13.633 1 95 573 ASP B N 1
ATOM 10397 C CA . ASP B 1 573 ? 18.891 -44.031 -13.523 1 95 573 ASP B CA 1
ATOM 10398 C C . ASP B 1 573 ? 17.453 -43.5 -13.641 1 95 573 ASP B C 1
ATOM 10400 O O . ASP B 1 573 ? 17.188 -42.344 -13.305 1 95 573 ASP B O 1
ATOM 10404 N N . ARG B 1 574 ? 16.531 -44.312 -14.102 1 95.56 574 ARG B N 1
ATOM 10405 C CA . ARG B 1 574 ? 15.133 -43.906 -14.172 1 95.56 574 ARG B CA 1
ATOM 10406 C C . ARG B 1 574 ? 14.602 -43.531 -12.797 1 95.56 574 ARG B C 1
ATOM 10408 O O . ARG B 1 574 ? 13.734 -42.656 -12.672 1 95.56 574 ARG B O 1
ATOM 10415 N N . ALA B 1 575 ? 15.141 -44.156 -11.781 1 92.69 575 ALA B N 1
ATOM 10416 C CA . ALA B 1 575 ? 14.641 -43.969 -10.422 1 92.69 575 ALA B CA 1
ATOM 10417 C C . ALA B 1 575 ? 15.305 -42.781 -9.742 1 92.69 575 ALA B C 1
ATOM 10419 O O . ALA B 1 575 ? 14.727 -42.156 -8.844 1 92.69 575 ALA B O 1
ATOM 10420 N N . THR B 1 576 ? 16.375 -42.375 -10.172 1 92.56 576 THR B N 1
ATOM 10421 C CA . THR B 1 576 ? 17.172 -41.438 -9.398 1 92.56 576 THR B CA 1
ATOM 10422 C C . THR B 1 576 ? 17.25 -40.062 -10.102 1 92.56 576 THR B C 1
ATOM 10424 O O . THR B 1 576 ? 17.406 -39.031 -9.453 1 92.56 576 THR B O 1
ATOM 10427 N N . MET B 1 577 ? 17.141 -40.094 -11.383 1 93.88 577 MET B N 1
ATOM 10428 C CA . MET B 1 577 ? 17.281 -38.844 -12.141 1 93.88 577 MET B CA 1
ATOM 10429 C C . MET B 1 577 ? 15.922 -38.219 -12.391 1 93.88 577 MET B C 1
ATOM 10431 O O . MET B 1 577 ? 14.898 -38.906 -12.398 1 93.88 577 MET B O 1
ATOM 10435 N N . THR B 1 578 ? 16.047 -36.875 -12.531 1 94.44 578 THR B N 1
ATOM 10436 C CA . THR B 1 578 ? 14.844 -36.219 -13.023 1 94.44 578 THR B CA 1
ATOM 10437 C C . THR B 1 578 ? 14.555 -36.625 -14.469 1 94.44 578 THR B C 1
ATOM 10439 O O . THR B 1 578 ? 15.461 -37.031 -15.203 1 94.44 578 THR B O 1
ATOM 10442 N N . ALA B 1 579 ? 13.344 -36.531 -14.898 1 96.25 579 ALA B N 1
ATOM 10443 C CA . ALA B 1 579 ? 12.938 -36.938 -16.234 1 96.25 579 ALA B CA 1
ATOM 10444 C C . ALA B 1 579 ? 13.742 -36.219 -17.297 1 96.25 579 ALA B C 1
ATOM 10446 O O . ALA B 1 579 ? 14.242 -36.844 -18.25 1 96.25 579 ALA B O 1
ATOM 10447 N N . LEU B 1 580 ? 13.914 -34.938 -17.188 1 95.25 580 LEU B N 1
ATOM 10448 C CA . LEU B 1 580 ? 14.633 -34.156 -18.188 1 95.25 580 LEU B CA 1
ATOM 10449 C C . LEU B 1 580 ? 16.109 -34.562 -18.25 1 95.25 580 LEU B C 1
ATOM 10451 O O . LEU B 1 580 ? 16.656 -34.719 -19.344 1 95.25 580 LEU B O 1
ATOM 10455 N N . SER B 1 581 ? 16.719 -34.75 -17.109 1 94.81 581 SER B N 1
ATOM 10456 C CA . SER B 1 581 ? 18.125 -35.156 -17.062 1 94.81 581 SER B CA 1
ATOM 10457 C C . SER B 1 581 ? 18.312 -36.531 -17.688 1 94.81 581 SER B C 1
ATOM 10459 O O . SER B 1 581 ? 19.297 -36.75 -18.391 1 94.81 581 SER B O 1
ATOM 10461 N N . TRP B 1 582 ? 17.391 -37.406 -17.344 1 96.81 582 TRP B N 1
ATOM 10462 C CA . TRP B 1 582 ? 17.469 -38.75 -17.891 1 96.81 582 TRP B CA 1
ATOM 10463 C C . TRP B 1 582 ? 17.391 -38.719 -19.406 1 96.81 582 TRP B C 1
ATOM 10465 O O . TRP B 1 582 ? 18.203 -39.375 -20.078 1 96.81 582 TRP B O 1
ATOM 10475 N N . TRP B 1 583 ? 16.469 -38.031 -19.984 1 96.81 583 TRP B N 1
ATOM 10476 C CA . TRP B 1 583 ? 16.297 -37.938 -21.438 1 96.81 583 TRP B CA 1
ATOM 10477 C C . TRP B 1 583 ? 17.516 -37.281 -22.094 1 96.81 583 TRP B C 1
ATOM 10479 O O . TRP B 1 583 ? 17.938 -37.688 -23.172 1 96.81 583 TRP B O 1
ATOM 10489 N N . HIS B 1 584 ? 18.094 -36.312 -21.469 1 93.94 584 HIS B N 1
ATOM 10490 C CA . HIS B 1 584 ? 19.297 -35.656 -21.984 1 93.94 584 HIS B CA 1
ATOM 10491 C C . HIS B 1 584 ? 20.453 -36.688 -22.109 1 93.94 584 HIS B C 1
ATOM 10493 O O . HIS B 1 584 ? 21.25 -36.594 -23.047 1 93.94 584 HIS B O 1
ATOM 10499 N N . LEU B 1 585 ? 20.469 -37.531 -21.219 1 93.88 585 LEU B N 1
ATOM 10500 C CA . LEU B 1 585 ? 21.594 -38.469 -21.156 1 93.88 585 LEU B CA 1
ATOM 10501 C C . LEU B 1 585 ? 21.359 -39.656 -22.078 1 93.88 585 LEU B C 1
ATOM 10503 O O . LEU B 1 585 ? 22.281 -40.094 -22.766 1 93.88 585 LEU B O 1
ATOM 10507 N N . TYR B 1 586 ? 20.156 -40.188 -22.094 1 94.44 586 TYR B N 1
ATOM 10508 C CA . TYR B 1 586 ? 19.938 -41.5 -22.734 1 94.44 586 TYR B CA 1
ATOM 10509 C C . TYR B 1 586 ? 19.031 -41.344 -23.953 1 94.44 586 TYR B C 1
ATOM 10511 O O . TYR B 1 586 ? 18.891 -42.281 -24.734 1 94.44 586 TYR B O 1
ATOM 10519 N N . GLY B 1 587 ? 18.453 -40.219 -24.188 1 93.62 587 GLY B N 1
ATOM 10520 C CA . GLY B 1 587 ? 17.438 -40.031 -25.203 1 93.62 587 GLY B CA 1
ATOM 10521 C C . GLY B 1 587 ? 18 -39.875 -26.594 1 93.62 587 GLY B C 1
ATOM 10522 O O . GLY B 1 587 ? 17.266 -39.906 -27.578 1 93.62 587 GLY B O 1
ATOM 10523 N N . ARG B 1 588 ? 19.297 -39.812 -26.812 1 91.88 588 ARG B N 1
ATOM 10524 C CA . ARG B 1 588 ? 19.922 -39.5 -28.094 1 91.88 588 ARG B CA 1
ATOM 10525 C C . ARG B 1 588 ? 19.672 -40.656 -29.078 1 91.88 588 ARG B C 1
ATOM 10527 O O . ARG B 1 588 ? 19.719 -40.438 -30.297 1 91.88 588 ARG B O 1
ATOM 10534 N N . VAL B 1 589 ? 19.422 -41.844 -28.672 1 90.94 589 VAL B N 1
ATOM 10535 C CA . VAL B 1 589 ? 19.172 -43 -29.5 1 90.94 589 VAL B CA 1
ATOM 10536 C C . VAL B 1 589 ? 17.844 -42.844 -30.234 1 90.94 589 VAL B C 1
ATOM 10538 O O . VAL B 1 589 ? 17.594 -43.469 -31.25 1 90.94 589 VAL B O 1
ATOM 10541 N N . ALA B 1 590 ? 16.969 -42.094 -29.656 1 94.75 590 ALA B N 1
ATOM 10542 C CA . ALA B 1 590 ? 15.68 -41.75 -30.234 1 94.75 590 ALA B CA 1
ATOM 10543 C C . ALA B 1 590 ? 15.516 -40.25 -30.375 1 94.75 590 ALA B C 1
ATOM 10545 O O . ALA B 1 590 ? 14.734 -39.625 -29.641 1 94.75 590 ALA B O 1
ATOM 10546 N N . PRO B 1 591 ? 16.125 -39.688 -31.391 1 93.69 591 PRO B N 1
ATOM 10547 C CA . PRO B 1 591 ? 16.219 -38.219 -31.484 1 93.69 591 PRO B CA 1
ATOM 10548 C C . PRO B 1 591 ? 14.859 -37.531 -31.594 1 93.69 591 PRO B C 1
ATOM 10550 O O . PRO B 1 591 ? 14.656 -36.469 -31.031 1 93.69 591 PRO B O 1
ATOM 10553 N N . ALA B 1 592 ? 13.953 -38.094 -32.344 1 94.88 592 ALA B N 1
ATOM 10554 C CA . ALA B 1 592 ? 12.633 -37.5 -32.5 1 94.88 592 ALA B CA 1
ATOM 10555 C C . ALA B 1 592 ? 11.875 -37.5 -31.188 1 94.88 592 ALA B C 1
ATOM 10557 O O . ALA B 1 592 ? 11.25 -36.5 -30.828 1 94.88 592 ALA B O 1
ATOM 10558 N N . LEU B 1 593 ? 11.953 -38.594 -30.531 1 96.44 593 LEU B N 1
ATOM 10559 C CA . LEU B 1 593 ? 11.281 -38.688 -29.234 1 96.44 593 LEU B CA 1
ATOM 10560 C C . LEU B 1 593 ? 11.969 -37.812 -28.188 1 96.44 593 LEU B C 1
ATOM 10562 O O . LEU B 1 593 ? 11.305 -37.25 -27.328 1 96.44 593 LEU B O 1
ATOM 10566 N N . LEU B 1 594 ? 13.289 -37.781 -28.25 1 97 594 LEU B N 1
ATOM 10567 C CA . LEU B 1 594 ? 14.039 -36.906 -27.328 1 97 594 LEU B CA 1
ATOM 10568 C C . LEU B 1 594 ? 13.586 -35.469 -27.453 1 97 594 LEU B C 1
ATOM 10570 O O . LEU B 1 594 ? 13.312 -34.812 -26.453 1 97 594 LEU B O 1
ATOM 10574 N N . SER B 1 595 ? 13.562 -35 -28.672 1 96 595 SER B N 1
ATOM 10575 C CA . SER B 1 595 ? 13.133 -33.625 -28.906 1 96 595 SER B CA 1
ATOM 10576 C C . SER B 1 595 ? 11.742 -33.344 -28.359 1 96 595 SER B C 1
ATOM 10578 O O . SER B 1 595 ? 11.5 -32.344 -27.719 1 96 595 SER B O 1
ATOM 10580 N N . LEU B 1 596 ? 10.875 -34.281 -28.578 1 97 596 LEU B N 1
ATOM 10581 C CA . LEU B 1 596 ? 9.508 -34.156 -28.094 1 97 596 LEU B CA 1
ATOM 10582 C C . LEU B 1 596 ? 9.469 -34.219 -26.562 1 97 596 LEU B C 1
ATOM 10584 O O . LEU B 1 596 ? 8.75 -33.438 -25.938 1 97 596 LEU B O 1
ATOM 10588 N N . ALA B 1 597 ? 10.203 -35.094 -25.953 1 97.94 597 ALA B N 1
ATOM 10589 C CA . ALA B 1 597 ? 10.227 -35.25 -24.5 1 97.94 597 ALA B CA 1
ATOM 10590 C C . ALA B 1 597 ? 10.711 -34 -23.812 1 97.94 597 ALA B C 1
ATOM 10592 O O . ALA B 1 597 ? 10.133 -33.562 -22.812 1 97.94 597 ALA B O 1
ATOM 10593 N N . LEU B 1 598 ? 11.727 -33.375 -24.359 1 97.31 598 LEU B N 1
ATOM 10594 C CA . LEU B 1 598 ? 12.266 -32.156 -23.781 1 97.31 598 LEU B CA 1
ATOM 10595 C C . LEU B 1 598 ? 11.25 -31.016 -23.875 1 97.31 598 LEU B C 1
ATOM 10597 O O . LEU B 1 598 ? 11.047 -30.281 -22.906 1 97.31 598 LEU B O 1
ATOM 10601 N N . LYS B 1 599 ? 10.578 -30.891 -24.938 1 97.19 599 LYS B N 1
ATOM 10602 C CA . LYS B 1 599 ? 9.586 -29.844 -25.141 1 97.19 599 LYS B CA 1
ATOM 10603 C C . LYS B 1 599 ? 8.406 -30.016 -24.188 1 97.19 599 LYS B C 1
ATOM 10605 O O . LYS B 1 599 ? 7.98 -29.062 -23.547 1 97.19 599 LYS B O 1
ATOM 10610 N N . VAL B 1 600 ? 7.961 -31.219 -24.094 1 97.88 600 VAL B N 1
ATOM 10611 C CA . VAL B 1 600 ? 6.742 -31.5 -23.344 1 97.88 600 VAL B CA 1
ATOM 10612 C C . VAL B 1 600 ? 7.027 -31.422 -21.844 1 97.88 600 VAL B C 1
ATOM 10614 O O . VAL B 1 600 ? 6.277 -30.781 -21.094 1 97.88 600 VAL B O 1
ATOM 10617 N N . LEU B 1 601 ? 8.109 -31.984 -21.406 1 97.88 601 LEU B N 1
ATOM 10618 C CA . LEU B 1 601 ? 8.414 -32.094 -19.984 1 97.88 601 LEU B CA 1
ATOM 10619 C C . LEU B 1 601 ? 8.891 -30.781 -19.406 1 97.88 601 LEU B C 1
ATOM 10621 O O . LEU B 1 601 ? 8.961 -30.609 -18.188 1 97.88 601 LEU B O 1
ATOM 10625 N N . SER B 1 602 ? 9.141 -29.766 -20.219 1 96.94 602 SER B N 1
ATOM 10626 C CA . SER B 1 602 ? 9.633 -28.453 -19.781 1 96.94 602 SER B CA 1
ATOM 10627 C C . SER B 1 602 ? 8.484 -27.469 -19.625 1 96.94 602 SER B C 1
ATOM 10629 O O . SER B 1 602 ? 8.719 -26.297 -19.312 1 96.94 602 SER B O 1
ATOM 10631 N N . GLN B 1 603 ? 7.254 -27.875 -19.719 1 96.88 603 GLN B N 1
ATOM 10632 C CA . GLN B 1 603 ? 6.117 -26.969 -19.75 1 96.88 603 GLN B CA 1
ATOM 10633 C C . GLN B 1 603 ? 5.598 -26.688 -18.344 1 96.88 603 GLN B C 1
ATOM 10635 O O . GLN B 1 603 ? 5.789 -27.516 -17.438 1 96.88 603 GLN B O 1
ATOM 10640 N N . SER B 1 604 ? 5.008 -25.5 -18.188 1 94.81 604 SER B N 1
ATOM 10641 C CA . SER B 1 604 ? 4.414 -25.078 -16.922 1 94.81 604 SER B CA 1
ATOM 10642 C C . SER B 1 604 ? 2.969 -25.562 -16.812 1 94.81 604 SER B C 1
ATOM 10644 O O . SER B 1 604 ? 2.32 -25.844 -17.828 1 94.81 604 SER B O 1
ATOM 10646 N N . VAL B 1 605 ? 2.494 -25.625 -15.57 1 94.81 605 VAL B N 1
ATOM 10647 C CA . VAL B 1 605 ? 1.124 -26.094 -15.375 1 94.81 605 VAL B CA 1
ATOM 10648 C C . VAL B 1 605 ? 0.32 -25.031 -14.625 1 94.81 605 VAL B C 1
ATOM 10650 O O . VAL B 1 605 ? -0.82 -25.281 -14.227 1 94.81 605 VAL B O 1
ATOM 10653 N N . ASN B 1 606 ? 0.923 -23.906 -14.352 1 93.12 606 ASN B N 1
ATOM 10654 C CA . ASN B 1 606 ? 0.265 -22.891 -13.531 1 93.12 606 ASN B CA 1
ATOM 10655 C C . ASN B 1 606 ? 0.513 -21.484 -14.07 1 93.12 606 ASN B C 1
ATOM 10657 O O . ASN B 1 606 ? 1.305 -21.297 -15 1 93.12 606 ASN B O 1
ATOM 10661 N N . THR B 1 607 ? -0.238 -20.516 -13.562 1 92.5 607 THR B N 1
ATOM 10662 C CA . THR B 1 607 ? -0.08 -19.109 -13.938 1 92.5 607 THR B CA 1
ATOM 10663 C C . THR B 1 607 ? 0.567 -18.328 -12.805 1 92.5 607 THR B C 1
ATOM 10665 O O . THR B 1 607 ? 0.394 -17.109 -12.711 1 92.5 607 THR B O 1
ATOM 10668 N N . SER B 1 608 ? 1.276 -18.891 -11.891 1 88.81 608 SER B N 1
ATOM 10669 C CA . SER B 1 608 ? 1.826 -18.266 -10.688 1 88.81 608 SER B CA 1
ATOM 10670 C C . SER B 1 608 ? 2.826 -17.172 -11.039 1 88.81 608 SER B C 1
ATOM 10672 O O . SER B 1 608 ? 2.889 -16.141 -10.367 1 88.81 608 SER B O 1
ATOM 10674 N N . CYS B 1 609 ? 3.652 -17.453 -12.062 1 91.44 609 CYS B N 1
ATOM 10675 C CA . CYS B 1 609 ? 4.641 -16.453 -12.453 1 91.44 609 CYS B CA 1
ATOM 10676 C C . CYS B 1 609 ? 3.967 -15.156 -12.891 1 91.44 609 CYS B C 1
ATOM 10678 O O . CYS B 1 609 ? 4.48 -14.062 -12.633 1 91.44 609 CYS B O 1
ATOM 10680 N N . ALA B 1 610 ? 2.818 -15.289 -13.578 1 93.06 610 ALA B N 1
ATOM 10681 C CA . ALA B 1 610 ? 2.068 -14.102 -13.992 1 93.06 610 ALA B CA 1
ATOM 10682 C C . ALA B 1 610 ? 1.56 -13.328 -12.789 1 93.06 610 ALA B C 1
ATOM 10684 O O . ALA B 1 610 ? 1.587 -12.094 -12.781 1 93.06 610 ALA B O 1
ATOM 10685 N N . GLN B 1 611 ? 1.1 -13.992 -11.812 1 87.62 611 GLN B N 1
ATOM 10686 C CA . GLN B 1 611 ? 0.622 -13.352 -10.594 1 87.62 611 GLN B CA 1
ATOM 10687 C C . GLN B 1 611 ? 1.762 -12.664 -9.852 1 87.62 611 GLN B C 1
ATOM 10689 O O . GLN B 1 611 ? 1.584 -11.57 -9.305 1 87.62 611 GLN B O 1
ATOM 10694 N N . ARG B 1 612 ? 2.852 -13.32 -9.789 1 85.38 612 ARG B N 1
ATOM 10695 C CA . ARG B 1 612 ? 4.023 -12.719 -9.164 1 85.38 612 ARG B CA 1
ATOM 10696 C C . ARG B 1 612 ? 4.449 -11.453 -9.898 1 85.38 612 ARG B C 1
ATOM 10698 O O . ARG B 1 612 ? 4.898 -10.484 -9.281 1 85.38 612 ARG B O 1
ATOM 10705 N N . CYS B 1 613 ? 4.352 -11.555 -11.141 1 91 613 CYS B N 1
ATOM 10706 C CA . CYS B 1 613 ? 4.648 -10.375 -11.945 1 91 613 CYS B CA 1
ATOM 10707 C C . CYS B 1 613 ? 3.729 -9.219 -11.578 1 91 613 CYS B C 1
ATOM 10709 O O . CYS B 1 613 ? 4.164 -8.062 -11.523 1 91 613 CYS B O 1
ATOM 10711 N N . TRP B 1 614 ? 2.443 -9.523 -11.336 1 89.75 614 TRP B N 1
ATOM 10712 C CA . TRP B 1 614 ? 1.514 -8.477 -10.922 1 89.75 614 TRP B CA 1
ATOM 10713 C C . TRP B 1 614 ? 1.903 -7.91 -9.555 1 89.75 614 TRP B C 1
ATOM 10715 O O . TRP B 1 614 ? 1.747 -6.715 -9.305 1 89.75 614 TRP B O 1
ATOM 10725 N N . SER B 1 615 ? 2.389 -8.734 -8.688 1 84.81 615 SER B N 1
ATOM 10726 C CA . SER B 1 615 ? 2.902 -8.258 -7.406 1 84.81 615 SER B CA 1
ATOM 10727 C C . SER B 1 615 ? 4.039 -7.262 -7.609 1 84.81 615 SER B C 1
ATOM 10729 O O . SER B 1 615 ? 4.098 -6.23 -6.934 1 84.81 615 SER B O 1
ATOM 10731 N N . THR B 1 616 ? 4.922 -7.594 -8.531 1 87 616 THR B N 1
ATOM 10732 C CA . THR B 1 616 ? 6.008 -6.688 -8.891 1 87 616 THR B CA 1
ATOM 10733 C C . THR B 1 616 ? 5.453 -5.383 -9.453 1 87 616 THR B C 1
ATOM 10735 O O . THR B 1 616 ? 5.922 -4.297 -9.102 1 87 616 THR B O 1
ATOM 10738 N N . TYR B 1 617 ? 4.504 -5.559 -10.336 1 89.62 617 TYR B N 1
ATOM 10739 C CA . TYR B 1 617 ? 3.881 -4.391 -10.938 1 89.62 617 TYR B CA 1
ATOM 10740 C C . TYR B 1 617 ? 3.305 -3.463 -9.875 1 89.62 617 TYR B C 1
ATOM 10742 O O . TYR B 1 617 ? 3.502 -2.248 -9.93 1 89.62 617 TYR B O 1
ATOM 10750 N N . SER B 1 618 ? 2.641 -4.035 -8.93 1 85.88 618 SER B N 1
ATOM 10751 C CA . SER B 1 618 ? 2.027 -3.271 -7.844 1 85.88 618 SER B CA 1
ATOM 10752 C C . SER B 1 618 ? 3.084 -2.605 -6.969 1 85.88 618 SER B C 1
ATOM 10754 O O . SER B 1 618 ? 2.861 -1.518 -6.434 1 85.88 618 SER B O 1
ATOM 10756 N N . TYR B 1 619 ? 4.156 -3.238 -6.809 1 84.19 619 TYR B N 1
ATOM 10757 C CA . TYR B 1 619 ? 5.262 -2.709 -6.016 1 84.19 619 TYR B CA 1
ATOM 10758 C C . TYR B 1 619 ? 5.855 -1.467 -6.668 1 84.19 619 TYR B C 1
ATOM 10760 O O . TYR B 1 619 ? 6.188 -0.496 -5.984 1 84.19 619 TYR B O 1
ATOM 10768 N N . ILE B 1 620 ? 6.008 -1.58 -7.926 1 87.31 620 ILE B N 1
ATOM 10769 C CA . ILE B 1 620 ? 6.613 -0.491 -8.688 1 87.31 620 ILE B CA 1
ATOM 10770 C C . ILE B 1 620 ? 5.598 0.635 -8.867 1 87.31 620 ILE B C 1
ATOM 10772 O O . ILE B 1 620 ? 5.91 1.805 -8.641 1 87.31 620 ILE B O 1
ATOM 10776 N N . HIS B 1 621 ? 4.441 0.239 -9.305 1 85.19 621 HIS B N 1
ATOM 10777 C CA . HIS B 1 621 ? 3.359 1.201 -9.484 1 85.19 621 HIS B CA 1
ATOM 10778 C C . HIS B 1 621 ? 2.504 1.303 -8.227 1 85.19 621 HIS B C 1
ATOM 10780 O O . HIS B 1 621 ? 1.336 0.908 -8.227 1 85.19 621 HIS B O 1
ATOM 10786 N N . SER B 1 622 ? 3.08 1.892 -7.207 1 74.75 622 SER B N 1
ATOM 10787 C CA . SER B 1 622 ? 2.473 1.993 -5.883 1 74.75 622 SER B CA 1
ATOM 10788 C C . SER B 1 622 ? 1.681 3.289 -5.738 1 74.75 622 SER B C 1
ATOM 10790 O O . SER B 1 622 ? 1.619 4.094 -6.672 1 74.75 622 SER B O 1
ATOM 10792 N N . VAL B 1 623 ? 1.14 3.48 -4.613 1 65.81 623 VAL B N 1
ATOM 10793 C CA . VAL B 1 623 ? 0.339 4.66 -4.301 1 65.81 623 VAL B CA 1
ATOM 10794 C C . VAL B 1 623 ? 1.203 5.914 -4.406 1 65.81 623 VAL B C 1
ATOM 10796 O O . VAL B 1 623 ? 0.756 6.941 -4.922 1 65.81 623 VAL B O 1
ATOM 10799 N N . LYS B 1 624 ? 2.457 5.777 -4.016 1 65.56 624 LYS B N 1
ATOM 10800 C CA . LYS B 1 624 ? 3.352 6.934 -4.031 1 65.56 624 LYS B CA 1
ATOM 10801 C C . LYS B 1 624 ? 3.861 7.215 -5.441 1 65.56 624 LYS B C 1
ATOM 10803 O O . LYS B 1 624 ? 4.312 8.32 -5.734 1 65.56 624 LYS B O 1
ATOM 10808 N N . ARG B 1 625 ? 3.771 6.203 -6.305 1 70.81 625 ARG B N 1
ATOM 10809 C CA . ARG B 1 625 ? 4.223 6.352 -7.684 1 70.81 625 ARG B CA 1
ATOM 10810 C C . ARG B 1 625 ? 3.059 6.207 -8.656 1 70.81 625 ARG B C 1
ATOM 10812 O O . ARG B 1 625 ? 3.213 5.621 -9.734 1 70.81 625 ARG B O 1
ATOM 10819 N N . ASN B 1 626 ? 1.979 6.605 -8.203 1 63.12 626 ASN B N 1
ATOM 10820 C CA . ASN B 1 626 ? 0.747 6.41 -8.961 1 63.12 626 ASN B CA 1
ATOM 10821 C C . ASN B 1 626 ? 0.721 7.277 -10.219 1 63.12 626 ASN B C 1
ATOM 10823 O O . ASN B 1 626 ? -0.075 7.035 -11.125 1 63.12 626 ASN B O 1
ATOM 10827 N N . ARG B 1 627 ? 1.705 8.172 -10.359 1 67.38 627 ARG B N 1
ATOM 10828 C CA . ARG B 1 627 ? 1.72 9.078 -11.508 1 67.38 627 ARG B CA 1
ATOM 10829 C C . ARG B 1 627 ? 2.535 8.492 -12.656 1 67.38 627 ARG B C 1
ATOM 10831 O O . ARG B 1 627 ? 2.557 9.055 -13.758 1 67.38 627 ARG B O 1
ATOM 10838 N N . LEU B 1 628 ? 3.057 7.414 -12.336 1 77.56 628 LEU B N 1
ATOM 10839 C CA . LEU B 1 628 ? 3.84 6.754 -13.375 1 77.56 628 LEU B CA 1
ATOM 10840 C C . LEU B 1 628 ? 2.953 6.348 -14.547 1 77.56 628 LEU B C 1
ATOM 10842 O O . LEU B 1 628 ? 1.907 5.723 -14.352 1 77.56 628 LEU B O 1
ATOM 10846 N N . ASN B 1 629 ? 3.371 6.816 -15.688 1 81.75 629 ASN B N 1
ATOM 10847 C CA . ASN B 1 629 ? 2.629 6.371 -16.859 1 81.75 629 ASN B CA 1
ATOM 10848 C C . ASN B 1 629 ? 2.775 4.867 -17.078 1 81.75 629 ASN B C 1
ATOM 10850 O O . ASN B 1 629 ? 3.744 4.262 -16.625 1 81.75 629 ASN B O 1
ATOM 10854 N N . ASN B 1 630 ? 1.86 4.301 -17.766 1 81.69 630 ASN B N 1
ATOM 10855 C CA . ASN B 1 630 ? 1.795 2.855 -17.953 1 81.69 630 ASN B CA 1
ATOM 10856 C C . ASN B 1 630 ? 2.994 2.334 -18.734 1 81.69 630 ASN B C 1
ATOM 10858 O O . ASN B 1 630 ? 3.512 1.255 -18.453 1 81.69 630 ASN B O 1
ATOM 10862 N N . GLU B 1 631 ? 3.428 3.102 -19.703 1 88.25 631 GLU B N 1
ATOM 10863 C CA . GLU B 1 631 ? 4.559 2.664 -20.516 1 88.25 631 GLU B CA 1
ATOM 10864 C C . GLU B 1 631 ? 5.832 2.572 -19.672 1 88.25 631 GLU B C 1
ATOM 10866 O O . GLU B 1 631 ? 6.574 1.592 -19.766 1 88.25 631 GLU B O 1
ATOM 10871 N N . ARG B 1 632 ? 6.047 3.605 -18.938 1 91.06 632 ARG B N 1
ATOM 10872 C CA . ARG B 1 632 ? 7.227 3.615 -18.078 1 91.06 632 ARG B CA 1
ATOM 10873 C C . ARG B 1 632 ? 7.133 2.533 -17 1 91.06 632 ARG B C 1
ATOM 10875 O O . ARG B 1 632 ? 8.125 1.874 -16.688 1 91.06 632 ARG B O 1
ATOM 10882 N N . ALA B 1 633 ? 5.93 2.406 -16.422 1 92.12 633 ALA B N 1
ATOM 10883 C CA . ALA B 1 633 ? 5.723 1.36 -15.422 1 92.12 633 ALA B CA 1
ATOM 10884 C C . ALA B 1 633 ? 6.023 -0.019 -16 1 92.12 633 ALA B C 1
ATOM 10886 O O . ALA B 1 633 ? 6.672 -0.843 -15.352 1 92.12 633 ALA B O 1
ATOM 10887 N N . GLU B 1 634 ? 5.562 -0.249 -17.172 1 93.62 634 GLU B N 1
ATOM 10888 C CA . GLU B 1 634 ? 5.805 -1.527 -17.828 1 93.62 634 GLU B CA 1
ATOM 10889 C C . GLU B 1 634 ? 7.297 -1.757 -18.062 1 93.62 634 GLU B C 1
ATOM 10891 O O . GLU B 1 634 ? 7.801 -2.861 -17.844 1 93.62 634 GLU B O 1
ATOM 10896 N N . LYS B 1 635 ? 7.996 -0.7 -18.578 1 94.5 635 LYS B N 1
ATOM 10897 C CA . LYS B 1 635 ? 9.438 -0.812 -18.797 1 94.5 635 LYS B CA 1
ATOM 10898 C C . LYS B 1 635 ? 10.164 -1.161 -17.5 1 94.5 635 LYS B C 1
ATOM 10900 O O . LYS B 1 635 ? 11.07 -1.995 -17.5 1 94.5 635 LYS B O 1
ATOM 10905 N N . LEU B 1 636 ? 9.781 -0.49 -16.469 1 95.44 636 LEU B N 1
ATOM 10906 C CA . LEU B 1 636 ? 10.398 -0.729 -15.164 1 95.44 636 LEU B CA 1
ATOM 10907 C C . LEU B 1 636 ? 10.148 -2.16 -14.695 1 95.44 636 LEU B C 1
ATOM 10909 O O . LEU B 1 636 ? 11.055 -2.812 -14.172 1 95.44 636 LEU B O 1
ATOM 10913 N N . VAL B 1 637 ? 8.938 -2.639 -14.844 1 95.19 637 VAL B N 1
ATOM 10914 C CA . VAL B 1 637 ? 8.602 -4.008 -14.461 1 95.19 637 VAL B CA 1
ATOM 10915 C C . VAL B 1 637 ? 9.406 -4.992 -15.305 1 95.19 637 VAL B C 1
ATOM 10917 O O . VAL B 1 637 ? 9.93 -5.98 -14.781 1 95.19 637 VAL B O 1
ATOM 10920 N N . PHE B 1 638 ? 9.469 -4.691 -16.641 1 96.94 638 PHE B N 1
ATOM 10921 C CA . PHE B 1 638 ? 10.25 -5.531 -17.562 1 96.94 638 PHE B CA 1
ATOM 10922 C C . PHE B 1 638 ? 11.688 -5.668 -17.078 1 96.94 638 PHE B C 1
ATOM 10924 O O . PHE B 1 638 ? 12.211 -6.777 -16.984 1 96.94 638 PHE B O 1
ATOM 10931 N N . VAL B 1 639 ? 12.273 -4.547 -16.75 1 96.75 639 VAL B N 1
ATOM 10932 C CA . VAL B 1 639 ? 13.672 -4.531 -16.328 1 96.75 639 VAL B CA 1
ATOM 10933 C C . VAL B 1 639 ? 13.797 -5.207 -14.969 1 96.75 639 VAL B C 1
ATOM 10935 O O . VAL B 1 639 ? 14.664 -6.062 -14.766 1 96.75 639 VAL B O 1
ATOM 10938 N N . HIS B 1 640 ? 12.961 -4.848 -14.039 1 95.62 640 HIS B N 1
ATOM 10939 C CA . HIS B 1 640 ? 13.008 -5.371 -12.68 1 95.62 640 HIS B CA 1
ATOM 10940 C C . HIS B 1 640 ? 12.844 -6.887 -12.664 1 95.62 640 HIS B C 1
ATOM 10942 O O . HIS B 1 640 ? 13.656 -7.598 -12.078 1 95.62 640 HIS B O 1
ATOM 10948 N N . TYR B 1 641 ? 11.844 -7.359 -13.281 1 94.56 641 TYR B N 1
ATOM 10949 C CA . TYR B 1 641 ? 11.492 -8.773 -13.25 1 94.56 641 TYR B CA 1
ATOM 10950 C C . TYR B 1 641 ? 12.547 -9.617 -13.953 1 94.56 641 TYR B C 1
ATOM 10952 O O . TYR B 1 641 ? 13.016 -10.617 -13.414 1 94.56 641 TYR B O 1
ATOM 10960 N N . ASN B 1 642 ? 12.906 -9.234 -15.172 1 96.31 642 ASN B N 1
ATOM 10961 C CA . ASN B 1 642 ? 13.812 -10.031 -15.992 1 96.31 642 ASN B CA 1
ATOM 10962 C C . ASN B 1 642 ? 15.25 -9.93 -15.5 1 96.31 642 ASN B C 1
ATOM 10964 O O . ASN B 1 642 ? 16.031 -10.875 -15.641 1 96.31 642 ASN B O 1
ATOM 10968 N N . GLN B 1 643 ? 15.641 -8.789 -14.922 1 93.81 643 GLN B N 1
ATOM 10969 C CA . GLN B 1 643 ? 16.969 -8.68 -14.344 1 93.81 643 GLN B CA 1
ATOM 10970 C C . GLN B 1 643 ? 17.141 -9.625 -13.148 1 93.81 643 GLN B C 1
ATOM 10972 O O . GLN B 1 643 ? 18.234 -10.148 -12.914 1 93.81 643 GLN B O 1
ATOM 10977 N N . ARG B 1 644 ? 16.141 -9.734 -12.414 1 91 644 ARG B N 1
ATOM 10978 C CA . ARG B 1 644 ? 16.188 -10.664 -11.289 1 91 644 ARG B CA 1
ATOM 10979 C C . ARG B 1 644 ? 16.359 -12.102 -11.773 1 91 644 ARG B C 1
ATOM 10981 O O . ARG B 1 644 ? 17.109 -12.883 -11.18 1 91 644 ARG B O 1
ATOM 10988 N N . LEU B 1 645 ? 15.656 -12.438 -12.828 1 92.38 645 LEU B N 1
ATOM 10989 C CA . LEU B 1 645 ? 15.852 -13.75 -13.445 1 92.38 645 LEU B CA 1
ATOM 10990 C C . LEU B 1 645 ? 17.297 -13.93 -13.891 1 92.38 645 LEU B C 1
ATOM 10992 O O . LEU B 1 645 ? 17.906 -14.961 -13.609 1 92.38 645 LEU B O 1
ATOM 10996 N N . LEU B 1 646 ? 17.844 -12.906 -14.562 1 93.44 646 LEU B N 1
ATOM 10997 C CA . LEU B 1 646 ? 19.203 -12.969 -15.086 1 93.44 646 LEU B CA 1
ATOM 10998 C C . LEU B 1 646 ? 20.219 -13.086 -13.945 1 93.44 646 LEU B C 1
ATOM 11000 O O . LEU B 1 646 ? 21.234 -13.75 -14.094 1 93.44 646 LEU B O 1
ATOM 11004 N N . SER B 1 647 ? 19.906 -12.414 -12.828 1 90.62 647 SER B N 1
ATOM 11005 C CA . SER B 1 647 ? 20.812 -12.43 -11.688 1 90.62 647 SER B CA 1
ATOM 11006 C C . SER B 1 647 ? 20.984 -13.844 -11.125 1 90.62 647 SER B C 1
ATOM 11008 O O . SER B 1 647 ? 22 -14.164 -10.531 1 90.62 647 SER B O 1
ATOM 11010 N N . ARG B 1 648 ? 20.031 -14.695 -11.328 1 88.38 648 ARG B N 1
ATOM 11011 C CA . ARG B 1 648 ? 20.078 -16.062 -10.82 1 88.38 648 ARG B CA 1
ATOM 11012 C C . ARG B 1 648 ? 21.094 -16.906 -11.586 1 88.38 648 ARG B C 1
ATOM 11014 O O . ARG B 1 648 ? 21.484 -17.984 -11.141 1 88.38 648 ARG B O 1
ATOM 11021 N N . TYR B 1 649 ? 21.516 -16.406 -12.719 1 87.19 649 TYR B N 1
ATOM 11022 C CA . TYR B 1 649 ? 22.438 -17.156 -13.555 1 87.19 649 TYR B CA 1
ATOM 11023 C C . TYR B 1 649 ? 23.844 -16.578 -13.461 1 87.19 649 TYR B C 1
ATOM 11025 O O . TYR B 1 649 ? 24.75 -17 -14.195 1 87.19 649 TYR B O 1
ATOM 11033 N N . ARG B 1 650 ? 23.906 -15.641 -12.516 1 85.19 650 ARG B N 1
ATOM 11034 C CA . ARG B 1 650 ? 25.234 -15.133 -12.242 1 85.19 650 ARG B CA 1
ATOM 11035 C C . ARG B 1 650 ? 26.078 -16.172 -11.516 1 85.19 650 ARG B C 1
ATOM 11037 O O . ARG B 1 650 ? 25.562 -16.984 -10.742 1 85.19 650 ARG B O 1
ATOM 11044 N N . ASN B 1 651 ? 27.375 -16.078 -11.727 1 87.31 651 ASN B N 1
ATOM 11045 C CA . ASN B 1 651 ? 28.281 -17 -11.07 1 87.31 651 ASN B CA 1
ATOM 11046 C C . ASN B 1 651 ? 28.328 -16.781 -9.562 1 87.31 651 ASN B C 1
ATOM 11048 O O . ASN B 1 651 ? 28.547 -17.719 -8.797 1 87.31 651 ASN B O 1
ATOM 11052 N N . ASP B 1 652 ? 28.125 -15.531 -9.109 1 86.44 652 ASP B N 1
ATOM 11053 C CA . ASP B 1 652 ? 28.188 -15.195 -7.688 1 86.44 652 ASP B CA 1
ATOM 11054 C C . ASP B 1 652 ? 26.797 -15.117 -7.066 1 86.44 652 ASP B C 1
ATOM 11056 O O . ASP B 1 652 ? 26.609 -14.445 -6.051 1 86.44 652 ASP B O 1
ATOM 11060 N N . TYR B 1 653 ? 25.859 -15.828 -7.668 1 87.56 653 TYR B N 1
ATOM 11061 C CA . TYR B 1 653 ? 24.469 -15.742 -7.223 1 87.56 653 TYR B CA 1
ATOM 11062 C C . TYR B 1 653 ? 24.328 -16.188 -5.773 1 87.56 653 TYR B C 1
ATOM 11064 O O . TYR B 1 653 ? 23.5 -15.656 -5.027 1 87.56 653 TYR B O 1
ATOM 11072 N N . GLU B 1 654 ? 25.141 -17.109 -5.359 1 86.5 654 GLU B N 1
ATOM 11073 C CA . GLU B 1 654 ? 25.031 -17.688 -4.02 1 86.5 654 GLU B CA 1
ATOM 11074 C C . GLU B 1 654 ? 25.219 -16.609 -2.951 1 86.5 654 GLU B C 1
ATOM 11076 O O . GLU B 1 654 ? 24.625 -16.688 -1.876 1 86.5 654 GLU B O 1
ATOM 11081 N N . LYS B 1 655 ? 25.969 -15.578 -3.291 1 84.5 655 LYS B N 1
ATOM 11082 C CA . LYS B 1 655 ? 26.234 -14.492 -2.35 1 84.5 655 LYS B CA 1
ATOM 11083 C C . LYS B 1 655 ? 25 -13.609 -2.166 1 84.5 655 LYS B C 1
ATOM 11085 O O . LYS B 1 655 ? 24.875 -12.898 -1.166 1 84.5 655 LYS B O 1
ATOM 11090 N N . PHE B 1 656 ? 24.141 -13.711 -3.178 1 87.25 656 PHE B N 1
ATOM 11091 C CA . PHE B 1 656 ? 23.031 -12.758 -3.188 1 87.25 656 PHE B CA 1
ATOM 11092 C C . PHE B 1 656 ? 21.703 -13.477 -3.049 1 87.25 656 PHE B C 1
ATOM 11094 O O . PHE B 1 656 ? 20.641 -12.867 -3.236 1 87.25 656 PHE B O 1
ATOM 11101 N N . LYS B 1 657 ? 21.672 -14.703 -2.697 1 86 657 LYS B N 1
ATOM 11102 C CA . LYS B 1 657 ? 20.469 -15.539 -2.631 1 86 657 LYS B CA 1
ATOM 11103 C C . LYS B 1 657 ? 19.453 -14.953 -1.668 1 86 657 LYS B C 1
ATOM 11105 O O . LYS B 1 657 ? 18.234 -15.023 -1.917 1 86 657 LYS B O 1
ATOM 11110 N N . ASN B 1 658 ? 19.953 -14.344 -0.609 1 83.5 658 ASN B N 1
ATOM 11111 C CA . ASN B 1 658 ? 19.047 -13.797 0.398 1 83.5 658 ASN B CA 1
ATOM 11112 C C . ASN B 1 658 ? 18.312 -12.555 -0.113 1 83.5 658 ASN B C 1
ATOM 11114 O O . ASN B 1 658 ? 17.281 -12.172 0.431 1 83.5 658 ASN B O 1
ATOM 11118 N N . TRP B 1 659 ? 18.906 -11.953 -1.023 1 86.44 659 TRP B N 1
ATOM 11119 C CA . TRP B 1 659 ? 18.266 -10.82 -1.662 1 86.44 659 TRP B CA 1
ATOM 11120 C C . TRP B 1 659 ? 17.094 -11.273 -2.535 1 86.44 659 TRP B C 1
ATOM 11122 O O . TRP B 1 659 ? 16.047 -10.617 -2.58 1 86.44 659 TRP B O 1
ATOM 11132 N N . ASP B 1 660 ? 17.219 -12.344 -3.248 1 79.75 660 ASP B N 1
ATOM 11133 C CA . ASP B 1 660 ? 16.266 -12.836 -4.23 1 79.75 660 ASP B CA 1
ATOM 11134 C C . ASP B 1 660 ? 15.102 -13.562 -3.549 1 79.75 660 ASP B C 1
ATOM 11136 O O . ASP B 1 660 ? 14.156 -13.992 -4.211 1 79.75 660 ASP B O 1
ATOM 11140 N N . VAL B 1 661 ? 15.172 -13.594 -2.318 1 61.91 661 VAL B N 1
ATOM 11141 C CA . VAL B 1 661 ? 14.094 -14.305 -1.638 1 61.91 661 VAL B CA 1
ATOM 11142 C C . VAL B 1 661 ? 12.773 -13.57 -1.845 1 61.91 661 VAL B C 1
ATOM 11144 O O . VAL B 1 661 ? 12.664 -12.383 -1.554 1 61.91 661 VAL B O 1
ATOM 11147 N N . LEU B 1 662 ? 12.25 -13.703 -3.074 1 53.69 662 LEU B N 1
ATOM 11148 C CA . LEU B 1 662 ? 10.969 -13.102 -3.418 1 53.69 662 LEU B CA 1
ATOM 11149 C C . LEU B 1 662 ? 10.039 -13.078 -2.207 1 53.69 662 LEU B C 1
ATOM 11151 O O . LEU B 1 662 ? 9.742 -14.117 -1.622 1 53.69 662 LEU B O 1
ATOM 11155 N N . GLY B 1 663 ? 10.219 -12.141 -1.352 1 46.75 663 GLY B N 1
ATOM 11156 C CA . GLY B 1 663 ? 9.219 -12.039 -0.306 1 46.75 663 GLY B CA 1
ATOM 11157 C C . GLY B 1 663 ? 7.805 -12.258 -0.815 1 46.75 663 GLY B C 1
ATOM 11158 O O . GLY B 1 663 ? 7.328 -11.523 -1.681 1 46.75 663 GLY B O 1
ATOM 11159 N N . ASP B 1 664 ? 7.422 -13.352 -1.25 1 40.34 664 ASP B N 1
ATOM 11160 C CA . ASP B 1 664 ? 6.008 -13.531 -1.557 1 40.34 664 ASP B CA 1
ATOM 11161 C C . ASP B 1 664 ? 5.145 -12.547 -0.774 1 40.34 664 ASP B C 1
ATOM 11163 O O . ASP B 1 664 ? 5.129 -12.57 0.458 1 40.34 664 ASP B O 1
ATOM 11167 N N . ASP B 1 665 ? 5.195 -11.352 -1.069 1 41.88 665 ASP B N 1
ATOM 11168 C CA . ASP B 1 665 ? 4.289 -10.328 -0.542 1 41.88 665 ASP B CA 1
ATOM 11169 C C . ASP B 1 665 ? 3.062 -10.969 0.103 1 41.88 665 ASP B C 1
ATOM 11171 O O . ASP B 1 665 ? 2.33 -10.312 0.844 1 41.88 665 ASP B O 1
ATOM 11175 N N . ALA B 1 666 ? 2.582 -12.016 -0.583 1 36.84 666 ALA B N 1
ATOM 11176 C CA . ALA B 1 666 ? 1.267 -12.5 -0.171 1 36.84 666 ALA B CA 1
ATOM 11177 C C . ALA B 1 666 ? 1.247 -12.836 1.317 1 36.84 666 ALA B C 1
ATOM 11179 O O . ALA B 1 666 ? 0.178 -12.992 1.91 1 36.84 666 ALA B O 1
ATOM 11180 N N . ASN B 1 667 ? 2.523 -13.469 1.828 1 37.16 667 ASN B N 1
ATOM 11181 C CA . ASN B 1 667 ? 2.363 -14.031 3.164 1 37.16 667 ASN B CA 1
ATOM 11182 C C . ASN B 1 667 ? 2.328 -12.945 4.234 1 37.16 667 ASN B C 1
ATOM 11184 O O . ASN B 1 667 ? 3.012 -13.047 5.254 1 37.16 667 ASN B O 1
ATOM 11188 N N . ILE B 1 668 ? 2.516 -11.766 4.035 1 36.75 668 ILE B N 1
ATOM 11189 C CA . ILE B 1 668 ? 2.688 -10.953 5.238 1 36.75 668 ILE B CA 1
ATOM 11190 C C . ILE B 1 668 ? 1.88 -11.555 6.383 1 36.75 668 ILE B C 1
ATOM 11192 O O . ILE B 1 668 ? 2.203 -11.344 7.555 1 36.75 668 ILE B O 1
ATOM 11196 N N . GLU B 1 669 ? 0.651 -11.68 6.434 1 35.03 669 GLU B N 1
ATOM 11197 C CA . GLU B 1 669 ? 0.38 -12.172 7.785 1 35.03 669 GLU B CA 1
ATOM 11198 C C . GLU B 1 669 ? 1.18 -13.438 8.086 1 35.03 669 GLU B C 1
ATOM 11200 O O . GLU B 1 669 ? 1.034 -14.031 9.156 1 35.03 669 GLU B O 1
ATOM 11205 N N . GLU B 1 670 ? 1.706 -14.305 7 1 32.84 670 GLU B N 1
ATOM 11206 C CA . GLU B 1 670 ? 2.43 -15.516 7.391 1 32.84 670 GLU B CA 1
ATOM 11207 C C . GLU B 1 670 ? 3.879 -15.195 7.746 1 32.84 670 GLU B C 1
ATOM 11209 O O . GLU B 1 670 ? 4.496 -14.312 7.145 1 32.84 670 GLU B O 1
ATOM 11214 N N . ASP B 1 671 ? 4.523 -15.492 8.844 1 31.39 671 ASP B N 1
ATOM 11215 C CA . ASP B 1 671 ? 5.891 -15.586 9.344 1 31.39 671 ASP B CA 1
ATOM 11216 C C . ASP B 1 671 ? 6.852 -16.031 8.242 1 31.39 671 ASP B C 1
ATOM 11218 O O . ASP B 1 671 ? 6.52 -16.906 7.445 1 31.39 671 ASP B O 1
ATOM 11222 N N . LEU B 1 672 ? 7.816 -15.375 7.688 1 31.06 672 LEU B N 1
ATOM 11223 C CA . LEU B 1 672 ? 8.977 -15.758 6.895 1 31.06 672 LEU B CA 1
ATOM 11224 C C . LEU B 1 672 ? 9.414 -17.188 7.215 1 31.06 672 LEU B C 1
ATOM 11226 O O . LEU B 1 672 ? 9.773 -17.953 6.316 1 31.06 672 LEU B O 1
ATOM 11230 N N . LEU B 1 673 ? 9.672 -17.516 8.555 1 30.62 673 LEU B N 1
ATOM 11231 C CA . LEU B 1 673 ? 10.188 -18.828 8.914 1 30.62 673 LEU B CA 1
ATOM 11232 C C . LEU B 1 673 ? 9.312 -19.938 8.344 1 30.62 673 LEU B C 1
ATOM 11234 O O . LEU B 1 673 ? 9.828 -20.953 7.895 1 30.62 673 LEU B O 1
ATOM 11238 N N . THR B 1 674 ? 8.047 -19.703 8.344 1 31.73 674 THR B N 1
ATOM 11239 C CA . THR B 1 674 ? 7.172 -20.797 7.953 1 31.73 674 THR B CA 1
ATOM 11240 C C . THR B 1 674 ? 7.16 -20.969 6.438 1 31.73 674 THR B C 1
ATOM 11242 O O . THR B 1 674 ? 6.758 -22.016 5.926 1 31.73 674 THR B O 1
ATOM 11245 N N . MET B 1 675 ? 7.512 -20.047 5.598 1 31.66 675 MET B N 1
ATOM 11246 C CA . MET B 1 675 ? 7.781 -20.391 4.207 1 31.66 675 MET B CA 1
ATOM 11247 C C . MET B 1 675 ? 9.008 -21.297 4.102 1 31.66 675 MET B C 1
ATOM 11249 O O . MET B 1 675 ? 9.07 -22.156 3.225 1 31.66 675 MET B O 1
ATOM 11253 N N . GLU B 1 676 ? 10.047 -21.031 4.758 1 29.17 676 GLU B N 1
ATOM 11254 C CA . GLU B 1 676 ? 11.156 -21.969 4.805 1 29.17 676 GLU B CA 1
ATOM 11255 C C . GLU B 1 676 ? 10.688 -23.359 5.223 1 29.17 676 GLU B C 1
ATOM 11257 O O . GLU B 1 676 ? 11.148 -24.375 4.68 1 29.17 676 GLU B O 1
ATOM 11262 N N . ALA B 1 677 ? 9.812 -23.469 6.25 1 30.16 677 ALA B N 1
ATOM 11263 C CA . ALA B 1 677 ? 9.352 -24.812 6.602 1 30.16 677 ALA B CA 1
ATOM 11264 C C . ALA B 1 677 ? 8.508 -25.422 5.48 1 30.16 677 ALA B C 1
ATOM 11266 O O . ALA B 1 677 ? 8.469 -26.641 5.309 1 30.16 677 ALA B O 1
ATOM 11267 N N . ARG B 1 678 ? 7.703 -24.703 4.781 1 29.45 678 ARG B N 1
ATOM 11268 C CA . ARG B 1 678 ? 6.949 -25.328 3.697 1 29.45 678 ARG B CA 1
ATOM 11269 C C . ARG B 1 678 ? 7.863 -25.719 2.541 1 29.45 678 ARG B C 1
ATOM 11271 O O . ARG B 1 678 ? 7.586 -26.672 1.818 1 29.45 678 ARG B O 1
ATOM 11278 N N . GLU B 1 679 ? 8.75 -24.875 2.135 1 29.17 679 GLU B N 1
ATOM 11279 C CA . GLU B 1 679 ? 9.633 -25.5 1.152 1 29.17 679 GLU B CA 1
ATOM 11280 C C . GLU B 1 679 ? 10.297 -26.75 1.723 1 29.17 679 GLU B C 1
ATOM 11282 O O . GLU B 1 679 ? 10.508 -27.734 1.007 1 29.17 679 GLU B O 1
ATOM 11287 N N . ASN B 1 680 ? 10.773 -26.578 2.963 1 28.38 680 ASN B N 1
ATOM 11288 C CA . ASN B 1 680 ? 11.445 -27.797 3.404 1 28.38 680 ASN B CA 1
ATOM 11289 C C . ASN B 1 680 ? 10.461 -28.938 3.594 1 28.38 680 ASN B C 1
ATOM 11291 O O . ASN B 1 680 ? 10.867 -30.078 3.877 1 28.38 680 ASN B O 1
ATOM 11295 N N . VAL B 1 681 ? 9.203 -28.609 3.848 1 28.56 681 VAL B N 1
ATOM 11296 C CA . VAL B 1 681 ? 8.445 -29.859 4.004 1 28.56 681 VAL B CA 1
ATOM 11297 C C . VAL B 1 681 ? 8.344 -30.578 2.66 1 28.56 681 VAL B C 1
ATOM 11299 O O . VAL B 1 681 ? 8.023 -31.766 2.609 1 28.56 681 VAL B O 1
ATOM 11302 N N . SER B 1 682 ? 8.227 -29.828 1.575 1 27.52 682 SER B N 1
ATOM 11303 C CA . SER B 1 682 ? 7.918 -30.812 0.54 1 27.52 682 SER B CA 1
ATOM 11304 C C . SER B 1 682 ? 9.039 -31.844 0.406 1 27.52 682 SER B C 1
ATOM 11306 O O . SER B 1 682 ? 8.805 -32.969 -0.032 1 27.52 682 SER B O 1
ATOM 11308 N N . LEU B 1 683 ? 10.25 -31.359 0.242 1 25.94 683 LEU B N 1
ATOM 11309 C CA . LEU B 1 683 ? 11.055 -32.344 -0.473 1 25.94 683 LEU B CA 1
ATOM 11310 C C . LEU B 1 683 ? 11.398 -33.531 0.434 1 25.94 683 LEU B C 1
ATOM 11312 O O . LEU B 1 683 ? 11.703 -34.625 -0.05 1 25.94 683 LEU B O 1
ATOM 11316 N N . SER B 1 684 ? 11.977 -33.188 1.681 1 24.08 684 SER B N 1
ATOM 11317 C CA . SER B 1 684 ? 12.836 -34.281 2.164 1 24.08 684 SER B CA 1
ATOM 11318 C C . SER B 1 684 ? 12.016 -35.469 2.609 1 24.08 684 SER B C 1
ATOM 11320 O O . SER B 1 684 ? 11.508 -35.5 3.73 1 24.08 684 SER B O 1
ATOM 11322 N N . GLU B 1 685 ? 11.008 -35.844 1.955 1 24.42 685 GLU B N 1
ATOM 11323 C CA . GLU B 1 685 ? 10.633 -37.219 2.225 1 24.42 685 GLU B CA 1
ATOM 11324 C C . GLU B 1 685 ? 11.844 -38.156 2.148 1 24.42 685 GLU B C 1
ATOM 11326 O O . GLU B 1 685 ? 11.773 -39.219 1.558 1 24.42 685 GLU B O 1
ATOM 11331 N N . SER B 1 686 ? 13.188 -37.594 2.154 1 22.36 686 SER B N 1
ATOM 11332 C CA . SER B 1 686 ? 14 -38.812 2.076 1 22.36 686 SER B CA 1
ATOM 11333 C C . SER B 1 686 ? 13.578 -39.844 3.137 1 22.36 686 SER B C 1
ATOM 11335 O O . SER B 1 686 ? 12.922 -39.469 4.117 1 22.36 686 SER B O 1
ATOM 11337 N N . GLU B 1 687 ? 14.219 -41.031 3.072 1 21.44 687 GLU B N 1
ATOM 11338 C CA . GLU B 1 687 ? 14.227 -42.438 3.51 1 21.44 687 GLU B CA 1
ATOM 11339 C C . GLU B 1 687 ? 14.469 -42.531 5.016 1 21.44 687 GLU B C 1
ATOM 11341 O O . GLU B 1 687 ? 14.609 -43.656 5.551 1 21.44 687 GLU B O 1
ATOM 11346 N N . ASP B 1 688 ? 14.633 -41.469 5.762 1 20.66 688 ASP B N 1
ATOM 11347 C CA . ASP B 1 688 ? 15.188 -42.031 6.984 1 20.66 688 ASP B CA 1
ATOM 11348 C C . ASP B 1 688 ? 14.242 -43.062 7.594 1 20.66 688 ASP B C 1
ATOM 11350 O O . ASP B 1 688 ? 13.289 -42.719 8.289 1 20.66 688 ASP B O 1
ATOM 11354 N N . GLU B 1 689 ? 13.672 -43.906 6.68 1 20.27 689 GLU B N 1
ATOM 11355 C CA . GLU B 1 689 ? 13.109 -45.094 7.316 1 20.27 689 GLU B CA 1
ATOM 11356 C C . GLU B 1 689 ? 13.984 -45.562 8.477 1 20.27 689 GLU B C 1
ATOM 11358 O O . GLU B 1 689 ? 13.492 -45.781 9.586 1 20.27 689 GLU B O 1
ATOM 11363 N N . ALA B 1 690 ? 14.82 -46.562 8.016 1 20.83 690 ALA B N 1
ATOM 11364 C CA . ALA B 1 690 ? 15.016 -47.844 8.695 1 20.83 690 ALA B CA 1
ATOM 11365 C C . ALA B 1 690 ? 15.938 -47.688 9.906 1 20.83 690 ALA B C 1
ATOM 11367 O O . ALA B 1 690 ? 17.156 -47.781 9.773 1 20.83 690 ALA B O 1
ATOM 11368 N N . VAL B 1 691 ? 16.25 -46.5 10.461 1 19.12 691 VAL B N 1
ATOM 11369 C CA . VAL B 1 691 ? 17.203 -47 11.461 1 19.12 691 VAL B CA 1
ATOM 11370 C C . VAL B 1 691 ? 16.594 -48.188 12.211 1 19.12 691 VAL B C 1
ATOM 11372 O O . VAL B 1 691 ? 15.57 -48.062 12.875 1 19.12 691 VAL B O 1
ATOM 11375 N N . PRO B 1 692 ? 16.672 -49.375 11.5 1 20.94 692 PRO B N 1
ATOM 11376 C CA . PRO B 1 692 ? 16.469 -50.656 12.18 1 20.94 692 PRO B CA 1
ATOM 11377 C C . PRO B 1 692 ? 17.156 -50.719 13.555 1 20.94 692 PRO B C 1
ATOM 11379 O O . PRO B 1 692 ? 18.359 -50.5 13.656 1 20.94 692 PRO B O 1
ATOM 11382 N N . GLY B 1 693 ? 16.688 -49.781 14.414 1 18.41 693 GLY B N 1
ATOM 11383 C CA . GLY B 1 693 ? 17.188 -50.156 15.719 1 18.41 693 GLY B CA 1
ATOM 11384 C C . GLY B 1 693 ? 17.344 -51.656 15.875 1 18.41 693 GLY B C 1
ATOM 11385 O O . GLY B 1 693 ? 16.453 -52.438 15.492 1 18.41 693 GLY B O 1
ATOM 11386 N N . ASN B 1 694 ? 18.594 -52.094 15.648 1 19.09 694 ASN B N 1
ATOM 11387 C CA . ASN B 1 694 ? 19.203 -53.406 15.859 1 19.09 694 ASN B CA 1
ATOM 11388 C C . ASN B 1 694 ? 18.703 -54.031 17.156 1 19.09 694 ASN B C 1
ATOM 11390 O O . ASN B 1 694 ? 19.141 -53.688 18.234 1 19.09 694 ASN B O 1
ATOM 11394 N N . ASN B 1 695 ? 17.219 -53.875 17.344 1 17.31 695 ASN B N 1
ATOM 11395 C CA . ASN B 1 695 ? 16.844 -54.812 18.375 1 17.31 695 ASN B CA 1
ATOM 11396 C C . ASN B 1 695 ? 17.531 -56.156 18.188 1 17.31 695 ASN B C 1
ATOM 11398 O O . ASN B 1 695 ? 17.344 -56.812 17.172 1 17.31 695 ASN B O 1
ATOM 11402 N N . SER B 1 696 ? 18.719 -56.188 18.641 1 17.89 696 SER B N 1
ATOM 11403 C CA . SER B 1 696 ? 19.453 -57.406 18.859 1 17.89 696 SER B CA 1
ATOM 11404 C C . SER B 1 696 ? 18.594 -58.469 19.547 1 17.89 696 SER B C 1
ATOM 11406 O O . SER B 1 696 ? 18.438 -58.469 20.766 1 17.89 696 SER B O 1
ATOM 11408 N N . ILE B 1 697 ? 17.234 -58.562 18.969 1 18 697 ILE B N 1
ATOM 11409 C CA . ILE B 1 697 ? 16.734 -59.75 19.609 1 18 697 ILE B CA 1
ATOM 11410 C C . ILE B 1 697 ? 17.781 -60.875 19.516 1 18 697 ILE B C 1
ATOM 11412 O O . ILE B 1 697 ? 18.359 -61.094 18.438 1 18 697 ILE B O 1
ATOM 11416 N N . PRO B 1 698 ? 18.266 -61.219 20.641 1 17.89 698 PRO B N 1
ATOM 11417 C CA . PRO B 1 698 ? 19.062 -62.438 20.766 1 17.89 698 PRO B CA 1
ATOM 11418 C C . PRO B 1 698 ? 18.406 -63.656 20.125 1 17.89 698 PRO B C 1
ATOM 11420 O O . PRO B 1 698 ? 17.219 -63.906 20.344 1 17.89 698 PRO B O 1
ATOM 11423 N N . THR B 1 699 ? 18.641 -63.688 18.766 1 17.45 699 THR B N 1
ATOM 11424 C CA . THR B 1 699 ? 18.234 -64.875 18.047 1 17.45 699 THR B CA 1
ATOM 11425 C C . THR B 1 699 ? 18.531 -66.125 18.859 1 17.45 699 THR B C 1
ATOM 11427 O O . THR B 1 699 ? 19.703 -66.438 19.156 1 17.45 699 THR B O 1
ATOM 11430 N N . PRO B 1 700 ? 17.453 -66.375 19.75 1 16.42 700 PRO B N 1
ATOM 11431 C CA . PRO B 1 700 ? 17.75 -67.688 20.375 1 16.42 700 PRO B CA 1
ATOM 11432 C C . PRO B 1 700 ? 18.078 -68.75 19.359 1 16.42 700 PRO B C 1
ATOM 11434 O O . PRO B 1 700 ? 17.734 -68.625 18.172 1 16.42 700 PRO B O 1
ATOM 11437 N N . SER B 1 701 ? 18.719 -69.812 19.797 1 16.02 701 SER B N 1
ATOM 11438 C CA . SER B 1 701 ? 19.453 -71 19.297 1 16.02 701 SER B CA 1
ATOM 11439 C C . SER B 1 701 ? 18.531 -72 18.641 1 16.02 701 SER B C 1
ATOM 11441 O O . SER B 1 701 ? 18.969 -72.812 17.828 1 16.02 701 SER B O 1
ATOM 11443 N N . PRO B 1 702 ? 17.203 -72 18.969 1 15.06 702 PRO B N 1
ATOM 11444 C CA . PRO B 1 702 ? 17.109 -73.438 19.078 1 15.06 702 PRO B CA 1
ATOM 11445 C C . PRO B 1 702 ? 17.375 -74.125 17.75 1 15.06 702 PRO B C 1
ATOM 11447 O O . PRO B 1 702 ? 17.422 -73.5 16.703 1 15.06 702 PRO B O 1
ATOM 11450 N N . ALA B 1 703 ? 16.688 -75.312 17.766 1 15.01 703 ALA B N 1
ATOM 11451 C CA . ALA B 1 703 ? 16.781 -76.75 17.578 1 15.01 703 ALA B CA 1
ATOM 11452 C C . ALA B 1 703 ? 16.391 -77.188 16.172 1 15.01 703 ALA B C 1
ATOM 11454 O O . ALA B 1 703 ? 15.664 -76.438 15.492 1 15.01 703 ALA B O 1
ATOM 11455 N N . SER B 1 704 ? 16.656 -78.25 15.859 1 14.61 704 SER B N 1
ATOM 11456 C CA . SER B 1 704 ? 16.906 -79.188 14.758 1 14.61 704 SER B CA 1
ATOM 11457 C C . SER B 1 704 ? 15.672 -79.438 13.906 1 14.61 704 SER B C 1
ATOM 11459 O O . SER B 1 704 ? 14.555 -79.125 14.328 1 14.61 704 SER B O 1
ATOM 11461 N N . ALA B 1 705 ? 15.688 -80.375 13.055 1 15.44 705 ALA B N 1
ATOM 11462 C CA . ALA B 1 705 ? 15.562 -80.875 11.688 1 15.44 705 ALA B CA 1
ATOM 11463 C C . ALA B 1 705 ? 14.195 -81.5 11.461 1 15.44 705 ALA B C 1
ATOM 11465 O O . ALA B 1 705 ? 13.789 -81.688 10.312 1 15.44 705 ALA B O 1
ATOM 11466 N N . THR B 1 706 ? 13.297 -81.812 12.469 1 14.78 706 THR B N 1
ATOM 11467 C CA . THR B 1 706 ? 12.875 -83.125 12.133 1 14.78 706 THR B CA 1
ATOM 11468 C C . THR B 1 706 ? 11.953 -83.125 10.914 1 14.78 706 THR B C 1
ATOM 11470 O O . THR B 1 706 ? 11.352 -82.125 10.586 1 14.78 706 THR B O 1
ATOM 11473 N N . SER B 1 707 ? 11.023 -84.188 10.734 1 15.23 707 SER B N 1
ATOM 11474 C CA . SER B 1 707 ? 10.805 -85.312 9.82 1 15.23 707 SER B CA 1
ATOM 11475 C C . SER B 1 707 ? 9.656 -85 8.867 1 15.23 707 SER B C 1
ATOM 11477 O O . SER B 1 707 ? 9.805 -85.188 7.648 1 15.23 707 SER B O 1
ATOM 11479 N N . SER B 1 708 ? 8.32 -85.188 9.242 1 15.09 708 SER B N 1
ATOM 11480 C CA . SER B 1 708 ? 7.652 -86.375 8.664 1 15.09 708 SER B CA 1
ATOM 11481 C C . SER B 1 708 ? 6.848 -86 7.43 1 15.09 708 SER B C 1
ATOM 11483 O O . SER B 1 708 ? 6.59 -84.812 7.191 1 15.09 708 SER B O 1
ATOM 11485 N N . SER B 1 709 ? 5.594 -86.625 7.164 1 15.35 709 SER B N 1
ATOM 11486 C CA . SER B 1 709 ? 5.078 -87.562 6.195 1 15.35 709 SER B CA 1
ATOM 11487 C C . SER B 1 709 ? 4.152 -86.875 5.188 1 15.35 709 SER B C 1
ATOM 11489 O O . SER B 1 709 ? 4.34 -87 3.979 1 15.35 709 SER B O 1
ATOM 11491 N N . CYS B 1 710 ? 2.719 -87 5.258 1 15.75 710 CYS B N 1
ATOM 11492 C CA . CYS B 1 710 ? 2.016 -87.938 4.387 1 15.75 710 CYS B CA 1
ATOM 11493 C C . CYS B 1 710 ? 1.371 -87.188 3.215 1 15.75 710 CYS B C 1
ATOM 11495 O O . CYS B 1 710 ? 1.291 -86 3.209 1 15.75 710 CYS B O 1
ATOM 11497 N N . PRO B 1 711 ? -0.016 -87.375 2.898 1 16.59 711 PRO B N 1
ATOM 11498 C CA . PRO B 1 711 ? -0.605 -88.062 1.749 1 16.59 711 PRO B CA 1
ATOM 11499 C C . PRO B 1 711 ? -1.19 -87.125 0.718 1 16.59 711 PRO B C 1
ATOM 11501 O O . PRO B 1 711 ? -1.388 -85.938 1.013 1 16.59 711 PRO B O 1
ATOM 11504 N N . SER B 1 712 ? -1.979 -87.562 -0.324 1 16.53 712 SER B N 1
ATOM 11505 C CA . SER B 1 712 ? -2.121 -87.688 -1.774 1 16.53 712 SER B CA 1
ATOM 11506 C C . SER B 1 712 ? -3.248 -86.75 -2.264 1 16.53 712 SER B C 1
ATOM 11508 O O . SER B 1 712 ? -3.109 -86.062 -3.283 1 16.53 712 SER B O 1
ATOM 11510 N N . PRO B 1 713 ? -4.613 -86.75 -1.81 1 16.11 713 PRO B N 1
ATOM 11511 C CA . PRO B 1 713 ? -5.535 -87.25 -2.838 1 16.11 713 PRO B CA 1
ATOM 11512 C C . PRO B 1 713 ? -6.012 -86.125 -3.775 1 16.11 713 PRO B C 1
ATOM 11514 O O . PRO B 1 713 ? -5.805 -84.938 -3.492 1 16.11 713 PRO B O 1
ATOM 11517 N N . SER B 1 714 ? -7.391 -86.125 -4.191 1 16.14 714 SER B N 1
ATOM 11518 C CA . SER B 1 714 ? -8.109 -86.438 -5.426 1 16.14 714 SER B CA 1
ATOM 11519 C C . SER B 1 714 ? -8.672 -85.188 -6.047 1 16.14 714 SER B C 1
ATOM 11521 O O . SER B 1 714 ? -8.672 -84.125 -5.418 1 16.14 714 SER B O 1
ATOM 11523 N N . LEU B 1 715 ? -10.07 -85.062 -6.379 1 16.97 715 LEU B N 1
ATOM 11524 C CA . LEU B 1 715 ? -10.727 -85.188 -7.672 1 16.97 715 LEU B CA 1
ATOM 11525 C C . LEU B 1 715 ? -11.242 -83.875 -8.18 1 16.97 715 LEU B C 1
ATOM 11527 O O . LEU B 1 715 ? -10.953 -83.438 -9.312 1 16.97 715 LEU B O 1
ATOM 11531 N N . PRO B 1 716 ? -12.586 -83.438 -7.965 1 17.92 716 PRO B N 1
ATOM 11532 C CA . PRO B 1 716 ? -13.547 -83.438 -9.07 1 17.92 716 PRO B CA 1
ATOM 11533 C C . PRO B 1 716 ? -13.695 -82.062 -9.719 1 17.92 716 PRO B C 1
ATOM 11535 O O . PRO B 1 716 ? -13.258 -81.062 -9.156 1 17.92 716 PRO B O 1
ATOM 11538 N N . SER B 1 717 ? -14.773 -81.75 -10.656 1 17.95 717 SER B N 1
ATOM 11539 C CA . SER B 1 717 ? -15.07 -81.438 -12.039 1 17.95 717 SER B CA 1
ATOM 11540 C C . SER B 1 717 ? -15.695 -80 -12.117 1 17.95 717 SER B C 1
ATOM 11542 O O . SER B 1 717 ? -15.594 -79.375 -13.148 1 17.95 717 SER B O 1
ATOM 11544 N N . PRO B 1 718 ? -16.344 -79.438 -11.055 1 18.12 718 PRO B N 1
ATOM 11545 C CA . PRO B 1 718 ? -17.672 -79 -11.508 1 18.12 718 PRO B CA 1
ATOM 11546 C C . PRO B 1 718 ? -17.625 -77.75 -12.422 1 18.12 718 PRO B C 1
ATOM 11548 O O . PRO B 1 718 ? -16.625 -77.062 -12.453 1 18.12 718 PRO B O 1
ATOM 11551 N N . SER B 1 719 ? -18.891 -77.25 -12.836 1 19.94 719 SER B N 1
ATOM 11552 C CA . SER B 1 719 ? -19.703 -76.812 -13.953 1 19.94 719 SER B CA 1
ATOM 11553 C C . SER B 1 719 ? -19.562 -75.312 -14.141 1 19.94 719 SER B C 1
ATOM 11555 O O . SER B 1 719 ? -19.297 -74.562 -13.18 1 19.94 719 SER B O 1
ATOM 11557 N N . PRO B 1 720 ? -19.688 -74.812 -15.414 1 20.84 720 PRO B N 1
ATOM 11558 C CA . PRO B 1 720 ? -19.297 -73.625 -16.219 1 20.84 720 PRO B CA 1
ATOM 11559 C C . PRO B 1 720 ? -20.172 -72.438 -15.93 1 20.84 720 PRO B C 1
ATOM 11561 O O . PRO B 1 720 ? -19.922 -71.312 -16.469 1 20.84 720 PRO B O 1
ATOM 11564 N N . GLU B 1 721 ? -21.047 -72.5 -14.906 1 20.45 721 GLU B N 1
ATOM 11565 C CA . GLU B 1 721 ? -22.297 -71.812 -15.242 1 20.45 721 GLU B CA 1
ATOM 11566 C C . GLU B 1 721 ? -22.047 -70.312 -15.523 1 20.45 721 GLU B C 1
ATOM 11568 O O . GLU B 1 721 ? -21.156 -69.75 -14.914 1 20.45 721 GLU B O 1
ATOM 11573 N N . GLN B 1 722 ? -22.781 -69.875 -16.594 1 21.3 722 GLN B N 1
ATOM 11574 C CA . GLN B 1 722 ? -22.859 -68.75 -17.531 1 21.3 722 GLN B CA 1
ATOM 11575 C C . GLN B 1 722 ? -23.203 -67.5 -16.812 1 21.3 722 GLN B C 1
ATOM 11577 O O . GLN B 1 722 ? -24.188 -67.375 -16.078 1 21.3 722 GLN B O 1
ATOM 11582 N N . THR B 1 723 ? -22.359 -66.812 -16.188 1 19.17 723 THR B N 1
ATOM 11583 C CA . THR B 1 723 ? -22.891 -65.75 -15.383 1 19.17 723 THR B CA 1
ATOM 11584 C C . THR B 1 723 ? -23.516 -64.688 -16.281 1 19.17 723 THR B C 1
ATOM 11586 O O . THR B 1 723 ? -22.844 -64.125 -17.156 1 19.17 723 THR B O 1
ATOM 11589 N N . VAL B 1 724 ? -24.828 -64.812 -16.594 1 19.7 724 VAL B N 1
ATOM 11590 C CA . VAL B 1 724 ? -25.703 -64.062 -17.484 1 19.7 724 VAL B CA 1
ATOM 11591 C C . VAL B 1 724 ? -25.609 -62.562 -17.188 1 19.7 724 VAL B C 1
ATOM 11593 O O . VAL B 1 724 ? -26.203 -61.75 -17.891 1 19.7 724 VAL B O 1
ATOM 11596 N N . ALA B 1 725 ? -25.094 -62 -16.219 1 20.2 725 ALA B N 1
ATOM 11597 C CA . ALA B 1 725 ? -25.344 -60.562 -16.062 1 20.2 725 ALA B CA 1
ATOM 11598 C C . ALA B 1 725 ? -24.984 -59.812 -17.344 1 20.2 725 ALA B C 1
ATOM 11600 O O . ALA B 1 725 ? -23.969 -59.125 -17.406 1 20.2 725 ALA B O 1
ATOM 11601 N N . GLN B 1 726 ? -24.906 -60.531 -18.641 1 21.05 726 GLN B N 1
ATOM 11602 C CA . GLN B 1 726 ? -25.172 -60 -19.984 1 21.05 726 GLN B CA 1
ATOM 11603 C C . GLN B 1 726 ? -26.484 -59.25 -20.031 1 21.05 726 GLN B C 1
ATOM 11605 O O . GLN B 1 726 ? -26.703 -58.406 -20.922 1 21.05 726 GLN B O 1
ATOM 11610 N N . ARG B 1 727 ? -27.547 -59.844 -19.281 1 22.19 727 ARG B N 1
ATOM 11611 C CA . ARG B 1 727 ? -28.922 -59.469 -19.609 1 22.19 727 ARG B CA 1
ATOM 11612 C C . ARG B 1 727 ? -29.109 -57.969 -19.594 1 22.19 727 ARG B C 1
ATOM 11614 O O . ARG B 1 727 ? -29.859 -57.438 -20.406 1 22.19 727 ARG B O 1
ATOM 11621 N N . ARG B 1 728 ? -28.875 -57.25 -18.531 1 19.19 728 ARG B N 1
ATOM 11622 C CA . ARG B 1 728 ? -29.625 -56.031 -18.25 1 19.19 728 ARG B CA 1
ATOM 11623 C C . ARG B 1 728 ? -29.312 -54.938 -19.281 1 19.19 728 ARG B C 1
ATOM 11625 O O . ARG B 1 728 ? -29.844 -53.812 -19.188 1 19.19 728 ARG B O 1
ATOM 11632 N N . LEU B 1 729 ? -28.406 -54.969 -20.266 1 20.81 729 LEU B N 1
ATOM 11633 C CA . LEU B 1 729 ? -28.203 -53.875 -21.234 1 20.81 729 LEU B CA 1
ATOM 11634 C C . LEU B 1 729 ? -29.438 -53.719 -22.125 1 20.81 729 LEU B C 1
ATOM 11636 O O . LEU B 1 729 ? -29.5 -52.75 -22.922 1 20.81 729 LEU B O 1
ATOM 11640 N N . GLU B 1 730 ? -30.359 -54.562 -22.391 1 21.16 730 GLU B N 1
ATOM 11641 C CA . GLU B 1 730 ? -31.312 -54.531 -23.516 1 21.16 730 GLU B CA 1
ATOM 11642 C C . GLU B 1 730 ? -32.344 -53.438 -23.328 1 21.16 730 GLU B C 1
ATOM 11644 O O . GLU B 1 730 ? -32.688 -52.719 -24.281 1 21.16 730 GLU B O 1
ATOM 11649 N N . ARG B 1 731 ? -33.562 -53.531 -22.547 1 21.59 731 ARG B N 1
ATOM 11650 C CA . ARG B 1 731 ? -34.969 -53.188 -22.75 1 21.59 731 ARG B CA 1
ATOM 11651 C C . ARG B 1 731 ? -35.156 -51.688 -22.719 1 21.59 731 ARG B C 1
ATOM 11653 O O . ARG B 1 731 ? -36.219 -51.188 -23.109 1 21.59 731 ARG B O 1
ATOM 11660 N N . ALA B 1 732 ? -34.625 -50.719 -22.016 1 20.98 732 ALA B N 1
ATOM 11661 C CA . ALA B 1 732 ? -35.219 -49.406 -21.844 1 20.98 732 ALA B CA 1
ATOM 11662 C C . ALA B 1 732 ? -35.281 -48.656 -23.172 1 20.98 732 ALA B C 1
ATOM 11664 O O . ALA B 1 732 ? -35.219 -47.406 -23.188 1 20.98 732 ALA B O 1
ATOM 11665 N N . ARG B 1 733 ? -35.469 -49.156 -24.5 1 22.89 733 ARG B N 1
ATOM 11666 C CA . ARG B 1 733 ? -35.875 -48.688 -25.812 1 22.89 733 ARG B CA 1
ATOM 11667 C C . ARG B 1 733 ? -37.312 -48.188 -25.781 1 22.89 733 ARG B C 1
ATOM 11669 O O . ARG B 1 733 ? -37.812 -47.625 -26.766 1 22.89 733 ARG B O 1
ATOM 11676 N N . GLY B 1 734 ? -38.312 -48.75 -25.125 1 21.42 734 GLY B N 1
ATOM 11677 C CA . GLY B 1 734 ? -39.719 -48.781 -25.547 1 21.42 734 GLY B CA 1
ATOM 11678 C C . GLY B 1 734 ? -40.281 -47.406 -25.859 1 21.42 734 GLY B C 1
ATOM 11679 O O . GLY B 1 734 ? -39.656 -46.406 -25.547 1 21.42 734 GLY B O 1
ATOM 11680 N N . LYS B 1 735 ? -41.906 -47.344 -26.016 1 21.92 735 LYS B N 1
ATOM 11681 C CA . LYS B 1 735 ? -43.188 -47.031 -26.656 1 21.92 735 LYS B CA 1
ATOM 11682 C C . LYS B 1 735 ? -43.719 -45.688 -26.219 1 21.92 735 LYS B C 1
ATOM 11684 O O . LYS B 1 735 ? -44.25 -45.562 -25.109 1 21.92 735 LYS B O 1
ATOM 11689 N N . LYS B 1 736 ? -43.219 -44.438 -26.484 1 19.12 736 LYS B N 1
ATOM 11690 C CA . LYS B 1 736 ? -43.875 -43.188 -26.828 1 19.12 736 LYS B CA 1
ATOM 11691 C C . LYS B 1 736 ? -44.844 -43.375 -28 1 19.12 736 LYS B C 1
ATOM 11693 O O . LYS B 1 736 ? -44.406 -43.281 -29.156 1 19.12 736 LYS B O 1
ATOM 11698 N N . GLN B 1 737 ? -45.844 -44.219 -28.297 1 17.61 737 GLN B N 1
ATOM 11699 C CA . GLN B 1 737 ? -47.125 -44.312 -29.016 1 17.61 737 GLN B CA 1
ATOM 11700 C C . GLN B 1 737 ? -48.031 -43.125 -28.734 1 17.61 737 GLN B C 1
ATOM 11702 O O . GLN B 1 737 ? -48.812 -42.719 -29.578 1 17.61 737 GLN B O 1
ATOM 11707 N N . LYS B 1 738 ? -48.562 -42.875 -27.641 1 17.14 738 LYS B N 1
ATOM 11708 C CA . LYS B 1 738 ? -49.906 -42.344 -27.672 1 17.14 738 LYS B CA 1
ATOM 11709 C C . LYS B 1 738 ? -49.969 -41.094 -28.531 1 17.14 738 LYS B C 1
ATOM 11711 O O . LYS B 1 738 ? -49 -40.375 -28.688 1 17.14 738 LYS B O 1
ATOM 11716 N N . LYS B 1 739 ? -51.438 -40.688 -28.438 1 16.95 739 LYS B N 1
ATOM 11717 C CA . LYS B 1 739 ? -52.812 -40.188 -28.469 1 16.95 739 LYS B CA 1
ATOM 11718 C C . LYS B 1 739 ? -52.906 -38.812 -27.828 1 16.95 739 LYS B C 1
ATOM 11720 O O . LYS B 1 739 ? -52.312 -38.562 -26.781 1 16.95 739 LYS B O 1
#

pLDDT: mean 77.74, std 26.08, range [14.61, 98.19]

Solvent-accessible surface area (backbone atoms only — not comparable to full-atom values): 83335 Å² total; per-residue (Å²): 134,81,82,73,77,78,77,74,76,79,80,81,78,78,77,75,77,78,74,78,75,71,90,47,84,60,62,71,53,79,54,34,46,73,48,84,73,80,81,68,79,83,86,68,87,72,69,52,30,34,31,51,69,77,63,65,49,92,69,64,44,74,41,55,72,69,35,55,41,23,18,61,61,42,69,64,94,92,59,78,84,76,88,53,70,58,49,78,66,57,50,74,66,53,28,51,53,50,46,47,52,48,50,51,29,36,68,73,59,39,82,62,63,77,66,71,80,70,77,82,70,85,67,85,81,56,82,67,55,60,55,50,50,53,51,44,48,50,45,48,53,47,47,50,50,36,41,46,34,46,44,48,26,34,42,58,64,58,50,70,65,61,50,60,41,30,66,43,38,53,48,26,50,48,36,42,32,70,39,64,82,85,60,73,80,62,50,58,66,45,50,73,40,62,50,41,56,52,47,43,52,50,52,55,57,67,43,46,72,64,56,63,46,28,75,53,23,16,27,24,39,24,36,45,76,49,63,49,95,84,37,43,32,32,35,38,39,30,44,27,36,62,46,44,71,38,65,72,51,69,42,79,42,23,78,47,70,84,42,28,68,53,51,31,51,56,48,47,52,50,38,59,70,72,32,61,90,24,40,46,30,38,32,31,58,77,48,68,42,50,52,50,13,33,53,54,44,27,69,77,37,59,45,33,42,62,38,44,20,48,33,59,50,48,37,48,48,52,48,48,50,38,63,35,83,50,73,86,38,36,64,48,34,53,50,48,53,52,53,50,52,41,46,50,51,34,52,70,30,31,52,52,35,41,52,43,51,76,56,31,94,68,70,81,53,77,83,45,90,86,44,79,50,34,70,59,53,40,52,51,50,48,62,72,42,40,66,32,51,47,52,40,60,70,33,71,65,49,74,67,52,83,65,54,88,89,53,49,61,55,62,56,50,40,45,52,52,66,69,30,62,65,55,54,51,51,51,53,50,51,50,62,61,44,44,47,58,49,50,50,31,53,64,40,61,52,61,58,50,50,35,34,46,45,61,59,51,52,51,42,33,53,12,44,44,43,56,72,30,64,90,36,59,68,56,37,52,52,52,50,51,52,51,49,56,51,41,66,73,46,66,48,33,61,44,29,36,20,32,54,65,30,50,41,55,72,34,66,75,54,40,70,41,81,39,52,58,62,64,77,54,67,48,50,70,75,36,67,69,35,37,54,22,25,54,50,32,44,53,38,60,37,76,50,64,68,60,37,50,51,34,52,50,46,46,52,31,53,79,66,38,40,74,74,48,46,34,67,67,52,51,58,40,25,73,75,44,54,51,67,60,42,41,71,71,66,22,71,87,39,53,70,44,32,50,49,46,40,23,51,40,17,23,66,54,43,46,57,69,47,52,51,48,48,52,49,40,46,63,57,50,25,71,84,38,58,80,56,49,69,67,60,46,47,51,44,41,41,39,21,56,39,48,55,55,54,46,68,71,39,92,67,27,81,80,27,49,79,44,62,53,69,68,62,61,80,41,54,68,51,63,70,68,56,52,56,48,50,64,58,54,63,67,69,70,65,78,75,64,71,68,68,71,70,69,70,60,74,74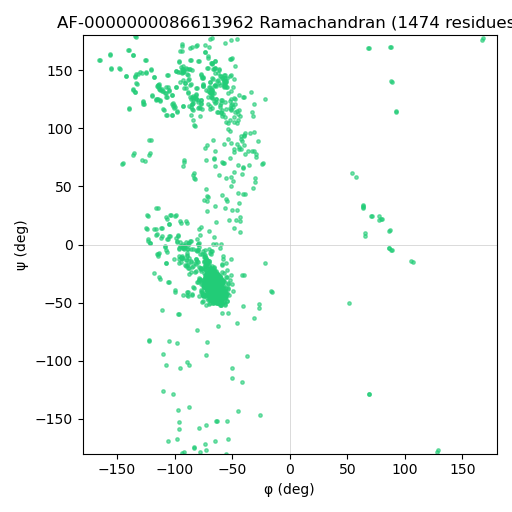,70,75,81,76,83,77,82,80,84,81,83,86,80,84,84,84,77,84,72,78,77,64,64,81,66,79,61,72,94,62,81,88,81,72,92,69,99,62,87,127,135,81,80,74,77,78,82,75,77,77,80,82,76,80,77,76,76,79,74,78,77,71,91,49,83,59,61,71,52,77,54,33,44,72,48,82,70,78,80,68,84,88,80,72,86,71,68,52,29,34,29,52,67,77,64,63,50,92,67,66,44,75,41,53,73,69,35,55,41,22,18,62,62,42,69,63,94,93,59,79,85,78,87,52,72,58,49,79,66,58,49,76,66,53,29,52,51,52,48,47,50,48,51,53,29,38,68,73,58,41,81,62,63,79,66,70,80,72,78,81,69,85,66,84,81,53,80,67,55,59,53,48,50,51,49,44,48,52,45,47,51,46,46,52,50,36,42,46,35,46,44,48,27,34,42,57,63,58,50,69,64,61,49,60,41,31,68,44,39,53,48,26,50,47,36,41,31,70,38,64,83,84,61,72,80,62,50,58,67,46,49,72,42,61,50,42,57,53,47,43,51,51,52,55,58,67,44,43,72,64,56,64,46,28,75,54,23,15,26,24,37,27,36,44,78,48,65,50,94,85,37,44,33,33,36,39,39,32,44,27,37,60,46,44,71,38,65,72,52,69,44,78,42,23,78,47,70,83,42,27,66,53,50,31,53,56,50,48,54,51,38,58,70,71,32,62,89,24,40,47,30,39,32,30,59,77,47,69,41,50,52,50,11,32,54,55,44,27,69,76,38,58,47,32,41,62,40,43,18,48,32,60,51,47,35,49,49,52,49,50,50,38,64,36,84,50,74,86,37,35,64,47,34,54,50,49,52,51,52,49,50,41,47,50,52,35,52,72,31,32,50,51,36,40,51,43,51,75,56,30,95,67,70,80,55,76,83,46,90,87,44,79,51,34,70,59,53,41,51,51,50,48,63,74,42,40,67,32,51,46,51,38,60,68,33,71,65,51,74,65,51,84,64,54,88,89,52,50,62,55,62,54,50,41,47,52,51,65,70,31,64,66,56,53,52,49,51,52,51,50,49,63,61,44,43,46,54,48,51,52,31,54,65,40,60,53,61,60,53,49,35,34,47,46,60,59,50,52,50,42,33,52,11,44,44,42,56,72,28,64,90,37,59,68,55,38,52,52,51,49,52,53,50,50,56,52,42,65,73,45,64,48,34,60,44,30,34,21,33,53,64,31,49,41,55,73,34,65,74,52,42,69,40,82,39,52,57,62,64,76,52,68,48,49,70,75,36,65,71,35,38,55,22,25,54,50,32,42,55,40,59,36,76,51,64,68,59,37,51,51,34,53,50,44,48,50,31,55,78,65,39,40,73,73,48,45,35,65,67,52,49,58,40,24,72,73,42,54,51,67,60,42,41,70,72,64,22,72,87,38,54,69,42,32,49,49,47,40,24,52,40,16,24,67,54,42,47,57,68,47,53,51,48,49,53,48,41,46,63,54,50,24,74,84,38,60,80,57,49,68,68,60,47,48,50,43,41,42,42,21,56,40,46,55,56,54,47,65,71,40,91,66,27,80,80,27,48,80,44,63,54,71,69,61,61,83,38,53,69,50,63,71,69,55,54,57,48,52,60,55,55,64,65,70,68,67,66,88,65,69,76,66,71,76,69,70,64,73,75,74,74,83,82,83,80,82,84,89,83,86,88,82,86,89,83,87,83,84,84,82,76,74,80,55,92,71,60,85,80,68,72,97,74,80,87,92,68,90,133

Organism: Rhododendron simsii (NCBI:txid118357)

Sequence (1478 aa):
MDLDQSIHSEEEDDIQEDDIEEPSATPLWKYVTKVPVEKGSKGGGGSAKFICNFGCHVKPYTGSYSRVRAHLIGVPPGQKKQGVQVCAKLTHDDIELLKKEESDAKRMFGNSKARKKLPIEHQVCDQATVKGTVDNMFHITRREDVDQKIASCLYQNGVPFNIVRSPSWADLVHAINTAPKGYKSPNYEKVRTSLLDKEQIKVQQALTPLMQDWSTHGVSIISDGWSNLRNEALVNVMAVSGGRAIFIRAYEVSAVEKNAANIAELLFKAIDYVGPSNVVQVVTDNAANCKAAGGIIQRKHPHVFWSGCLAHTLNLLMKDIAKSKDPALSFVDETYKKGKAMVKYIKNHSSSQALFKSFSQLQLLKAKKTRFGHHYIVMHRLEKVRSALVSMVLSSQWGNLRRSSSAPEEHDNVRDTIMNDDFWRKVKRILRITKPIYRMLRFSDTDKTVIGEVYEQMDTMLGQIKDILSNDPVVYNLIHTLVVARWDKMNIPLHCLAYVLVPRYYTNAWLLKPTPGGGRRKKPHTDSEVQRGYLEAIEKIIQDPTEAGMIRQQISDFVSNKGVFAQPQAVHDRATMTALSWWHLYGRVAPALLSLALKVLSQSVNTSCAQRCWSTYSYIHSVKRNRLNNERAEKLVFVHYNQRLLSRYRNDYEKFKNWDVLGDDANIEEDLLTMEARENVSLSESEDEAVPGNNSIPTPSPASATSSSCPSPSLPSPSPEQTVAQRRLERARGKKQKKMDLDQSIHSEEEDDIQEDDIEEPSATPLWKYVTKVPVEKGSKGGGGSAKFICNFGCHVKPYTGSYSRVRAHLIGVPPGQKKQGVQVCAKLTHDDIELLKKEESDAKRMFGNSKARKKLPIEHQVCDQATVKGTVDNMFHITRREDVDQKIASCLYQNGVPFNIVRSPSWADLVHAINTAPKGYKSPNYEKVRTSLLDKEQIKVQQALTPLMQDWSTHGVSIISDGWSNLRNEALVNVMAVSGGRAIFIRAYEVSAVEKNAANIAELLFKAIDYVGPSNVVQVVTDNAANCKAAGGIIQRKHPHVFWSGCLAHTLNLLMKDIAKSKDPALSFVDETYKKGKAMVKYIKNHSSSQALFKSFSQLQLLKAKKTRFGHHYIVMHRLEKVRSALVSMVLSSQWGNLRRSSSAPEEHDNVRDTIMNDDFWRKVKRILRITKPIYRMLRFSDTDKTVIGEVYEQMDTMLGQIKDILSNDPVVYNLIHTLVVARWDKMNIPLHCLAYVLVPRYYTNAWLLKPTPGGGRRKKPHTDSEVQRGYLEAIEKIIQDPTEAGMIRQQISDFVSNKGVFAQPQAVHDRATMTALSWWHLYGRVAPALLSLALKVLSQSVNTSCAQRCWSTYSYIHSVKRNRLNNERAEKLVFVHYNQRLLSRYRNDYEKFKNWDVLGDDANIEEDLLTMEARENVSLSESEDEAVPGNNSIPTPSPASATSSSCPSPSLPSPSPEQTVAQRRLERARGKKQKK